Protein AF-0000000076528153 (afdb_homodimer)

InterPro domains:
  IPR003812 Fido domain [PF02661] (182-298)
  IPR003812 Fido domain [PS51459] (183-344)
  IPR036597 Fido-like domain superfamily [G3DSA:1.10.3290.10] (102-370)
  IPR036597 Fido-like domain superfamily [SSF140931] (161-361)
  IPR040198 Fido domain-containing protein [PTHR13504] (93-436)

Nearest PDB structures (foldseek):
  3zec-assembly1_A  TM=7.090E-01  e=9.316E-13  Shewanella oneidensis
  3eqx-assembly1_A  TM=7.174E-01  e=2.097E-12  Shewanella oneidensis
  3zcn-assembly2_B  TM=6.810E-01  e=4.315E-12  Shewanella oneidensis
  3eqx-assembly1_B  TM=7.052E-01  e=3.137E-11  Shewanella oneidensis
  8cil-assembly1_A  TM=6.448E-01  e=1.525E-11  Coxiella burnetii

Organism: NCBI:txid131109

Sequence (900 aa):
MKTPVPPPKPYAELLTTTTQDSHLLAILSDPRPSLDPDYHPWEWFLHHEPPAGFTRQEWWLAVRGRRMQAARTTPFTLSDGTPLTYNLPDPLLRLIDDASSRASGQIQMPEPIANPASRDRYLISSLVEEAITSSQLEGASTSRVEAKRMLRENRRPRDRSEQMILNNYEAMQNILALRDAPLTPELICQIHRQVTQGTLDDPDDAGRIQRPGEDRVRIYGGRITSRGEQVLHVPPPAEELPERMRILCAFANSSDSPGSGQPYMPPLLRAITLHFMMGHDHYFADGNGRTSRAVFYWSMLRQGFFLTKYLSISRLLRRAPAEYARSFLHTEYDEGDLTHFFLYQAEIISRSIDELSAYLTRKSGQVSQASRRLRDLELNHRQVSLIESFLRDPGASATVAGHQRTHGVSTQTARTDLQDLEARGLLTSAKQGRRIVWYPVADLPDRIGAMKTPVPPPKPYAELLTTTTQDSHLLAILSDPRPSLDPDYHPWEWFLHHEPPAGFTRQEWWLAVRGRRMQAARTTPFTLSDGTPLTYNLPDPLLRLIDDASSRASGQIQMPEPIANPASRDRYLISSLVEEAITSSQLEGASTSRVEAKRMLRENRRPRDRSEQMILNNYEAMQNILALRDAPLTPELICQIHRQVTQGTLDDPDDAGRIQRPGEDRVRIYGGRITSRGEQVLHVPPPAEELPERMRILCAFANSSDSPGSGQPYMPPLLRAITLHFMMGHDHYFADGNGRTSRAVFYWSMLRQGFFLTKYLSISRLLRRAPAEYARSFLHTEYDEGDLTHFFLYQAEIISRSIDELSAYLTRKSGQVSQASRRLRDLELNHRQVSLIESFLRDPGASATVAGHQRTHGVSTQTARTDLQDLEARGLLTSAKQGRRIVWYPVADLPDRIGA

Radius of gyration: 32.28 Å; Cα contacts (8 Å, |Δi|>4): 1288; chains: 2; bounding box: 96×87×57 Å

pLDDT: mean 86.26, std 12.17, range [44.56, 98.81]

Foldseek 3Di:
DDAADFDPDALVVLQVVVVVVVCNCVLQVDPVLQDDLPDDFLSVLVVDDGPPPDDSSSSVSSNLVVCVVQWAFDPDAFQVRQTATEHCGPLLVVLLVLLCVQQQDDPPQPPLCPDPQLVVVLLLVLLLLLLLLLLVLQPQPDDSVRLVVCVVVVHDDPDLSSQLSVLLSVLLVVLLVCLQPQDDLQVLLVSQLSNCPPNDPDNVQRSAFDAAPDDFDFDFDQDQDPVGTHTLADAHGLVCLVVLVHSLSCLLRDDQDPPSPDDHDRLLVNLLVQLLSLVRRVGTPDPSSSSSVSSSLSSCVSVRSNNSSSFNLSNLCSVPVVQQSNLSNSCVSNSNHNHSSSSVSSVSVSVRSVVVVVVSVVLVVLLVVLLVLVVVVPADPLLSVVLSVCSSPQPDKDFLVRSCVVVVDDSVVSVCNQVVCVVLVQWDWDDDDPTIIIGGDPCNSVSSPD/DDAADFDPDALVVLQVVVVVVVCNVVLQVDPVLQDDLPDDFLSVLVVDDGPPPDDSSSSVSSNLVVCVVQWAFDPDAFQVRQTATEHCGPLLVVLLVLLCVQQQDDPVLPPLQPDPQLVVVLLLVLLLLLLLLLLVLQPQPDDSVRLVVCVVVVHDDPDLSSQLSVLLSVLLVVLLVCLQPQDDLQVLLVSQLSNCPPNDPDNVQRSAFDAAPDDFDFDFDQDADPVGTHTLADAHGLVCLVVLVVSLSCLLRDDQDPPSPDDHDRLLVNLLVQLLSLVRRVGTPDPSSSSSVSSSLSSCVSVRSNNSSSFNLSNLCSVCVVQQSNLSNSCVSNSNHNHSSSSVSSVSVSVRSVVVVVVSVVLVVLLVLLLVLVVVVPQDPLLSVVLSVCSSPQPDKDFLVRSCVVVVDDSVVSVVSQVVCVVLVQWDWDDDDPTIIIGGDPCNSVSSPD

Structure (mmCIF, N/CA/C/O backbone):
data_AF-0000000076528153-model_v1
#
loop_
_entity.id
_entity.type
_entity.pdbx_description
1 polymer 'Fic family protein'
#
loop_
_atom_site.group_PDB
_atom_site.id
_atom_site.type_symbol
_atom_site.label_atom_id
_atom_site.label_alt_id
_atom_site.label_comp_id
_atom_site.label_asym_id
_atom_site.label_entity_id
_atom_site.label_seq_id
_atom_site.pdbx_PDB_ins_code
_atom_site.Cartn_x
_atom_site.Cartn_y
_atom_site.Cartn_z
_atom_site.occupancy
_atom_site.B_iso_or_equiv
_atom_site.auth_seq_id
_atom_site.auth_comp_id
_atom_site.auth_asym_id
_atom_site.auth_atom_id
_atom_site.pdbx_PDB_model_num
ATOM 1 N N . MET A 1 1 ? 10.984 -24.234 -24.797 1 79.06 1 MET A N 1
ATOM 2 C CA . MET A 1 1 ? 10.898 -22.781 -24.781 1 79.06 1 MET A CA 1
ATOM 3 C C . MET A 1 1 ? 12.281 -22.156 -24.891 1 79.06 1 MET A C 1
ATOM 5 O O . MET A 1 1 ? 13.281 -22.781 -24.562 1 79.06 1 MET A O 1
ATOM 9 N N . LYS A 1 2 ? 12.367 -21 -25.484 1 83 2 LYS A N 1
ATOM 10 C CA . LYS A 1 2 ? 13.617 -20.25 -25.484 1 83 2 LYS A CA 1
ATOM 11 C C . LYS A 1 2 ? 13.922 -19.688 -24.109 1 83 2 LYS A C 1
ATOM 13 O O . LYS A 1 2 ? 13.109 -18.953 -23.547 1 83 2 LYS A O 1
ATOM 18 N N . THR A 1 3 ? 15.047 -20.109 -23.531 1 84.25 3 THR A N 1
ATOM 19 C CA . THR A 1 3 ? 15.445 -19.625 -22.219 1 84.25 3 THR A CA 1
ATOM 20 C C . THR A 1 3 ? 16.078 -18.234 -22.312 1 84.25 3 THR A C 1
ATOM 22 O O . THR A 1 3 ? 16.641 -17.875 -23.359 1 84.25 3 THR A O 1
ATOM 25 N N . PRO A 1 4 ? 15.977 -17.406 -21.266 1 86.31 4 PRO A N 1
ATOM 26 C CA . PRO A 1 4 ? 16.703 -16.141 -21.266 1 86.31 4 PRO A CA 1
ATOM 27 C C . PRO A 1 4 ? 18.219 -16.312 -21.344 1 86.31 4 PRO A C 1
ATOM 29 O O . PRO A 1 4 ? 18.734 -17.375 -20.984 1 86.31 4 PRO A O 1
ATOM 32 N N . VAL A 1 5 ? 18.875 -15.32 -21.875 1 84.44 5 VAL A N 1
ATOM 33 C CA . VAL A 1 5 ? 20.328 -15.305 -21.875 1 84.44 5 VAL A CA 1
ATOM 34 C C . VAL A 1 5 ? 20.859 -14.859 -20.516 1 84.44 5 VAL A C 1
ATOM 36 O O . VAL A 1 5 ? 20.516 -13.773 -20.047 1 84.44 5 VAL A O 1
ATOM 39 N N . PRO A 1 6 ? 21.578 -15.719 -19.891 1 86.12 6 PRO A N 1
ATOM 40 C CA . PRO A 1 6 ? 22.141 -15.32 -18.594 1 86.12 6 PRO A CA 1
ATOM 41 C C . PRO A 1 6 ? 23.234 -14.266 -18.719 1 86.12 6 PRO A C 1
ATOM 43 O O . PRO A 1 6 ? 23.812 -14.086 -19.797 1 86.12 6 PRO A O 1
ATOM 46 N N . PRO A 1 7 ? 23.516 -13.555 -17.609 1 83.75 7 PRO A N 1
ATOM 47 C CA . PRO A 1 7 ? 24.672 -12.664 -17.609 1 83.75 7 PRO A CA 1
ATOM 48 C C . PRO A 1 7 ? 25.969 -13.398 -17.938 1 83.75 7 PRO A C 1
ATOM 50 O O . PRO A 1 7 ? 26.078 -14.609 -17.719 1 83.75 7 PRO A O 1
ATOM 53 N N . PRO A 1 8 ? 26.891 -12.695 -18.5 1 80.75 8 PRO A N 1
ATOM 54 C CA . PRO A 1 8 ? 28.094 -13.352 -19 1 80.75 8 PRO A CA 1
ATOM 55 C C . PRO A 1 8 ? 28.922 -13.992 -17.891 1 80.75 8 PRO A C 1
ATOM 57 O O . PRO A 1 8 ? 29.516 -15.055 -18.078 1 80.75 8 PRO A O 1
ATOM 60 N N . LYS A 1 9 ? 29.047 -13.328 -16.75 1 82 9 LYS A N 1
ATOM 61 C CA . LYS A 1 9 ? 29.781 -13.812 -15.578 1 82 9 LYS A CA 1
ATOM 62 C C . LYS A 1 9 ? 29.125 -13.344 -14.281 1 82 9 LYS A C 1
ATOM 64 O O . LYS A 1 9 ? 28.375 -12.367 -14.281 1 82 9 LYS A O 1
ATOM 69 N N . PRO A 1 10 ? 29.453 -14.211 -13.273 1 83.31 10 PRO A N 1
ATOM 70 C CA . PRO A 1 10 ? 29.016 -13.688 -11.977 1 83.31 10 PRO A CA 1
ATOM 71 C C . PRO A 1 10 ? 29.609 -12.312 -11.664 1 83.31 10 PRO A C 1
ATOM 73 O O . PRO A 1 10 ? 30.688 -11.977 -12.156 1 83.31 10 PRO A O 1
ATOM 76 N N . TYR A 1 11 ? 28.922 -11.617 -10.922 1 83.56 11 TYR A N 1
ATOM 77 C CA . TYR A 1 11 ? 29.281 -10.234 -10.648 1 83.56 11 TYR A CA 1
ATOM 78 C C . TYR A 1 11 ? 30.719 -10.141 -10.117 1 83.56 11 TYR A C 1
ATOM 80 O O . TYR A 1 11 ? 31.5 -9.297 -10.555 1 83.56 11 TYR A O 1
ATOM 88 N N . ALA A 1 12 ? 31.016 -11.016 -9.148 1 78.94 12 ALA A N 1
ATOM 89 C CA . ALA A 1 12 ? 32.344 -10.984 -8.531 1 78.94 12 ALA A CA 1
ATOM 90 C C . ALA A 1 12 ? 33.438 -11.172 -9.578 1 78.94 12 ALA A C 1
ATOM 92 O O . ALA A 1 12 ? 34.469 -10.516 -9.523 1 78.94 12 ALA A O 1
ATOM 93 N N . GLU A 1 13 ? 33.188 -12 -10.492 1 81 13 GLU A N 1
ATOM 94 C CA . GLU A 1 13 ? 34.156 -12.258 -11.562 1 81 13 GLU A CA 1
ATOM 95 C C . GLU A 1 13 ? 34.25 -11.07 -12.523 1 81 13 GLU A C 1
ATOM 97 O O . GLU A 1 13 ? 35.312 -10.719 -12.992 1 81 13 GLU A O 1
ATOM 102 N N . LEU A 1 14 ? 33.125 -10.5 -12.797 1 79.31 14 LEU A N 1
ATOM 103 C CA . LEU A 1 14 ? 33.094 -9.32 -13.648 1 79.31 14 LEU A CA 1
ATOM 104 C C . LEU A 1 14 ? 33.875 -8.18 -13.023 1 79.31 14 LEU A C 1
ATOM 106 O O . LEU A 1 14 ? 34.594 -7.469 -13.719 1 79.31 14 LEU A O 1
ATOM 110 N N . LEU A 1 15 ? 33.719 -8.023 -11.781 1 77.5 15 LEU A N 1
ATOM 111 C CA . LEU A 1 15 ? 34.406 -6.977 -11.039 1 77.5 15 LEU A CA 1
ATOM 112 C C . LEU A 1 15 ? 35.906 -7.176 -11.102 1 77.5 15 LEU A C 1
ATOM 114 O O . LEU A 1 15 ? 36.656 -6.227 -11.352 1 77.5 15 LEU A O 1
ATOM 118 N N . THR A 1 16 ? 36.375 -8.375 -10.914 1 75.25 16 THR A N 1
ATOM 119 C CA . THR A 1 16 ? 37.781 -8.703 -10.914 1 75.25 16 THR A CA 1
ATOM 120 C C . THR A 1 16 ? 38.406 -8.484 -12.297 1 75.25 16 THR A C 1
ATOM 122 O O . THR A 1 16 ? 39.5 -7.941 -12.414 1 75.25 16 THR A O 1
ATOM 125 N N . THR A 1 17 ? 37.656 -8.883 -13.25 1 75.69 17 THR A N 1
ATOM 126 C CA . THR A 1 17 ? 38.156 -8.781 -14.609 1 75.69 17 THR A CA 1
ATOM 127 C C . THR A 1 17 ? 38.219 -7.324 -15.055 1 75.69 17 THR A C 1
ATOM 129 O O . THR A 1 17 ? 39.125 -6.93 -15.781 1 75.69 17 THR A O 1
ATOM 132 N N . THR A 1 18 ? 37.312 -6.512 -14.617 1 73.88 18 THR A N 1
ATOM 133 C CA . THR A 1 18 ? 37.25 -5.105 -15 1 73.88 18 THR A CA 1
ATOM 134 C C . THR A 1 18 ? 38.281 -4.289 -14.227 1 73.88 18 THR A C 1
ATOM 136 O O . THR A 1 18 ? 38.844 -3.33 -14.758 1 73.88 18 THR A O 1
ATOM 139 N N . THR A 1 19 ? 38.406 -4.48 -12.906 1 66.06 19 THR A N 1
ATOM 140 C CA . THR A 1 19 ? 39.406 -3.793 -12.078 1 66.06 19 THR A CA 1
ATOM 141 C C . THR A 1 19 ? 40.781 -3.908 -12.695 1 66.06 19 THR A C 1
ATOM 143 O O . THR A 1 19 ? 41.594 -2.977 -12.602 1 66.06 19 THR A O 1
ATOM 146 N N . GLN A 1 20 ? 41.062 -4.965 -13.188 1 60.72 20 GLN A N 1
ATOM 147 C CA . GLN A 1 20 ? 42.375 -5.141 -13.812 1 60.72 20 GLN A CA 1
ATOM 148 C C . GLN A 1 20 ? 42.562 -4.164 -14.969 1 60.72 20 GLN A C 1
ATOM 150 O O . GLN A 1 20 ? 43.688 -3.783 -15.289 1 60.72 20 GLN A O 1
ATOM 155 N N . ASP A 1 21 ? 41.438 -3.621 -15.391 1 57.12 21 ASP A N 1
ATOM 156 C CA . ASP A 1 21 ? 41.531 -2.766 -16.562 1 57.12 21 ASP A CA 1
ATOM 157 C C . ASP A 1 21 ? 41.438 -1.291 -16.188 1 57.12 21 ASP A C 1
ATOM 159 O O . ASP A 1 21 ? 41.25 -0.433 -17.047 1 57.12 21 ASP A O 1
ATOM 163 N N . SER A 1 22 ? 41.969 -0.724 -15.016 1 57.5 22 SER A N 1
ATOM 164 C CA . SER A 1 22 ? 42.062 0.641 -14.508 1 57.5 22 SER A CA 1
ATOM 165 C C . SER A 1 22 ? 40.781 1.405 -14.688 1 57.5 22 SER A C 1
ATOM 167 O O . SER A 1 22 ? 40.625 2.533 -14.211 1 57.5 22 SER A O 1
ATOM 169 N N . HIS A 1 23 ? 39.75 0.807 -15.344 1 65.56 23 HIS A N 1
ATOM 170 C CA . HIS A 1 23 ? 38.562 1.566 -15.734 1 65.56 23 HIS A CA 1
ATOM 171 C C . HIS A 1 23 ? 37.469 1.399 -14.703 1 65.56 23 HIS A C 1
ATOM 173 O O . HIS A 1 23 ? 36.406 2.027 -14.82 1 65.56 23 HIS A O 1
ATOM 179 N N . LEU A 1 24 ? 37.75 0.806 -13.594 1 69.38 24 LEU A N 1
ATOM 180 C CA . LEU A 1 24 ? 36.719 0.488 -12.617 1 69.38 24 LEU A CA 1
ATOM 181 C C . LEU A 1 24 ? 36.25 1.746 -11.906 1 69.38 24 LEU A C 1
ATOM 183 O O . LEU A 1 24 ? 35.031 1.939 -11.711 1 69.38 24 LEU A O 1
ATOM 187 N N . LEU A 1 25 ? 37.188 2.531 -11.57 1 67.69 25 LEU A N 1
ATOM 188 C CA . LEU A 1 25 ? 36.812 3.75 -10.852 1 67.69 25 LEU A CA 1
ATOM 189 C C . LEU A 1 25 ? 35.938 4.648 -11.711 1 67.69 25 LEU A C 1
ATOM 191 O O . LEU A 1 25 ? 35 5.273 -11.195 1 67.69 25 LEU A O 1
ATOM 195 N N . ALA A 1 26 ? 36.281 4.668 -12.922 1 69.88 26 ALA A N 1
ATOM 196 C CA . ALA A 1 26 ? 35.469 5.48 -13.836 1 69.88 26 ALA A CA 1
ATOM 197 C C . ALA A 1 26 ? 34.031 4.957 -13.938 1 69.88 26 ALA A C 1
ATOM 199 O O . ALA A 1 26 ? 33.094 5.742 -13.992 1 69.88 26 ALA A O 1
ATOM 200 N N . ILE A 1 27 ? 33.906 3.691 -13.906 1 72.06 27 ILE A N 1
ATOM 201 C CA . ILE A 1 27 ? 32.594 3.043 -14.016 1 72.06 27 ILE A CA 1
ATOM 202 C C . ILE A 1 27 ? 31.781 3.316 -12.758 1 72.06 27 ILE A C 1
ATOM 204 O O . ILE A 1 27 ? 30.609 3.672 -12.844 1 72.06 27 ILE A O 1
ATOM 208 N N . LEU A 1 28 ? 32.438 3.238 -11.672 1 68.81 28 LEU A N 1
ATOM 209 C CA . LEU A 1 28 ? 31.734 3.34 -10.398 1 68.81 28 LEU A CA 1
ATOM 210 C C . LEU A 1 28 ? 31.391 4.793 -10.078 1 68.81 28 LEU A C 1
ATOM 212 O O . LEU A 1 28 ? 30.438 5.066 -9.344 1 68.81 28 LEU A O 1
ATOM 216 N N . SER A 1 29 ? 32.188 5.648 -10.695 1 66.31 29 SER A N 1
ATOM 217 C CA . SER A 1 29 ? 32.031 7.062 -10.375 1 66.31 29 SER A CA 1
ATOM 218 C C . SER A 1 29 ? 31 7.715 -11.297 1 66.31 29 SER A C 1
ATOM 220 O O . SER A 1 29 ? 30.438 8.766 -10.969 1 66.31 29 SER A O 1
ATOM 222 N N . ASP A 1 30 ? 30.797 7.094 -12.445 1 69.75 30 ASP A N 1
ATOM 223 C CA . ASP A 1 30 ? 29.828 7.625 -13.398 1 69.75 30 ASP A CA 1
ATOM 224 C C . ASP A 1 30 ? 28.422 7.109 -13.094 1 69.75 30 ASP A C 1
ATOM 226 O O . ASP A 1 30 ? 28.172 5.906 -13.141 1 69.75 30 ASP A O 1
ATOM 230 N N . PRO A 1 31 ? 27.531 8.109 -12.797 1 71.88 31 PRO A N 1
ATOM 231 C CA . PRO A 1 31 ? 26.188 7.66 -12.438 1 71.88 31 PRO A CA 1
ATOM 232 C C . PRO A 1 31 ? 25.375 7.199 -13.641 1 71.88 31 PRO A C 1
ATOM 234 O O . PRO A 1 31 ? 24.391 6.48 -13.492 1 71.88 31 PRO A O 1
ATOM 237 N N . ARG A 1 32 ? 25.812 7.441 -14.844 1 69.12 32 ARG A N 1
ATOM 238 C CA . ARG A 1 32 ? 25.031 7.211 -16.047 1 69.12 32 ARG A CA 1
ATOM 239 C C . ARG A 1 32 ? 24.781 5.719 -16.266 1 69.12 32 ARG A C 1
ATOM 241 O O . ARG A 1 32 ? 23.641 5.297 -16.453 1 69.12 32 ARG A O 1
ATOM 248 N N . PRO A 1 33 ? 25.75 5.008 -16.141 1 67.94 33 PRO A N 1
ATOM 249 C CA . PRO A 1 33 ? 25.516 3.605 -16.484 1 67.94 33 PRO A CA 1
ATOM 250 C C . PRO A 1 33 ? 24.734 2.863 -15.406 1 67.94 33 PRO A C 1
ATOM 252 O O . PRO A 1 33 ? 24.109 1.832 -15.68 1 67.94 33 PRO A O 1
ATOM 255 N N . SER A 1 34 ? 24.672 3.406 -14.297 1 73.38 34 SER A N 1
ATOM 256 C CA . SER A 1 34 ? 24.078 2.641 -13.203 1 73.38 34 SER A CA 1
ATOM 257 C C . SER A 1 34 ? 22.578 2.859 -13.133 1 73.38 34 SER A C 1
ATOM 259 O O . SER A 1 34 ? 21.875 2.172 -12.383 1 73.38 34 SER A O 1
ATOM 261 N N . LEU A 1 35 ? 22.125 3.613 -14.07 1 76.12 35 LEU A N 1
ATOM 262 C CA . LEU A 1 35 ? 20.719 3.969 -13.969 1 76.12 35 LEU A CA 1
ATOM 263 C C . LEU A 1 35 ? 19.859 3.047 -14.836 1 76.12 35 LEU A C 1
ATOM 265 O O . LEU A 1 35 ? 20 3.031 -16.062 1 76.12 35 LEU A O 1
ATOM 269 N N . ASP A 1 36 ? 19.078 2.188 -14.258 1 83.94 36 ASP A N 1
ATOM 270 C CA . ASP A 1 36 ? 18.078 1.354 -14.891 1 83.94 36 ASP A CA 1
ATOM 271 C C . ASP A 1 36 ? 16.781 1.351 -14.086 1 83.94 36 ASP A C 1
ATOM 273 O O . ASP A 1 36 ? 16.469 0.377 -13.398 1 83.94 36 ASP A O 1
ATOM 277 N N . PRO A 1 37 ? 16 2.383 -14.289 1 81 37 PRO A N 1
ATOM 278 C CA . PRO A 1 37 ? 14.797 2.541 -13.469 1 81 37 PRO A CA 1
ATOM 279 C C . PRO A 1 37 ? 13.758 1.454 -13.734 1 81 37 PRO A C 1
ATOM 281 O O . PRO A 1 37 ? 12.914 1.181 -12.875 1 81 37 PRO A O 1
ATOM 284 N N . ASP A 1 38 ? 13.844 0.794 -14.844 1 89.31 38 ASP A N 1
ATOM 285 C CA . ASP A 1 38 ? 12.836 -0.199 -15.188 1 89.31 38 ASP A CA 1
ATOM 286 C C . ASP A 1 38 ? 13.281 -1.603 -14.781 1 89.31 38 ASP A C 1
ATOM 288 O O . ASP A 1 38 ? 12.516 -2.559 -14.891 1 89.31 38 ASP A O 1
ATOM 292 N N . TYR A 1 39 ? 14.484 -1.767 -14.359 1 94.19 39 TYR A N 1
ATOM 293 C CA . TYR A 1 39 ? 15.055 -2.982 -13.797 1 94.19 39 TYR A CA 1
ATOM 294 C C . TYR A 1 39 ? 15.078 -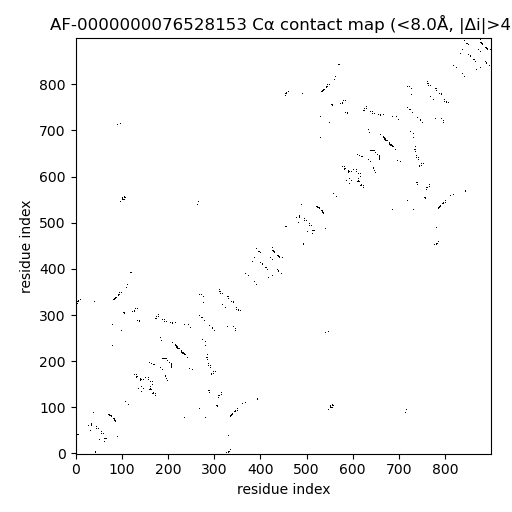4.105 -14.828 1 94.19 39 TYR A C 1
ATOM 296 O O . TYR A 1 39 ? 14.562 -5.199 -14.57 1 94.19 39 TYR A O 1
ATOM 304 N N . HIS A 1 40 ? 15.734 -3.904 -15.883 1 94.56 40 HIS A N 1
ATOM 305 C CA . HIS A 1 40 ? 15.805 -4.855 -16.984 1 94.56 40 HIS A CA 1
ATOM 306 C C . HIS A 1 40 ? 16.75 -6.008 -16.656 1 94.56 40 HIS A C 1
ATOM 308 O O . HIS A 1 40 ? 17.75 -5.82 -15.969 1 94.56 40 HIS A O 1
ATOM 314 N N . PRO A 1 41 ? 16.344 -7.219 -17.141 1 94.88 41 PRO A N 1
ATOM 315 C CA . PRO A 1 41 ? 17.312 -8.312 -17.047 1 94.88 41 PRO A CA 1
ATOM 316 C C . PRO A 1 41 ? 18.469 -8.164 -18.016 1 94.88 41 PRO A C 1
ATOM 318 O O . PRO A 1 41 ? 18.406 -7.352 -18.953 1 94.88 41 PRO A O 1
ATOM 321 N N . TRP A 1 42 ? 19.5 -8.906 -17.891 1 92.38 42 TRP A N 1
ATOM 322 C CA . TRP A 1 42 ? 20.703 -8.844 -18.703 1 92.38 42 TRP A CA 1
ATOM 323 C C . TRP A 1 42 ? 20.359 -8.914 -20.188 1 92.38 42 TRP A C 1
ATOM 325 O O . TRP A 1 42 ? 20.953 -8.195 -21 1 92.38 42 TRP A O 1
ATOM 335 N N . GLU A 1 43 ? 19.5 -9.797 -20.516 1 92.38 43 GLU A N 1
ATOM 336 C CA . GLU A 1 43 ? 19.125 -10.016 -21.922 1 92.38 43 GLU A CA 1
ATOM 337 C C . GLU A 1 43 ? 18.75 -8.703 -22.594 1 92.38 43 GLU A C 1
ATOM 339 O O . GLU A 1 43 ? 19.016 -8.508 -23.781 1 92.38 43 GLU A O 1
ATOM 344 N N . TRP A 1 44 ? 18.125 -7.832 -21.844 1 93.12 44 TRP A N 1
ATOM 345 C CA . TRP A 1 44 ? 17.766 -6.527 -22.391 1 93.12 44 TRP A CA 1
ATOM 346 C C . TRP A 1 44 ? 19.016 -5.719 -22.734 1 93.12 44 TRP A C 1
ATOM 348 O O . TRP A 1 44 ? 19.078 -5.094 -23.797 1 93.12 44 TRP A O 1
ATOM 358 N N . PHE A 1 45 ? 20.016 -5.738 -21.938 1 91.62 45 PHE A N 1
ATOM 359 C CA . PHE A 1 45 ? 21.25 -4.98 -22.141 1 91.62 45 PHE A CA 1
ATOM 360 C C . PHE A 1 45 ? 22.016 -5.496 -23.344 1 91.62 45 PHE A C 1
ATOM 362 O O . PHE A 1 45 ? 22.719 -4.73 -24.016 1 91.62 45 PHE A O 1
ATOM 369 N N . LEU A 1 46 ? 21.875 -6.781 -23.641 1 90.94 46 LEU A N 1
ATOM 370 C CA . LEU A 1 46 ? 22.5 -7.391 -24.797 1 90.94 46 LEU A CA 1
ATOM 371 C C . LEU A 1 46 ? 21.969 -6.773 -26.094 1 90.94 46 LEU A C 1
ATOM 373 O O . LEU A 1 46 ? 22.688 -6.691 -27.094 1 90.94 46 LEU A O 1
ATOM 377 N N . HIS A 1 47 ? 20.766 -6.301 -26.031 1 93.31 47 HIS A N 1
ATOM 378 C CA . HIS A 1 47 ? 20.109 -5.863 -27.266 1 93.31 47 HIS A CA 1
ATOM 379 C C . HIS A 1 47 ? 19.984 -4.344 -27.312 1 93.31 47 HIS A C 1
ATOM 381 O O . HIS A 1 47 ? 19.359 -3.797 -28.219 1 93.31 47 HIS A O 1
ATOM 387 N N . HIS A 1 48 ? 20.547 -3.654 -26.375 1 93 48 HIS A N 1
ATOM 388 C CA . HIS A 1 48 ? 20.484 -2.197 -26.344 1 93 48 HIS A CA 1
ATOM 389 C C . HIS A 1 48 ? 21.875 -1.59 -26.281 1 93 48 HIS A C 1
ATOM 391 O O . HIS A 1 48 ? 22.828 -2.234 -25.828 1 93 48 HIS A O 1
ATOM 397 N N . GLU A 1 49 ? 22.016 -0.342 -26.781 1 92.25 49 GLU A N 1
ATOM 398 C CA . GLU A 1 49 ? 23.312 0.326 -26.828 1 92.25 49 GLU A CA 1
ATOM 399 C C . GLU A 1 49 ? 23.703 0.872 -25.453 1 92.25 49 GLU A C 1
ATOM 401 O O . GLU A 1 49 ? 22.906 1.545 -24.797 1 92.25 49 GLU A O 1
ATOM 406 N N . PRO A 1 50 ? 24.906 0.51 -25.078 1 90.06 50 PRO A N 1
ATOM 407 C CA . PRO A 1 50 ? 25.375 1.069 -23.797 1 90.06 50 PRO A CA 1
ATOM 408 C C . PRO A 1 50 ? 25.641 2.572 -23.875 1 90.06 50 PRO A C 1
ATOM 410 O O . PRO A 1 50 ? 25.75 3.127 -24.969 1 90.06 50 PRO A O 1
ATOM 413 N N . PRO A 1 51 ? 25.641 3.199 -22.703 1 87.88 51 PRO A N 1
ATOM 414 C CA . PRO A 1 51 ? 26.094 4.594 -22.703 1 87.88 51 PRO A CA 1
ATOM 415 C C . PRO A 1 51 ? 27.484 4.77 -23.328 1 87.88 51 PRO A C 1
ATOM 417 O O . PRO A 1 51 ? 28.297 3.852 -23.266 1 87.88 51 PRO A O 1
ATOM 420 N N . ALA A 1 52 ? 27.719 5.961 -23.859 1 87.12 52 ALA A N 1
ATOM 421 C CA . ALA A 1 52 ? 28.969 6.242 -24.562 1 87.12 52 ALA A CA 1
ATOM 422 C C . ALA A 1 52 ? 30.172 5.977 -23.656 1 87.12 52 ALA A C 1
ATOM 424 O O . ALA A 1 52 ? 30.203 6.418 -22.5 1 87.12 52 ALA A O 1
ATOM 425 N N . GLY A 1 53 ? 31.125 5.172 -24.109 1 83.5 53 GLY A N 1
ATOM 426 C CA . GLY A 1 53 ? 32.375 4.949 -23.391 1 83.5 53 GLY A CA 1
ATOM 427 C C . GLY A 1 53 ? 32.375 3.662 -22.594 1 83.5 53 GLY A C 1
ATOM 428 O O . GLY A 1 53 ? 33.406 3.301 -22 1 83.5 53 GLY A O 1
ATOM 429 N N . PHE A 1 54 ? 31.266 2.998 -22.688 1 87.38 54 PHE A N 1
ATOM 430 C CA . PHE A 1 54 ? 31.188 1.78 -21.891 1 87.38 54 PHE A CA 1
ATOM 431 C C . PHE A 1 54 ? 30.844 0.58 -22.766 1 87.38 54 PHE A C 1
ATOM 433 O O . PHE A 1 54 ? 30.078 0.699 -23.719 1 87.38 54 PHE A O 1
ATOM 440 N N . THR A 1 55 ? 31.469 -0.513 -22.453 1 86.56 55 THR A N 1
ATOM 441 C CA . THR A 1 55 ? 31.047 -1.772 -23.062 1 86.56 55 THR A CA 1
ATOM 442 C C . THR A 1 55 ? 29.766 -2.293 -22.391 1 86.56 55 THR A C 1
ATOM 444 O O . THR A 1 55 ? 29.375 -1.807 -21.328 1 86.56 55 THR A O 1
ATOM 447 N N . ARG A 1 56 ? 29.172 -3.275 -22.953 1 87.81 56 ARG A N 1
ATOM 448 C CA . ARG A 1 56 ? 27.969 -3.871 -22.391 1 87.81 56 ARG A CA 1
ATOM 449 C C . ARG A 1 56 ? 28.25 -4.535 -21.047 1 87.81 56 ARG A C 1
ATOM 451 O O . ARG A 1 56 ? 27.438 -4.469 -20.125 1 87.81 56 ARG A O 1
ATOM 458 N N . GLN A 1 57 ? 29.375 -5.098 -21.016 1 86.38 57 GLN A N 1
ATOM 459 C CA . GLN A 1 57 ? 29.766 -5.75 -19.766 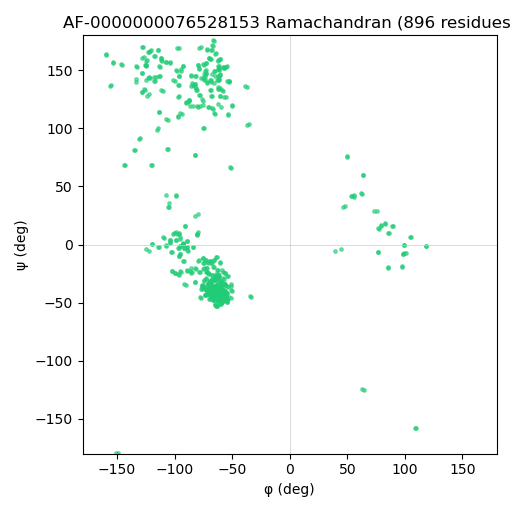1 86.38 57 GLN A CA 1
ATOM 460 C C . GLN A 1 57 ? 29.984 -4.727 -18.656 1 86.38 57 GLN A C 1
ATOM 462 O O . GLN A 1 57 ? 29.609 -4.949 -17.5 1 86.38 57 GLN A O 1
ATOM 467 N N . GLU A 1 58 ? 30.562 -3.648 -19.047 1 84.69 58 GLU A N 1
ATOM 468 C CA . GLU A 1 58 ? 30.797 -2.578 -18.078 1 84.69 58 GLU A CA 1
ATOM 469 C C . GLU A 1 58 ? 29.484 -1.936 -17.641 1 84.69 58 GLU A C 1
ATOM 471 O O . GLU A 1 58 ? 29.312 -1.577 -16.469 1 84.69 58 GLU A O 1
ATOM 476 N N . TRP A 1 59 ? 28.672 -1.849 -18.625 1 88.06 59 TRP A N 1
ATOM 477 C CA . TRP A 1 59 ? 27.328 -1.358 -18.344 1 88.06 59 TRP A CA 1
ATOM 478 C C . TRP A 1 59 ? 26.625 -2.244 -17.328 1 88.06 59 TRP A C 1
ATOM 480 O O . TRP A 1 59 ? 26.109 -1.754 -16.312 1 88.06 59 TRP A O 1
ATOM 490 N N . TRP A 1 60 ? 26.656 -3.504 -17.5 1 90.06 60 TRP A N 1
ATOM 491 C CA . TRP A 1 60 ? 26.016 -4.461 -16.594 1 90.06 60 TRP A CA 1
ATOM 492 C C . TRP A 1 60 ? 26.688 -4.449 -15.227 1 90.06 60 TRP A C 1
ATOM 494 O O . TRP A 1 60 ? 26 -4.531 -14.203 1 90.06 60 TRP A O 1
ATOM 504 N N . LEU A 1 61 ? 27.953 -4.324 -15.242 1 87.25 61 LEU A N 1
ATOM 505 C CA . LEU A 1 61 ? 28.688 -4.266 -13.984 1 87.25 61 LEU A CA 1
ATOM 506 C C . LEU A 1 61 ? 28.219 -3.094 -13.133 1 87.25 61 LEU A C 1
ATOM 508 O O . LEU A 1 61 ? 28.047 -3.234 -11.922 1 87.25 61 LEU A O 1
ATOM 512 N N . ALA A 1 62 ? 28.078 -2 -13.781 1 86.94 62 ALA A N 1
ATOM 513 C CA . ALA A 1 62 ? 27.625 -0.803 -13.078 1 86.94 62 ALA A CA 1
ATOM 514 C C . ALA A 1 62 ? 26.219 -0.985 -12.531 1 86.94 62 ALA A C 1
ATOM 516 O O . ALA A 1 62 ? 25.953 -0.701 -11.359 1 86.94 62 ALA A O 1
ATOM 517 N N . VAL A 1 63 ? 25.359 -1.533 -13.375 1 89.31 63 VAL A N 1
ATOM 518 C CA . VAL A 1 63 ? 23.953 -1.728 -13.008 1 89.31 63 VAL A CA 1
ATOM 519 C C . VAL A 1 63 ? 23.859 -2.756 -11.883 1 89.31 63 VAL A C 1
ATOM 521 O O . VAL A 1 63 ? 23.219 -2.512 -10.859 1 89.31 63 VAL A O 1
ATOM 524 N N . ARG A 1 64 ? 24.516 -3.807 -12.047 1 90 64 ARG A N 1
ATOM 525 C CA . ARG A 1 64 ? 24.438 -4.895 -11.078 1 90 64 ARG A CA 1
ATOM 526 C C . ARG A 1 64 ? 25.094 -4.5 -9.758 1 90 64 ARG A C 1
ATOM 528 O O . ARG A 1 64 ? 24.641 -4.926 -8.688 1 90 64 ARG A O 1
ATOM 535 N N . GLY A 1 65 ? 26.125 -3.736 -9.898 1 85.88 65 GLY A N 1
ATOM 536 C CA . GLY A 1 65 ? 26.766 -3.229 -8.695 1 85.88 65 GLY A CA 1
ATOM 537 C C . GLY A 1 65 ? 25.844 -2.393 -7.836 1 85.88 65 GLY A C 1
ATOM 538 O O . GLY A 1 65 ? 25.766 -2.58 -6.617 1 85.88 65 GLY A O 1
ATOM 539 N N . ARG A 1 66 ? 25.188 -1.523 -8.43 1 86.69 66 ARG A N 1
ATOM 540 C CA . ARG A 1 66 ? 24.219 -0.688 -7.711 1 86.69 66 ARG A CA 1
ATOM 541 C C . ARG A 1 66 ? 23.109 -1.531 -7.113 1 86.69 66 ARG A C 1
ATOM 543 O O . ARG A 1 66 ? 22.672 -1.291 -5.98 1 86.69 66 ARG A O 1
ATOM 550 N N . ARG A 1 67 ? 22.625 -2.529 -7.852 1 90.44 67 ARG A N 1
ATOM 551 C CA . ARG A 1 67 ? 21.562 -3.412 -7.383 1 90.44 67 ARG A CA 1
ATOM 552 C C . ARG A 1 67 ? 22.016 -4.219 -6.172 1 90.44 67 ARG A C 1
ATOM 554 O O . ARG A 1 67 ? 21.25 -4.395 -5.219 1 90.44 67 ARG A O 1
ATOM 561 N N . MET A 1 68 ? 23.203 -4.625 -6.215 1 88.12 68 MET A N 1
ATOM 562 C CA . MET A 1 68 ? 23.734 -5.426 -5.113 1 88.12 68 MET A CA 1
ATOM 563 C C . MET A 1 68 ? 23.875 -4.586 -3.85 1 88.12 68 MET A C 1
ATOM 565 O O . MET A 1 68 ? 23.578 -5.051 -2.75 1 88.12 68 MET A O 1
ATOM 569 N N . GLN A 1 69 ? 24.25 -3.387 -4.023 1 81.81 69 GLN A N 1
ATOM 570 C CA . GLN A 1 69 ? 24.438 -2.49 -2.887 1 81.81 69 GLN A CA 1
ATOM 571 C C . GLN A 1 69 ? 23.094 -2.131 -2.242 1 81.81 69 GLN A C 1
ATOM 573 O O . GLN A 1 69 ? 23.016 -1.986 -1.021 1 81.81 69 GLN A O 1
ATOM 578 N N . ALA A 1 70 ? 22.109 -2.076 -3.004 1 87 70 ALA A N 1
ATOM 579 C CA . ALA A 1 70 ? 20.797 -1.643 -2.521 1 87 70 ALA A CA 1
ATOM 580 C C . ALA A 1 70 ? 19.938 -2.838 -2.141 1 87 70 ALA A C 1
ATOM 582 O O . ALA A 1 70 ? 18.828 -2.67 -1.629 1 87 70 ALA A O 1
ATOM 583 N N . ALA A 1 71 ? 20.422 -3.998 -2.309 1 92.38 71 ALA A N 1
ATOM 584 C CA . ALA A 1 71 ? 19.609 -5.203 -2.209 1 92.38 71 ALA A CA 1
ATOM 585 C C . ALA A 1 71 ? 19.219 -5.48 -0.76 1 92.38 71 ALA A C 1
ATOM 587 O O . ALA A 1 71 ? 20.016 -5.293 0.154 1 92.38 71 ALA A O 1
ATOM 588 N N . ARG A 1 72 ? 18.047 -5.867 -0.591 1 92.81 72 ARG A N 1
ATOM 589 C CA . ARG A 1 72 ? 17.547 -6.391 0.674 1 92.81 72 ARG A CA 1
ATOM 590 C C . ARG A 1 72 ? 17.672 -7.91 0.728 1 92.81 72 ARG A C 1
ATOM 592 O O . ARG A 1 72 ? 17.594 -8.586 -0.303 1 92.81 72 ARG A O 1
ATOM 599 N N . THR A 1 73 ? 17.781 -8.438 1.921 1 92.88 73 THR A N 1
ATOM 600 C CA . THR A 1 73 ? 18.078 -9.867 2.057 1 92.88 73 THR A CA 1
ATOM 601 C C . THR A 1 73 ? 16.812 -10.633 2.441 1 92.88 73 THR A C 1
ATOM 603 O O . THR A 1 73 ? 15.844 -10.047 2.926 1 92.88 73 THR A O 1
ATOM 606 N N . THR A 1 74 ? 16.781 -11.875 2.156 1 95.75 74 THR A N 1
ATOM 607 C CA . THR A 1 74 ? 15.82 -12.867 2.611 1 95.75 74 THR A CA 1
ATOM 608 C C . THR A 1 74 ? 16.516 -14.016 3.33 1 95.75 74 THR A C 1
ATOM 610 O O . THR A 1 74 ? 17.75 -14.125 3.283 1 95.75 74 THR A O 1
ATOM 613 N N . PRO A 1 75 ? 15.789 -14.797 4.023 1 95.5 75 PRO A N 1
ATOM 614 C CA . PRO A 1 75 ? 16.438 -15.93 4.691 1 95.5 75 PRO A CA 1
ATOM 615 C C . PRO A 1 75 ? 16.672 -17.109 3.75 1 95.5 75 PRO A C 1
ATOM 617 O O . PRO A 1 75 ? 17.078 -18.188 4.195 1 95.5 75 PRO A O 1
ATOM 620 N N . PHE A 1 76 ? 16.469 -16.953 2.484 1 97.88 76 PHE A N 1
ATOM 621 C CA . PHE A 1 76 ? 16.453 -18.078 1.56 1 97.88 76 PHE A CA 1
ATOM 622 C C . PHE A 1 76 ? 17.703 -18.094 0.697 1 97.88 76 PHE A C 1
ATOM 624 O O . PHE A 1 76 ? 18.359 -17.062 0.52 1 97.88 76 PHE A O 1
ATOM 631 N N . THR A 1 77 ? 18.031 -19.281 0.175 1 97.75 77 THR A N 1
ATOM 632 C CA . THR A 1 77 ? 19.094 -19.5 -0.789 1 97.75 77 THR A CA 1
ATOM 633 C C . THR A 1 77 ? 18.625 -20.375 -1.946 1 97.75 77 THR A C 1
ATOM 635 O O . THR A 1 77 ? 17.688 -21.156 -1.793 1 97.75 77 THR A O 1
ATOM 638 N N . LEU A 1 78 ? 19.234 -20.203 -3.076 1 96.62 78 LEU A N 1
ATOM 639 C CA . LEU A 1 78 ? 19.078 -21.156 -4.168 1 96.62 78 LEU A CA 1
ATOM 640 C C . LEU A 1 78 ? 19.672 -22.5 -3.799 1 96.62 78 LEU A C 1
ATOM 642 O O . LEU A 1 78 ? 20.266 -22.656 -2.729 1 96.62 78 LEU A O 1
ATOM 646 N N . SER A 1 79 ? 19.469 -23.438 -4.715 1 94.38 79 SER A N 1
ATOM 647 C CA . SER A 1 79 ? 19.938 -24.781 -4.465 1 94.38 79 SER A CA 1
ATOM 648 C C . SER A 1 79 ? 21.453 -24.828 -4.312 1 94.38 79 SER A C 1
ATOM 650 O O . SER A 1 79 ? 22 -25.656 -3.59 1 94.38 79 SER A O 1
ATOM 652 N N . ASP A 1 80 ? 22.172 -23.906 -4.918 1 93.25 80 ASP A N 1
ATOM 653 C CA . ASP A 1 80 ? 23.641 -23.891 -4.891 1 93.25 80 ASP A CA 1
ATOM 654 C C . ASP A 1 80 ? 24.156 -23.031 -3.74 1 93.25 80 ASP A C 1
ATOM 656 O O . ASP A 1 80 ? 25.359 -22.766 -3.652 1 93.25 80 ASP A O 1
ATOM 660 N N . GLY A 1 81 ? 23.219 -22.5 -2.988 1 94.62 81 GLY A N 1
ATOM 661 C CA . GLY A 1 81 ? 23.625 -21.734 -1.819 1 94.62 81 GLY A CA 1
ATOM 662 C C . GLY A 1 81 ? 23.609 -20.234 -2.051 1 94.62 81 GLY A C 1
ATOM 663 O O . GLY A 1 81 ? 23.781 -19.453 -1.111 1 94.62 81 GLY A O 1
ATOM 664 N N . THR A 1 82 ? 23.391 -19.812 -3.229 1 95.38 82 THR A N 1
ATOM 665 C CA . THR A 1 82 ? 23.312 -18.375 -3.539 1 95.38 82 THR A CA 1
ATOM 666 C C . THR A 1 82 ? 22.172 -17.719 -2.768 1 95.38 82 THR A C 1
ATOM 668 O O . THR A 1 82 ? 21.031 -18.188 -2.822 1 95.38 82 THR A O 1
ATOM 671 N N . PRO A 1 83 ? 22.469 -16.641 -2.051 1 96.69 83 PRO A N 1
ATOM 672 C CA . PRO A 1 83 ? 21.391 -15.969 -1.306 1 96.69 83 PRO A CA 1
ATOM 673 C C . PRO A 1 83 ? 20.375 -15.289 -2.217 1 96.69 83 PRO A C 1
ATOM 675 O O . PRO A 1 83 ? 20.734 -14.742 -3.258 1 96.69 83 PRO A O 1
ATOM 678 N N . LEU A 1 84 ? 19.141 -15.383 -1.813 1 97.94 84 LEU A N 1
ATOM 679 C CA . LEU A 1 84 ? 18.078 -14.656 -2.504 1 97.94 84 LEU A CA 1
ATOM 680 C C . LEU A 1 84 ? 17.922 -13.258 -1.928 1 97.94 84 LEU A C 1
ATOM 682 O O . LEU A 1 84 ? 17.766 -13.086 -0.715 1 97.94 84 LEU A O 1
ATOM 686 N N . THR A 1 85 ? 18.016 -12.234 -2.781 1 97.31 85 THR A N 1
ATOM 687 C CA . THR A 1 85 ? 17.875 -10.828 -2.418 1 97.31 85 THR A CA 1
ATOM 688 C C . THR A 1 85 ? 16.844 -10.141 -3.318 1 97.31 85 THR A C 1
ATOM 690 O O . THR A 1 85 ? 16.344 -10.742 -4.27 1 97.31 85 THR A O 1
ATOM 693 N N . TYR A 1 86 ? 16.469 -8.891 -2.955 1 97.62 86 TYR A N 1
ATOM 694 C CA . TYR A 1 86 ? 15.578 -8.148 -3.83 1 97.62 86 TYR A CA 1
ATOM 695 C C . TYR A 1 86 ? 15.773 -6.645 -3.654 1 97.62 86 TYR A C 1
ATOM 697 O O . TYR A 1 86 ? 16.344 -6.199 -2.66 1 97.62 86 TYR A O 1
ATOM 705 N N . ASN A 1 87 ? 15.391 -5.938 -4.688 1 96.12 87 ASN A N 1
ATOM 706 C CA . ASN A 1 87 ? 15.359 -4.48 -4.691 1 96.12 87 ASN A CA 1
ATOM 707 C C . ASN A 1 87 ? 13.93 -3.953 -4.82 1 96.12 87 ASN A C 1
ATOM 709 O O . ASN A 1 87 ? 12.992 -4.73 -5.023 1 96.12 87 ASN A O 1
ATOM 713 N N . LEU A 1 88 ? 13.789 -2.693 -4.578 1 95.56 88 LEU A N 1
ATOM 714 C CA . LEU A 1 88 ? 12.484 -2.039 -4.695 1 95.56 88 LEU A CA 1
ATOM 715 C C . LEU A 1 88 ? 12.531 -0.921 -5.73 1 95.56 88 LEU A C 1
ATOM 717 O O . LEU A 1 88 ? 12.383 0.254 -5.391 1 95.56 88 LEU A O 1
ATOM 721 N N . PRO A 1 89 ? 12.68 -1.336 -6.992 1 94.31 89 PRO A N 1
ATOM 722 C CA . PRO A 1 89 ? 12.633 -0.302 -8.031 1 94.31 89 PRO A CA 1
ATOM 723 C C . PRO A 1 89 ? 11.258 0.341 -8.164 1 94.31 89 PRO A C 1
ATOM 725 O O . PRO A 1 89 ? 10.273 -0.187 -7.637 1 94.31 89 PRO A O 1
ATOM 728 N N . ASP A 1 90 ? 11.133 1.396 -8.93 1 92.81 90 ASP A N 1
ATOM 729 C CA . ASP A 1 90 ? 9.914 2.199 -9.031 1 92.81 90 ASP A CA 1
ATOM 730 C C . ASP A 1 90 ? 8.75 1.366 -9.562 1 92.81 90 ASP A C 1
ATOM 732 O O . ASP A 1 90 ? 7.648 1.411 -9.008 1 92.81 90 ASP A O 1
ATOM 736 N N . PRO A 1 91 ? 8.977 0.589 -10.602 1 94.38 91 PRO A N 1
ATOM 737 C CA . PRO A 1 91 ? 7.84 -0.185 -11.102 1 94.38 91 PRO A CA 1
ATOM 738 C C . PRO A 1 91 ? 7.293 -1.163 -10.062 1 94.38 91 PRO A C 1
ATOM 740 O O . PRO A 1 91 ? 6.082 -1.381 -9.992 1 94.38 91 PRO A O 1
ATOM 743 N N . LEU A 1 92 ? 8.148 -1.723 -9.289 1 96.62 92 LEU A N 1
ATOM 744 C CA . LEU A 1 92 ? 7.699 -2.67 -8.273 1 96.62 92 LEU A CA 1
ATOM 745 C C . LEU A 1 92 ? 6.977 -1.95 -7.137 1 96.62 92 LEU A C 1
ATOM 747 O O . LEU A 1 92 ? 5.949 -2.424 -6.648 1 96.62 92 LEU A O 1
ATOM 751 N N . LEU A 1 93 ? 7.527 -0.835 -6.715 1 95.31 93 LEU A N 1
ATOM 752 C CA . LEU A 1 93 ? 6.883 -0.043 -5.672 1 95.31 93 LEU A CA 1
ATOM 753 C C . LEU A 1 93 ? 5.469 0.348 -6.082 1 95.31 93 LEU A C 1
ATOM 755 O O . LEU A 1 93 ? 4.543 0.294 -5.266 1 95.31 93 LEU A O 1
ATOM 759 N N . ARG A 1 94 ? 5.324 0.718 -7.312 1 93.88 94 ARG A N 1
ATOM 760 C CA . ARG A 1 94 ? 4.012 1.074 -7.844 1 93.88 94 ARG A CA 1
ATOM 761 C C . ARG A 1 94 ? 3.049 -0.104 -7.758 1 93.88 94 ARG A C 1
ATOM 763 O O . ARG A 1 94 ? 1.888 0.062 -7.379 1 93.88 94 ARG A O 1
ATOM 770 N N . LEU A 1 95 ? 3.541 -1.227 -8.117 1 95.94 95 LEU A N 1
ATOM 771 C CA . LEU A 1 95 ? 2.705 -2.422 -8.133 1 95.94 95 LEU A CA 1
ATOM 772 C C . LEU A 1 95 ? 2.334 -2.838 -6.711 1 95.94 95 LEU A C 1
ATOM 774 O O . LEU A 1 95 ? 1.219 -3.305 -6.469 1 95.94 95 LEU A O 1
ATOM 778 N N . ILE A 1 96 ? 3.262 -2.682 -5.797 1 96.19 96 ILE A N 1
ATOM 779 C CA . ILE A 1 96 ? 2.99 -2.973 -4.395 1 96.19 96 ILE A CA 1
ATOM 780 C C . ILE A 1 96 ? 1.871 -2.066 -3.885 1 96.19 96 ILE A C 1
ATOM 782 O O . ILE A 1 96 ? 0.917 -2.539 -3.26 1 96.19 96 ILE A O 1
ATOM 786 N N . ASP A 1 97 ? 1.982 -0.839 -4.172 1 91.81 97 ASP A N 1
ATOM 787 C CA . ASP A 1 97 ? 0.976 0.127 -3.742 1 91.81 97 ASP A CA 1
ATOM 788 C C . ASP A 1 97 ? -0.382 -0.179 -4.371 1 91.81 97 ASP A C 1
ATOM 790 O O . ASP A 1 97 ? -1.414 -0.092 -3.703 1 91.81 97 ASP A O 1
ATOM 794 N N . ASP A 1 98 ? -0.351 -0.495 -5.609 1 90.62 98 ASP A N 1
ATOM 795 C CA . ASP A 1 98 ? -1.564 -0.839 -6.344 1 90.62 98 ASP A CA 1
ATOM 796 C C . ASP A 1 98 ? -2.281 -2.021 -5.695 1 90.62 98 ASP A C 1
ATOM 798 O O . ASP A 1 98 ? -3.482 -1.957 -5.43 1 90.62 98 ASP A O 1
ATOM 802 N N . ALA A 1 99 ? -1.561 -3.006 -5.41 1 92.19 99 ALA A N 1
ATOM 803 C CA . ALA A 1 99 ? -2.139 -4.199 -4.801 1 92.19 99 ALA A CA 1
ATOM 804 C C . ALA A 1 99 ? -2.666 -3.902 -3.4 1 92.19 99 ALA A C 1
ATOM 806 O O . ALA A 1 99 ? -3.768 -4.324 -3.041 1 92.19 99 ALA A O 1
ATOM 807 N N . SER A 1 100 ? -1.889 -3.205 -2.648 1 90.06 100 SER A N 1
ATOM 808 C CA . SER A 1 100 ? -2.27 -2.896 -1.273 1 90.06 100 SER A CA 1
ATOM 809 C C . SER A 1 100 ? -3.531 -2.041 -1.228 1 90.06 100 SER A C 1
ATOM 811 O O . SER A 1 100 ? -4.402 -2.256 -0.382 1 90.06 100 SER A O 1
ATOM 813 N N . SER A 1 101 ? -3.635 -1.144 -2.104 1 87.25 101 SER A N 1
ATOM 814 C CA . SER A 1 101 ? -4.77 -0.227 -2.105 1 87.25 101 SER A CA 1
ATOM 815 C C . SER A 1 101 ? -6.027 -0.903 -2.648 1 87.25 101 SER A C 1
ATOM 817 O O . SER A 1 101 ? -7.129 -0.676 -2.143 1 87.25 101 SER A O 1
ATOM 819 N N . ARG A 1 102 ? -5.824 -1.756 -3.609 1 85.44 102 ARG A N 1
ATOM 820 C CA . ARG A 1 102 ? -6.984 -2.248 -4.34 1 85.44 102 ARG A CA 1
ATOM 821 C C . ARG A 1 102 ? -7.406 -3.623 -3.832 1 85.44 102 ARG A C 1
ATOM 823 O O . ARG A 1 102 ? -8.578 -4 -3.941 1 85.44 102 ARG A O 1
ATOM 830 N N . ALA A 1 103 ? -6.488 -4.336 -3.264 1 83.69 103 ALA A N 1
ATOM 831 C CA . ALA A 1 103 ? -6.828 -5.715 -2.912 1 83.69 103 ALA A CA 1
ATOM 832 C C . ALA A 1 103 ? -7.109 -5.844 -1.418 1 83.69 103 ALA A C 1
ATOM 834 O O . ALA A 1 103 ? -7.594 -6.883 -0.959 1 83.69 103 ALA A O 1
ATOM 835 N N . SER A 1 104 ? -6.668 -5.008 -0.448 1 75 104 SER A N 1
ATOM 836 C CA . SER A 1 104 ? -6.77 -5.145 1.001 1 75 104 SER A CA 1
ATOM 837 C C . SER A 1 104 ? -8.086 -4.59 1.521 1 75 104 SER A C 1
ATOM 839 O O . SER A 1 104 ? -8.555 -4.984 2.59 1 75 104 SER A O 1
ATOM 841 N N . GLY A 1 105 ? -8.703 -3.77 0.888 1 59.41 105 GLY A N 1
ATOM 842 C CA . GLY A 1 105 ? -9.883 -3.082 1.393 1 59.41 105 GLY A CA 1
ATOM 843 C C . GLY A 1 105 ? -11.188 -3.689 0.898 1 59.41 105 GLY A C 1
ATOM 844 O O . GLY A 1 105 ? -11.172 -4.664 0.145 1 59.41 105 GLY A O 1
ATOM 845 N N . GLN A 1 106 ? -12.289 -3.6 1.706 1 50.44 106 GLN A N 1
ATOM 846 C CA . GLN A 1 106 ? -13.586 -4.129 1.297 1 50.44 106 GLN A CA 1
ATOM 847 C C . GLN A 1 106 ? -14.008 -3.57 -0.059 1 50.44 106 GLN A C 1
ATOM 849 O O . GLN A 1 106 ? -13.703 -2.42 -0.382 1 50.44 106 GLN A O 1
ATOM 854 N N . ILE A 1 107 ? -14.016 -4.5 -1.027 1 44.72 107 ILE A N 1
ATOM 855 C CA . ILE A 1 107 ? -14.422 -4.18 -2.391 1 44.72 107 ILE A CA 1
ATOM 856 C C . ILE A 1 107 ? -15.547 -3.146 -2.363 1 44.72 107 ILE A C 1
ATOM 858 O O . ILE A 1 107 ? -16.562 -3.342 -1.688 1 44.72 107 ILE A O 1
ATOM 862 N N . GLN A 1 108 ? -15.273 -1.879 -2.658 1 46.62 108 GLN A N 1
ATOM 863 C CA . GLN A 1 108 ? -16.422 -1.093 -3.119 1 46.62 108 GLN A CA 1
ATOM 864 C C . GLN A 1 108 ? -17.141 -1.8 -4.254 1 46.62 108 GLN A C 1
ATOM 866 O O . GLN A 1 108 ? -16.688 -1.777 -5.402 1 46.62 108 GLN A O 1
ATOM 871 N N . MET A 1 109 ? -17.766 -2.959 -3.932 1 51.84 109 MET A N 1
ATOM 872 C CA . MET A 1 109 ? -18.609 -3.363 -5.051 1 51.84 109 MET A CA 1
ATOM 873 C C . MET A 1 109 ? -19.688 -2.322 -5.32 1 51.84 109 MET A C 1
ATOM 875 O O . MET A 1 109 ? -20.297 -1.79 -4.387 1 51.84 109 MET A O 1
ATOM 879 N N . PRO A 1 110 ? -19.562 -1.865 -6.559 1 50 110 PRO A N 1
ATOM 880 C CA . PRO A 1 110 ? -20.688 -0.979 -6.848 1 50 110 PRO A CA 1
ATOM 881 C C . PRO A 1 110 ? -22 -1.481 -6.25 1 50 110 PRO A C 1
ATOM 883 O O . PRO A 1 110 ? -22.203 -2.691 -6.133 1 50 110 PRO A O 1
ATOM 886 N N . GLU A 1 111 ? -22.75 -0.646 -5.676 1 50.66 111 GLU A N 1
ATOM 887 C CA . GLU A 1 111 ? -23.969 -0.858 -4.914 1 50.66 111 GLU A CA 1
ATOM 888 C C . GLU A 1 111 ? -24.781 -2.016 -5.488 1 50.66 111 GLU A C 1
ATOM 890 O O . GLU A 1 111 ? -25.266 -2.869 -4.746 1 50.66 111 GLU A O 1
ATOM 895 N N . PRO A 1 112 ? -24.922 -2.08 -6.809 1 44.69 112 PRO A N 1
ATOM 896 C CA . PRO A 1 112 ? -25.828 -3.133 -7.285 1 44.69 112 PRO A CA 1
ATOM 897 C C . PRO A 1 112 ? -25.219 -4.531 -7.152 1 44.69 112 PRO A C 1
ATOM 899 O O . PRO A 1 112 ? -25.953 -5.523 -7.168 1 44.69 112 PRO A O 1
ATOM 902 N N . ILE A 1 113 ? -23.984 -4.578 -7.055 1 45.47 113 ILE A N 1
ATOM 903 C CA . ILE A 1 113 ? -23.359 -5.895 -7.027 1 45.47 113 ILE A CA 1
ATOM 904 C C . ILE A 1 113 ? -22.859 -6.199 -5.617 1 45.47 113 ILE A C 1
ATOM 906 O O . ILE A 1 113 ? -22.422 -7.316 -5.332 1 45.47 113 ILE A O 1
ATOM 910 N N . ALA A 1 114 ? -23.047 -5.301 -4.762 1 55.41 114 ALA A N 1
ATOM 911 C CA . ALA A 1 114 ? -22.516 -5.43 -3.408 1 55.41 114 ALA A CA 1
ATOM 912 C C . ALA A 1 114 ? -23.406 -6.324 -2.551 1 55.41 114 ALA A C 1
ATOM 914 O O . ALA A 1 114 ? -23.062 -6.648 -1.412 1 55.41 114 ALA A O 1
ATOM 915 N N . ASN A 1 115 ? -24.359 -6.957 -3.26 1 55.09 115 ASN A N 1
ATOM 916 C CA . ASN A 1 115 ? -25.203 -7.855 -2.471 1 55.09 115 ASN A CA 1
ATOM 917 C C . ASN A 1 115 ? -24.516 -9.203 -2.25 1 55.09 115 ASN A C 1
ATOM 919 O O . ASN A 1 115 ? -23.734 -9.648 -3.082 1 55.09 115 ASN A O 1
ATOM 923 N N . PRO A 1 116 ? -24.734 -9.75 -1.14 1 58.75 116 PRO A N 1
ATOM 924 C CA . PRO A 1 116 ? -24.078 -11 -0.747 1 58.75 116 PRO A CA 1
ATOM 925 C C . PRO A 1 116 ? -24.25 -12.117 -1.771 1 58.75 116 PRO A C 1
ATOM 927 O O . PRO A 1 116 ? -23.328 -12.883 -2.027 1 58.75 116 PRO A O 1
ATOM 930 N N . ALA A 1 117 ? -25.422 -12.188 -2.42 1 55.34 117 ALA A N 1
ATOM 931 C CA . ALA A 1 117 ? -25.688 -13.258 -3.379 1 55.34 117 ALA A CA 1
ATOM 932 C C . ALA A 1 117 ? -24.812 -13.117 -4.621 1 55.34 117 ALA A C 1
ATOM 934 O O . ALA A 1 117 ? -24.266 -14.102 -5.113 1 55.34 117 ALA A O 1
ATOM 935 N N . SER A 1 118 ? -24.719 -11.938 -5.145 1 62.59 118 SER A N 1
ATOM 936 C CA . SER A 1 118 ? -23.875 -11.672 -6.301 1 62.59 118 SER A CA 1
ATOM 937 C C . SER A 1 118 ? -22.391 -11.898 -5.977 1 62.59 118 SER A C 1
ATOM 939 O O . SER A 1 118 ? -21.656 -12.461 -6.785 1 62.59 118 SER A O 1
ATOM 941 N N . ARG A 1 119 ? -22.062 -11.547 -4.836 1 67.19 119 ARG A N 1
ATOM 942 C CA . ARG A 1 119 ? -20.688 -11.727 -4.379 1 67.19 119 ARG A CA 1
ATOM 943 C C . ARG A 1 119 ? -20.328 -13.211 -4.328 1 67.19 119 ARG A C 1
ATOM 945 O O . ARG A 1 119 ? -19.234 -13.602 -4.75 1 67.19 119 ARG A O 1
ATOM 952 N N . ASP A 1 120 ? -21.234 -13.992 -3.85 1 68.81 120 ASP A N 1
ATOM 953 C CA . ASP A 1 120 ? -20.984 -15.422 -3.729 1 68.81 120 ASP A CA 1
ATOM 954 C C . ASP A 1 120 ? -20.859 -16.078 -5.102 1 68.81 120 ASP A C 1
ATOM 956 O O . ASP A 1 120 ? -20.016 -16.953 -5.301 1 68.81 120 ASP A O 1
ATOM 960 N N . ARG A 1 121 ? -21.688 -15.641 -5.961 1 68.44 121 ARG A N 1
ATOM 961 C CA . ARG A 1 121 ? -21.625 -16.188 -7.316 1 68.44 121 ARG A CA 1
ATOM 962 C C . ARG A 1 121 ? -20.297 -15.852 -7.984 1 68.44 121 ARG A C 1
ATOM 964 O O . ARG A 1 121 ? -19.703 -16.703 -8.656 1 68.44 121 ARG A O 1
ATOM 971 N N . TYR A 1 122 ? -19.938 -14.711 -7.805 1 74.38 122 TYR A N 1
ATOM 972 C CA . TYR A 1 122 ? -18.672 -14.305 -8.398 1 74.38 122 TYR A CA 1
ATOM 973 C C . TYR A 1 122 ? -17.5 -15.039 -7.75 1 74.38 122 TYR A C 1
ATOM 975 O O . TYR A 1 122 ? -16.531 -15.398 -8.43 1 74.38 122 TYR A O 1
ATOM 983 N N . LEU A 1 123 ? -17.656 -15.188 -6.527 1 78.62 123 LEU A N 1
ATOM 984 C CA . LEU A 1 123 ? -16.641 -15.945 -5.816 1 78.62 123 LEU A CA 1
ATOM 985 C C . LEU A 1 123 ? -16.516 -17.359 -6.395 1 78.62 123 LEU A C 1
ATOM 987 O O . LEU A 1 123 ? -15.406 -17.797 -6.711 1 78.62 123 LEU A O 1
ATOM 991 N N . ILE A 1 124 ? -17.641 -17.984 -6.539 1 77.12 124 ILE A N 1
ATOM 992 C CA . ILE A 1 124 ? -17.641 -19.344 -7.047 1 77.12 124 ILE A CA 1
ATOM 993 C C . ILE A 1 124 ? -17.047 -19.375 -8.461 1 77.12 124 ILE A C 1
ATOM 995 O O . ILE A 1 124 ? -16.203 -20.219 -8.773 1 77.12 124 ILE A O 1
ATOM 999 N N . SER A 1 125 ? -17.469 -18.438 -9.227 1 82.38 125 SER A N 1
ATOM 1000 C CA . SER A 1 125 ? -16.969 -18.375 -10.594 1 82.38 125 SER A CA 1
ATOM 1001 C C . SER A 1 125 ? -15.461 -18.188 -10.633 1 82.38 125 SER A C 1
ATOM 1003 O O . SER A 1 125 ? -14.773 -18.812 -11.445 1 82.38 125 SER A O 1
ATOM 1005 N N . SER A 1 126 ? -14.992 -17.344 -9.812 1 86.56 126 SER A N 1
ATOM 1006 C CA . SER A 1 126 ? -13.562 -17.078 -9.758 1 86.56 126 SER A CA 1
ATOM 1007 C C . SER A 1 126 ? -12.781 -18.297 -9.289 1 86.56 126 SER A C 1
ATOM 1009 O O . SER A 1 126 ? -11.727 -18.625 -9.836 1 86.56 126 SER A O 1
ATOM 1011 N N . LEU A 1 127 ? -13.344 -18.969 -8.305 1 88.31 127 LEU A N 1
ATOM 1012 C CA . LEU A 1 127 ? -12.695 -20.172 -7.785 1 88.31 127 LEU A CA 1
ATOM 1013 C C . LEU A 1 127 ? -12.648 -21.266 -8.844 1 88.31 127 LEU A C 1
ATOM 1015 O O . LEU A 1 127 ? -11.641 -21.953 -8.977 1 88.31 127 LEU A O 1
ATOM 1019 N N . VAL A 1 128 ? -13.75 -21.344 -9.531 1 89.62 128 VAL A N 1
ATOM 1020 C CA . VAL A 1 128 ? -13.836 -22.312 -10.602 1 89.62 128 VAL A CA 1
ATOM 1021 C C . VAL A 1 128 ? -12.789 -22.016 -11.672 1 89.62 128 VAL A C 1
ATOM 1023 O O . VAL A 1 128 ? -12.023 -22.891 -12.07 1 89.62 128 VAL A O 1
ATOM 1026 N N . GLU A 1 129 ? -12.734 -20.797 -12.062 1 91.5 129 GLU A N 1
ATOM 1027 C CA . GLU A 1 129 ? -11.789 -20.391 -13.094 1 91.5 129 GLU A CA 1
ATOM 1028 C C . GLU A 1 129 ? -10.352 -20.641 -12.656 1 91.5 129 GLU A C 1
ATOM 1030 O O . GLU A 1 129 ? -9.523 -21.109 -13.438 1 91.5 129 GLU A O 1
ATOM 1035 N N . GLU A 1 130 ? -10.039 -20.266 -11.469 1 94 130 GLU A N 1
ATOM 1036 C CA . GLU A 1 130 ? -8.703 -20.469 -10.922 1 94 130 GLU A CA 1
ATOM 1037 C C . GLU A 1 130 ? -8.344 -21.953 -10.891 1 94 130 GLU A C 1
ATOM 1039 O O . GLU A 1 130 ? -7.238 -22.344 -11.266 1 94 130 GLU A O 1
ATOM 1044 N N . ALA A 1 131 ? -9.297 -22.766 -10.43 1 94.62 131 ALA A N 1
ATOM 1045 C CA . ALA A 1 131 ? -9.07 -24.203 -10.344 1 94.62 131 ALA A CA 1
ATOM 1046 C C . ALA A 1 131 ? -8.797 -24.797 -11.719 1 94.62 131 ALA A C 1
ATOM 1048 O O . ALA A 1 131 ? -7.891 -25.625 -11.875 1 94.62 131 ALA A O 1
ATOM 1049 N N . ILE A 1 132 ? -9.562 -24.406 -12.68 1 94.94 132 ILE A N 1
ATOM 1050 C CA . ILE A 1 132 ? -9.438 -24.906 -14.039 1 94.94 132 ILE A CA 1
ATOM 1051 C C . ILE A 1 132 ? -8.078 -24.516 -14.609 1 94.94 132 ILE A C 1
ATOM 1053 O O . ILE A 1 132 ? -7.301 -25.375 -15.031 1 94.94 132 ILE A O 1
ATOM 1057 N N . THR A 1 133 ? -7.766 -23.266 -14.547 1 95.44 133 THR A N 1
ATOM 1058 C CA . THR A 1 133 ? -6.59 -22.75 -15.242 1 95.44 133 THR A CA 1
ATOM 1059 C C . THR A 1 133 ? -5.312 -23.141 -14.508 1 95.44 133 THR A C 1
ATOM 1061 O O . THR A 1 133 ? -4.289 -23.422 -15.141 1 95.44 133 THR A O 1
ATOM 1064 N N . SER A 1 134 ? -5.344 -23.188 -13.203 1 96.44 134 SER A N 1
ATOM 1065 C CA . SER A 1 134 ? -4.207 -23.672 -12.43 1 96.44 134 SER A CA 1
ATOM 1066 C C . SER A 1 134 ? -3.893 -25.125 -12.766 1 96.44 134 SER A C 1
ATOM 1068 O O . SER A 1 134 ? -2.727 -25.5 -12.898 1 96.44 134 SER A O 1
ATOM 1070 N N . SER A 1 135 ? -4.914 -25.938 -12.922 1 96.25 135 SER A N 1
ATOM 1071 C CA . SER A 1 135 ? -4.738 -27.344 -13.242 1 96.25 135 SER A CA 1
ATOM 1072 C C . SER A 1 135 ? -4.273 -27.531 -14.688 1 96.25 135 SER A C 1
ATOM 1074 O O . SER A 1 135 ? -3.443 -28.391 -14.969 1 96.25 135 SER A O 1
ATOM 1076 N N . GLN A 1 136 ? -4.797 -26.734 -15.531 1 94.62 136 GLN A N 1
ATOM 1077 C CA . GLN A 1 136 ? -4.398 -26.812 -16.938 1 94.62 136 GLN A CA 1
ATOM 1078 C C . GLN A 1 136 ? -2.932 -26.422 -17.109 1 94.62 136 GLN A C 1
ATOM 1080 O O . GLN A 1 136 ? -2.236 -26.984 -17.969 1 94.62 136 GLN A O 1
ATOM 1085 N N . LEU A 1 137 ? -2.49 -25.469 -16.359 1 93.44 137 LEU A N 1
ATOM 1086 C CA . LEU A 1 137 ? -1.088 -25.078 -16.359 1 93.44 137 LEU A CA 1
ATOM 1087 C C . LEU A 1 137 ? -0.185 -26.25 -16.031 1 93.44 137 LEU A C 1
ATOM 1089 O O . LEU A 1 137 ? 0.976 -26.297 -16.453 1 93.44 137 LEU A O 1
ATOM 1093 N N . GLU A 1 138 ? -0.736 -27.25 -15.328 1 92.06 138 GLU A N 1
ATOM 1094 C CA . GLU A 1 138 ? 0.037 -28.422 -14.914 1 92.06 138 GLU A CA 1
ATOM 1095 C C . GLU A 1 138 ? -0.288 -29.641 -15.773 1 92.06 138 GLU A C 1
ATOM 1097 O O . GLU A 1 138 ? 0.05 -30.766 -15.414 1 92.06 138 GLU A O 1
ATOM 1102 N N . GLY A 1 139 ? -1.145 -29.484 -16.812 1 91.44 139 GLY A N 1
ATOM 1103 C CA . GLY A 1 139 ? -1.279 -30.562 -17.766 1 91.44 139 GLY A CA 1
ATOM 1104 C C . GLY A 1 139 ? -2.686 -31.141 -17.844 1 91.44 139 GLY A C 1
ATOM 1105 O O . GLY A 1 139 ? -2.949 -32.062 -18.609 1 91.44 139 GLY A O 1
ATOM 1106 N N . ALA A 1 140 ? -3.629 -30.609 -17 1 94.38 140 ALA A N 1
ATOM 1107 C CA . ALA A 1 140 ? -5.008 -31.062 -17.156 1 94.38 140 ALA A CA 1
ATOM 1108 C C . ALA A 1 140 ? -5.551 -30.703 -18.531 1 94.38 140 ALA A C 1
ATOM 1110 O O . ALA A 1 140 ? -5.445 -29.547 -18.969 1 94.38 140 ALA A O 1
ATOM 1111 N N . SER A 1 141 ? -6.203 -31.641 -19.203 1 93 141 SER A N 1
ATOM 1112 C CA . SER A 1 141 ? -6.609 -31.453 -20.594 1 93 141 SER A CA 1
ATOM 1113 C C . SER A 1 141 ? -8.102 -31.141 -20.703 1 93 141 SER A C 1
ATOM 1115 O O . SER A 1 141 ? -8.594 -30.797 -21.766 1 93 141 SER A O 1
ATOM 1117 N N . THR A 1 142 ? -8.789 -31.219 -19.594 1 92.88 142 THR A N 1
ATOM 1118 C CA . THR A 1 142 ? -10.227 -30.953 -19.594 1 92.88 142 THR A CA 1
ATOM 1119 C C . THR A 1 142 ? -10.516 -29.531 -20.062 1 92.88 142 THR A C 1
ATOM 1121 O O . THR A 1 142 ? -9.867 -28.594 -19.609 1 92.88 142 THR A O 1
ATOM 1124 N N . SER A 1 143 ? -11.484 -29.406 -20.922 1 92.5 143 SER A N 1
ATOM 1125 C CA . SER A 1 143 ? -11.859 -28.078 -21.406 1 92.5 143 SER A CA 1
ATOM 1126 C C . SER A 1 143 ? -12.586 -27.281 -20.328 1 92.5 143 SER A C 1
ATOM 1128 O O . SER A 1 143 ? -13.156 -27.859 -19.391 1 92.5 143 SER A O 1
ATOM 1130 N N . ARG A 1 144 ? -12.516 -25.984 -20.5 1 91.44 144 ARG A N 1
ATOM 1131 C CA . ARG A 1 144 ? -13.164 -25.062 -19.562 1 91.44 144 ARG A CA 1
ATOM 1132 C C . ARG A 1 144 ? -14.656 -25.359 -19.469 1 91.44 144 ARG A C 1
ATOM 1134 O O . ARG A 1 144 ? -15.211 -25.422 -18.359 1 91.44 144 ARG A O 1
ATOM 1141 N N . VAL A 1 145 ? -15.273 -25.578 -20.547 1 88.62 145 VAL A N 1
ATOM 1142 C CA . VAL A 1 145 ? -16.719 -25.812 -20.609 1 88.62 145 VAL A CA 1
ATOM 1143 C C . VAL A 1 145 ? -17.062 -27.078 -19.844 1 88.62 145 VAL A C 1
ATOM 1145 O O . VAL A 1 145 ? -17.969 -27.078 -19 1 88.62 145 VAL A O 1
ATOM 1148 N N . GLU A 1 146 ? -16.344 -28.094 -20.094 1 90.69 146 GLU A N 1
ATOM 1149 C CA . GLU A 1 146 ? -16.594 -29.375 -19.438 1 90.69 146 GLU A CA 1
ATOM 1150 C C . GLU A 1 146 ? -16.297 -29.312 -17.938 1 90.69 146 GLU A C 1
ATOM 1152 O O . GLU A 1 146 ? -17.031 -29.891 -17.125 1 90.69 146 GLU A O 1
ATOM 1157 N N . ALA A 1 147 ? -15.258 -28.672 -17.656 1 92.56 147 ALA A N 1
ATOM 1158 C CA . ALA A 1 147 ? -14.883 -28.516 -16.25 1 92.56 147 ALA A CA 1
ATOM 1159 C C . ALA A 1 147 ? -15.945 -27.75 -15.477 1 92.56 147 ALA A C 1
ATOM 1161 O O . ALA A 1 147 ? -16.328 -28.141 -14.375 1 92.56 147 ALA A O 1
ATOM 1162 N N . LYS A 1 148 ? -16.438 -26.656 -16.047 1 88.44 148 LYS A N 1
ATOM 1163 C CA . LYS A 1 148 ? -17.484 -25.859 -15.414 1 88.44 148 LYS A CA 1
ATOM 1164 C C . LYS A 1 148 ? -18.75 -26.672 -15.219 1 88.44 148 LYS A C 1
ATOM 1166 O O . LYS A 1 148 ? -19.406 -26.594 -14.172 1 88.44 148 LYS A O 1
ATOM 1171 N N . ARG A 1 149 ? -19.094 -27.422 -16.188 1 84.12 149 ARG A N 1
ATOM 1172 C CA . ARG A 1 149 ? -20.266 -28.281 -16.109 1 84.12 149 ARG A CA 1
ATOM 1173 C C . ARG A 1 149 ? -20.125 -29.312 -14.992 1 84.12 149 ARG A C 1
ATOM 1175 O O . ARG A 1 149 ? -21.047 -29.531 -14.203 1 84.12 149 ARG A O 1
ATOM 1182 N N . MET A 1 150 ? -18.969 -29.906 -14.938 1 89.81 150 MET A N 1
ATOM 1183 C CA . MET A 1 150 ? -18.703 -30.906 -13.914 1 89.81 150 MET A CA 1
ATOM 1184 C C . MET A 1 150 ? -18.891 -30.312 -12.516 1 89.81 150 MET A C 1
ATOM 1186 O O . MET A 1 150 ? -19.562 -30.906 -11.68 1 89.81 150 MET A O 1
ATOM 1190 N N . LEU A 1 151 ? -18.359 -29.172 -12.305 1 88.12 151 LEU A N 1
ATOM 1191 C CA . LEU A 1 151 ? -18.391 -28.547 -10.992 1 88.12 151 LEU A CA 1
ATOM 1192 C C . LEU A 1 151 ? -19.797 -28.047 -10.664 1 88.12 151 LEU A C 1
ATOM 1194 O O . LEU A 1 151 ? -20.266 -28.172 -9.531 1 88.12 151 LEU A O 1
ATOM 1198 N N . ARG A 1 152 ? -20.484 -27.516 -11.656 1 79.25 152 ARG A N 1
ATOM 1199 C CA . ARG A 1 152 ? -21.828 -27 -11.461 1 79.25 152 ARG A CA 1
ATOM 1200 C C . ARG A 1 152 ? -22.812 -28.125 -11.125 1 79.25 152 ARG A C 1
ATOM 1202 O O . ARG A 1 152 ? -23.672 -27.953 -10.266 1 79.25 152 ARG A O 1
ATOM 1209 N N . GLU A 1 153 ? -22.641 -29.203 -11.766 1 77.88 153 GLU A N 1
ATOM 1210 C CA . GLU A 1 153 ? -23.547 -30.328 -11.602 1 77.88 153 GLU A CA 1
ATOM 1211 C C . GLU A 1 153 ? -23.094 -31.25 -10.477 1 77.88 153 GLU A C 1
ATOM 1213 O O . GLU A 1 153 ? -23.766 -32.219 -10.156 1 77.88 153 GLU A O 1
ATOM 1218 N N . ASN A 1 154 ? -22 -30.922 -9.992 1 87.38 154 ASN A N 1
ATOM 1219 C CA . ASN A 1 154 ? -21.422 -31.781 -8.961 1 87.38 154 ASN A CA 1
ATOM 1220 C C . ASN A 1 154 ? -21.266 -33.219 -9.445 1 87.38 154 ASN A C 1
ATOM 1222 O O . ASN A 1 154 ? -21.609 -34.156 -8.734 1 87.38 154 ASN A O 1
ATOM 1226 N N . ARG A 1 155 ? -20.844 -33.344 -10.664 1 88.31 155 ARG A N 1
ATOM 1227 C CA . ARG A 1 155 ? -20.609 -34.656 -11.258 1 88.31 155 ARG A CA 1
ATOM 1228 C C . ARG A 1 155 ? -19.281 -35.219 -10.805 1 88.31 155 ARG A C 1
ATOM 1230 O O . ARG A 1 155 ? -18.312 -34.5 -10.602 1 88.31 155 ARG A O 1
ATOM 1237 N N . ARG A 1 156 ? -19.203 -36.562 -10.828 1 92.75 156 ARG A N 1
ATOM 1238 C CA . ARG A 1 156 ? -17.938 -37.219 -10.531 1 92.75 156 ARG A CA 1
ATOM 1239 C C . ARG A 1 156 ? -16.969 -37.062 -11.695 1 92.75 156 ARG A C 1
ATOM 1241 O O . ARG A 1 156 ? -17.359 -37.156 -12.859 1 92.75 156 ARG A O 1
ATOM 1248 N N . PRO A 1 157 ? -15.695 -36.875 -11.375 1 96.5 157 PRO A N 1
ATOM 1249 C CA . PRO A 1 157 ? -14.695 -36.781 -12.438 1 96.5 157 PRO A CA 1
ATOM 1250 C C . PRO A 1 157 ? -14.562 -38.031 -13.266 1 96.5 157 PRO A C 1
ATOM 1252 O O . PRO A 1 157 ? -14.609 -39.156 -12.719 1 96.5 157 PRO A O 1
ATOM 1255 N N . ARG A 1 158 ? -14.383 -37.938 -14.492 1 95.12 158 ARG A N 1
ATOM 1256 C CA . ARG A 1 158 ? -14.328 -39.094 -15.398 1 95.12 158 ARG A CA 1
ATOM 1257 C C . ARG A 1 158 ? -12.891 -39.531 -15.625 1 95.12 158 ARG A C 1
ATOM 1259 O O . ARG A 1 158 ? -12.648 -40.656 -16.062 1 95.12 158 ARG A O 1
ATOM 1266 N N . ASP A 1 159 ? -11.953 -38.688 -15.453 1 95.5 159 ASP A N 1
ATOM 1267 C CA . ASP A 1 159 ? -10.539 -38.969 -15.695 1 95.5 159 ASP A CA 1
ATOM 1268 C C . ASP A 1 159 ? -9.641 -38.156 -14.766 1 95.5 159 ASP A C 1
ATOM 1270 O O . ASP A 1 159 ? -10.133 -37.469 -13.883 1 95.5 159 ASP A O 1
ATOM 1274 N N . ARG A 1 160 ? -8.367 -38.344 -14.945 1 95.88 160 ARG A N 1
ATOM 1275 C CA . ARG A 1 160 ? -7.359 -37.719 -14.094 1 95.88 160 ARG A CA 1
ATOM 1276 C C . ARG A 1 160 ? -7.422 -36.188 -14.203 1 95.88 160 ARG A C 1
ATOM 1278 O O . ARG A 1 160 ? -7.289 -35.469 -13.203 1 95.88 160 ARG A O 1
ATOM 1285 N N . SER A 1 161 ? -7.633 -35.688 -15.352 1 97.12 161 SER A N 1
ATOM 1286 C CA . SER A 1 161 ? -7.676 -34.25 -15.594 1 97.12 161 SER A CA 1
ATOM 1287 C C . SER A 1 161 ? -8.844 -33.594 -14.859 1 97.12 161 SER A C 1
ATOM 1289 O O . SER A 1 161 ? -8.68 -32.562 -14.211 1 97.12 161 SER A O 1
ATOM 1291 N N . GLU A 1 162 ? -9.977 -34.188 -14.961 1 97 162 GLU A N 1
ATOM 1292 C CA . GLU A 1 162 ? -11.133 -33.656 -14.242 1 97 162 GLU A CA 1
ATOM 1293 C C . GLU A 1 162 ? -10.93 -33.75 -12.727 1 97 162 GLU A C 1
ATOM 1295 O O . GLU A 1 162 ? -11.328 -32.844 -12 1 97 162 GLU A O 1
ATOM 1300 N N . GLN A 1 163 ? -10.312 -34.844 -12.32 1 97.56 163 GLN A N 1
ATOM 1301 C CA . GLN A 1 163 ? -10.039 -35 -10.898 1 97.56 163 GLN A CA 1
ATOM 1302 C C . GLN A 1 163 ? -9.102 -33.906 -10.398 1 97.56 163 GLN A C 1
ATOM 1304 O O . GLN A 1 163 ? -9.297 -33.344 -9.305 1 97.56 163 GLN A O 1
ATOM 1309 N N . MET A 1 164 ? -8.086 -33.562 -11.164 1 97.62 164 MET A N 1
ATOM 1310 C CA . MET A 1 164 ? -7.156 -32.5 -10.82 1 97.62 164 MET A CA 1
ATOM 1311 C C . MET A 1 164 ? -7.902 -31.188 -10.586 1 97.62 164 MET A C 1
ATOM 1313 O O . MET A 1 164 ? -7.617 -30.453 -9.625 1 97.62 164 MET A O 1
ATOM 1317 N N . ILE A 1 165 ? -8.828 -30.891 -11.422 1 97.44 165 ILE A N 1
ATOM 1318 C CA . ILE A 1 165 ? -9.578 -29.641 -11.375 1 97.44 165 ILE A CA 1
ATOM 1319 C C . ILE A 1 165 ? -10.484 -29.625 -10.148 1 97.44 165 ILE A C 1
ATOM 1321 O O . ILE A 1 165 ? -10.531 -28.641 -9.414 1 97.44 165 ILE A O 1
ATOM 1325 N N . LEU A 1 166 ? -11.203 -30.719 -9.93 1 96.38 166 LEU A N 1
ATOM 1326 C CA . LEU A 1 166 ? -12.062 -30.812 -8.758 1 96.38 166 LEU A CA 1
ATOM 1327 C C . LEU A 1 166 ? -11.25 -30.656 -7.477 1 96.38 166 LEU A C 1
ATOM 1329 O O . LEU A 1 166 ? -11.648 -29.906 -6.574 1 96.38 166 LEU A O 1
ATOM 1333 N N . ASN A 1 167 ? -10.109 -31.391 -7.398 1 97.75 167 ASN A N 1
ATOM 1334 C CA . ASN A 1 167 ? -9.234 -31.281 -6.238 1 97.75 167 ASN A CA 1
ATOM 1335 C C . ASN A 1 167 ? -8.805 -29.844 -5.984 1 97.75 167 ASN A C 1
ATOM 1337 O O . ASN A 1 167 ? -8.844 -29.375 -4.848 1 97.75 167 ASN A O 1
ATOM 1341 N N . ASN A 1 168 ? -8.422 -29.188 -7.055 1 97.38 168 ASN A N 1
ATOM 1342 C CA . ASN A 1 168 ? -7.953 -27.812 -6.934 1 97.38 168 ASN A CA 1
ATOM 1343 C C . ASN A 1 168 ? -9.07 -26.875 -6.484 1 97.38 168 ASN A C 1
ATOM 1345 O O . ASN A 1 168 ? -8.836 -25.953 -5.703 1 97.38 168 ASN A O 1
ATOM 1349 N N . TYR A 1 169 ? -10.258 -27.062 -7.051 1 95.19 169 TYR A N 1
ATOM 1350 C CA . TYR A 1 169 ? -11.414 -26.281 -6.645 1 95.19 169 TYR A CA 1
ATOM 1351 C C . TYR A 1 169 ? -11.68 -26.422 -5.152 1 95.19 169 TYR A C 1
ATOM 1353 O O . TYR A 1 169 ? -11.844 -25.422 -4.445 1 95.19 169 TYR A O 1
ATOM 1361 N N . GLU A 1 170 ? -11.648 -27.625 -4.68 1 94.88 170 GLU A N 1
ATOM 1362 C CA . GLU A 1 170 ? -11.883 -27.906 -3.266 1 94.88 170 GLU A CA 1
ATOM 1363 C C . GLU A 1 170 ? -10.758 -27.344 -2.396 1 94.88 170 GLU A C 1
ATOM 1365 O O . GLU A 1 170 ? -11.008 -26.844 -1.304 1 94.88 170 GLU A O 1
ATOM 1370 N N . ALA A 1 171 ? -9.586 -27.5 -2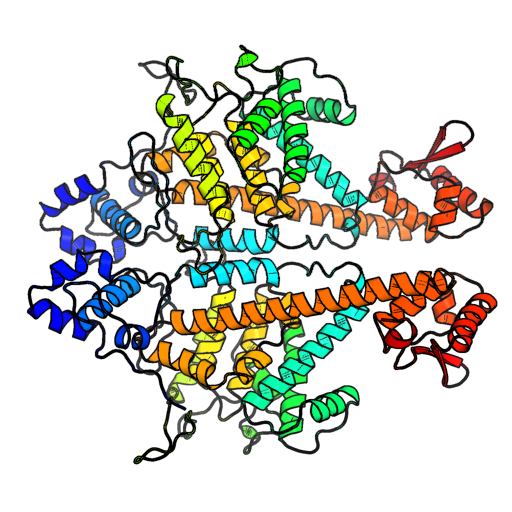.861 1 96.19 171 ALA A N 1
ATOM 1371 C CA . ALA A 1 171 ? -8.438 -26.969 -2.127 1 96.19 171 ALA A CA 1
ATOM 1372 C C . ALA A 1 171 ? -8.555 -25.453 -1.963 1 96.19 171 ALA A C 1
ATOM 1374 O O . ALA A 1 171 ? -8.297 -24.922 -0.882 1 96.19 171 ALA A O 1
ATOM 1375 N N . MET A 1 172 ? -8.93 -24.781 -3.012 1 94 172 MET A N 1
ATOM 1376 C CA . MET A 1 172 ? -9.07 -23.328 -2.967 1 94 172 MET A CA 1
ATOM 1377 C C . MET A 1 172 ? -10.148 -22.906 -1.97 1 94 172 MET A C 1
ATOM 1379 O O . MET A 1 172 ? -10 -21.922 -1.254 1 94 172 MET A O 1
ATOM 1383 N N . GLN A 1 173 ? -11.242 -23.688 -1.922 1 91.44 173 GLN A N 1
ATOM 1384 C CA . GLN A 1 173 ? -12.281 -23.438 -0.93 1 91.44 173 GLN A CA 1
ATOM 1385 C C . GLN A 1 173 ? -11.742 -23.609 0.487 1 91.44 173 GLN A C 1
ATOM 1387 O O . GLN A 1 173 ? -12.039 -22.797 1.372 1 91.44 173 GLN A O 1
ATOM 1392 N N . ASN A 1 174 ? -11 -24.594 0.621 1 93.62 174 ASN A N 1
ATOM 1393 C CA . ASN A 1 174 ? -10.422 -24.875 1.929 1 93.62 174 ASN A CA 1
ATOM 1394 C C . ASN A 1 174 ? -9.453 -23.766 2.359 1 93.62 174 ASN A C 1
ATOM 1396 O O . ASN A 1 174 ? -9.375 -23.438 3.543 1 93.62 174 ASN A O 1
ATOM 1400 N N . ILE A 1 175 ? -8.703 -23.25 1.473 1 94.31 175 ILE A N 1
ATOM 1401 C CA . ILE A 1 175 ? -7.734 -22.188 1.746 1 94.31 175 ILE A CA 1
ATOM 1402 C C . ILE A 1 175 ? -8.453 -20.969 2.32 1 94.31 175 ILE A C 1
ATOM 1404 O O . ILE A 1 175 ? -7.93 -20.297 3.215 1 94.31 175 ILE A O 1
ATOM 1408 N N . LEU A 1 176 ? -9.602 -20.703 1.808 1 88.31 176 LEU A N 1
ATOM 1409 C CA . LEU A 1 176 ? -10.398 -19.594 2.326 1 88.31 176 LEU A CA 1
ATOM 1410 C C . LEU A 1 176 ? -10.688 -19.781 3.811 1 88.31 176 LEU A C 1
ATOM 1412 O O . LEU A 1 176 ? -10.656 -18.812 4.582 1 88.31 176 LEU A O 1
ATOM 1416 N N . ALA A 1 177 ? -10.852 -21.031 4.191 1 88.62 177 ALA A N 1
ATOM 1417 C CA . ALA A 1 177 ? -11.188 -21.359 5.574 1 88.62 177 ALA A CA 1
ATOM 1418 C C . ALA A 1 177 ? -9.938 -21.359 6.453 1 88.62 177 ALA A C 1
ATOM 1420 O O . ALA A 1 177 ? -10.023 -21.141 7.664 1 88.62 177 ALA A O 1
ATOM 1421 N N . LEU A 1 178 ? -8.828 -21.5 5.875 1 91.44 178 LEU A N 1
ATOM 1422 C CA . LEU A 1 178 ? -7.59 -21.672 6.617 1 91.44 178 LEU A CA 1
ATOM 1423 C C . LEU A 1 178 ? -6.805 -20.375 6.695 1 91.44 178 LEU A C 1
ATOM 1425 O O . LEU A 1 178 ? -5.676 -20.344 7.191 1 91.44 178 LEU A O 1
ATOM 1429 N N . ARG A 1 179 ? -7.348 -19.297 6.305 1 87.69 179 ARG A N 1
ATOM 1430 C CA . ARG A 1 179 ? -6.621 -18.047 6.133 1 87.69 179 ARG A CA 1
ATOM 1431 C C . ARG A 1 179 ? -6.039 -17.562 7.457 1 87.69 179 ARG A C 1
ATOM 1433 O O . ARG A 1 179 ? -5.008 -16.891 7.48 1 87.69 179 ARG A O 1
ATOM 1440 N N . ASP A 1 180 ? -6.605 -17.938 8.578 1 90.31 180 ASP A N 1
ATOM 1441 C CA . ASP A 1 180 ? -6.152 -17.438 9.867 1 90.31 180 ASP A CA 1
ATOM 1442 C C . ASP A 1 180 ? -5.18 -18.406 10.531 1 90.31 180 ASP A C 1
ATOM 1444 O O . ASP A 1 180 ? -4.551 -18.078 11.539 1 90.31 180 ASP A O 1
ATOM 1448 N N . ALA A 1 181 ? -5.039 -19.594 9.992 1 93.62 181 ALA A N 1
ATOM 1449 C CA . ALA A 1 181 ? -4.125 -20.594 10.539 1 93.62 181 ALA A CA 1
ATOM 1450 C C . ALA A 1 181 ? -2.697 -20.359 10.055 1 93.62 181 ALA A C 1
ATOM 1452 O O . ALA A 1 181 ? -2.477 -20.016 8.891 1 93.62 181 ALA A O 1
ATOM 1453 N N . PRO A 1 182 ? -1.737 -20.516 10.977 1 96.19 182 PRO A N 1
ATOM 1454 C CA . PRO A 1 182 ? -0.348 -20.391 10.531 1 96.19 182 PRO A CA 1
ATOM 1455 C C . PRO A 1 182 ? 0.061 -21.484 9.547 1 96.19 182 PRO A C 1
ATOM 1457 O O . PRO A 1 182 ? -0.455 -22.594 9.617 1 96.19 182 PRO A O 1
ATOM 1460 N N . LEU A 1 183 ? 0.938 -21.156 8.68 1 97.62 183 LEU A N 1
ATOM 1461 C CA . LEU A 1 183 ? 1.463 -22.141 7.734 1 97.62 183 LEU A CA 1
ATOM 1462 C C . LEU A 1 183 ? 2.453 -23.062 8.422 1 97.62 183 LEU A C 1
ATOM 1464 O O . LEU A 1 183 ? 3.385 -22.609 9.086 1 97.62 183 LEU A O 1
ATOM 1468 N N . THR A 1 184 ? 2.26 -24.312 8.359 1 98.12 184 THR A N 1
ATOM 1469 C CA . THR A 1 184 ? 3.146 -25.344 8.883 1 98.12 184 THR A CA 1
ATOM 1470 C C . THR A 1 184 ? 3.467 -26.391 7.809 1 98.12 184 THR A C 1
ATOM 1472 O O . THR A 1 184 ? 2.766 -26.469 6.801 1 98.12 184 THR A O 1
ATOM 1475 N N . PRO A 1 185 ? 4.57 -27.141 8.039 1 98.38 185 PRO A N 1
ATOM 1476 C CA . PRO A 1 185 ? 4.844 -28.219 7.09 1 98.38 185 PRO A CA 1
ATOM 1477 C C . PRO A 1 185 ? 3.67 -29.188 6.949 1 98.38 185 PRO A C 1
ATOM 1479 O O . PRO A 1 185 ? 3.369 -29.641 5.84 1 98.38 185 PRO A O 1
ATOM 1482 N N . GLU A 1 186 ? 2.982 -29.391 8.047 1 97.94 186 GLU A N 1
ATOM 1483 C CA . GLU A 1 186 ? 1.821 -30.281 8.016 1 97.94 186 GLU A CA 1
ATOM 1484 C C . GLU A 1 186 ? 0.702 -29.703 7.16 1 97.94 186 GLU A C 1
ATOM 1486 O O . GLU A 1 186 ? 0.057 -30.422 6.398 1 97.94 186 GLU A O 1
ATOM 1491 N N . LEU A 1 187 ? 0.511 -28.438 7.312 1 97.69 187 LEU A N 1
ATOM 1492 C CA . LEU A 1 187 ? -0.535 -27.797 6.527 1 97.69 187 LEU A CA 1
ATOM 1493 C C . LEU A 1 187 ? -0.196 -27.828 5.039 1 97.69 187 LEU A C 1
ATOM 1495 O O . LEU A 1 187 ? -1.072 -28.062 4.203 1 97.69 187 LEU A O 1
ATOM 1499 N N . ILE A 1 188 ? 1.073 -27.594 4.703 1 98.56 188 ILE A N 1
ATOM 1500 C CA . ILE A 1 188 ? 1.505 -27.656 3.312 1 98.56 188 ILE A CA 1
ATOM 1501 C C . ILE A 1 188 ? 1.247 -29.047 2.756 1 98.56 188 ILE A C 1
ATOM 1503 O O . ILE A 1 188 ? 0.715 -29.203 1.653 1 98.56 188 ILE A O 1
ATOM 1507 N N . CYS A 1 189 ? 1.57 -30.062 3.516 1 98.56 189 CYS A N 1
ATOM 1508 C CA . CYS A 1 189 ? 1.359 -31.438 3.1 1 98.56 189 CYS A CA 1
ATOM 1509 C C . CYS A 1 189 ? -0.126 -31.75 2.955 1 98.56 189 CYS A C 1
ATOM 1511 O O . CYS A 1 189 ? -0.528 -32.5 2.059 1 98.56 189 CYS A O 1
ATOM 1513 N N . GLN A 1 190 ? -0.882 -31.156 3.842 1 97.88 190 GLN A N 1
ATOM 1514 C CA . GLN A 1 190 ? -2.328 -31.344 3.76 1 97.88 190 GLN A CA 1
ATOM 1515 C C . GLN A 1 190 ? -2.891 -30.719 2.49 1 97.88 190 GLN A C 1
ATOM 1517 O O . GLN A 1 190 ? -3.729 -31.312 1.812 1 97.88 190 GLN A O 1
ATOM 1522 N N . ILE A 1 191 ? -2.479 -29.547 2.225 1 98 191 ILE A N 1
ATOM 1523 C CA . ILE A 1 191 ? -2.908 -28.875 1.003 1 98 191 ILE A CA 1
ATOM 1524 C C . ILE A 1 191 ? -2.496 -29.703 -0.214 1 98 191 ILE A C 1
ATOM 1526 O O . ILE A 1 191 ? -3.295 -29.906 -1.13 1 98 191 ILE A O 1
ATOM 1530 N N . HIS A 1 192 ? -1.262 -30.203 -0.23 1 98.69 192 HIS A N 1
ATOM 1531 C CA . HIS A 1 192 ? -0.78 -31.031 -1.331 1 98.69 192 HIS A CA 1
ATOM 1532 C C . HIS A 1 192 ? -1.62 -32.281 -1.479 1 98.69 192 HIS A C 1
ATOM 1534 O O . HIS A 1 192 ? -1.982 -32.688 -2.596 1 98.69 192 HIS A O 1
ATOM 1540 N N . ARG A 1 193 ? -1.905 -32.906 -0.378 1 98.38 193 ARG A N 1
ATOM 1541 C CA . ARG A 1 193 ? -2.744 -34.125 -0.402 1 98.38 193 ARG A CA 1
ATOM 1542 C C . ARG A 1 193 ? -4.094 -33.812 -1.05 1 98.38 193 ARG A C 1
ATOM 1544 O O . ARG A 1 193 ? -4.586 -34.625 -1.859 1 98.38 193 ARG A O 1
ATOM 1551 N N . GLN A 1 194 ? -4.617 -32.719 -0.706 1 97.62 194 GLN A N 1
ATOM 1552 C CA . GLN A 1 194 ? -5.914 -32.344 -1.248 1 97.62 194 GLN A CA 1
ATOM 1553 C C . GLN A 1 194 ? -5.828 -32.062 -2.75 1 97.62 194 GLN A C 1
ATOM 1555 O O . GLN A 1 194 ? -6.691 -32.531 -3.512 1 97.62 194 GLN A O 1
ATOM 1560 N N . VAL A 1 195 ? -4.789 -31.453 -3.221 1 97.56 195 VAL A N 1
ATOM 1561 C CA . VAL A 1 195 ? -4.648 -31.031 -4.613 1 97.56 195 VAL A CA 1
ATOM 1562 C C . VAL A 1 195 ? -4.34 -32.25 -5.484 1 97.56 195 VAL A C 1
ATOM 1564 O O . VAL A 1 195 ? -4.637 -32.25 -6.68 1 97.56 195 VAL A O 1
ATOM 1567 N N . THR A 1 196 ? -3.82 -33.375 -4.867 1 97.69 196 THR A N 1
ATOM 1568 C CA . THR A 1 196 ? -3.307 -34.469 -5.688 1 97.69 196 THR A CA 1
ATOM 1569 C C . THR A 1 196 ? -4.078 -35.75 -5.414 1 97.69 196 THR A C 1
ATOM 1571 O O . THR A 1 196 ? -3.762 -36.812 -5.98 1 97.69 196 THR A O 1
ATOM 1574 N N . GLN A 1 197 ? -5.043 -35.688 -4.535 1 96.19 197 GLN A N 1
ATOM 1575 C CA . GLN A 1 197 ? -5.781 -36.875 -4.168 1 96.19 197 GLN A CA 1
ATOM 1576 C C . GLN A 1 197 ? -6.277 -37.625 -5.406 1 96.19 197 GLN A C 1
ATOM 1578 O O . GLN A 1 197 ? -6.988 -37.062 -6.238 1 96.19 197 GLN A O 1
ATOM 1583 N N . GLY A 1 198 ? -5.836 -38.875 -5.543 1 95.69 198 GLY A N 1
ATOM 1584 C CA . GLY A 1 198 ? -6.316 -39.719 -6.621 1 95.69 198 GLY A CA 1
ATOM 1585 C C . GLY A 1 198 ? -5.699 -39.375 -7.965 1 95.69 198 GLY A C 1
ATOM 1586 O O . GLY A 1 198 ? -6.188 -39.812 -9.008 1 95.69 198 GLY A O 1
ATOM 1587 N N . THR A 1 199 ? -4.625 -38.594 -8.039 1 96.56 199 THR A N 1
ATOM 1588 C CA . THR A 1 199 ? -4.117 -38.156 -9.328 1 96.56 199 THR A CA 1
ATOM 1589 C C . THR A 1 199 ? -2.652 -38.531 -9.5 1 96.56 199 THR A C 1
ATOM 1591 O O . THR A 1 199 ? -2.07 -38.344 -10.57 1 96.56 199 THR A O 1
ATOM 1594 N N . LEU A 1 200 ? -2.027 -39.094 -8.492 1 96.19 200 LEU A N 1
ATOM 1595 C CA . LEU A 1 200 ? -0.611 -39.438 -8.562 1 96.19 200 LEU A CA 1
ATOM 1596 C C . LEU A 1 200 ? -0.422 -40.875 -8.984 1 96.19 200 LEU A C 1
ATOM 1598 O O . LEU A 1 200 ? -1.275 -41.719 -8.711 1 96.19 200 LEU A O 1
ATOM 1602 N N . ASP A 1 201 ? 0.648 -41.188 -9.633 1 92.94 201 ASP A N 1
ATOM 1603 C CA . ASP A 1 201 ? 0.962 -42.531 -10.016 1 92.94 201 ASP A CA 1
ATOM 1604 C C . ASP A 1 201 ? 1.126 -43.438 -8.789 1 92.94 201 ASP A C 1
ATOM 1606 O O . ASP A 1 201 ? 0.647 -44.562 -8.766 1 92.94 201 ASP A O 1
ATOM 1610 N N . ASP A 1 202 ? 1.795 -42.906 -7.844 1 94.75 202 ASP A N 1
ATOM 1611 C CA . ASP A 1 202 ? 1.9 -43.562 -6.531 1 94.75 202 ASP A CA 1
ATOM 1612 C C . ASP A 1 202 ? 1.057 -42.812 -5.496 1 94.75 202 ASP A C 1
ATOM 1614 O O . ASP A 1 202 ? 1.411 -41.719 -5.074 1 94.75 202 ASP A O 1
ATOM 1618 N N . PRO A 1 203 ? -0.02 -43.375 -5.082 1 94.69 203 PRO A N 1
ATOM 1619 C CA . PRO A 1 203 ? -0.916 -42.719 -4.137 1 94.69 203 PRO A CA 1
ATOM 1620 C C . PRO A 1 203 ? -0.221 -42.344 -2.826 1 94.69 203 PRO A C 1
ATOM 1622 O O . PRO A 1 203 ? -0.635 -41.406 -2.146 1 94.69 203 PRO A O 1
ATOM 1625 N N . ASP A 1 204 ? 0.825 -43.031 -2.527 1 94.75 204 ASP A N 1
ATOM 1626 C CA . ASP A 1 204 ? 1.528 -42.781 -1.271 1 94.75 204 ASP A CA 1
ATOM 1627 C C . ASP A 1 204 ? 2.307 -41.469 -1.316 1 94.75 204 ASP A C 1
ATOM 1629 O O . ASP A 1 204 ? 2.754 -40.969 -0.281 1 94.75 204 ASP A O 1
ATOM 1633 N N . ASP A 1 205 ? 2.445 -40.938 -2.471 1 96.5 205 ASP A N 1
ATOM 1634 C CA . ASP A 1 205 ? 3.17 -39.688 -2.633 1 96.5 205 ASP A CA 1
ATOM 1635 C C . ASP A 1 205 ? 2.303 -38.469 -2.234 1 96.5 205 ASP A C 1
ATOM 1637 O O . ASP A 1 205 ? 2.809 -37.375 -2.047 1 96.5 205 ASP A O 1
ATOM 1641 N N . ALA A 1 206 ? 0.984 -38.688 -2.082 1 97.25 206 ALA A N 1
ATOM 1642 C CA . ALA A 1 206 ? 0.074 -37.594 -1.758 1 97.25 206 ALA A CA 1
ATOM 1643 C C . ALA A 1 206 ? 0.334 -37.062 -0.352 1 97.25 206 ALA A C 1
ATOM 1645 O O . ALA A 1 206 ? 0.252 -37.781 0.626 1 97.25 206 ALA A O 1
ATOM 1646 N N . GLY A 1 207 ? 0.738 -35.781 -0.278 1 97.81 207 GLY A N 1
ATOM 1647 C CA . GLY A 1 207 ? 0.982 -35.125 0.998 1 97.81 207 GLY A CA 1
ATOM 1648 C C . GLY A 1 207 ? 2.328 -35.5 1.601 1 97.81 207 GLY A C 1
ATOM 1649 O O . GLY A 1 207 ? 2.553 -35.281 2.795 1 97.81 207 GLY A O 1
ATOM 1650 N N . ARG A 1 208 ? 3.176 -36.031 0.789 1 97.44 208 ARG A N 1
ATOM 1651 C CA . ARG A 1 208 ? 4.484 -36.438 1.289 1 97.44 208 ARG A CA 1
ATOM 1652 C C . ARG A 1 208 ? 5.605 -35.781 0.5 1 97.44 208 ARG A C 1
ATOM 1654 O O . ARG A 1 208 ? 5.656 -35.875 -0.728 1 97.44 208 ARG A O 1
ATOM 1661 N N . ILE A 1 209 ? 6.52 -35.156 1.209 1 97.75 209 ILE A N 1
ATOM 1662 C CA . ILE A 1 209 ? 7.68 -34.594 0.525 1 97.75 209 ILE A CA 1
ATOM 1663 C C . ILE A 1 209 ? 8.617 -35.719 0.078 1 97.75 209 ILE A C 1
ATOM 1665 O O . ILE A 1 209 ? 8.672 -36.781 0.707 1 97.75 209 ILE A O 1
ATOM 1669 N N . GLN A 1 210 ? 9.305 -35.5 -0.974 1 97.31 210 GLN A N 1
ATOM 1670 C CA . GLN A 1 210 ? 10.234 -36.5 -1.479 1 97.31 210 GLN A CA 1
ATOM 1671 C C . GLN A 1 210 ? 11.32 -36.812 -0.452 1 97.31 210 GLN A C 1
ATOM 1673 O O . GLN A 1 210 ? 11.789 -35.938 0.252 1 97.31 210 GLN A O 1
ATOM 1678 N N . ARG A 1 211 ? 11.773 -38.062 -0.402 1 96.12 211 ARG A N 1
ATOM 1679 C CA . ARG A 1 211 ? 12.734 -38.531 0.589 1 96.12 211 ARG A CA 1
ATOM 1680 C C . ARG A 1 211 ? 14.086 -38.844 -0.054 1 96.12 211 ARG A C 1
ATOM 1682 O O . ARG A 1 211 ? 14.172 -39 -1.273 1 96.12 211 ARG A O 1
ATOM 1689 N N . PRO A 1 212 ? 15.094 -38.812 0.85 1 95.56 212 PRO A N 1
ATOM 1690 C CA . PRO A 1 212 ? 16.406 -39.219 0.327 1 95.56 212 PRO A CA 1
ATOM 1691 C C . PRO A 1 212 ? 16.375 -40.562 -0.368 1 95.56 212 PRO A C 1
ATOM 1693 O O . PRO A 1 212 ? 15.719 -41.5 0.107 1 95.56 212 PRO A O 1
ATOM 1696 N N . GLY A 1 213 ? 17.078 -40.688 -1.477 1 93.31 213 GLY A N 1
ATOM 1697 C CA . GLY A 1 213 ? 17.109 -41.906 -2.242 1 93.31 213 GLY A CA 1
ATOM 1698 C C . GLY A 1 213 ? 16.141 -41.906 -3.414 1 93.31 213 GLY A C 1
ATOM 1699 O O . GLY A 1 213 ? 16.297 -42.688 -4.352 1 93.31 213 GLY A O 1
ATOM 1700 N N . GLU A 1 214 ? 15.141 -41.031 -3.424 1 93.25 214 GLU A N 1
ATOM 1701 C CA . GLU A 1 214 ? 14.203 -40.906 -4.531 1 93.25 214 GLU A CA 1
ATOM 1702 C C . GLU A 1 214 ? 14.766 -39.969 -5.617 1 93.25 214 GLU A C 1
ATOM 1704 O O . GLU A 1 214 ? 15.5 -39.031 -5.324 1 93.25 214 GLU A O 1
ATOM 1709 N N . ASP A 1 215 ? 14.414 -40.344 -6.832 1 91.31 215 ASP A N 1
ATOM 1710 C CA . ASP A 1 215 ? 14.812 -39.469 -7.93 1 91.31 215 ASP A CA 1
ATOM 1711 C C . ASP A 1 215 ? 14.055 -38.156 -7.871 1 91.31 215 ASP A C 1
ATOM 1713 O O . ASP A 1 215 ? 12.828 -38.125 -7.785 1 91.31 215 ASP A O 1
ATOM 1717 N N . ARG A 1 216 ? 14.828 -37.094 -7.918 1 93.44 216 ARG A N 1
ATOM 1718 C CA . ARG A 1 216 ? 14.188 -35.781 -7.875 1 93.44 216 ARG A CA 1
ATOM 1719 C C . ARG A 1 216 ? 13.516 -35.469 -9.203 1 93.44 216 ARG A C 1
ATOM 1721 O O . ARG A 1 216 ? 14.047 -35.781 -10.266 1 93.44 216 ARG A O 1
ATOM 1728 N N . VAL A 1 217 ? 12.414 -34.781 -9.109 1 88.81 217 VAL A N 1
ATOM 1729 C CA . VAL A 1 217 ? 11.734 -34.281 -10.297 1 88.81 217 VAL A CA 1
ATOM 1730 C C . VAL A 1 217 ? 12.602 -33.25 -11 1 88.81 217 VAL A C 1
ATOM 1732 O O . VAL A 1 217 ? 13.344 -32.5 -10.352 1 88.81 217 VAL A O 1
ATOM 1735 N N . ARG A 1 218 ? 12.555 -33.219 -12.305 1 88.62 218 ARG A N 1
ATOM 1736 C CA . ARG A 1 218 ? 13.242 -32.219 -13.109 1 88.62 218 ARG A CA 1
ATOM 1737 C C . ARG A 1 218 ? 12.242 -31.375 -13.906 1 88.62 218 ARG A C 1
ATOM 1739 O O . ARG A 1 218 ? 11.203 -31.875 -14.328 1 88.62 218 ARG A O 1
ATOM 1746 N N . ILE A 1 219 ? 12.531 -30.062 -13.992 1 88.25 219 ILE A N 1
ATOM 1747 C CA . ILE A 1 219 ? 11.672 -29.172 -14.758 1 88.25 219 ILE A CA 1
ATOM 1748 C C . ILE A 1 219 ? 12.25 -28.984 -16.156 1 88.25 219 ILE A C 1
ATOM 1750 O O . ILE A 1 219 ? 13.406 -28.594 -16.312 1 88.25 219 ILE A O 1
ATOM 1754 N N . TYR A 1 220 ? 11.359 -29.234 -17.141 1 83.81 220 TYR A N 1
ATOM 1755 C CA . TYR A 1 220 ? 11.812 -29.234 -18.516 1 83.81 220 TYR A CA 1
ATOM 1756 C C . TYR A 1 220 ? 11.203 -28.078 -19.297 1 83.81 220 TYR A C 1
ATOM 1758 O O . TYR A 1 220 ? 10.141 -27.562 -18.938 1 83.81 220 TYR A O 1
ATOM 1766 N N . GLY A 1 221 ? 11.859 -27.594 -20.344 1 80.06 221 GLY A N 1
ATOM 1767 C CA . GLY A 1 221 ? 11.422 -26.453 -21.141 1 80.06 221 GLY A CA 1
ATOM 1768 C C . GLY A 1 221 ? 10.727 -26.859 -22.422 1 80.06 221 GLY A C 1
ATOM 1769 O O . GLY A 1 221 ? 10.305 -26.016 -23.203 1 80.06 221 GLY A O 1
ATOM 1770 N N . GLY A 1 222 ? 10.523 -28.047 -22.656 1 70 222 GLY A N 1
ATOM 1771 C CA . GLY A 1 222 ? 9.773 -28.531 -23.812 1 70 222 GLY A CA 1
ATOM 1772 C C . GLY A 1 222 ? 10.625 -28.672 -25.062 1 70 222 GLY A C 1
ATOM 1773 O O . GLY A 1 222 ? 10.18 -29.25 -26.047 1 70 222 GLY A O 1
ATOM 1774 N N . ARG A 1 223 ? 11.773 -28.031 -25.156 1 70.25 223 ARG A N 1
ATOM 1775 C CA . ARG A 1 223 ? 12.617 -28.125 -26.344 1 70.25 223 ARG A CA 1
ATOM 1776 C C . ARG A 1 223 ? 13.531 -29.344 -26.266 1 70.25 223 ARG A C 1
ATOM 1778 O O . ARG A 1 223 ? 13.938 -29.75 -25.188 1 70.25 223 ARG A O 1
ATOM 1785 N N . ILE A 1 224 ? 13.617 -30 -27.344 1 67.31 224 ILE A N 1
ATOM 1786 C CA . ILE A 1 224 ? 14.555 -31.109 -27.438 1 67.31 224 ILE A CA 1
ATOM 1787 C C . ILE A 1 224 ? 15.883 -30.625 -28.031 1 67.31 224 ILE A C 1
ATOM 1789 O O . ILE A 1 224 ? 15.898 -30 -29.094 1 67.31 224 ILE A O 1
ATOM 1793 N N . THR A 1 225 ? 16.766 -30.656 -27.266 1 68.75 225 THR A N 1
ATOM 1794 C CA . THR A 1 225 ? 18.109 -30.281 -27.703 1 68.75 225 THR A CA 1
ATOM 1795 C C . THR A 1 225 ? 18.938 -31.5 -28.078 1 68.75 225 THR A C 1
ATOM 1797 O O . THR A 1 225 ? 18.438 -32.625 -28 1 68.75 225 THR A O 1
ATOM 1800 N N . SER A 1 226 ? 20.109 -31.344 -28.703 1 66.94 226 SER A N 1
ATOM 1801 C CA . SER A 1 226 ? 21 -32.438 -29.047 1 66.94 226 SER A CA 1
ATOM 1802 C C . SER A 1 226 ? 21.328 -33.281 -27.844 1 66.94 226 SER A C 1
ATOM 1804 O O . SER A 1 226 ? 21.672 -34.469 -27.969 1 66.94 226 SER A O 1
ATOM 1806 N N . ARG A 1 227 ? 21.297 -32.812 -26.781 1 71.75 227 ARG A N 1
ATOM 1807 C CA . ARG A 1 227 ? 21.672 -33.469 -25.547 1 71.75 227 ARG A CA 1
ATOM 1808 C C . ARG A 1 227 ? 20.438 -34.062 -24.859 1 71.75 227 ARG A C 1
ATOM 1810 O O . ARG A 1 227 ? 20.516 -34.531 -23.719 1 71.75 227 ARG A O 1
ATOM 1817 N N . GLY A 1 228 ? 19.391 -33.938 -25.547 1 75.12 228 GLY A N 1
ATOM 1818 C CA . GLY A 1 228 ? 18.141 -34.406 -24.969 1 75.12 228 GLY A CA 1
ATOM 1819 C C . GLY A 1 228 ? 17.188 -33.312 -24.578 1 75.12 228 GLY A C 1
ATOM 1820 O O . GLY A 1 228 ? 17.234 -32.219 -25.156 1 75.12 228 GLY A O 1
ATOM 1821 N N . GLU A 1 229 ? 16.25 -33.688 -23.625 1 80.19 229 GLU A N 1
ATOM 1822 C CA . GLU A 1 229 ? 15.242 -32.719 -23.219 1 80.19 229 GLU A CA 1
ATOM 1823 C C . GLU A 1 229 ? 15.867 -31.562 -22.438 1 80.19 229 GLU A C 1
ATOM 1825 O O . GLU A 1 229 ? 16.766 -31.766 -21.625 1 80.19 229 GLU A O 1
ATOM 1830 N N . GLN A 1 230 ? 15.523 -30.438 -22.766 1 84.31 230 GLN A N 1
ATOM 1831 C CA . GLN A 1 230 ? 16.047 -29.234 -22.125 1 84.31 230 GLN A CA 1
ATOM 1832 C C . GLN A 1 230 ? 15.602 -29.156 -20.656 1 84.31 230 GLN A C 1
ATOM 1834 O O . GLN A 1 230 ? 14.398 -29.094 -20.375 1 84.31 230 GLN A O 1
ATOM 1839 N N . VAL A 1 231 ? 16.562 -29.266 -19.781 1 86.81 231 VAL A N 1
ATOM 1840 C CA . VAL A 1 231 ? 16.266 -29.109 -18.359 1 86.81 231 VAL A CA 1
ATOM 1841 C C . VAL A 1 231 ? 16.375 -27.641 -17.969 1 86.81 231 VAL A C 1
ATOM 1843 O O . VAL A 1 231 ? 17.422 -27.016 -18.188 1 86.81 231 VAL A O 1
ATOM 1846 N N . LEU A 1 232 ? 15.375 -27.094 -17.453 1 89.38 232 LEU A N 1
ATOM 1847 C CA . LEU A 1 232 ? 15.344 -25.688 -17.047 1 89.38 232 LEU A CA 1
ATOM 1848 C C . LEU A 1 232 ? 15.797 -25.531 -15.609 1 89.38 232 LEU A C 1
ATOM 1850 O O . LEU A 1 232 ? 16.391 -24.5 -15.25 1 89.38 232 LEU A O 1
ATOM 1854 N N . HIS A 1 233 ? 15.469 -26.484 -14.789 1 92.38 233 HIS A N 1
ATOM 1855 C CA . HIS A 1 233 ? 15.734 -26.359 -13.359 1 92.38 233 HIS A CA 1
ATOM 1856 C C . HIS A 1 233 ? 15.852 -27.734 -12.703 1 92.38 233 HIS A C 1
ATOM 1858 O O . HIS A 1 233 ? 15.094 -28.656 -13.031 1 92.38 233 HIS A O 1
ATOM 1864 N N . VAL A 1 234 ? 16.812 -27.875 -11.852 1 92.19 234 VAL A N 1
ATOM 1865 C CA . VAL A 1 234 ? 16.969 -29.031 -10.977 1 92.19 234 VAL A CA 1
ATOM 1866 C C . VAL A 1 234 ? 16.766 -28.609 -9.523 1 92.19 234 VAL A C 1
ATOM 1868 O O . VAL A 1 234 ? 17.594 -27.875 -8.961 1 92.19 234 VAL A O 1
ATOM 1871 N N . PRO A 1 235 ? 15.719 -29.094 -8.883 1 96.19 235 PRO A N 1
ATOM 1872 C CA . PRO A 1 235 ? 15.461 -28.734 -7.488 1 96.19 235 PRO A CA 1
ATOM 1873 C C . PRO A 1 235 ? 16.547 -29.219 -6.535 1 96.19 235 PRO A C 1
ATOM 1875 O O . PRO A 1 235 ? 17.375 -30.062 -6.91 1 96.19 235 PRO A O 1
ATOM 1878 N N . PRO A 1 236 ? 16.594 -28.719 -5.348 1 96.94 236 PRO A N 1
ATOM 1879 C CA . PRO A 1 236 ? 17.562 -29.188 -4.359 1 96.94 236 PRO A CA 1
ATOM 1880 C C . PRO A 1 236 ? 17.406 -30.672 -4.031 1 96.94 236 PRO A C 1
ATOM 1882 O O . PRO A 1 236 ? 16.328 -31.234 -4.242 1 96.94 236 PRO A O 1
ATOM 1885 N N . PRO A 1 237 ? 18.484 -31.266 -3.473 1 96.5 237 PRO A N 1
ATOM 1886 C CA . PRO A 1 237 ? 18.391 -32.688 -3.051 1 96.5 237 PRO A CA 1
ATOM 1887 C C . PRO A 1 237 ? 17.328 -32.875 -1.976 1 96.5 237 PRO A C 1
ATOM 1889 O O . PRO A 1 237 ? 17.062 -31.984 -1.178 1 96.5 237 PRO A O 1
ATOM 1892 N N . ALA A 1 238 ? 16.75 -34.094 -1.979 1 97.31 238 ALA A N 1
ATOM 1893 C CA . ALA A 1 238 ? 15.648 -34.438 -1.086 1 97.31 238 ALA A CA 1
ATOM 1894 C C . ALA A 1 238 ? 16.047 -34.25 0.375 1 97.31 238 ALA A C 1
ATOM 1896 O O . ALA A 1 238 ? 15.219 -33.875 1.214 1 97.31 238 ALA A O 1
ATOM 1897 N N . GLU A 1 239 ? 17.328 -34.406 0.7 1 96.94 239 GLU A N 1
ATOM 1898 C CA . GLU A 1 239 ? 17.844 -34.312 2.064 1 96.94 239 GLU A CA 1
ATOM 1899 C C . GLU A 1 239 ? 17.625 -32.906 2.631 1 96.94 239 GLU A C 1
ATOM 1901 O O . GLU A 1 239 ? 17.5 -32.719 3.844 1 96.94 239 GLU A O 1
ATOM 1906 N N . GLU A 1 240 ? 17.562 -31.953 1.774 1 97.69 240 GLU A N 1
ATOM 1907 C CA . GLU A 1 240 ? 17.5 -30.547 2.203 1 97.69 240 GLU A CA 1
ATOM 1908 C C . GLU A 1 240 ? 16.062 -30.078 2.355 1 97.69 240 GLU A C 1
ATOM 1910 O O . GLU A 1 240 ? 15.805 -29.031 2.957 1 97.69 240 GLU A O 1
ATOM 1915 N N . LEU A 1 241 ? 15.102 -30.812 1.847 1 98.12 241 LEU A N 1
ATOM 1916 C CA . LEU A 1 241 ? 13.734 -30.344 1.662 1 98.12 241 LEU A CA 1
ATOM 1917 C C . LEU A 1 241 ? 13.07 -30.062 3.006 1 98.12 241 LEU A C 1
ATOM 1919 O O . LEU A 1 241 ? 12.406 -29.047 3.178 1 98.12 241 LEU A O 1
ATOM 1923 N N . PRO A 1 242 ? 13.281 -30.938 4.051 1 98.19 242 PRO A N 1
ATOM 1924 C CA . PRO A 1 242 ? 12.617 -30.656 5.328 1 98.19 242 PRO A CA 1
ATOM 1925 C C . PRO A 1 242 ? 13.062 -29.328 5.945 1 98.19 242 PRO A C 1
ATOM 1927 O O . PRO A 1 242 ? 12.227 -28.547 6.402 1 98.19 242 PRO A O 1
ATOM 1930 N N . GLU A 1 243 ? 14.312 -29.062 5.926 1 98.19 243 GLU A N 1
ATOM 1931 C CA . GLU A 1 243 ? 14.82 -27.828 6.504 1 98.19 243 GLU A CA 1
ATOM 1932 C C . GLU A 1 243 ? 14.383 -26.609 5.688 1 98.19 243 GLU A C 1
ATOM 1934 O O . GLU A 1 243 ? 14.008 -25.578 6.25 1 98.19 243 GLU A O 1
ATOM 1939 N N . ARG A 1 244 ? 14.43 -26.719 4.445 1 98.38 244 ARG A N 1
ATOM 1940 C CA . ARG A 1 244 ? 14.008 -25.625 3.568 1 98.38 244 ARG A CA 1
ATOM 1941 C C . ARG A 1 244 ? 12.531 -25.312 3.779 1 98.38 244 ARG A C 1
ATOM 1943 O O . ARG A 1 244 ? 12.141 -24.141 3.791 1 98.38 244 ARG A O 1
ATOM 1950 N N . MET A 1 245 ? 11.688 -26.344 3.992 1 98.56 245 MET A N 1
ATOM 1951 C CA . MET A 1 245 ? 10.273 -26.109 4.242 1 98.56 245 MET A CA 1
ATOM 1952 C C . MET A 1 245 ? 10.055 -25.453 5.602 1 98.56 245 MET A C 1
ATOM 1954 O O . MET A 1 245 ? 9.18 -24.609 5.75 1 98.56 245 MET A O 1
ATOM 1958 N N . ARG A 1 246 ? 10.875 -25.859 6.562 1 98.19 246 ARG A N 1
ATOM 1959 C CA . ARG A 1 246 ? 10.789 -25.25 7.883 1 98.19 246 ARG A CA 1
ATOM 1960 C C . ARG A 1 246 ? 11.094 -23.75 7.812 1 98.19 246 ARG A C 1
ATOM 1962 O O . ARG A 1 246 ? 10.375 -22.938 8.406 1 98.19 246 ARG A O 1
ATOM 1969 N N . ILE A 1 247 ? 12.109 -23.391 7.102 1 97.88 247 ILE A N 1
ATOM 1970 C CA . ILE A 1 247 ? 12.484 -21.984 6.934 1 97.88 247 ILE A CA 1
ATOM 1971 C C . ILE A 1 247 ? 11.367 -21.234 6.211 1 97.88 247 ILE A C 1
ATOM 1973 O O . ILE A 1 247 ? 11.031 -20.109 6.574 1 97.88 247 ILE A O 1
ATOM 1977 N N . LEU A 1 248 ? 10.773 -21.922 5.27 1 98.31 248 LEU A N 1
ATOM 1978 C CA . LEU A 1 248 ? 9.672 -21.344 4.512 1 98.31 248 LEU A CA 1
ATOM 1979 C C . LEU A 1 248 ? 8.492 -21.016 5.422 1 98.31 248 LEU A C 1
ATOM 1981 O O . LEU A 1 248 ? 7.938 -19.922 5.352 1 98.31 248 LEU A O 1
ATOM 1985 N N . CYS A 1 249 ? 8.125 -21.953 6.242 1 98.31 249 CYS A N 1
ATOM 1986 C CA . CYS A 1 249 ? 6.992 -21.766 7.145 1 98.31 249 CYS A CA 1
ATOM 1987 C C . CYS A 1 249 ? 7.285 -20.672 8.172 1 98.31 249 CYS A C 1
ATOM 1989 O O . CYS A 1 249 ? 6.418 -19.859 8.477 1 98.31 249 CYS A O 1
ATOM 1991 N N . ALA A 1 250 ? 8.5 -20.578 8.664 1 96.25 250 ALA A N 1
ATOM 1992 C CA . ALA A 1 250 ? 8.883 -19.531 9.602 1 96.25 250 ALA A CA 1
ATOM 1993 C C . ALA A 1 250 ? 8.773 -18.156 8.961 1 96.25 250 ALA A C 1
ATOM 1995 O O . ALA A 1 250 ? 8.273 -17.203 9.57 1 96.25 250 ALA A O 1
ATOM 1996 N N . PHE A 1 251 ? 9.25 -18.109 7.797 1 96.19 251 PHE A N 1
ATOM 1997 C CA . PHE A 1 251 ? 9.18 -16.859 7.027 1 96.19 251 PHE A CA 1
ATOM 1998 C C . PHE A 1 251 ? 7.73 -16.453 6.797 1 96.19 251 PHE A C 1
ATOM 2000 O O . PHE A 1 251 ? 7.375 -15.289 6.98 1 96.19 251 PHE A O 1
ATOM 2007 N N . ALA A 1 252 ? 6.906 -17.406 6.406 1 96.5 252 ALA A N 1
ATOM 2008 C CA . ALA A 1 252 ? 5.5 -17.141 6.105 1 96.5 252 ALA A CA 1
ATOM 2009 C C . ALA A 1 252 ? 4.77 -16.594 7.324 1 96.5 252 ALA A C 1
ATOM 2011 O O . ALA A 1 252 ? 3.867 -15.758 7.188 1 96.5 252 ALA A O 1
ATOM 2012 N N . ASN A 1 253 ? 5.172 -17.047 8.461 1 94.12 253 ASN A N 1
ATOM 2013 C CA . ASN A 1 253 ? 4.449 -16.719 9.695 1 94.12 253 ASN A CA 1
ATOM 2014 C C . ASN A 1 253 ? 5.082 -15.547 10.43 1 94.12 253 ASN A C 1
ATOM 2016 O O . ASN A 1 253 ? 4.578 -15.102 11.461 1 94.12 253 ASN A O 1
ATOM 2020 N N . SER A 1 254 ? 6.18 -15.055 9.922 1 88.12 254 SER A N 1
ATOM 2021 C CA . SER A 1 254 ? 6.902 -14 10.633 1 88.12 254 SER A CA 1
ATOM 2022 C C . SER A 1 254 ? 6.043 -12.75 10.789 1 88.12 254 SER A C 1
ATOM 2024 O O . SER A 1 254 ? 5.25 -12.422 9.906 1 88.12 254 SER A O 1
ATOM 2026 N N . SER A 1 255 ? 6.242 -12.188 11.984 1 74.5 255 SER A N 1
ATOM 2027 C CA . SER A 1 255 ? 5.469 -10.992 12.305 1 74.5 255 SER A CA 1
ATOM 2028 C C . SER A 1 255 ? 6.09 -9.75 11.68 1 74.5 255 SER A C 1
ATOM 2030 O O . SER A 1 255 ? 7.316 -9.609 11.656 1 74.5 255 SER A O 1
ATOM 2032 N N . ASP A 1 256 ? 5.289 -9 11.086 1 74.12 256 ASP A N 1
ATOM 2033 C CA . ASP A 1 256 ? 5.73 -7.734 10.508 1 74.12 256 ASP A CA 1
ATOM 2034 C C . ASP A 1 256 ? 5.59 -6.594 11.516 1 74.12 256 ASP A C 1
ATOM 2036 O O . ASP A 1 256 ? 5.723 -5.422 11.156 1 74.12 256 ASP A O 1
ATOM 2040 N N . SER A 1 257 ? 5.426 -7.043 12.758 1 71.94 257 SER A N 1
ATOM 2041 C CA . SER A 1 257 ? 5.246 -6.016 13.781 1 71.94 257 SER A CA 1
ATOM 2042 C C . SER A 1 257 ? 6.559 -5.289 14.07 1 71.94 257 SER A C 1
ATOM 2044 O O . SER A 1 257 ? 7.629 -5.898 14.039 1 71.94 257 SER A O 1
ATOM 2046 N N . PRO A 1 258 ? 6.301 -4.07 14.367 1 70.75 258 PRO A N 1
ATOM 2047 C CA . PRO A 1 258 ? 7.496 -3.312 14.75 1 70.75 258 PRO A CA 1
ATOM 2048 C C . PRO A 1 258 ? 8.227 -3.922 15.945 1 70.75 258 PRO A C 1
ATOM 2050 O O . PRO A 1 258 ? 7.586 -4.422 16.875 1 70.75 258 PRO A O 1
ATOM 2053 N N . GLY A 1 259 ? 9.562 -4.098 15.898 1 66.88 259 GLY A N 1
ATOM 2054 C CA . GLY A 1 259 ? 10.352 -4.578 17.016 1 66.88 259 GLY A CA 1
ATOM 2055 C C . GLY A 1 259 ? 10.664 -6.059 16.938 1 66.88 259 GLY A C 1
ATOM 2056 O O . GLY A 1 259 ? 11.383 -6.594 17.781 1 66.88 259 GLY A O 1
ATOM 2057 N N . SER A 1 260 ? 10.07 -6.742 16.016 1 67.69 260 SER A N 1
ATOM 2058 C CA . SER A 1 260 ? 10.273 -8.18 15.898 1 67.69 260 SER A CA 1
ATOM 2059 C C . SER A 1 260 ? 11.727 -8.508 15.57 1 67.69 260 SER A C 1
ATOM 2061 O O . SER A 1 260 ? 12.156 -9.656 15.719 1 67.69 260 SER A O 1
ATOM 2063 N N . GLY A 1 261 ? 12.492 -7.465 15.227 1 71.44 261 GLY A N 1
ATOM 2064 C CA . GLY A 1 261 ? 13.883 -7.695 14.875 1 71.44 261 GLY A CA 1
ATOM 2065 C C . GLY A 1 261 ? 14.055 -8.266 13.477 1 71.44 261 GLY A C 1
ATOM 2066 O O . GLY A 1 261 ? 15.18 -8.414 13 1 71.44 261 GLY A O 1
ATOM 2067 N N . GLN A 1 262 ? 12.969 -8.602 12.836 1 78.75 262 GLN A N 1
ATOM 2068 C CA . GLN A 1 262 ? 13.039 -9.133 11.484 1 78.75 262 GLN A CA 1
ATOM 2069 C C . GLN A 1 262 ? 12.812 -8.031 10.445 1 78.75 262 GLN A C 1
ATOM 2071 O O . GLN A 1 262 ? 12.055 -7.094 10.695 1 78.75 262 GLN A O 1
ATOM 2076 N N . PRO A 1 263 ? 13.539 -8.211 9.359 1 87 263 PRO A N 1
ATOM 2077 C CA . PRO A 1 263 ? 13.312 -7.23 8.297 1 87 263 PRO A CA 1
ATOM 2078 C C . PRO A 1 263 ? 11.883 -7.234 7.777 1 87 263 PRO A C 1
ATOM 2080 O O . PRO A 1 263 ? 11.25 -8.289 7.699 1 87 263 PRO A O 1
ATOM 2083 N N . TYR A 1 264 ? 11.453 -6.09 7.453 1 91.88 264 TYR A N 1
ATOM 2084 C CA . TYR A 1 264 ? 10.094 -5.973 6.922 1 91.88 264 TYR A CA 1
ATOM 2085 C C . TYR A 1 264 ? 10.07 -6.262 5.426 1 91.88 264 TYR A C 1
ATOM 2087 O O . TYR A 1 264 ? 10.953 -5.824 4.688 1 91.88 264 TYR A O 1
ATOM 2095 N N . MET A 1 265 ? 9.094 -6.996 5.047 1 94.5 265 MET A N 1
ATOM 2096 C CA . MET A 1 265 ? 8.789 -7.223 3.637 1 94.5 265 MET A CA 1
ATOM 2097 C C . MET A 1 265 ? 7.328 -6.93 3.338 1 94.5 265 MET A C 1
ATOM 2099 O O . MET A 1 265 ? 6.438 -7.383 4.062 1 94.5 265 MET A O 1
ATOM 2103 N N . PRO A 1 266 ? 7.078 -6.148 2.273 1 95.19 266 PRO A N 1
ATOM 2104 C CA . PRO A 1 266 ? 5.68 -5.93 1.905 1 95.19 266 PRO A CA 1
ATOM 2105 C C . PRO A 1 266 ? 4.902 -7.23 1.734 1 95.19 266 PRO A C 1
ATOM 2107 O O . PRO A 1 266 ? 5.43 -8.203 1.188 1 95.19 266 PRO A O 1
ATOM 2110 N N . PRO A 1 267 ? 3.678 -7.246 2.18 1 94.56 267 PRO A N 1
ATOM 2111 C CA . PRO A 1 267 ? 2.869 -8.469 2.166 1 94.56 267 PRO A CA 1
ATOM 2112 C C . PRO A 1 267 ? 2.785 -9.102 0.781 1 94.56 267 PRO A C 1
ATOM 2114 O O . PRO A 1 267 ? 2.861 -10.328 0.655 1 94.56 267 PRO A O 1
ATOM 2117 N N . LEU A 1 268 ? 2.615 -8.289 -0.248 1 96.62 268 LEU A N 1
ATOM 2118 C CA . LEU A 1 268 ? 2.557 -8.82 -1.606 1 96.62 268 LEU A CA 1
ATOM 2119 C C . LEU A 1 268 ? 3.814 -9.609 -1.935 1 96.62 268 LEU A C 1
ATOM 2121 O O . LEU A 1 268 ? 3.732 -10.727 -2.465 1 96.62 268 LEU A O 1
ATOM 2125 N N . LEU A 1 269 ? 4.957 -9.07 -1.568 1 97.94 269 LEU A N 1
ATOM 2126 C CA . LEU A 1 269 ? 6.227 -9.711 -1.891 1 97.94 269 LEU A CA 1
ATOM 2127 C C . LEU A 1 269 ? 6.426 -10.977 -1.062 1 97.94 269 LEU A C 1
ATOM 2129 O O . LEU A 1 269 ? 7.027 -11.945 -1.531 1 97.94 269 LEU A O 1
ATOM 2133 N N . ARG A 1 270 ? 5.934 -10.945 0.149 1 96.94 270 ARG A N 1
ATOM 2134 C CA . ARG A 1 270 ? 5.996 -12.156 0.962 1 96.94 270 ARG A CA 1
ATOM 2135 C C . ARG A 1 270 ? 5.262 -13.305 0.287 1 96.94 270 ARG A C 1
ATOM 2137 O O . ARG A 1 270 ? 5.789 -14.422 0.2 1 96.94 270 ARG A O 1
ATOM 2144 N N . ALA A 1 271 ? 4.074 -13.016 -0.173 1 97.81 271 ALA A N 1
ATOM 2145 C CA . ALA A 1 271 ? 3.287 -14.039 -0.855 1 97.81 271 ALA A CA 1
ATOM 2146 C C . ALA A 1 271 ? 4 -14.539 -2.109 1 97.81 271 ALA A C 1
ATOM 2148 O O . ALA A 1 271 ? 4.055 -15.742 -2.363 1 97.81 271 ALA A O 1
ATOM 2149 N N . ILE A 1 272 ? 4.57 -13.625 -2.877 1 98.69 272 ILE A N 1
ATOM 2150 C CA . ILE A 1 272 ? 5.238 -13.977 -4.121 1 98.69 272 ILE A CA 1
ATOM 2151 C C . ILE A 1 272 ? 6.516 -14.758 -3.818 1 98.69 272 ILE A C 1
ATOM 2153 O O . ILE A 1 272 ? 6.879 -15.68 -4.555 1 98.69 272 ILE A O 1
ATOM 2157 N N . THR A 1 273 ? 7.172 -14.422 -2.682 1 98.69 273 THR A N 1
ATOM 2158 C CA . THR A 1 273 ? 8.359 -15.164 -2.27 1 98.69 273 THR A CA 1
ATOM 2159 C C . THR A 1 273 ? 8.016 -16.625 -1.987 1 98.69 273 THR A C 1
ATOM 2161 O O . THR A 1 273 ? 8.75 -17.531 -2.4 1 98.69 273 THR A O 1
ATOM 2164 N N . LEU A 1 274 ? 6.918 -16.812 -1.325 1 98.62 274 LEU A N 1
ATOM 2165 C CA . LEU A 1 274 ? 6.477 -18.188 -1.059 1 98.62 274 LEU A CA 1
ATOM 2166 C C . LEU A 1 274 ? 6.223 -18.938 -2.359 1 98.62 274 LEU A C 1
ATOM 2168 O O . LEU A 1 274 ? 6.621 -20.094 -2.498 1 98.62 274 LEU A O 1
ATOM 2172 N N . HIS A 1 275 ? 5.574 -18.25 -3.281 1 98.62 275 HIS A N 1
ATOM 2173 C CA . HIS A 1 275 ? 5.324 -18.812 -4.598 1 98.62 275 HIS A CA 1
ATOM 2174 C C . HIS A 1 275 ? 6.625 -19.234 -5.273 1 98.62 275 HIS A C 1
ATOM 2176 O O . HIS A 1 275 ? 6.73 -20.359 -5.785 1 98.62 275 HIS A O 1
ATOM 2182 N N . PHE A 1 276 ? 7.609 -18.406 -5.219 1 98.75 276 PHE A N 1
ATOM 2183 C CA . PHE A 1 276 ? 8.898 -18.672 -5.844 1 98.75 276 PHE A CA 1
ATOM 2184 C C . PHE A 1 276 ? 9.57 -19.875 -5.184 1 98.75 276 PHE A C 1
ATOM 2186 O O . PHE A 1 276 ? 10 -20.812 -5.867 1 98.75 276 PHE A O 1
ATOM 2193 N N . MET A 1 277 ? 9.68 -19.812 -3.895 1 98.69 277 MET A N 1
ATOM 2194 C CA . MET A 1 277 ? 10.445 -20.812 -3.16 1 98.69 277 MET A CA 1
ATOM 2195 C C . MET A 1 277 ? 9.828 -22.203 -3.334 1 98.69 277 MET A C 1
ATOM 2197 O O . MET A 1 277 ? 10.555 -23.188 -3.498 1 98.69 277 MET A O 1
ATOM 2201 N N . MET A 1 278 ? 8.531 -22.297 -3.273 1 98.31 278 MET A N 1
ATOM 2202 C CA . MET A 1 278 ? 7.871 -23.578 -3.455 1 98.31 278 MET A CA 1
ATOM 2203 C C . MET A 1 278 ? 8.086 -24.109 -4.871 1 98.31 278 MET A C 1
ATOM 2205 O O . MET A 1 278 ? 8.273 -25.312 -5.07 1 98.31 278 MET A O 1
ATOM 2209 N N . GLY A 1 279 ? 8.039 -23.156 -5.824 1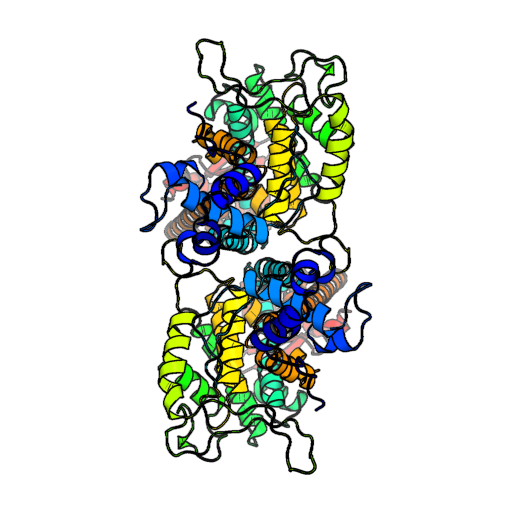 97.06 279 GLY A N 1
ATOM 2210 C CA . GLY A 1 279 ? 8.344 -23.547 -7.195 1 97.06 279 GLY A CA 1
ATOM 2211 C C . GLY A 1 279 ? 9.789 -23.969 -7.387 1 97.06 279 GLY A C 1
ATOM 2212 O O . GLY A 1 279 ? 10.07 -24.906 -8.141 1 97.06 279 GLY A O 1
ATOM 2213 N N . HIS A 1 280 ? 10.68 -23.328 -6.707 1 97.62 280 HIS A N 1
ATOM 2214 C CA . HIS A 1 280 ? 12.109 -23.609 -6.809 1 97.62 280 HIS A CA 1
ATOM 2215 C C . HIS A 1 280 ? 12.461 -24.922 -6.117 1 97.62 280 HIS A C 1
ATOM 2217 O O . HIS A 1 280 ? 13.203 -25.734 -6.672 1 97.62 280 HIS A O 1
ATOM 2223 N N . ASP A 1 281 ? 11.922 -25.172 -4.957 1 98.06 281 ASP A N 1
ATOM 2224 C CA . ASP A 1 281 ? 12.32 -26.312 -4.133 1 98.06 281 ASP A CA 1
ATOM 2225 C C . ASP A 1 281 ? 11.625 -27.594 -4.586 1 98.06 281 ASP A C 1
ATOM 2227 O O . ASP A 1 281 ? 12.156 -28.688 -4.422 1 98.06 281 ASP A O 1
ATOM 2231 N N . HIS A 1 282 ? 10.375 -27.422 -5.09 1 97.75 282 HIS A N 1
ATOM 2232 C CA . HIS A 1 282 ? 9.648 -28.594 -5.586 1 97.75 282 HIS A CA 1
ATOM 2233 C C . HIS A 1 282 ? 9.664 -29.734 -4.574 1 97.75 282 HIS A C 1
ATOM 2235 O O . HIS A 1 282 ? 10.211 -30.797 -4.848 1 97.75 282 HIS A O 1
ATOM 2241 N N . TYR A 1 283 ? 8.93 -29.625 -3.604 1 98.25 283 TYR A N 1
ATOM 2242 C CA . TYR A 1 283 ? 8.977 -30.516 -2.439 1 98.25 283 TYR A CA 1
ATOM 2243 C C . TYR A 1 283 ? 8.438 -31.891 -2.777 1 98.25 283 TYR A C 1
ATOM 2245 O O . TYR A 1 283 ? 8.797 -32.875 -2.137 1 98.25 283 TYR A O 1
ATOM 2253 N N . PHE A 1 284 ? 7.598 -32 -3.77 1 98.12 284 PHE A N 1
ATOM 2254 C CA . PHE A 1 284 ? 6.793 -33.219 -3.969 1 98.12 284 PHE A CA 1
ATOM 2255 C C . PHE A 1 284 ? 7.082 -33.844 -5.328 1 98.12 284 PHE A C 1
ATOM 2257 O O . PHE A 1 284 ? 7.727 -33.219 -6.18 1 98.12 284 PHE A O 1
ATOM 2264 N N . ALA A 1 285 ? 6.617 -35.094 -5.527 1 95.94 285 ALA A N 1
ATOM 2265 C CA . ALA A 1 285 ? 6.832 -35.844 -6.77 1 95.94 285 ALA A CA 1
ATOM 2266 C C . ALA A 1 285 ? 6.027 -35.219 -7.918 1 95.94 285 ALA A C 1
ATOM 2268 O O . ALA A 1 285 ? 6.449 -35.281 -9.07 1 95.94 285 ALA A O 1
ATOM 2269 N N . ASP A 1 286 ? 4.91 -34.688 -7.609 1 95.19 286 ASP A N 1
ATOM 2270 C CA . ASP A 1 286 ? 4 -34 -8.523 1 95.19 286 ASP A CA 1
ATOM 2271 C C . ASP A 1 286 ? 3.057 -33.094 -7.766 1 95.19 286 ASP A C 1
ATOM 2273 O O . ASP A 1 286 ? 3.021 -33.094 -6.531 1 95.19 286 ASP A O 1
ATOM 2277 N N . GLY A 1 287 ? 2.426 -32.156 -8.508 1 96.88 287 GLY A N 1
ATOM 2278 C CA . GLY A 1 287 ? 1.456 -31.281 -7.875 1 96.88 287 GLY A CA 1
ATOM 2279 C C . GLY A 1 287 ? 2.086 -30.047 -7.25 1 96.88 287 GLY A C 1
ATOM 2280 O O . GLY A 1 287 ? 1.417 -29.297 -6.547 1 96.88 287 GLY A O 1
ATOM 2281 N N . ASN A 1 288 ? 3.363 -29.812 -7.523 1 97.44 288 ASN A N 1
ATOM 2282 C CA . ASN A 1 288 ? 4.098 -28.703 -6.91 1 97.44 288 ASN A CA 1
ATOM 2283 C C . ASN A 1 288 ? 3.521 -27.359 -7.324 1 97.44 288 ASN A C 1
ATOM 2285 O O . ASN A 1 288 ? 3.324 -26.484 -6.48 1 97.44 288 ASN A O 1
ATOM 2289 N N . GLY A 1 289 ? 3.213 -27.156 -8.594 1 96.88 289 GLY A N 1
ATOM 2290 C CA . GLY A 1 289 ? 2.676 -25.891 -9.07 1 96.88 289 GLY A CA 1
ATOM 2291 C C . GLY A 1 289 ? 1.361 -25.516 -8.414 1 96.88 289 GLY A C 1
ATOM 2292 O O . GLY A 1 289 ? 1.224 -24.422 -7.879 1 96.88 289 GLY A O 1
ATOM 2293 N N . ARG A 1 290 ? 0.408 -26.469 -8.422 1 97.25 290 ARG A N 1
ATOM 2294 C CA . ARG A 1 290 ? -0.906 -26.234 -7.828 1 97.25 290 ARG A CA 1
ATOM 2295 C C . ARG A 1 290 ? -0.794 -25.953 -6.332 1 97.25 290 ARG A C 1
ATOM 2297 O O . ARG A 1 290 ? -1.462 -25.062 -5.805 1 97.25 290 ARG A O 1
ATOM 2304 N N . THR A 1 291 ? 0.067 -26.672 -5.668 1 98.25 291 THR A N 1
ATOM 2305 C CA . THR A 1 291 ? 0.274 -26.469 -4.238 1 98.25 291 THR A CA 1
ATOM 2306 C C . THR A 1 291 ? 0.888 -25.094 -3.973 1 98.25 291 THR A C 1
ATOM 2308 O O . THR A 1 291 ? 0.468 -24.391 -3.053 1 98.25 291 THR A O 1
ATOM 2311 N N . SER A 1 292 ? 1.88 -24.75 -4.766 1 98.25 292 SER A N 1
ATOM 2312 C CA . SER A 1 292 ? 2.543 -23.453 -4.637 1 98.25 292 SER A CA 1
ATOM 2313 C C . SER A 1 292 ? 1.549 -22.312 -4.793 1 98.25 292 SER A C 1
ATOM 2315 O O . SER A 1 292 ? 1.545 -21.375 -3.99 1 98.25 292 SER A O 1
ATOM 2317 N N . ARG A 1 293 ? 0.743 -22.375 -5.797 1 97.56 293 ARG A N 1
ATOM 2318 C CA . ARG A 1 293 ? -0.234 -21.328 -6.047 1 97.56 293 ARG A CA 1
ATOM 2319 C C . ARG A 1 293 ? -1.292 -21.281 -4.953 1 97.56 293 ARG A C 1
ATOM 2321 O O . ARG A 1 293 ? -1.759 -20.203 -4.57 1 97.56 293 ARG A O 1
ATOM 2328 N N . ALA A 1 294 ? -1.682 -22.438 -4.414 1 97.31 294 ALA A N 1
ATOM 2329 C CA . ALA A 1 294 ? -2.602 -22.469 -3.279 1 97.31 294 ALA A CA 1
ATOM 2330 C C . ALA A 1 294 ? -2.01 -21.766 -2.066 1 97.31 294 ALA A C 1
ATOM 2332 O O . ALA A 1 294 ? -2.691 -20.984 -1.402 1 97.31 294 ALA A O 1
ATOM 2333 N N . VAL A 1 295 ? -0.784 -21.984 -1.805 1 98.06 295 VAL A N 1
ATOM 2334 C CA . VAL A 1 295 ? -0.108 -21.375 -0.667 1 98.06 295 VAL A CA 1
ATOM 2335 C C . VAL A 1 295 ? 0.027 -19.875 -0.896 1 98.06 295 VAL A C 1
ATOM 2337 O O . VAL A 1 295 ? -0.097 -19.078 0.042 1 98.06 295 VAL A O 1
ATOM 2340 N N . PHE A 1 296 ? 0.294 -19.531 -2.111 1 97.94 296 PHE A N 1
ATOM 2341 C CA . PHE A 1 296 ? 0.307 -18.109 -2.469 1 97.94 296 PHE A CA 1
ATOM 2342 C C . PHE A 1 296 ? -1.012 -17.453 -2.092 1 97.94 296 PHE A C 1
ATOM 2344 O O . PHE A 1 296 ? -1.021 -16.391 -1.463 1 97.94 296 PHE A O 1
ATOM 2351 N N . TYR A 1 297 ? -2.129 -18.062 -2.438 1 96.94 297 TYR A N 1
ATOM 2352 C CA . TYR A 1 297 ? -3.445 -17.531 -2.121 1 96.94 297 TYR A CA 1
ATOM 2353 C C . TYR A 1 297 ? -3.664 -17.469 -0.615 1 96.94 297 TYR A C 1
ATOM 2355 O O . TYR A 1 297 ? -4.211 -16.484 -0.098 1 96.94 297 TYR A O 1
ATOM 2363 N N . TRP A 1 298 ? -3.24 -18.5 0.042 1 96.94 298 TRP A N 1
ATOM 2364 C CA . TRP A 1 298 ? -3.297 -18.484 1.5 1 96.94 298 TRP A CA 1
ATOM 2365 C C . TRP A 1 298 ? -2.594 -17.266 2.066 1 96.94 298 TRP A C 1
ATOM 2367 O O . TRP A 1 298 ? -3.152 -16.547 2.904 1 96.94 298 TRP A O 1
ATOM 2377 N N . SER A 1 299 ? -1.432 -17.016 1.63 1 97 299 SER A N 1
ATOM 2378 C CA . SER A 1 299 ? -0.629 -15.898 2.135 1 97 299 SER A CA 1
ATOM 2379 C C . SER A 1 299 ? -1.301 -14.562 1.859 1 97 299 SER A C 1
ATOM 2381 O O . SER A 1 299 ? -1.351 -13.695 2.734 1 97 299 SER A O 1
ATOM 2383 N N . MET A 1 300 ? -1.749 -14.43 0.643 1 95.94 300 MET A N 1
ATOM 2384 C CA . MET A 1 300 ? -2.432 -13.188 0.283 1 95.94 300 MET A CA 1
ATOM 2385 C C . MET A 1 300 ? -3.619 -12.938 1.204 1 95.94 300 MET A C 1
ATOM 2387 O O . MET A 1 300 ? -3.777 -11.828 1.731 1 95.94 300 MET A O 1
ATOM 2391 N N . LEU A 1 301 ? -4.406 -13.914 1.416 1 92.62 301 LEU A N 1
ATOM 2392 C CA . LEU A 1 301 ? -5.59 -13.781 2.26 1 92.62 301 LEU A CA 1
ATOM 2393 C C . LEU A 1 301 ? -5.195 -13.539 3.713 1 92.62 301 LEU A C 1
ATOM 2395 O O . LEU A 1 301 ? -5.789 -12.695 4.387 1 92.62 301 LEU A O 1
ATOM 2399 N N . ARG A 1 302 ? -4.234 -14.25 4.094 1 92.5 302 ARG A N 1
ATOM 2400 C CA . ARG A 1 302 ? -3.754 -14.109 5.465 1 92.5 302 ARG A CA 1
ATOM 2401 C C . ARG A 1 302 ? -3.266 -12.688 5.73 1 92.5 302 ARG A C 1
ATOM 2403 O O . ARG A 1 302 ? -3.418 -12.172 6.84 1 92.5 302 ARG A O 1
ATOM 2410 N N . GLN A 1 303 ? -2.771 -12.102 4.75 1 89.56 303 GLN A N 1
ATOM 2411 C CA . GLN A 1 303 ? -2.18 -10.781 4.895 1 89.56 303 GLN A CA 1
ATOM 2412 C C . GLN A 1 303 ? -3.221 -9.688 4.68 1 89.56 303 GLN A C 1
ATOM 2414 O O . GLN A 1 303 ? -2.883 -8.5 4.617 1 89.56 303 GLN A O 1
ATOM 2419 N N . GLY A 1 304 ? -4.434 -10.023 4.375 1 86.38 304 GLY A N 1
ATOM 2420 C CA . GLY A 1 304 ? -5.512 -9.047 4.371 1 86.38 304 GLY A CA 1
ATOM 2421 C C . GLY A 1 304 ? -5.934 -8.633 2.971 1 86.38 304 GLY A C 1
ATOM 2422 O O . GLY A 1 304 ? -6.719 -7.695 2.805 1 86.38 304 GLY A O 1
ATOM 2423 N N . PHE A 1 305 ? -5.363 -9.305 1.999 1 89.62 305 PHE A N 1
ATOM 2424 C CA . PHE A 1 305 ? -5.793 -9.047 0.631 1 89.62 305 PHE A CA 1
ATOM 2425 C C . PHE A 1 305 ? -7.066 -9.82 0.306 1 89.62 305 PHE A C 1
ATOM 2427 O O . PHE A 1 305 ? -7.039 -10.766 -0.479 1 89.62 305 PHE A O 1
ATOM 2434 N N . PHE A 1 306 ? -8.18 -9.414 0.741 1 83.88 306 PHE A N 1
ATOM 2435 C CA . PHE A 1 306 ? -9.43 -10.156 0.726 1 83.88 306 PHE A CA 1
ATOM 2436 C C . PHE A 1 306 ? -9.961 -10.305 -0.697 1 83.88 306 PHE A C 1
ATOM 2438 O O . PHE A 1 306 ? -10.633 -11.281 -1.021 1 83.88 306 PHE A O 1
ATOM 2445 N N . LEU A 1 307 ? -9.586 -9.391 -1.552 1 86 307 LEU A N 1
ATOM 2446 C CA . LEU A 1 307 ? -10.094 -9.43 -2.918 1 86 307 LEU A CA 1
ATOM 2447 C C . LEU A 1 307 ? -9.484 -10.586 -3.697 1 86 307 LEU A C 1
ATOM 2449 O O . LEU A 1 307 ? -9.992 -10.969 -4.754 1 86 307 LEU A O 1
ATOM 2453 N N . THR A 1 308 ? -8.445 -11.109 -3.162 1 90.62 308 THR A N 1
ATOM 2454 C CA . THR A 1 308 ? -7.703 -12.141 -3.875 1 90.62 308 THR A CA 1
ATOM 2455 C C . THR A 1 308 ? -8.578 -13.359 -4.125 1 90.62 308 THR A C 1
ATOM 2457 O O . THR A 1 308 ? -8.406 -14.062 -5.121 1 90.62 308 THR A O 1
ATOM 2460 N N . LYS A 1 309 ? -9.562 -13.562 -3.246 1 88.5 309 LYS A N 1
ATOM 2461 C CA . LYS A 1 309 ? -10.422 -14.727 -3.4 1 88.5 309 LYS A CA 1
ATOM 2462 C C . LYS A 1 309 ? -11.258 -14.633 -4.672 1 88.5 309 LYS A C 1
ATOM 2464 O O . LYS A 1 309 ? -11.797 -15.633 -5.145 1 88.5 309 LYS A O 1
ATOM 2469 N N . TYR A 1 310 ? -11.281 -13.438 -5.254 1 86.25 310 TYR A N 1
ATOM 2470 C CA . TYR A 1 310 ? -12.062 -13.227 -6.465 1 86.25 310 TYR A CA 1
ATOM 2471 C C . TYR A 1 310 ? -11.164 -13.172 -7.695 1 86.25 310 TYR A C 1
ATOM 2473 O O . TYR A 1 310 ? -11.641 -12.977 -8.812 1 86.25 310 TYR A O 1
ATOM 2481 N N . LEU A 1 311 ? -9.914 -13.344 -7.504 1 91.69 311 LEU A N 1
ATOM 2482 C CA . LEU A 1 311 ? -8.977 -13.219 -8.609 1 91.69 311 LEU A CA 1
ATOM 2483 C C . LEU A 1 311 ? -8.656 -14.586 -9.211 1 91.69 311 LEU A C 1
ATOM 2485 O O . LEU A 1 311 ? -8.531 -15.57 -8.484 1 91.69 311 LEU A O 1
ATOM 2489 N N . SER A 1 312 ? -8.617 -14.641 -10.508 1 92.06 312 SER A N 1
ATOM 2490 C CA . SER A 1 312 ? -8.102 -15.805 -11.211 1 92.06 312 SER A CA 1
ATOM 2491 C C . SER A 1 312 ? -6.727 -15.523 -11.812 1 92.06 312 SER A C 1
ATOM 2493 O O . SER A 1 312 ? -6.609 -15.266 -13.016 1 92.06 312 SER A O 1
ATOM 2495 N N . ILE A 1 313 ? -5.754 -15.625 -11.07 1 95.12 313 ILE A N 1
ATOM 2496 C CA . ILE A 1 313 ? -4.395 -15.25 -11.438 1 95.12 313 ILE A CA 1
ATOM 2497 C C . ILE A 1 313 ? -3.816 -16.281 -12.406 1 95.12 313 ILE A C 1
ATOM 2499 O O . ILE A 1 313 ? -3.15 -15.914 -13.383 1 95.12 313 ILE A O 1
ATOM 2503 N N . SER A 1 314 ? -4.148 -17.531 -12.195 1 95.69 314 SER A N 1
ATOM 2504 C CA . SER A 1 314 ? -3.609 -18.609 -13.016 1 95.69 314 SER A CA 1
ATOM 2505 C C . SER A 1 314 ? -4.074 -18.484 -14.469 1 95.69 314 SER A C 1
ATOM 2507 O O . SER A 1 314 ? -3.398 -18.953 -15.383 1 95.69 314 SER A O 1
ATOM 2509 N N . ARG A 1 315 ? -5.242 -17.859 -14.656 1 94.5 315 ARG A N 1
ATOM 2510 C CA . ARG A 1 315 ? -5.723 -17.625 -16.016 1 94.5 315 ARG A CA 1
ATOM 2511 C C . ARG A 1 315 ? -4.703 -16.828 -16.828 1 94.5 315 ARG A C 1
ATOM 2513 O O . ARG A 1 315 ? -4.438 -17.141 -17.984 1 94.5 315 ARG A O 1
ATOM 2520 N N . LEU A 1 316 ? -4.141 -15.852 -16.203 1 95.81 316 LEU A N 1
ATOM 2521 C CA . LEU A 1 316 ? -3.166 -14.992 -16.875 1 95.81 316 LEU A CA 1
ATOM 2522 C C . LEU A 1 316 ? -1.821 -15.703 -17 1 95.81 316 LEU A C 1
ATOM 2524 O O . LEU A 1 316 ? -1.118 -15.531 -18 1 95.81 316 LEU A O 1
ATOM 2528 N N . LEU A 1 317 ? -1.411 -16.516 -16.047 1 95.75 317 LEU A N 1
ATOM 2529 C CA . LEU A 1 317 ? -0.187 -17.297 -16.125 1 95.75 317 LEU A CA 1
ATOM 2530 C C . LEU A 1 317 ? -0.274 -18.312 -17.266 1 95.75 317 LEU A C 1
ATOM 2532 O O . LEU A 1 317 ? 0.7 -18.531 -17.984 1 95.75 317 LEU A O 1
ATOM 2536 N N . ARG A 1 318 ? -1.437 -18.906 -17.422 1 93.94 318 ARG A N 1
ATOM 2537 C CA . ARG A 1 318 ? -1.661 -19.922 -18.438 1 93.94 318 ARG A CA 1
ATOM 2538 C C . ARG A 1 318 ? -1.592 -19.328 -19.828 1 93.94 318 ARG A C 1
ATOM 2540 O O . ARG A 1 318 ? -1.198 -20.016 -20.781 1 93.94 318 ARG A O 1
ATOM 2547 N N . ARG A 1 319 ? -1.875 -18.078 -19.969 1 93.06 319 ARG A N 1
ATOM 2548 C CA . ARG A 1 319 ? -1.854 -17.422 -21.266 1 93.06 319 ARG A CA 1
ATOM 2549 C C . ARG A 1 319 ? -0.425 -17.234 -21.766 1 93.06 319 ARG A C 1
ATOM 2551 O O . ARG A 1 319 ? -0.192 -17.141 -22.969 1 93.06 319 ARG A O 1
ATOM 2558 N N . ALA A 1 320 ? 0.535 -17.219 -20.781 1 92.5 320 ALA A N 1
ATOM 2559 C CA . ALA A 1 320 ? 1.936 -17.047 -21.156 1 92.5 320 ALA A CA 1
ATOM 2560 C C . ALA A 1 320 ? 2.85 -17.875 -20.266 1 92.5 320 ALA A C 1
ATOM 2562 O O . ALA A 1 320 ? 3.717 -17.344 -19.578 1 92.5 320 ALA A O 1
ATOM 2563 N N . PRO A 1 321 ? 2.76 -19.188 -20.422 1 91.5 321 PRO A N 1
ATOM 2564 C CA . PRO A 1 321 ? 3.523 -20.078 -19.531 1 91.5 321 PRO A CA 1
ATOM 2565 C C . PRO A 1 321 ? 5.031 -19.922 -19.703 1 91.5 321 PRO A C 1
ATOM 2567 O O . PRO A 1 321 ? 5.785 -20.094 -18.734 1 91.5 321 PRO A O 1
ATOM 2570 N N . ALA A 1 322 ? 5.453 -19.562 -20.891 1 91.94 322 ALA A N 1
ATOM 2571 C CA . ALA A 1 322 ? 6.879 -19.375 -21.125 1 91.94 322 ALA A CA 1
ATOM 2572 C C . ALA A 1 322 ? 7.41 -18.188 -20.312 1 91.94 322 ALA A C 1
ATOM 2574 O O . ALA A 1 322 ? 8.5 -18.266 -19.734 1 91.94 322 ALA A O 1
ATOM 2575 N N . GLU A 1 323 ? 6.648 -17.109 -20.312 1 94.5 323 GLU A N 1
ATOM 2576 C CA . GLU A 1 323 ? 7.055 -15.938 -19.531 1 94.5 323 GLU A CA 1
ATOM 2577 C C . GLU A 1 323 ? 7.082 -16.234 -18.047 1 94.5 323 GLU A C 1
ATOM 2579 O O . GLU A 1 323 ? 7.93 -15.727 -17.312 1 94.5 323 GLU A O 1
ATOM 2584 N N . TYR A 1 324 ? 6.148 -17.016 -17.672 1 94.94 324 TYR A N 1
ATOM 2585 C CA . TYR A 1 324 ? 6.113 -17.484 -16.297 1 94.94 324 TYR A CA 1
ATOM 2586 C C . TYR A 1 324 ? 7.379 -18.25 -15.938 1 94.94 324 TYR A C 1
ATOM 2588 O O . TYR A 1 324 ? 8.047 -17.938 -14.945 1 94.94 324 TYR A O 1
ATOM 2596 N N . ALA A 1 325 ? 7.77 -19.125 -16.75 1 94.06 325 ALA A N 1
ATOM 2597 C CA . ALA A 1 325 ? 8.984 -19.922 -16.547 1 94.06 325 ALA A CA 1
ATOM 2598 C C . ALA A 1 325 ? 10.227 -19.031 -16.594 1 94.06 325 ALA A C 1
ATOM 2600 O O . ALA A 1 325 ? 11.141 -19.188 -15.781 1 94.06 325 ALA A O 1
ATOM 2601 N N . ARG A 1 326 ? 10.203 -18.125 -17.484 1 94.94 326 ARG A N 1
ATOM 2602 C CA . ARG A 1 326 ? 11.344 -17.219 -17.656 1 94.94 326 ARG A CA 1
ATOM 2603 C C . ARG A 1 326 ? 11.562 -16.375 -16.406 1 94.94 326 ARG A C 1
ATOM 2605 O O . ARG A 1 326 ? 12.703 -16.047 -16.062 1 94.94 326 ARG A O 1
ATOM 2612 N N . SER A 1 327 ? 10.5 -16.016 -15.758 1 96.38 327 SER A N 1
ATOM 2613 C CA . SER A 1 327 ? 10.641 -15.188 -14.562 1 96.38 327 SER A CA 1
ATOM 2614 C C . SER A 1 327 ? 11.406 -15.922 -13.477 1 96.38 327 SER A C 1
ATOM 2616 O O . SER A 1 327 ? 12.172 -15.312 -12.727 1 96.38 327 SER A O 1
ATOM 2618 N N . PHE A 1 328 ? 11.242 -17.234 -13.352 1 96.69 328 PHE A N 1
ATOM 2619 C CA . PHE A 1 328 ? 12.055 -18.031 -12.445 1 96.69 328 PHE A CA 1
ATOM 2620 C C . PHE A 1 328 ? 13.523 -18.016 -12.867 1 96.69 328 PHE A C 1
ATOM 2622 O O . PHE A 1 328 ? 14.406 -17.797 -12.039 1 96.69 328 PHE A O 1
ATOM 2629 N N . LEU A 1 329 ? 13.711 -18.172 -14.141 1 95.06 329 LEU A N 1
ATOM 2630 C CA . LEU A 1 329 ? 15.062 -18.312 -14.672 1 95.06 329 LEU A CA 1
ATOM 2631 C C . LEU A 1 329 ? 15.836 -17 -14.539 1 95.06 329 LEU A C 1
ATOM 2633 O O . LEU A 1 329 ? 17.031 -17.016 -14.258 1 95.06 329 LEU A O 1
ATOM 2637 N N . HIS A 1 330 ? 15.172 -15.906 -14.758 1 96.06 330 HIS A N 1
ATOM 2638 C CA . HIS A 1 330 ? 15.828 -14.617 -14.578 1 96.06 330 HIS A CA 1
ATOM 2639 C C . HIS A 1 330 ? 16.391 -14.469 -13.172 1 96.06 330 HIS A C 1
ATOM 2641 O O . HIS A 1 330 ? 17.484 -13.938 -12.984 1 96.06 330 HIS A O 1
ATOM 2647 N N . THR A 1 331 ? 15.672 -14.898 -12.211 1 96.81 331 THR A N 1
ATOM 2648 C CA . THR A 1 331 ? 16.109 -14.844 -10.82 1 96.81 331 THR A CA 1
ATOM 2649 C C . THR A 1 331 ? 17.328 -15.734 -10.594 1 96.81 331 THR A C 1
ATOM 2651 O O . THR A 1 331 ? 18.328 -15.305 -10.016 1 96.81 331 THR A O 1
ATOM 2654 N N . GLU A 1 332 ? 17.234 -16.938 -11.133 1 94.44 332 GLU A N 1
ATOM 2655 C CA . GLU A 1 332 ? 18.312 -17.906 -10.953 1 94.44 332 GLU A CA 1
ATOM 2656 C C . GLU A 1 332 ? 19.578 -17.453 -11.688 1 94.44 332 GLU A C 1
ATOM 2658 O O . GLU A 1 332 ? 20.688 -17.578 -11.156 1 94.44 332 GLU A O 1
ATOM 2663 N N . TYR A 1 333 ? 19.375 -16.938 -12.859 1 93.06 333 TYR A N 1
ATOM 2664 C CA . TYR A 1 333 ? 20.5 -16.547 -13.695 1 93.06 333 TYR A CA 1
ATOM 2665 C C . TYR A 1 333 ? 21.172 -15.289 -13.164 1 93.06 333 TYR A C 1
ATOM 2667 O O . TYR A 1 333 ? 22.375 -15.07 -13.375 1 93.06 333 TYR A O 1
ATOM 2675 N N . ASP A 1 334 ? 20.422 -14.469 -12.516 1 95.19 334 ASP A N 1
ATOM 2676 C CA . ASP A 1 334 ? 20.953 -13.219 -11.977 1 95.19 334 ASP A CA 1
ATOM 2677 C C . ASP A 1 334 ? 21.266 -13.359 -10.492 1 95.19 334 ASP A C 1
ATOM 2679 O O . ASP A 1 334 ? 20.844 -12.523 -9.688 1 95.19 334 ASP A O 1
ATOM 2683 N N . GLU A 1 335 ? 21.828 -14.445 -10.195 1 94.88 335 GLU A N 1
ATOM 2684 C CA . GLU A 1 335 ? 22.438 -14.719 -8.891 1 94.88 335 GLU A CA 1
ATOM 2685 C C . GLU A 1 335 ? 21.438 -14.469 -7.762 1 94.88 335 GLU A C 1
ATOM 2687 O O . GLU A 1 335 ? 21.75 -13.789 -6.785 1 94.88 335 GLU A O 1
ATOM 2692 N N . GLY A 1 336 ? 20.203 -14.867 -7.934 1 97.12 336 GLY A N 1
ATOM 2693 C CA . GLY A 1 336 ? 19.219 -14.906 -6.852 1 97.12 336 GLY A CA 1
ATOM 2694 C C . GLY A 1 336 ? 18.453 -13.609 -6.703 1 97.12 336 GLY A C 1
ATOM 2695 O O . GLY A 1 336 ? 17.828 -13.367 -5.668 1 97.12 336 GLY A O 1
ATOM 2696 N N . ASP A 1 337 ? 18.469 -12.734 -7.672 1 97.62 337 ASP A N 1
ATOM 2697 C CA . ASP A 1 337 ? 17.734 -11.477 -7.617 1 97.62 337 ASP A CA 1
ATOM 2698 C C . ASP A 1 337 ? 16.234 -11.711 -7.832 1 97.62 337 ASP A C 1
ATOM 2700 O O . ASP A 1 337 ? 15.766 -11.742 -8.969 1 97.62 337 ASP A O 1
ATOM 2704 N N . LEU A 1 338 ? 15.508 -11.727 -6.758 1 98.56 338 LEU A N 1
ATOM 2705 C CA . LEU A 1 338 ? 14.086 -12.039 -6.754 1 98.56 338 LEU A CA 1
ATOM 2706 C C . LEU A 1 338 ? 13.281 -10.93 -7.426 1 98.56 338 LEU A C 1
ATOM 2708 O O . LEU A 1 338 ? 12.109 -11.117 -7.754 1 98.56 338 LEU A O 1
ATOM 2712 N N . THR A 1 339 ? 13.906 -9.812 -7.609 1 98.56 339 THR A N 1
ATOM 2713 C CA . THR A 1 339 ? 13.203 -8.664 -8.164 1 98.56 339 THR A CA 1
ATOM 2714 C C . THR A 1 339 ? 12.57 -9.008 -9.508 1 98.56 339 THR A C 1
ATOM 2716 O O . THR A 1 339 ? 11.477 -8.539 -9.82 1 98.56 339 THR A O 1
ATOM 2719 N N . HIS A 1 340 ? 13.258 -9.875 -10.266 1 98 340 HIS A N 1
ATOM 2720 C CA . HIS A 1 340 ? 12.75 -10.258 -11.57 1 98 340 HIS A CA 1
ATOM 2721 C C . HIS A 1 340 ? 11.43 -11.016 -11.445 1 98 340 HIS A C 1
ATOM 2723 O O . HIS A 1 340 ? 10.469 -10.719 -12.164 1 98 340 HIS A O 1
ATOM 2729 N N . PHE A 1 341 ? 11.391 -11.953 -10.547 1 98.62 341 PHE A N 1
ATOM 2730 C CA . PHE A 1 341 ? 10.172 -12.727 -10.32 1 98.62 341 PHE A CA 1
ATOM 2731 C C . PHE A 1 341 ? 9.078 -11.859 -9.719 1 98.62 341 PHE A C 1
ATOM 2733 O O . PHE A 1 341 ? 7.914 -11.961 -10.094 1 98.62 341 PHE A O 1
ATOM 2740 N N . PHE A 1 342 ? 9.469 -10.922 -8.82 1 98.81 342 PHE A N 1
ATOM 2741 C CA . PHE A 1 342 ? 8.531 -10 -8.195 1 98.81 342 PHE A CA 1
ATOM 2742 C C . PHE A 1 342 ? 7.832 -9.148 -9.25 1 98.81 342 PHE A C 1
ATOM 2744 O O . PHE A 1 342 ? 6.605 -9.031 -9.25 1 98.81 342 PHE A O 1
ATOM 2751 N N . LEU A 1 343 ? 8.617 -8.609 -10.086 1 98.25 343 LEU A N 1
ATOM 2752 C CA . LEU A 1 343 ? 8.078 -7.707 -11.094 1 98.25 343 LEU A CA 1
ATOM 2753 C C . LEU A 1 343 ? 7.07 -8.43 -11.984 1 98.25 343 LEU A C 1
ATOM 2755 O O . LEU A 1 343 ? 5.969 -7.926 -12.219 1 98.25 343 LEU A O 1
ATOM 2759 N N . TYR A 1 344 ? 7.383 -9.594 -12.43 1 98.12 344 TYR A N 1
ATOM 2760 C CA . TYR A 1 344 ? 6.492 -10.352 -13.305 1 98.12 344 TYR A CA 1
ATOM 2761 C C . TYR A 1 344 ? 5.199 -10.719 -12.586 1 98.12 344 TYR A C 1
ATOM 2763 O O . TYR A 1 344 ? 4.105 -10.469 -13.094 1 98.12 344 TYR A O 1
ATOM 2771 N N . GLN A 1 345 ? 5.309 -11.32 -11.398 1 98.38 345 GLN A N 1
ATOM 2772 C CA . GLN A 1 345 ? 4.137 -11.789 -10.672 1 98.38 345 GLN A CA 1
ATOM 2773 C C . GLN A 1 345 ? 3.252 -10.625 -10.242 1 98.38 345 GLN A C 1
ATOM 2775 O O . GLN A 1 345 ? 2.025 -10.711 -10.305 1 98.38 345 GLN A O 1
ATOM 2780 N N . ALA A 1 346 ? 3.893 -9.555 -9.758 1 98.25 346 ALA A N 1
ATOM 2781 C CA . ALA A 1 346 ? 3.123 -8.391 -9.328 1 98.25 346 ALA A CA 1
ATOM 2782 C C . ALA A 1 346 ? 2.328 -7.801 -10.492 1 98.25 346 ALA A C 1
ATOM 2784 O O . ALA A 1 346 ? 1.193 -7.352 -10.312 1 98.25 346 ALA A O 1
ATOM 2785 N N . GLU A 1 347 ? 2.939 -7.781 -11.648 1 97.56 347 GLU A N 1
ATOM 2786 C CA . GLU A 1 347 ? 2.238 -7.293 -12.828 1 97.56 347 GLU A CA 1
ATOM 2787 C C . GLU A 1 347 ? 1.042 -8.18 -13.164 1 97.56 347 GLU A C 1
ATOM 2789 O O . GLU A 1 347 ? -0.025 -7.68 -13.523 1 97.56 347 GLU A O 1
ATOM 2794 N N . ILE A 1 348 ? 1.217 -9.422 -13.078 1 97.81 348 ILE A N 1
ATOM 2795 C CA . ILE A 1 348 ? 0.143 -10.375 -13.344 1 97.81 348 ILE A CA 1
ATOM 2796 C C . ILE A 1 348 ? -1.004 -10.141 -12.359 1 97.81 348 ILE A C 1
ATOM 2798 O O . ILE A 1 348 ? -2.174 -10.133 -12.758 1 97.81 348 ILE A O 1
ATOM 2802 N N . ILE A 1 349 ? -0.689 -9.93 -11.133 1 97 349 ILE A N 1
ATOM 2803 C CA . ILE A 1 349 ? -1.691 -9.695 -10.102 1 97 349 ILE A CA 1
ATOM 2804 C C . ILE A 1 349 ? -2.43 -8.391 -10.383 1 97 349 ILE A C 1
ATOM 2806 O O . ILE A 1 349 ? -3.66 -8.336 -10.305 1 97 349 ILE A O 1
ATOM 2810 N N . SER A 1 350 ? -1.682 -7.375 -10.711 1 95.5 350 SER A N 1
ATOM 2811 C CA . SER A 1 350 ? -2.297 -6.094 -11.039 1 95.5 350 SER A CA 1
ATOM 2812 C C . SER A 1 350 ? -3.252 -6.23 -12.219 1 95.5 350 SER A C 1
ATOM 2814 O O . SER A 1 350 ? -4.359 -5.691 -12.195 1 95.5 350 SER A O 1
ATOM 2816 N N . ARG A 1 351 ? -2.832 -6.934 -13.203 1 96 351 ARG A N 1
ATOM 2817 C CA . ARG A 1 351 ? -3.684 -7.168 -14.367 1 96 351 ARG A CA 1
ATOM 2818 C C . ARG A 1 351 ? -4.934 -7.949 -13.977 1 96 351 ARG A C 1
ATOM 2820 O O . ARG A 1 351 ? -6.02 -7.699 -14.508 1 96 351 ARG A O 1
ATOM 2827 N N . SER A 1 352 ? -4.781 -8.914 -13.133 1 95.25 352 SER A N 1
ATOM 2828 C CA . SER A 1 352 ? -5.926 -9.68 -12.664 1 95.25 352 SER A CA 1
ATOM 2829 C C . SER A 1 352 ? -6.93 -8.789 -11.93 1 95.25 352 SER A C 1
ATOM 2831 O O . SER A 1 352 ? -8.141 -8.945 -12.102 1 95.25 352 SER A O 1
ATOM 2833 N N . ILE A 1 353 ? -6.449 -7.875 -11.172 1 92.19 353 ILE A N 1
ATOM 2834 C CA . ILE A 1 353 ? -7.301 -6.922 -10.469 1 92.19 353 ILE A CA 1
ATOM 2835 C C . ILE A 1 353 ? -8.016 -6.027 -11.477 1 92.19 353 ILE A C 1
ATOM 2837 O O . ILE A 1 353 ? -9.211 -5.762 -11.344 1 92.19 353 ILE A O 1
ATOM 2841 N N . ASP A 1 354 ? -7.285 -5.605 -12.492 1 92.12 354 ASP A N 1
ATOM 2842 C CA . ASP A 1 354 ? -7.879 -4.797 -13.547 1 92.12 354 ASP A CA 1
ATOM 2843 C C . ASP A 1 354 ? -9.023 -5.539 -14.234 1 92.12 354 ASP A C 1
ATOM 2845 O O . ASP A 1 354 ? -10.086 -4.965 -14.477 1 92.12 354 ASP A O 1
ATOM 2849 N N . GLU A 1 355 ? -8.797 -6.754 -14.492 1 89.88 355 GLU A N 1
ATOM 2850 C CA . GLU A 1 355 ? -9.812 -7.555 -15.164 1 89.88 355 GLU A CA 1
ATOM 2851 C C . GLU A 1 355 ? -11.047 -7.73 -14.289 1 89.88 355 GLU A C 1
ATOM 2853 O O . GLU A 1 355 ? -12.18 -7.668 -14.773 1 89.88 355 GLU A O 1
ATOM 2858 N N . LEU A 1 356 ? -10.82 -7.98 -13.047 1 85.31 356 LEU A N 1
ATOM 2859 C CA . LEU A 1 356 ? -11.938 -8.086 -12.109 1 85.31 356 LEU A CA 1
ATOM 2860 C C . LEU A 1 356 ? -12.719 -6.773 -12.047 1 85.31 356 LEU A C 1
ATOM 2862 O O . LEU A 1 356 ? -13.953 -6.773 -12.109 1 85.31 356 LEU A O 1
ATOM 2866 N N . SER A 1 357 ? -12 -5.691 -11.938 1 83.69 357 SER A N 1
ATOM 2867 C CA . SER A 1 357 ? -12.633 -4.375 -11.859 1 83.69 357 SER A CA 1
ATOM 2868 C C . SER A 1 357 ? -13.453 -4.086 -13.117 1 83.69 357 SER A C 1
ATOM 2870 O O . SER A 1 357 ? -14.57 -3.574 -13.031 1 83.69 357 SER A O 1
ATOM 2872 N N . ALA A 1 358 ? -12.898 -4.395 -14.227 1 83.94 358 ALA A N 1
ATOM 2873 C CA . ALA A 1 358 ? -13.602 -4.203 -15.492 1 83.94 358 ALA A CA 1
ATOM 2874 C C . ALA A 1 358 ? -14.859 -5.059 -15.555 1 83.94 358 ALA A C 1
ATOM 2876 O O . ALA A 1 358 ? -15.914 -4.598 -16 1 83.94 358 ALA A O 1
ATOM 2877 N N . TYR A 1 359 ? -14.75 -6.262 -15.156 1 79.06 359 TYR A N 1
ATOM 2878 C CA . TYR A 1 359 ? -15.891 -7.176 -15.125 1 79.06 359 TYR A CA 1
ATOM 2879 C C . TYR A 1 359 ? -16.984 -6.645 -14.211 1 79.06 359 TYR A C 1
ATOM 2881 O O . TYR A 1 359 ? -18.172 -6.641 -14.586 1 79.06 359 TYR A O 1
ATOM 2889 N N . LEU A 1 360 ? -16.625 -6.176 -13.031 1 74.88 360 LEU A N 1
ATOM 2890 C CA . LEU A 1 360 ? -17.594 -5.66 -12.07 1 74.88 360 LEU A CA 1
ATOM 2891 C C . LEU A 1 360 ? -18.266 -4.402 -12.594 1 74.88 360 LEU A C 1
ATOM 2893 O O . LEU A 1 360 ? -19.469 -4.215 -12.406 1 74.88 360 LEU A O 1
ATOM 2897 N N . THR A 1 361 ? -17.453 -3.604 -13.172 1 75.38 361 THR A N 1
ATOM 2898 C CA . THR A 1 361 ? -18.016 -2.391 -13.766 1 75.38 361 THR A CA 1
ATOM 2899 C C . THR A 1 361 ? -19.016 -2.73 -14.859 1 75.38 361 THR A C 1
ATOM 2901 O O . THR A 1 361 ? -20.109 -2.164 -14.914 1 75.38 361 THR A O 1
ATOM 2904 N N . ARG A 1 362 ? -18.641 -3.598 -15.664 1 76.06 362 ARG A N 1
ATOM 2905 C CA . ARG A 1 362 ? -19.516 -4.039 -16.75 1 76.06 362 ARG A CA 1
ATOM 2906 C C . ARG A 1 362 ? -20.797 -4.664 -16.188 1 76.06 362 ARG A C 1
ATOM 2908 O O . ARG A 1 362 ? -21.891 -4.348 -16.641 1 76.06 362 ARG A O 1
ATOM 2915 N N . LYS A 1 363 ? -20.641 -5.508 -15.281 1 69.88 363 LYS A N 1
ATOM 2916 C CA . LYS A 1 363 ? -21.781 -6.191 -14.688 1 69.88 363 LYS A CA 1
ATOM 2917 C C . LYS A 1 363 ? -22.703 -5.207 -13.969 1 69.88 363 LYS A C 1
ATOM 2919 O O . LYS A 1 363 ? -23.922 -5.32 -14.039 1 69.88 363 LYS A O 1
ATOM 2924 N N . SER A 1 364 ? -22.109 -4.289 -13.227 1 69.38 364 SER A N 1
ATOM 2925 C CA . SER A 1 364 ? -22.891 -3.25 -12.562 1 69.38 364 SER A CA 1
ATOM 2926 C C . SER A 1 364 ? -23.672 -2.414 -13.57 1 69.38 364 SER A C 1
ATOM 2928 O O . SER A 1 364 ? -24.828 -2.062 -13.328 1 69.38 364 SER A O 1
ATOM 2930 N N . GLY A 1 365 ? -22.984 -2.115 -14.578 1 67.31 365 GLY A N 1
ATOM 2931 C CA . GLY A 1 365 ? -23.656 -1.403 -15.648 1 67.31 365 GLY A CA 1
ATOM 2932 C C . GLY A 1 365 ? -24.828 -2.178 -16.234 1 67.31 365 GLY A C 1
ATOM 2933 O O . GLY A 1 365 ? -25.891 -1.609 -16.5 1 67.31 365 GLY A O 1
ATOM 2934 N N . GLN A 1 366 ? -24.641 -3.395 -16.375 1 67.69 366 GLN A N 1
ATOM 2935 C CA . GLN A 1 366 ? -25.688 -4.258 -16.922 1 67.69 366 GLN A CA 1
ATOM 2936 C C . GLN A 1 366 ? -26.875 -4.328 -15.969 1 67.69 366 GLN A C 1
ATOM 2938 O O . GLN A 1 366 ? -28.031 -4.258 -16.406 1 67.69 366 GLN A O 1
ATOM 2943 N N . VAL A 1 367 ? -26.609 -4.414 -14.758 1 63.53 367 VAL A N 1
ATOM 2944 C CA . VAL A 1 367 ? -27.656 -4.48 -13.75 1 63.53 367 VAL A CA 1
ATOM 2945 C C . VAL A 1 367 ? -28.406 -3.145 -13.68 1 63.53 367 VAL A C 1
ATOM 2947 O O . VAL A 1 367 ? -29.625 -3.111 -13.594 1 63.53 367 VAL A O 1
ATOM 2950 N N . SER A 1 368 ? -27.609 -2.102 -13.688 1 66 368 SER A N 1
ATOM 2951 C CA . SER A 1 368 ? -28.203 -0.772 -13.656 1 66 368 SER A CA 1
ATOM 2952 C C . SER A 1 368 ? -29.094 -0.534 -14.875 1 66 368 SER A C 1
ATOM 2954 O O . SER A 1 368 ? -30.188 0.033 -14.758 1 66 368 SER A O 1
ATOM 2956 N N . GLN A 1 369 ? -28.609 -0.938 -15.961 1 67.44 369 GLN A N 1
ATOM 2957 C CA . GLN A 1 369 ? -29.375 -0.804 -17.188 1 67.44 369 GLN A CA 1
ATOM 2958 C C . GLN A 1 369 ? -30.625 -1.678 -17.141 1 67.44 369 GLN A C 1
ATOM 2960 O O . GLN A 1 369 ? -31.703 -1.253 -17.578 1 67.44 369 GLN A O 1
ATOM 2965 N N . ALA A 1 370 ? -30.422 -2.824 -16.656 1 64.62 370 ALA A N 1
ATOM 2966 C CA . ALA A 1 370 ? -31.562 -3.727 -16.516 1 64.62 370 ALA A CA 1
ATOM 2967 C C . ALA A 1 370 ? -32.594 -3.146 -15.562 1 64.62 370 ALA A C 1
ATOM 2969 O O . ALA A 1 370 ? -33.812 -3.225 -15.82 1 64.62 370 ALA A O 1
ATOM 2970 N N . SER A 1 371 ? -32.125 -2.553 -14.531 1 63.75 371 SER A N 1
ATOM 2971 C CA . SER A 1 371 ? -33 -1.923 -13.555 1 63.75 371 SER A CA 1
ATOM 2972 C C . SER A 1 371 ? -33.75 -0.748 -14.172 1 63.75 371 SER A C 1
ATOM 2974 O O . SER A 1 371 ? -34.938 -0.559 -13.906 1 63.75 371 SER A O 1
ATOM 2976 N N . ARG A 1 372 ? -33.094 -0.031 -14.867 1 64.56 372 ARG A N 1
ATOM 2977 C CA . ARG A 1 372 ? -33.719 1.088 -15.555 1 64.56 372 ARG A CA 1
ATOM 2978 C C . ARG A 1 372 ? -34.781 0.597 -16.531 1 64.56 372 ARG A C 1
ATOM 2980 O O . ARG A 1 372 ? -35.875 1.156 -16.594 1 64.56 372 ARG A O 1
ATOM 2987 N N . ARG A 1 373 ? -34.5 -0.416 -17.156 1 67.56 373 ARG A N 1
ATOM 2988 C CA . ARG A 1 373 ? -35.406 -0.97 -18.141 1 67.56 373 ARG A CA 1
ATOM 2989 C C . ARG A 1 373 ? -36.625 -1.596 -17.453 1 67.56 373 ARG A C 1
ATOM 2991 O O . ARG A 1 373 ? -37.75 -1.518 -17.969 1 67.56 373 ARG A O 1
ATOM 2998 N N . LEU A 1 374 ? -36.281 -2.188 -16.375 1 67.19 374 LEU A N 1
ATOM 2999 C CA . LEU A 1 374 ? -37.375 -2.787 -15.594 1 67.19 374 LEU A CA 1
ATOM 3000 C C . LEU A 1 374 ? -38.344 -1.722 -15.109 1 67.19 374 LEU A C 1
ATOM 3002 O O . LEU A 1 374 ? -39.562 -1.961 -15.062 1 67.19 374 LEU A O 1
ATOM 3006 N N . ARG A 1 375 ? -37.781 -0.645 -14.789 1 61.12 375 ARG A N 1
ATOM 3007 C CA . ARG A 1 375 ? -38.625 0.451 -14.359 1 61.12 375 ARG A CA 1
ATOM 3008 C C . ARG A 1 375 ? -39.562 0.903 -15.484 1 61.12 375 ARG A C 1
ATOM 3010 O O . ARG A 1 375 ? -40.688 1.364 -15.234 1 61.12 375 ARG A O 1
ATOM 3017 N N . ASP A 1 376 ? -39.156 0.578 -16.641 1 63.53 376 ASP A N 1
ATOM 3018 C CA . ASP A 1 376 ? -39.969 0.941 -17.797 1 63.53 376 ASP A CA 1
ATOM 3019 C C . ASP A 1 376 ? -41.031 -0.108 -18.062 1 63.53 376 ASP A C 1
ATOM 3021 O O . ASP A 1 376 ? -42 0.163 -18.766 1 63.53 376 ASP A O 1
ATOM 3025 N N . LEU A 1 377 ? -40.906 -1.311 -17.594 1 66.75 377 LEU A N 1
ATOM 3026 C CA . LEU A 1 377 ? -41.844 -2.404 -17.859 1 66.75 377 LEU A CA 1
ATOM 3027 C C . LEU A 1 377 ? -43.031 -2.33 -16.938 1 66.75 377 LEU A C 1
ATOM 3029 O O . LEU A 1 377 ? -43.875 -3.244 -16.922 1 66.75 377 LEU A O 1
ATOM 3033 N N . GLU A 1 378 ? -43.406 -1.188 -16.391 1 68.25 378 GLU A N 1
ATOM 3034 C CA . GLU A 1 378 ? -44.562 -1.001 -15.508 1 68.25 378 GLU A CA 1
ATOM 3035 C C . GLU A 1 378 ? -44.594 -2.066 -14.422 1 68.25 378 GLU A C 1
ATOM 3037 O O . GLU A 1 378 ? -45.656 -2.641 -14.133 1 68.25 378 GLU A O 1
ATOM 3042 N N . LEU A 1 379 ? -43.562 -2.529 -13.945 1 76.12 379 LEU A N 1
ATOM 3043 C CA . LEU A 1 379 ? -43.438 -3.451 -12.82 1 76.12 379 LEU A CA 1
ATOM 3044 C C . LEU A 1 379 ? -43.531 -2.703 -11.492 1 76.12 379 LEU A C 1
ATOM 3046 O O . LEU A 1 379 ? -43.125 -1.536 -11.414 1 76.12 379 LEU A O 1
ATOM 3050 N N . ASN A 1 380 ? -44.344 -3.355 -10.664 1 71.75 380 ASN A N 1
ATOM 3051 C CA . ASN A 1 380 ? -44.344 -2.725 -9.352 1 71.75 380 ASN A CA 1
ATOM 3052 C C . ASN A 1 380 ? -43 -2.893 -8.641 1 71.75 380 ASN A C 1
ATOM 3054 O O . ASN A 1 380 ? -42.125 -3.605 -9.133 1 71.75 380 ASN A O 1
ATOM 3058 N N . HIS A 1 381 ? -42.812 -2.162 -7.582 1 70.06 381 HIS A N 1
ATOM 3059 C CA . HIS A 1 381 ? -41.531 -2.115 -6.914 1 70.06 381 HIS A CA 1
ATOM 3060 C C . HIS A 1 381 ? -41.094 -3.504 -6.453 1 70.06 381 HIS A C 1
ATOM 3062 O O . HIS A 1 381 ? -39.906 -3.828 -6.473 1 70.06 381 HIS A O 1
ATOM 3068 N N . ARG A 1 382 ? -42.094 -4.297 -6.055 1 73.31 382 ARG A N 1
ATOM 3069 C CA . ARG A 1 382 ? -41.812 -5.648 -5.586 1 73.31 382 ARG A CA 1
ATOM 3070 C C . ARG A 1 382 ? -41.312 -6.523 -6.73 1 73.31 382 ARG A C 1
ATOM 3072 O O . ARG A 1 382 ? -40.344 -7.273 -6.562 1 73.31 382 ARG A O 1
ATOM 3079 N N . GLN A 1 383 ? -41.938 -6.336 -7.836 1 79.81 383 GLN A N 1
ATOM 3080 C CA . GLN A 1 383 ? -41.562 -7.086 -9.031 1 79.81 383 GLN A CA 1
ATOM 3081 C C . GLN A 1 383 ? -40.188 -6.664 -9.523 1 79.81 383 GLN A C 1
ATOM 3083 O O . GLN A 1 383 ? -39.375 -7.512 -9.883 1 79.81 383 GLN A O 1
ATOM 3088 N N . VAL A 1 384 ? -39.969 -5.406 -9.5 1 73.81 384 VAL A N 1
ATOM 3089 C CA . VAL A 1 384 ? -38.656 -4.887 -9.914 1 73.81 384 VAL A CA 1
ATOM 3090 C C . VAL A 1 384 ? -37.562 -5.438 -9 1 73.81 384 VAL A C 1
ATOM 3092 O O . VAL A 1 384 ? -36.531 -5.918 -9.477 1 73.81 384 VAL A O 1
ATOM 3095 N N . SER A 1 385 ? -37.875 -5.406 -7.773 1 71.94 385 SER A N 1
ATOM 3096 C CA . SER A 1 385 ? -36.938 -5.91 -6.789 1 71.94 385 SER A CA 1
ATOM 3097 C C . SER A 1 385 ? -36.625 -7.387 -7.027 1 71.94 385 SER A C 1
ATOM 3099 O O . SER A 1 385 ? -35.469 -7.805 -6.93 1 71.94 385 SER A O 1
ATOM 3101 N N . LEU A 1 386 ? -37.656 -8.07 -7.289 1 78.06 386 LEU A N 1
ATOM 3102 C CA . LEU A 1 386 ? -37.5 -9.5 -7.523 1 78.06 386 LEU A CA 1
ATOM 3103 C C . LEU A 1 386 ? -36.688 -9.75 -8.781 1 78.06 386 LEU A C 1
ATOM 3105 O O . LEU A 1 386 ? -35.75 -10.562 -8.758 1 78.06 386 LEU A O 1
ATOM 3109 N N . ILE A 1 387 ? -37 -9.023 -9.836 1 80.25 387 ILE A N 1
ATOM 3110 C CA . ILE A 1 387 ? -36.281 -9.203 -11.094 1 80.25 387 ILE A CA 1
ATOM 3111 C C . ILE A 1 387 ? -34.812 -8.781 -10.922 1 80.25 387 ILE A C 1
ATOM 3113 O O . ILE A 1 387 ? -33.906 -9.453 -11.414 1 80.25 387 ILE A O 1
ATOM 3117 N N . GLU A 1 388 ? -34.656 -7.715 -10.227 1 71.56 388 GLU A N 1
ATOM 3118 C CA . GLU A 1 388 ? -33.312 -7.27 -9.945 1 71.56 388 GLU A CA 1
ATOM 3119 C C . GLU A 1 388 ? -32.531 -8.328 -9.18 1 71.56 388 GLU A C 1
ATOM 3121 O O . GLU A 1 388 ? -31.344 -8.555 -9.445 1 71.56 388 GLU A O 1
ATOM 3126 N N . SER A 1 389 ? -33.281 -8.898 -8.234 1 72.25 389 SER A N 1
ATOM 3127 C CA . SER A 1 389 ? -32.625 -9.977 -7.48 1 72.25 389 SER A CA 1
ATOM 3128 C C . SER A 1 389 ? -32.25 -11.133 -8.391 1 72.25 389 SER A C 1
ATOM 3130 O O . SER A 1 389 ? -31.188 -11.742 -8.211 1 72.25 389 SER A O 1
ATOM 3132 N N . PHE A 1 390 ? -33.094 -11.375 -9.375 1 75.5 390 PHE A N 1
ATOM 3133 C CA . PHE A 1 390 ? -32.844 -12.477 -10.297 1 75.5 390 PHE A CA 1
ATOM 3134 C C . PHE A 1 390 ? -31.719 -12.125 -11.273 1 75.5 390 PHE A C 1
ATOM 3136 O O . PHE A 1 390 ? -30.984 -13 -11.734 1 75.5 390 PHE A O 1
ATOM 3143 N N . LEU A 1 391 ? -31.672 -10.852 -11.539 1 71 391 LEU A N 1
ATOM 3144 C CA . LEU A 1 391 ? -30.594 -10.406 -12.398 1 71 391 LEU A CA 1
ATOM 3145 C C . LEU A 1 391 ? -29.25 -10.531 -11.68 1 71 391 LEU A C 1
ATOM 3147 O O . LEU A 1 391 ? -28.234 -10.844 -12.305 1 71 391 LEU A O 1
ATOM 3151 N N . ARG A 1 392 ? -29.422 -10.312 -10.406 1 63.47 392 ARG A N 1
ATOM 3152 C CA . ARG A 1 392 ? -28.234 -10.438 -9.562 1 63.47 392 ARG A CA 1
ATOM 3153 C C . ARG A 1 392 ? -27.906 -11.906 -9.312 1 63.47 392 ARG A C 1
ATOM 3155 O O . ARG A 1 392 ? -26.719 -12.281 -9.273 1 63.47 392 ARG A O 1
ATOM 3162 N N . ASP A 1 393 ? -28.953 -12.633 -9.141 1 63.97 393 ASP A N 1
ATOM 3163 C CA . ASP A 1 393 ? -28.828 -14.07 -8.914 1 63.97 393 ASP A CA 1
ATOM 3164 C C . ASP A 1 393 ? -29.75 -14.859 -9.844 1 63.97 393 ASP A C 1
ATOM 3166 O O . ASP A 1 393 ? -30.875 -15.203 -9.469 1 63.97 393 ASP A O 1
ATOM 3170 N N . PRO A 1 394 ? -29.094 -15.195 -11.016 1 64.12 394 PRO A N 1
ATOM 3171 C CA . PRO A 1 394 ? -29.953 -15.883 -11.984 1 64.12 394 PRO A CA 1
ATOM 3172 C C . PRO A 1 394 ? -30.359 -17.281 -11.531 1 64.12 394 PRO A C 1
ATOM 3174 O O . PRO A 1 394 ? -31.297 -17.859 -12.078 1 64.12 394 PRO A O 1
ATOM 3177 N N . GLY A 1 395 ? -29.656 -17.766 -10.562 1 63.31 395 GLY A N 1
ATOM 3178 C CA . GLY A 1 395 ? -29.984 -19.094 -10.078 1 63.31 395 GLY A CA 1
ATOM 3179 C C . GLY A 1 395 ? -30.984 -19.078 -8.93 1 63.31 395 GLY A C 1
ATOM 3180 O O . GLY A 1 395 ? -31.391 -20.125 -8.438 1 63.31 395 GLY A O 1
ATOM 3181 N N . ALA A 1 396 ? -31.359 -17.953 -8.5 1 70.56 396 ALA A N 1
ATOM 3182 C CA . ALA A 1 396 ? -32.281 -17.828 -7.379 1 70.56 396 ALA A CA 1
ATOM 3183 C C . ALA A 1 396 ? -33.719 -18.172 -7.809 1 70.56 396 ALA A C 1
ATOM 3185 O O . ALA A 1 396 ? -33.969 -18.406 -8.992 1 70.56 396 ALA A O 1
ATOM 3186 N N . SER A 1 397 ? -34.5 -18.578 -6.84 1 79.44 397 SER A N 1
ATOM 3187 C CA . SER A 1 397 ? -35.906 -18.875 -7.066 1 79.44 397 SER A CA 1
ATOM 3188 C C . SER A 1 397 ? -36.812 -18.078 -6.117 1 79.44 397 SER A C 1
ATOM 3190 O O . SER A 1 397 ? -36.312 -17.484 -5.156 1 79.44 397 SER A O 1
ATOM 3192 N N . ALA A 1 398 ? -38 -17.906 -6.473 1 84.12 398 ALA A N 1
ATOM 3193 C CA . ALA A 1 398 ? -38.969 -17.203 -5.637 1 84.12 398 ALA A CA 1
ATOM 3194 C C . ALA A 1 398 ? -40.219 -18.062 -5.398 1 84.12 398 ALA A C 1
ATOM 3196 O O . ALA A 1 398 ? -40.625 -18.828 -6.277 1 84.12 398 ALA A O 1
ATOM 3197 N N . THR A 1 399 ? -40.656 -18.125 -4.105 1 85.94 399 THR A N 1
ATOM 3198 C CA . THR A 1 399 ? -41.938 -18.719 -3.734 1 85.94 399 THR A CA 1
ATOM 3199 C C . THR A 1 399 ? -42.906 -17.656 -3.232 1 85.94 399 THR A C 1
ATOM 3201 O O . THR A 1 399 ? -42.469 -16.547 -2.906 1 85.94 399 THR A O 1
ATOM 3204 N N . VAL A 1 400 ? -44.188 -18.031 -3.275 1 86.75 400 VAL A N 1
ATOM 3205 C CA . VAL A 1 400 ? -45.219 -17.109 -2.785 1 86.75 400 VAL A CA 1
ATOM 3206 C C . VAL A 1 400 ? -44.906 -16.719 -1.343 1 86.75 400 VAL A C 1
ATOM 3208 O O . VAL A 1 400 ? -44.938 -15.539 -0.992 1 86.75 400 VAL A O 1
ATOM 3211 N N . ALA A 1 401 ? -44.469 -17.672 -0.582 1 80.06 401 ALA A N 1
ATOM 3212 C CA . ALA A 1 401 ? -44.156 -17.422 0.823 1 80.06 401 ALA A CA 1
ATOM 3213 C C . ALA A 1 401 ? -42.938 -16.531 0.961 1 80.06 401 ALA A C 1
ATOM 3215 O O . ALA A 1 401 ? -42.906 -15.617 1.8 1 80.06 401 ALA A O 1
ATOM 3216 N N . GLY A 1 402 ? -41.969 -16.828 0.181 1 79.69 402 GLY A N 1
ATOM 3217 C CA . GLY A 1 402 ? -40.75 -16.031 0.203 1 79.69 402 GLY A CA 1
ATOM 3218 C C . GLY A 1 402 ? -41 -14.586 -0.198 1 79.69 402 GLY A C 1
ATOM 3219 O O . GLY A 1 402 ? -40.5 -13.664 0.445 1 79.69 402 GLY A O 1
ATOM 3220 N N . HIS A 1 403 ? -41.719 -14.398 -1.271 1 82.25 403 HIS A N 1
ATOM 3221 C CA . HIS A 1 403 ? -42.062 -13.07 -1.765 1 82.25 403 HIS A CA 1
ATOM 3222 C C . HIS A 1 403 ? -42.875 -12.297 -0.747 1 82.25 403 HIS A C 1
ATOM 3224 O O . HIS A 1 403 ? -42.688 -11.094 -0.553 1 82.25 403 HIS A O 1
ATOM 3230 N N . GLN A 1 404 ? -43.75 -13.016 -0.12 1 78 404 GLN A N 1
ATOM 3231 C CA . GLN A 1 404 ? -44.562 -12.445 0.94 1 78 404 GLN A CA 1
ATOM 3232 C C . GLN A 1 404 ? -43.719 -11.914 2.086 1 78 404 GLN A C 1
ATOM 3234 O O . GLN A 1 404 ? -43.906 -10.797 2.553 1 78 404 GLN A O 1
ATOM 3239 N N . ARG A 1 405 ? -42.781 -12.633 2.449 1 70.69 405 ARG A N 1
ATOM 3240 C CA . ARG A 1 405 ? -41.906 -12.297 3.572 1 70.69 405 ARG A CA 1
ATOM 3241 C C . ARG A 1 405 ? -41 -11.117 3.232 1 70.69 405 ARG A C 1
ATOM 3243 O O . ARG A 1 405 ? -40.812 -10.227 4.062 1 70.69 405 ARG A O 1
ATOM 3250 N N . THR A 1 406 ? -40.562 -11.172 2.059 1 66.81 406 THR A N 1
ATOM 3251 C CA . THR A 1 406 ? -39.594 -10.164 1.641 1 66.81 406 THR A CA 1
ATOM 3252 C C . THR A 1 406 ? -40.25 -8.789 1.521 1 66.81 406 THR A C 1
ATOM 3254 O O . THR A 1 406 ? -39.656 -7.773 1.888 1 66.81 406 THR A O 1
ATOM 3257 N N . HIS A 1 407 ? -41.5 -8.781 1.034 1 68.62 407 HIS A N 1
ATOM 3258 C CA . HIS A 1 407 ? -42.125 -7.508 0.701 1 68.62 407 HIS A CA 1
ATOM 3259 C C . HIS A 1 407 ? -43.312 -7.207 1.632 1 68.62 407 HIS A C 1
ATOM 3261 O O . HIS A 1 407 ? -43.906 -6.137 1.547 1 68.62 407 HIS A O 1
ATOM 3267 N N . GLY A 1 408 ? -43.531 -8.141 2.475 1 67.88 408 GLY A N 1
ATOM 3268 C CA . GLY A 1 408 ? -44.594 -7.938 3.443 1 67.88 408 GLY A CA 1
ATOM 3269 C C . GLY A 1 408 ? -45.969 -7.773 2.801 1 67.88 408 GLY A C 1
ATOM 3270 O O . GLY A 1 408 ? -46.719 -6.883 3.178 1 67.88 408 GLY A O 1
ATOM 3271 N N . VAL A 1 409 ? -46.344 -8.508 1.896 1 76.25 409 VAL A N 1
ATOM 3272 C CA . VAL A 1 409 ? -47.594 -8.398 1.178 1 76.25 409 VAL A CA 1
ATOM 3273 C C . VAL A 1 409 ? -48.438 -9.664 1.398 1 76.25 409 VAL A C 1
ATOM 3275 O O . VAL A 1 409 ? -47.938 -10.641 1.967 1 76.25 409 VAL A O 1
ATOM 3278 N N . SER A 1 410 ? -49.719 -9.594 1.129 1 80.56 410 SER A N 1
ATOM 3279 C CA . SER A 1 410 ? -50.625 -10.734 1.268 1 80.56 410 SER A CA 1
ATOM 3280 C C . SER A 1 410 ? -50.219 -11.867 0.325 1 80.56 410 SER A C 1
ATOM 3282 O O . SER A 1 410 ? -49.5 -11.641 -0.658 1 80.56 410 SER A O 1
ATOM 3284 N N . THR A 1 411 ? -50.688 -13.008 0.731 1 85.56 411 THR A N 1
ATOM 3285 C CA . THR A 1 411 ? -50.438 -14.188 -0.094 1 85.56 411 THR A CA 1
ATOM 3286 C C . THR A 1 411 ? -50.938 -13.969 -1.515 1 85.56 411 THR A C 1
ATOM 3288 O O . THR A 1 411 ? -50.281 -14.352 -2.484 1 85.56 411 THR A O 1
ATOM 3291 N N . GLN A 1 412 ? -52.094 -13.422 -1.597 1 87.94 412 GLN A N 1
ATOM 3292 C CA . GLN A 1 412 ? -52.719 -13.172 -2.9 1 87.94 412 GLN A CA 1
ATOM 3293 C C . GLN A 1 412 ? -51.875 -12.188 -3.713 1 87.94 412 GLN A C 1
ATOM 3295 O O . GLN A 1 412 ? -51.688 -12.375 -4.914 1 87.94 412 GLN A O 1
ATOM 3300 N N . THR A 1 413 ? -51.406 -11.195 -3.121 1 84.44 413 THR A N 1
ATOM 3301 C CA . THR A 1 413 ? -50.562 -10.195 -3.787 1 84.44 413 THR A CA 1
ATOM 3302 C C . THR A 1 413 ? -49.25 -10.812 -4.27 1 84.44 413 THR A C 1
ATOM 3304 O O . THR A 1 413 ? -48.812 -10.555 -5.398 1 84.44 413 THR A O 1
ATOM 3307 N N . ALA A 1 414 ? -48.656 -11.555 -3.357 1 89.25 414 ALA A N 1
ATOM 3308 C CA . ALA A 1 414 ? -47.406 -12.227 -3.711 1 89.25 414 ALA A CA 1
ATOM 3309 C C . ALA A 1 414 ? -47.594 -13.133 -4.926 1 89.25 414 ALA A C 1
ATOM 3311 O O . ALA A 1 414 ? -46.781 -13.125 -5.844 1 89.25 414 ALA A O 1
ATOM 3312 N N . ARG A 1 415 ? -48.656 -13.828 -4.848 1 89.88 415 ARG A N 1
ATOM 3313 C CA . ARG A 1 415 ? -48.969 -14.742 -5.941 1 89.88 415 ARG A CA 1
ATOM 3314 C C . ARG A 1 415 ? -49.188 -13.977 -7.238 1 89.88 415 ARG A C 1
ATOM 3316 O O . ARG A 1 415 ? -48.688 -14.375 -8.297 1 89.88 415 ARG A O 1
ATOM 3323 N N . THR A 1 416 ? -49.906 -12.953 -7.164 1 90.94 416 THR A N 1
ATOM 3324 C CA . THR A 1 416 ? -50.219 -12.125 -8.328 1 90.94 416 THR A CA 1
ATOM 3325 C C . THR A 1 416 ? -48.938 -11.547 -8.93 1 90.94 416 THR A C 1
ATOM 3327 O O . THR A 1 416 ? -48.781 -11.523 -10.156 1 90.94 416 THR A O 1
ATOM 3330 N N . ASP A 1 417 ? -48.062 -11.117 -8.117 1 89.19 417 ASP A N 1
ATOM 3331 C CA . ASP A 1 417 ? -46.812 -10.555 -8.562 1 89.19 417 ASP A CA 1
ATOM 3332 C C . ASP A 1 417 ? -46 -11.586 -9.367 1 89.19 417 ASP A C 1
ATOM 3334 O O . ASP A 1 417 ? -45.5 -11.281 -10.453 1 89.19 417 ASP A O 1
ATOM 3338 N N . LEU A 1 418 ? -45.906 -12.758 -8.789 1 92.88 418 LEU A N 1
ATOM 3339 C CA . LEU A 1 418 ? -45.094 -13.805 -9.391 1 92.88 418 LEU A CA 1
ATOM 3340 C C . LEU A 1 418 ? -45.719 -14.312 -10.68 1 92.88 418 LEU A C 1
ATOM 3342 O O . LEU A 1 418 ? -45.031 -14.539 -11.672 1 92.88 418 LEU A O 1
ATOM 3346 N N . GLN A 1 419 ? -47 -14.422 -10.641 1 92 419 GLN A N 1
ATOM 3347 C CA . GLN A 1 419 ? -47.75 -14.875 -11.82 1 92 419 GLN A CA 1
ATOM 3348 C C . GLN A 1 419 ? -47.656 -13.844 -12.938 1 92 419 GLN A C 1
ATOM 3350 O O . GLN A 1 419 ? -47.562 -14.195 -14.117 1 92 419 GLN A O 1
ATOM 3355 N N . ASP A 1 420 ? -47.719 -12.688 -12.516 1 90.81 420 ASP A N 1
ATOM 3356 C CA . ASP A 1 420 ? -47.594 -11.625 -13.516 1 90.81 420 ASP A CA 1
ATOM 3357 C C . ASP A 1 420 ? -46.25 -11.664 -14.195 1 90.81 420 ASP A C 1
ATOM 3359 O O . ASP A 1 420 ? -46.156 -11.523 -15.422 1 90.81 420 ASP A O 1
ATOM 3363 N N . LEU A 1 421 ? -45.219 -11.805 -13.453 1 90.5 421 LEU A N 1
ATOM 3364 C CA . LEU A 1 421 ? -43.875 -11.891 -14 1 90.5 421 LEU A CA 1
ATOM 3365 C C . LEU A 1 421 ? -43.75 -13.102 -14.914 1 90.5 421 LEU A C 1
ATOM 3367 O O . LEU A 1 421 ? -43.031 -13.039 -15.93 1 90.5 421 LEU A O 1
ATOM 3371 N N . GLU A 1 422 ? -44.438 -14.117 -14.508 1 92.56 422 GLU A N 1
ATOM 3372 C CA . GLU A 1 422 ? -44.469 -15.312 -15.344 1 92.56 422 GLU A CA 1
ATOM 3373 C C . GLU A 1 422 ? -45.219 -15.062 -16.641 1 92.56 422 GLU A C 1
ATOM 3375 O O . GLU A 1 422 ? -44.781 -15.461 -17.719 1 92.56 422 GLU A O 1
ATOM 3380 N N . ALA A 1 423 ? -46.281 -14.398 -16.531 1 90.25 423 ALA A N 1
ATOM 3381 C CA . ALA A 1 423 ? -47.094 -14.078 -17.703 1 90.25 423 ALA A CA 1
ATOM 3382 C C . ALA A 1 423 ? -46.344 -13.172 -18.672 1 90.25 423 ALA A C 1
ATOM 3384 O O . ALA A 1 423 ? -46.531 -13.258 -19.891 1 90.25 423 ALA A O 1
ATOM 3385 N N . ARG A 1 424 ? -45.5 -12.398 -18.109 1 87.44 424 ARG A N 1
ATOM 3386 C CA . ARG A 1 424 ? -44.719 -11.469 -18.922 1 87.44 424 ARG A CA 1
ATOM 3387 C C . ARG A 1 424 ? -43.5 -12.141 -19.5 1 87.44 424 ARG A C 1
ATOM 3389 O O . ARG A 1 424 ? -42.719 -11.516 -20.234 1 87.44 424 ARG A O 1
ATOM 3396 N N . GLY A 1 425 ? -43.375 -13.32 -19.141 1 86.81 425 GLY A N 1
ATOM 3397 C CA . GLY A 1 425 ? -42.312 -14.109 -19.703 1 86.81 425 GLY A CA 1
ATOM 3398 C C . GLY A 1 425 ? -40.969 -13.891 -18.984 1 86.81 425 GLY A C 1
ATOM 3399 O O . GLY A 1 425 ? -39.906 -14.227 -19.516 1 86.81 425 GLY A O 1
ATOM 3400 N N . LEU A 1 426 ? -40.969 -13.352 -17.812 1 88.25 426 LEU A N 1
ATOM 3401 C CA . LEU A 1 426 ? -39.75 -13.031 -17.094 1 88.25 426 LEU A CA 1
ATOM 3402 C C . LEU A 1 426 ? -39.375 -14.141 -16.109 1 88.25 426 LEU A C 1
ATOM 3404 O O . LEU A 1 426 ? -38.219 -14.281 -15.727 1 88.25 426 LEU A O 1
ATOM 3408 N N . LEU A 1 427 ? -40.406 -14.859 -15.672 1 90.38 427 LEU A N 1
ATOM 3409 C CA . LEU A 1 427 ? -40.219 -16 -14.789 1 90.38 427 LEU A CA 1
ATOM 3410 C C . LEU A 1 427 ? -40.875 -17.266 -15.375 1 90.38 427 LEU A C 1
ATOM 3412 O O . LEU A 1 427 ? -41.719 -17.172 -16.25 1 90.38 427 LEU A O 1
ATOM 3416 N N . THR A 1 428 ? -40.375 -18.375 -15 1 90.19 428 THR A N 1
ATOM 3417 C CA . THR A 1 428 ? -41 -19.672 -15.227 1 90.19 428 THR A CA 1
ATOM 3418 C C . THR A 1 428 ? -41.25 -20.391 -13.906 1 90.19 428 THR A C 1
ATOM 3420 O O . THR A 1 428 ? -40.562 -20.156 -12.922 1 90.19 428 THR A O 1
ATOM 3423 N N . SER A 1 429 ? -42.375 -21.109 -13.828 1 87.69 429 SER A N 1
ATOM 3424 C CA . SER A 1 429 ? -42.688 -21.797 -12.578 1 87.69 429 SER A CA 1
ATOM 3425 C C . SER A 1 429 ? -42.625 -23.312 -12.75 1 87.69 429 SER A C 1
ATOM 3427 O O . SER A 1 429 ? -42.781 -23.828 -13.859 1 87.69 429 SER A O 1
ATOM 3429 N N . ALA A 1 430 ? -42.188 -23.953 -11.695 1 83.31 430 ALA A N 1
ATOM 3430 C CA . ALA A 1 430 ? -42.188 -25.422 -11.602 1 83.31 430 ALA A CA 1
ATOM 3431 C C . ALA A 1 430 ? -42.75 -25.875 -10.258 1 83.31 430 ALA A C 1
ATOM 3433 O O . ALA A 1 430 ? -42.594 -25.203 -9.242 1 83.31 430 ALA A O 1
ATOM 3434 N N . LYS A 1 431 ? -43.531 -26.938 -10.422 1 79 431 LYS A N 1
ATOM 3435 C CA . LYS A 1 431 ? -44.031 -27.531 -9.195 1 79 431 LYS A CA 1
ATOM 3436 C C . LYS A 1 431 ? -42.969 -28.328 -8.469 1 79 431 LYS A C 1
ATOM 3438 O O . LYS A 1 431 ? -42.281 -29.172 -9.07 1 79 431 LYS A O 1
ATOM 3443 N N . GLN A 1 432 ? -42.688 -27.953 -7.316 1 76.06 432 GLN A N 1
ATOM 3444 C CA . GLN A 1 432 ? -41.781 -28.703 -6.434 1 76.06 432 GLN A CA 1
ATOM 3445 C C . GLN A 1 432 ? -42.531 -29.219 -5.211 1 76.06 432 GLN A C 1
ATOM 3447 O O . GLN A 1 432 ? -42.781 -28.484 -4.254 1 76.06 432 GLN A O 1
ATOM 3452 N N . GLY A 1 433 ? -42.906 -30.422 -5.246 1 74.69 433 GLY A N 1
ATOM 3453 C CA . GLY A 1 433 ? -43.781 -30.953 -4.219 1 74.69 433 GLY A CA 1
ATOM 3454 C C . GLY A 1 433 ? -45.156 -30.297 -4.211 1 74.69 433 GLY A C 1
ATOM 3455 O O . GLY A 1 433 ? -45.844 -30.312 -5.223 1 74.69 433 GLY A O 1
ATOM 3456 N N . ARG A 1 434 ? -45.594 -29.766 -3.123 1 76.19 434 ARG A N 1
ATOM 3457 C CA . ARG A 1 434 ? -46.906 -29.125 -2.977 1 76.19 434 ARG A CA 1
ATOM 3458 C C . ARG A 1 434 ? -46.812 -27.625 -3.234 1 76.19 434 ARG A C 1
ATOM 3460 O O . ARG A 1 434 ? -47.812 -26.906 -3.127 1 76.19 434 ARG A O 1
ATOM 3467 N N . ARG A 1 435 ? -45.594 -27.125 -3.545 1 80.88 435 ARG A N 1
ATOM 3468 C CA . ARG A 1 435 ? -45.406 -25.688 -3.719 1 80.88 435 ARG A CA 1
ATOM 3469 C C . ARG A 1 435 ? -45 -25.359 -5.148 1 80.88 435 ARG A C 1
ATOM 3471 O O . ARG A 1 435 ? -44.344 -26.172 -5.809 1 80.88 435 ARG A O 1
ATOM 3478 N N . ILE A 1 436 ? -45.5 -24.203 -5.621 1 85 436 ILE A N 1
ATOM 3479 C CA . ILE A 1 436 ? -45.062 -23.656 -6.906 1 85 436 ILE A CA 1
ATOM 3480 C C . ILE A 1 436 ? -43.875 -22.734 -6.703 1 85 436 ILE A C 1
ATOM 3482 O O . ILE A 1 436 ? -43.906 -21.859 -5.84 1 85 436 ILE A O 1
ATOM 3486 N N . VAL A 1 437 ? -42.75 -23.094 -7.402 1 87.88 437 VAL A N 1
ATOM 3487 C CA . VAL A 1 437 ? -41.531 -22.281 -7.32 1 87.88 437 VAL A CA 1
ATOM 3488 C C . VAL A 1 437 ? -41.281 -21.578 -8.648 1 87.88 437 VAL A C 1
ATOM 3490 O O . VAL A 1 437 ? -41.469 -22.172 -9.719 1 87.88 437 VAL A O 1
ATOM 3493 N N . TRP A 1 438 ? -41 -20.266 -8.602 1 91.12 438 TRP A N 1
ATOM 3494 C CA . TRP A 1 438 ? -40.719 -19.453 -9.789 1 91.12 438 TRP A CA 1
ATOM 3495 C C . TRP A 1 438 ? -39.219 -19.25 -9.969 1 91.12 438 TRP A C 1
ATOM 3497 O O . TRP A 1 438 ? -38.5 -19.062 -8.984 1 91.12 438 TRP A O 1
ATOM 3507 N N . TYR A 1 439 ? -38.719 -19.297 -11.211 1 86.31 439 TYR A N 1
ATOM 3508 C CA . TYR A 1 439 ? -37.344 -19.109 -11.602 1 86.31 439 TYR A CA 1
ATOM 3509 C C . TYR A 1 439 ? -37.219 -18.062 -12.703 1 86.31 439 TYR A C 1
ATOM 3511 O O . TYR A 1 439 ? -38.125 -17.891 -13.508 1 86.31 439 TYR A O 1
ATOM 3519 N N . PRO A 1 440 ? -36.062 -17.328 -12.648 1 85.62 440 PRO A N 1
ATOM 3520 C CA . PRO A 1 440 ? -35.844 -16.453 -13.812 1 85.62 440 PRO A CA 1
ATOM 3521 C C . PRO A 1 440 ? -35.625 -17.234 -15.102 1 85.62 440 PRO A C 1
ATOM 3523 O O . PRO A 1 440 ? -35 -18.297 -15.086 1 85.62 440 PRO A O 1
ATOM 3526 N N . VAL A 1 441 ? -36.25 -16.688 -16.141 1 83 441 VAL A N 1
ATOM 3527 C CA . VAL A 1 441 ? -36 -17.312 -17.453 1 83 441 VAL A CA 1
ATOM 3528 C C . VAL A 1 441 ? -34.531 -17.188 -17.812 1 83 441 VAL A C 1
ATOM 3530 O O . VAL A 1 441 ? -33.844 -16.266 -17.344 1 83 441 VAL A O 1
ATOM 3533 N N . ALA A 1 442 ? -34.031 -18.094 -18.562 1 73.44 442 ALA A N 1
ATOM 3534 C CA . ALA A 1 442 ? -32.594 -18.188 -18.891 1 73.44 442 ALA A CA 1
ATOM 3535 C C . ALA A 1 442 ? -32.125 -16.922 -19.578 1 73.44 442 ALA A C 1
ATOM 3537 O O . ALA A 1 442 ? -30.984 -16.484 -19.375 1 73.44 442 ALA A O 1
ATOM 3538 N N . ASP A 1 443 ? -33 -16.328 -20.328 1 74.69 443 ASP A N 1
ATOM 3539 C CA . ASP A 1 443 ? -32.594 -15.148 -21.094 1 74.69 443 ASP A CA 1
ATOM 3540 C C . ASP A 1 443 ? -33.156 -13.875 -20.469 1 74.69 443 ASP A C 1
ATOM 3542 O O . ASP A 1 443 ? -33.469 -12.922 -21.172 1 74.69 443 ASP A O 1
ATOM 3546 N N . LEU A 1 444 ? -33.281 -13.898 -19.172 1 78.25 444 LEU A N 1
ATOM 3547 C CA . LEU A 1 444 ? -33.906 -12.781 -18.453 1 78.25 444 LEU A CA 1
ATOM 3548 C C . LEU A 1 444 ? -33.156 -11.477 -18.766 1 78.25 444 LEU A C 1
ATOM 3550 O O . LEU A 1 444 ? -33.781 -10.469 -19.078 1 78.25 444 LEU A O 1
ATOM 3554 N N . PRO A 1 445 ? -31.875 -11.477 -18.766 1 70.38 445 PRO A N 1
ATOM 3555 C CA . PRO A 1 445 ? -31.203 -10.211 -19.078 1 70.38 445 PRO A CA 1
ATOM 3556 C C . PRO A 1 445 ? -31.547 -9.68 -20.453 1 70.38 445 PRO A C 1
ATOM 3558 O O . PRO A 1 445 ? -31.75 -8.469 -20.625 1 70.38 445 PRO A O 1
ATOM 3561 N N . ASP A 1 446 ? -31.688 -10.617 -21.375 1 70.25 446 ASP A N 1
ATOM 3562 C CA . ASP A 1 446 ? -32.031 -10.242 -22.75 1 70.25 446 ASP A CA 1
ATOM 3563 C C . ASP A 1 446 ? -33.438 -9.719 -22.844 1 70.25 446 ASP A C 1
ATOM 3565 O O . ASP A 1 446 ? -33.719 -8.773 -23.594 1 70.25 446 ASP A O 1
ATOM 3569 N N . ARG A 1 447 ? -34.281 -10.359 -22.141 1 74.88 447 ARG A N 1
ATOM 3570 C CA . ARG A 1 447 ? -35.719 -10.023 -22.203 1 74.88 447 ARG A CA 1
ATOM 3571 C C . ARG A 1 447 ? -35.969 -8.633 -21.625 1 74.88 447 ARG A C 1
ATOM 3573 O O . ARG A 1 447 ? -36.906 -7.945 -22.031 1 74.88 447 ARG A O 1
ATOM 3580 N N . ILE A 1 448 ? -35.094 -8.422 -20.703 1 73.56 448 ILE A N 1
ATOM 3581 C CA . ILE A 1 448 ? -35.312 -7.105 -20.125 1 73.56 448 ILE A CA 1
ATOM 3582 C C . ILE A 1 448 ? -34.375 -6.094 -20.75 1 73.56 448 ILE A C 1
ATOM 3584 O O . ILE A 1 448 ? -34.281 -4.949 -20.297 1 73.56 448 ILE A O 1
ATOM 3588 N N . GLY A 1 449 ? -33.781 -6.566 -21.719 1 61.53 449 GLY A N 1
ATOM 3589 C CA . GLY A 1 449 ? -32.875 -5.723 -22.469 1 61.53 449 GLY A CA 1
ATOM 3590 C C . GLY A 1 449 ? -31.562 -5.48 -21.766 1 61.53 449 GLY A C 1
ATOM 3591 O O . GLY A 1 449 ? -30.984 -4.398 -21.875 1 61.53 449 GLY A O 1
ATOM 3592 N N . ALA A 1 450 ? -31.25 -6.508 -20.969 1 52.31 450 ALA A N 1
ATOM 3593 C CA . ALA A 1 450 ? -29.984 -6.402 -20.266 1 52.31 450 ALA A CA 1
ATOM 3594 C C . ALA A 1 450 ? -28.859 -7.086 -21.031 1 52.31 450 ALA A C 1
ATOM 3596 O O . ALA A 1 450 ? -29.109 -8.031 -21.781 1 52.31 450 ALA A O 1
ATOM 3597 N N . MET B 1 1 ? 11.289 25.594 22.703 1 79.31 1 MET B N 1
ATOM 3598 C CA . MET B 1 1 ? 11.438 24.141 22.672 1 79.31 1 MET B CA 1
ATOM 3599 C C . MET B 1 1 ? 12.898 23.75 22.516 1 79.31 1 MET B C 1
ATOM 3601 O O . MET B 1 1 ? 13.711 24.531 22.031 1 79.31 1 MET B O 1
ATOM 3605 N N . LYS B 1 2 ? 13.281 22.641 23.078 1 83.12 2 LYS B N 1
ATOM 3606 C CA . LYS B 1 2 ? 14.617 22.094 22.844 1 83.12 2 LYS B CA 1
ATOM 3607 C C . LYS B 1 2 ? 14.758 21.562 21.422 1 83.12 2 LYS B C 1
ATOM 3609 O O . LYS B 1 2 ? 13.977 20.719 21 1 83.12 2 LYS B O 1
ATOM 3614 N N . THR B 1 3 ? 15.688 22.156 20.672 1 84.69 3 THR B N 1
ATOM 3615 C CA . THR B 1 3 ? 15.922 21.719 19.297 1 84.69 3 THR B CA 1
ATOM 3616 C C . THR B 1 3 ? 16.766 20.453 19.281 1 84.69 3 THR B C 1
ATOM 3618 O O . THR B 1 3 ? 17.547 20.188 20.203 1 84.69 3 THR B O 1
ATOM 3621 N N . PRO B 1 4 ? 16.609 19.609 18.234 1 86.5 4 PRO B N 1
ATOM 3622 C CA . PRO B 1 4 ? 17.5 18.453 18.078 1 86.5 4 PRO B CA 1
ATOM 3623 C C . PRO B 1 4 ? 18.969 18.875 17.891 1 86.5 4 PRO B C 1
ATOM 3625 O O . PRO B 1 4 ? 19.25 19.984 17.453 1 86.5 4 PRO B O 1
ATOM 3628 N N . VAL B 1 5 ? 19.844 17.984 18.281 1 84.81 5 VAL B N 1
ATOM 3629 C CA . VAL B 1 5 ? 21.266 18.203 18.031 1 84.81 5 VAL B CA 1
ATOM 3630 C C . VAL B 1 5 ? 21.609 17.828 16.594 1 84.81 5 VAL B C 1
ATOM 3632 O O . VAL B 1 5 ? 21.375 16.688 16.172 1 84.81 5 VAL B O 1
ATOM 3635 N N . PRO B 1 6 ? 22.078 18.781 15.859 1 86.44 6 PRO B N 1
ATOM 3636 C CA . PRO B 1 6 ? 22.453 18.453 14.477 1 86.44 6 PRO B CA 1
ATOM 3637 C C . PRO B 1 6 ? 23.703 17.578 14.398 1 86.44 6 PRO B C 1
ATOM 3639 O O . PRO B 1 6 ? 24.469 17.516 15.367 1 86.44 6 PRO B O 1
ATOM 3642 N N . PRO B 1 7 ? 23.891 16.906 13.242 1 84.06 7 PRO B N 1
ATOM 3643 C CA . PRO B 1 7 ? 25.172 16.203 13.039 1 84.06 7 PRO B CA 1
ATOM 3644 C C . PRO B 1 7 ? 26.375 17.141 13.148 1 84.06 7 PRO B C 1
ATOM 3646 O O . PRO B 1 7 ? 26.234 18.344 12.922 1 84.06 7 PRO B O 1
ATOM 3649 N N . PRO B 1 8 ? 27.469 16.594 13.531 1 81.19 8 PRO B N 1
ATOM 3650 C CA . PRO B 1 8 ? 28.625 17.438 13.82 1 81.19 8 PRO B CA 1
ATOM 3651 C C . PRO B 1 8 ? 29.141 18.188 12.586 1 81.19 8 PRO B C 1
ATOM 3653 O O . PRO B 1 8 ? 29.578 19.328 12.695 1 81.19 8 PRO B O 1
ATOM 3656 N N . LYS B 1 9 ? 29.156 17.531 11.43 1 82.38 9 LYS B N 1
ATOM 3657 C CA . LYS B 1 9 ? 29.594 18.094 10.156 1 82.38 9 LYS B CA 1
ATOM 3658 C C . LYS B 1 9 ? 28.797 17.531 8.992 1 82.38 9 LYS B C 1
ATOM 3660 O O . LYS B 1 9 ? 28.219 16.438 9.109 1 82.38 9 LYS B O 1
ATOM 3665 N N . PRO B 1 10 ? 28.797 18.422 7.961 1 83.69 10 PRO B N 1
ATOM 3666 C CA . PRO B 1 10 ? 28.234 17.812 6.75 1 83.69 10 PRO B CA 1
ATOM 3667 C C . PRO B 1 10 ? 28.953 16.547 6.32 1 83.69 10 PRO B C 1
ATOM 3669 O O . PRO B 1 10 ? 30.156 16.391 6.602 1 83.69 10 PRO B O 1
ATOM 3672 N N . TYR B 1 11 ? 28.266 15.727 5.707 1 83.88 11 TYR B N 1
ATOM 3673 C CA . TYR B 1 11 ? 28.781 14.414 5.352 1 83.88 11 TYR B CA 1
ATOM 3674 C C . TYR B 1 11 ? 30.094 14.539 4.578 1 83.88 11 TYR B C 1
ATOM 3676 O O . TYR B 1 11 ? 31.062 13.828 4.859 1 83.88 11 TYR B O 1
ATOM 3684 N N . ALA B 1 12 ? 30.078 15.438 3.576 1 79.31 12 ALA B N 1
ATOM 3685 C CA . ALA B 1 12 ? 31.266 15.602 2.736 1 79.31 12 ALA B CA 1
ATOM 3686 C C . ALA B 1 12 ? 32.5 15.969 3.574 1 79.31 12 ALA B C 1
ATOM 3688 O O . ALA B 1 12 ? 33.594 15.484 3.326 1 79.31 12 ALA B O 1
ATOM 3689 N N . GLU B 1 13 ? 32.281 16.781 4.531 1 81.25 13 GLU B N 1
ATOM 3690 C CA . GLU B 1 13 ? 33.375 17.188 5.418 1 81.25 13 GLU B CA 1
ATOM 3691 C C . GLU B 1 13 ? 33.812 16.047 6.336 1 81.25 13 GLU B C 1
ATOM 3693 O O . GLU B 1 13 ? 35 15.875 6.605 1 81.25 13 GLU B O 1
ATOM 3698 N N . LEU B 1 14 ? 32.844 15.305 6.797 1 79.94 14 LEU B N 1
ATOM 3699 C CA . LEU B 1 14 ? 33.156 14.148 7.625 1 79.94 14 LEU B CA 1
ATOM 3700 C C . LEU B 1 14 ? 34 13.133 6.855 1 79.94 14 LEU B C 1
ATOM 3702 O O . LEU B 1 14 ? 34.938 12.555 7.402 1 79.94 14 LEU B O 1
ATOM 3706 N N . LEU B 1 15 ? 33.625 12.938 5.656 1 78.12 15 LEU B N 1
ATOM 3707 C CA . LEU B 1 15 ? 34.344 12 4.793 1 78.12 15 LEU B CA 1
ATOM 3708 C C . LEU B 1 15 ? 35.781 12.43 4.594 1 78.12 15 LEU B C 1
ATOM 3710 O O . LEU B 1 15 ? 36.688 11.617 4.695 1 78.12 15 LEU B O 1
ATOM 3714 N N . THR B 1 16 ? 36 13.695 4.355 1 76 16 THR B N 1
ATOM 3715 C CA . THR B 1 16 ? 37.344 14.234 4.105 1 76 16 THR B CA 1
ATOM 3716 C C . THR B 1 16 ? 38.219 14.141 5.359 1 76 16 THR B C 1
ATOM 3718 O O . THR B 1 16 ? 39.375 13.789 5.285 1 76 16 THR B O 1
ATOM 3721 N N . THR B 1 17 ? 37.562 14.422 6.438 1 76.06 17 THR B N 1
ATOM 3722 C CA . THR B 1 17 ? 38.312 14.422 7.691 1 76.06 17 THR B CA 1
ATOM 3723 C C . THR B 1 17 ? 38.688 13 8.102 1 76.06 17 THR B C 1
ATOM 3725 O O . THR B 1 17 ? 39.75 12.773 8.656 1 76.06 17 THR B O 1
ATOM 3728 N N . THR B 1 18 ? 37.844 12.062 7.824 1 74 18 THR B N 1
ATOM 3729 C CA . THR B 1 18 ? 38.062 10.664 8.195 1 74 18 THR B CA 1
ATOM 3730 C C . THR B 1 18 ? 39.062 10.008 7.246 1 74 18 THR B C 1
ATOM 3732 O O . THR B 1 18 ? 39.844 9.164 7.66 1 74 18 THR B O 1
ATOM 3735 N N . THR B 1 19 ? 38.938 10.195 5.918 1 65.69 19 THR B N 1
ATOM 3736 C CA . THR B 1 19 ? 39.844 9.656 4.926 1 65.69 19 THR B CA 1
ATOM 3737 C C . THR B 1 19 ? 41.281 10 5.281 1 65.69 19 THR B C 1
ATOM 3739 O O . THR B 1 19 ? 42.219 9.219 5.023 1 65.69 19 THR B O 1
ATOM 3742 N N . GLN B 1 20 ? 41.469 11.102 5.734 1 61.09 20 GLN B N 1
ATOM 3743 C CA . GLN B 1 20 ? 42.812 11.484 6.113 1 61.09 20 GLN B CA 1
ATOM 3744 C C . GLN B 1 20 ? 43.375 10.562 7.199 1 61.09 20 GLN B C 1
ATOM 3746 O O . GLN B 1 20 ? 44.594 10.375 7.312 1 61.09 20 GLN B O 1
ATOM 3751 N N . ASP B 1 21 ? 42.406 9.797 7.805 1 56.59 21 ASP B N 1
ATOM 3752 C CA . ASP B 1 21 ? 42.844 8.977 8.93 1 56.59 21 ASP B CA 1
ATOM 3753 C C . ASP B 1 21 ? 42.875 7.5 8.547 1 56.59 21 ASP B C 1
ATOM 3755 O O . ASP B 1 21 ? 43.031 6.633 9.414 1 56.59 21 ASP B O 1
ATOM 3759 N N . SER B 1 22 ? 43.375 7.055 7.344 1 57.88 22 SER B N 1
ATOM 3760 C CA . SER B 1 22 ? 43.594 5.723 6.797 1 57.88 22 SER B CA 1
ATOM 3761 C C . SER B 1 22 ? 42.469 4.777 7.156 1 57.88 22 SER B C 1
ATOM 3763 O O . SER B 1 22 ? 42.406 3.654 6.648 1 57.88 22 SER B O 1
ATOM 3765 N N . HIS B 1 23 ? 41.5 5.176 7.984 1 65.75 23 HIS B N 1
ATOM 3766 C CA . HIS B 1 23 ? 40.531 4.238 8.555 1 65.75 23 HIS B CA 1
ATOM 3767 C C . HIS B 1 23 ? 39.25 4.227 7.746 1 65.75 23 HIS B C 1
ATOM 3769 O O . HIS B 1 23 ? 38.344 3.449 8.039 1 65.75 23 HIS B O 1
ATOM 3775 N N . LEU B 1 24 ? 39.219 4.848 6.602 1 69.25 24 LEU B N 1
ATOM 3776 C CA . LEU B 1 24 ? 38 4.992 5.836 1 69.25 24 LEU B CA 1
ATOM 3777 C C . LEU B 1 24 ? 37.594 3.666 5.195 1 69.25 24 LEU B C 1
ATOM 3779 O O . LEU B 1 24 ? 36.438 3.289 5.223 1 69.25 24 LEU B O 1
ATOM 3783 N N . LEU B 1 25 ? 38.562 3.033 4.695 1 67.88 25 LEU B N 1
ATOM 3784 C CA . LEU B 1 25 ? 38.281 1.766 4.035 1 67.88 25 LEU B CA 1
ATOM 3785 C C . LEU B 1 25 ? 37.688 0.757 5.02 1 67.88 25 LEU B C 1
ATOM 3787 O O . LEU B 1 25 ? 36.812 -0.014 4.672 1 67.88 25 LEU B O 1
ATOM 3791 N N . ALA B 1 26 ? 38.25 0.798 6.156 1 69.94 26 ALA B N 1
ATOM 3792 C CA . ALA B 1 26 ? 37.75 -0.112 7.188 1 69.94 26 ALA B CA 1
ATOM 3793 C C . ALA B 1 26 ? 36.281 0.194 7.543 1 69.94 26 ALA B C 1
ATOM 3795 O O . ALA B 1 26 ? 35.5 -0.721 7.758 1 69.94 26 ALA B O 1
ATOM 3796 N N . ILE B 1 27 ? 35.969 1.417 7.551 1 72 27 ILE B N 1
ATOM 3797 C CA . ILE B 1 27 ? 34.625 1.863 7.898 1 72 27 ILE B CA 1
ATOM 3798 C C . ILE B 1 27 ? 33.656 1.451 6.801 1 72 27 ILE B C 1
ATOM 3800 O O . ILE B 1 27 ? 32.562 0.925 7.086 1 72 27 ILE B O 1
ATOM 3804 N N . LEU B 1 28 ? 34.094 1.605 5.609 1 68.88 28 LEU B N 1
ATOM 3805 C CA . LEU B 1 28 ? 33.188 1.379 4.48 1 68.88 28 LEU B CA 1
ATOM 3806 C C . LEU B 1 28 ? 33.031 -0.112 4.203 1 68.88 28 LEU B C 1
ATOM 3808 O O . LEU B 1 28 ? 32 -0.542 3.648 1 68.88 28 LEU B O 1
ATOM 3812 N N . SER B 1 29 ? 34.062 -0.818 4.66 1 66.5 29 SER B N 1
ATOM 3813 C CA . SER B 1 29 ? 34.031 -2.244 4.352 1 66.5 29 SER B CA 1
ATOM 3814 C C . SER B 1 29 ? 33.312 -3.037 5.426 1 66.5 29 SER B C 1
ATOM 3816 O O . SER B 1 29 ? 32.875 -4.164 5.184 1 66.5 29 SER B O 1
ATOM 3818 N N . ASP B 1 30 ? 33.25 -2.453 6.609 1 69.81 30 ASP B N 1
ATOM 3819 C CA . ASP B 1 30 ? 32.531 -3.113 7.715 1 69.81 30 ASP B CA 1
ATOM 3820 C C . ASP B 1 30 ? 31.047 -2.828 7.672 1 69.81 30 ASP B C 1
ATOM 3822 O O . ASP B 1 30 ? 30.625 -1.674 7.777 1 69.81 30 ASP B O 1
ATOM 3826 N N . PRO B 1 31 ? 30.281 -3.953 7.523 1 71.81 31 PRO B N 1
ATOM 3827 C CA . PRO B 1 31 ? 28.844 -3.723 7.41 1 71.81 31 PRO B CA 1
ATOM 3828 C C . PRO B 1 31 ? 28.188 -3.371 8.75 1 71.81 31 PRO B C 1
ATOM 3830 O O . PRO B 1 31 ? 27.094 -2.814 8.781 1 71.81 31 PRO B O 1
ATOM 3833 N N . ARG B 1 32 ? 28.875 -3.527 9.844 1 69.75 32 ARG B N 1
ATOM 3834 C CA . ARG B 1 32 ? 28.281 -3.402 11.172 1 69.75 32 ARG B CA 1
ATOM 3835 C C . ARG B 1 32 ? 27.844 -1.965 11.445 1 69.75 32 ARG B C 1
ATOM 3837 O O . ARG B 1 32 ? 26.703 -1.719 11.836 1 69.75 32 ARG B O 1
ATOM 3844 N N . PRO B 1 33 ? 28.672 -1.11 11.172 1 68.69 33 PRO B N 1
ATOM 3845 C CA . PRO B 1 33 ? 28.281 0.244 11.57 1 68.69 33 PRO B CA 1
ATOM 3846 C C . PRO B 1 33 ? 27.219 0.843 10.656 1 68.69 33 PRO B C 1
ATOM 3848 O O . PRO B 1 33 ? 26.516 1.773 11.047 1 68.69 33 PRO B O 1
ATOM 3851 N N . SER B 1 34 ? 27.047 0.284 9.562 1 73.44 34 SER B N 1
ATOM 3852 C CA . SER B 1 34 ? 26.156 0.937 8.602 1 73.44 34 SER B CA 1
ATOM 3853 C C . SER B 1 34 ? 24.719 0.491 8.781 1 73.44 34 SER B C 1
ATOM 3855 O O . SER B 1 34 ? 23.797 1.057 8.18 1 73.44 34 SER B O 1
ATOM 3857 N N . LEU B 1 35 ? 24.562 -0.324 9.781 1 76.44 35 LEU B N 1
ATOM 3858 C CA . LEU B 1 35 ? 23.219 -0.891 9.914 1 76.44 35 LEU B CA 1
ATOM 3859 C C . LEU B 1 35 ? 22.406 -0.106 10.938 1 76.44 35 LEU B C 1
ATOM 3861 O O . LEU B 1 35 ? 22.75 -0.061 12.117 1 76.44 35 LEU B O 1
ATOM 3865 N N . ASP B 1 36 ? 21.406 0.632 10.516 1 84.25 36 ASP B N 1
ATOM 3866 C CA . ASP B 1 36 ? 20.406 1.301 11.344 1 84.25 36 ASP B CA 1
ATOM 3867 C C . ASP B 1 36 ? 19 1.092 10.781 1 84.25 36 ASP B C 1
ATOM 3869 O O . ASP B 1 36 ? 18.438 1.996 10.164 1 84.25 36 ASP B O 1
ATOM 3873 N N . PRO B 1 37 ? 18.453 -0.05 11.086 1 81.38 37 PRO B N 1
ATOM 3874 C CA . PRO B 1 37 ? 17.172 -0.405 10.492 1 81.38 37 PRO B CA 1
ATOM 3875 C C . PRO B 1 37 ? 16.031 0.514 10.945 1 81.38 37 PRO B C 1
ATOM 3877 O O . PRO B 1 37 ? 15.023 0.643 10.25 1 81.38 37 PRO B O 1
ATOM 3880 N N . ASP B 1 38 ? 16.203 1.204 12.039 1 89.5 38 ASP B N 1
ATOM 3881 C CA . ASP B 1 38 ? 15.133 2.037 12.57 1 89.5 38 ASP B CA 1
ATOM 3882 C C . ASP B 1 38 ? 15.281 3.484 12.109 1 89.5 38 ASP B C 1
ATOM 3884 O O . ASP B 1 38 ? 14.406 4.316 12.359 1 89.5 38 ASP B O 1
ATOM 3888 N N . TYR B 1 39 ? 16.344 3.828 11.492 1 94.31 39 TYR B N 1
ATOM 3889 C CA . TYR B 1 39 ? 16.625 5.109 10.852 1 94.31 39 TYR B CA 1
ATOM 3890 C C . TYR B 1 39 ? 16.656 6.238 11.875 1 94.31 39 TYR B C 1
ATOM 3892 O O . TYR B 1 39 ? 15.938 7.234 11.734 1 94.31 39 TYR B O 1
ATOM 3900 N N . HIS B 1 40 ? 17.5 6.152 12.805 1 94.62 40 HIS B N 1
ATOM 3901 C CA . HIS B 1 40 ? 17.625 7.117 13.891 1 94.62 40 HIS B CA 1
ATOM 3902 C C . HIS B 1 40 ? 18.297 8.398 13.422 1 94.62 40 HIS B C 1
ATOM 3904 O O . HIS B 1 40 ? 19.188 8.352 12.562 1 94.62 40 HIS B O 1
ATOM 3910 N N . PRO B 1 41 ? 17.812 9.531 13.977 1 94.94 41 PRO B N 1
ATOM 3911 C CA . PRO B 1 41 ? 18.562 10.766 13.727 1 94.94 41 PRO B CA 1
ATOM 3912 C C . PRO B 1 41 ? 19.891 10.812 14.477 1 94.94 41 PRO B C 1
ATOM 3914 O O . PRO B 1 41 ? 20.125 10.008 15.391 1 94.94 41 PRO B O 1
ATOM 3917 N N . TRP B 1 42 ? 20.75 11.703 14.164 1 92.44 42 TRP B N 1
ATOM 3918 C CA . TRP B 1 42 ? 22.078 11.844 14.758 1 92.44 42 TRP B CA 1
ATOM 3919 C C . TRP B 1 42 ? 21.984 11.875 16.281 1 92.44 42 TRP B C 1
ATOM 3921 O O . TRP B 1 42 ? 22.812 11.273 16.969 1 92.44 42 TRP B O 1
ATOM 3931 N N . GLU B 1 43 ? 21.078 12.625 16.781 1 92.38 43 GLU B N 1
ATOM 3932 C CA . GLU B 1 43 ? 20.938 12.797 18.219 1 92.38 43 GLU B CA 1
ATOM 3933 C C . GLU B 1 43 ? 20.875 11.453 18.938 1 92.38 43 GLU B C 1
ATOM 3935 O O . GLU B 1 43 ? 21.375 11.312 20.047 1 92.38 43 GLU B O 1
ATOM 3940 N N . TRP B 1 44 ? 20.281 10.492 18.297 1 93.19 44 TRP B N 1
ATOM 3941 C CA . TRP B 1 44 ? 20.219 9.156 18.875 1 93.19 44 TRP B CA 1
ATOM 3942 C C . TRP B 1 44 ? 21.609 8.547 18.984 1 93.19 44 TRP B C 1
ATOM 3944 O O . TRP B 1 44 ? 21.953 7.953 20.016 1 93.19 44 TRP B O 1
ATOM 3954 N N . PHE B 1 45 ? 22.438 8.711 18.031 1 91.69 45 PHE B N 1
ATOM 3955 C CA . PHE B 1 45 ? 23.781 8.148 18 1 91.69 45 PHE B CA 1
ATOM 3956 C C . PHE B 1 45 ? 24.672 8.789 19.062 1 91.69 45 PHE B C 1
ATOM 3958 O O . PHE B 1 45 ? 25.578 8.148 19.594 1 91.69 45 PHE B O 1
ATOM 3965 N N . LEU B 1 46 ? 24.391 10.039 19.391 1 90.88 46 LEU B N 1
ATOM 3966 C CA . LEU B 1 46 ? 25.109 10.758 20.438 1 90.88 46 LEU B CA 1
ATOM 3967 C C . LEU B 1 46 ? 24.906 10.078 21.797 1 90.88 46 LEU B C 1
ATOM 3969 O O . LEU B 1 46 ? 25.797 10.125 22.656 1 90.88 46 LEU B O 1
ATOM 3973 N N . HIS B 1 47 ? 23.812 9.422 21.938 1 93.31 47 HIS B N 1
ATOM 3974 C CA . HIS B 1 47 ? 23.453 8.906 23.25 1 93.31 47 HIS B CA 1
ATOM 3975 C C . HIS B 1 47 ? 23.562 7.391 23.297 1 93.31 47 HIS B C 1
ATOM 3977 O O . HIS B 1 47 ? 23.203 6.762 24.297 1 93.31 47 HIS B O 1
ATOM 3983 N N . HIS B 1 48 ? 24.047 6.777 22.281 1 93 48 HIS B N 1
ATOM 3984 C CA . HIS B 1 48 ? 24.203 5.328 22.234 1 93 48 HIS B CA 1
ATOM 3985 C C . HIS B 1 48 ? 25.656 4.941 21.922 1 93 48 HIS B C 1
ATOM 3987 O O . HIS B 1 48 ? 26.391 5.719 21.312 1 93 48 HIS B O 1
ATOM 3993 N N . GLU B 1 49 ? 26.062 3.73 22.359 1 92.31 49 GLU B N 1
ATOM 3994 C CA . GLU B 1 49 ? 27.438 3.27 22.172 1 92.31 49 GLU B CA 1
ATOM 3995 C C . GLU B 1 49 ? 27.656 2.771 20.734 1 92.31 49 GLU B C 1
ATOM 3997 O O . GLU B 1 49 ? 26.875 1.975 20.219 1 92.31 49 GLU B O 1
ATOM 4002 N N . PRO B 1 50 ? 28.703 3.314 20.156 1 90.06 50 PRO B N 1
ATOM 4003 C CA . PRO B 1 50 ? 29.031 2.82 18.812 1 90.06 50 PRO B CA 1
ATOM 4004 C C . PRO B 1 50 ? 29.516 1.376 18.828 1 90.06 50 PRO B C 1
ATOM 4006 O O . PRO B 1 50 ? 29.922 0.861 19.875 1 90.06 50 PRO B O 1
ATOM 4009 N N . PRO B 1 51 ? 29.422 0.739 17.656 1 87.94 51 PRO B N 1
ATOM 4010 C CA . PRO B 1 51 ? 30.078 -0.568 17.562 1 87.94 51 PRO B CA 1
ATOM 4011 C C . PRO B 1 51 ? 31.562 -0.514 17.922 1 87.94 51 PRO B C 1
ATOM 4013 O O . PRO B 1 51 ? 32.219 0.521 17.734 1 87.94 51 PRO B O 1
ATOM 4016 N N . ALA B 1 52 ? 32.062 -1.648 18.406 1 87.12 52 ALA B N 1
ATOM 4017 C CA . ALA B 1 52 ? 33.469 -1.717 18.859 1 87.12 52 ALA B CA 1
ATOM 4018 C C . ALA B 1 52 ? 34.438 -1.281 17.766 1 87.12 52 ALA B C 1
ATOM 4020 O O . ALA B 1 52 ? 34.312 -1.733 16.625 1 87.12 52 ALA B O 1
ATOM 4021 N N . GLY B 1 53 ? 35.312 -0.33 18.062 1 83.5 53 GLY B N 1
ATOM 4022 C CA . GLY B 1 53 ? 36.375 0.074 17.141 1 83.5 53 GLY B CA 1
ATOM 4023 C C . GLY B 1 53 ? 36.031 1.336 16.359 1 83.5 53 GLY B C 1
ATOM 4024 O O . GLY B 1 53 ? 36.844 1.844 15.602 1 83.5 53 GLY B O 1
ATOM 4025 N N . PHE B 1 54 ? 34.844 1.82 16.656 1 87.44 54 PHE B N 1
ATOM 4026 C CA . PHE B 1 54 ? 34.438 3.002 15.914 1 87.44 54 PHE B CA 1
ATOM 4027 C C . PHE B 1 54 ? 34.094 4.145 16.859 1 87.44 54 PHE B C 1
ATOM 4029 O O . PHE B 1 54 ? 33.531 3.918 17.922 1 87.44 54 PHE B O 1
ATOM 4036 N N . THR B 1 55 ? 34.438 5.324 16.453 1 86.5 55 THR B N 1
ATOM 4037 C CA . THR B 1 55 ? 33.938 6.508 17.141 1 86.5 55 THR B CA 1
ATOM 4038 C C . THR B 1 55 ? 32.531 6.816 16.719 1 86.5 55 THR B C 1
ATOM 4040 O O . THR B 1 55 ? 32.031 6.262 15.734 1 86.5 55 THR B O 1
ATOM 4043 N N . ARG B 1 56 ? 31.875 7.699 17.391 1 87.88 56 ARG B N 1
ATOM 4044 C CA . ARG B 1 56 ? 30.516 8.094 17.047 1 87.88 56 ARG B CA 1
ATOM 4045 C C . ARG B 1 56 ? 30.469 8.773 15.695 1 87.88 56 ARG B C 1
ATOM 4047 O O . ARG B 1 56 ? 29.516 8.578 14.93 1 87.88 56 ARG B O 1
ATOM 4054 N N . GLN B 1 57 ? 31.469 9.508 15.469 1 86.44 57 GLN B N 1
ATOM 4055 C CA . GLN B 1 57 ? 31.531 10.195 14.18 1 86.44 57 GLN B CA 1
ATOM 4056 C C . GLN B 1 57 ? 31.719 9.203 13.039 1 86.44 57 GLN B C 1
ATOM 4058 O O . GLN B 1 57 ? 31.109 9.352 11.977 1 86.44 57 GLN B O 1
ATOM 4063 N N . GLU B 1 58 ? 32.5 8.242 13.297 1 84.62 58 GLU B N 1
ATOM 4064 C CA . GLU B 1 58 ? 32.719 7.203 12.289 1 84.62 58 GLU B CA 1
ATOM 4065 C C . GLU B 1 58 ? 31.469 6.359 12.086 1 84.62 58 GLU B C 1
ATOM 4067 O O . GLU B 1 58 ? 31.156 5.965 10.961 1 84.62 58 GLU B O 1
ATOM 4072 N N . TRP B 1 59 ? 30.859 6.152 13.195 1 88.12 59 TRP B N 1
ATOM 4073 C CA . TRP B 1 59 ? 29.578 5.453 13.148 1 88.12 59 TRP B CA 1
ATOM 4074 C C . TRP B 1 59 ? 28.578 6.207 12.273 1 88.12 59 TRP B C 1
ATOM 4076 O O . TRP B 1 59 ? 28 5.629 11.359 1 88.12 59 TRP B O 1
ATOM 4086 N N . TRP B 1 60 ? 28.469 7.461 12.453 1 90.06 60 TRP B N 1
ATOM 4087 C CA . TRP B 1 60 ? 27.531 8.297 11.695 1 90.06 60 TRP B CA 1
ATOM 4088 C C . TRP B 1 60 ? 27.938 8.367 10.227 1 90.06 60 TRP B C 1
ATOM 4090 O O . TRP B 1 60 ? 27.094 8.328 9.336 1 90.06 60 TRP B O 1
ATOM 4100 N N . LEU B 1 61 ? 29.188 8.438 10.023 1 87.31 61 LEU B N 1
ATOM 4101 C CA . LEU B 1 61 ? 29.703 8.484 8.656 1 87.31 61 LEU B CA 1
ATOM 4102 C C . LEU B 1 61 ? 29.281 7.242 7.875 1 87.31 61 LEU B C 1
ATOM 4104 O O . LEU B 1 61 ? 28.875 7.336 6.715 1 87.31 61 LEU B O 1
ATOM 4108 N N . ALA B 1 62 ? 29.422 6.152 8.531 1 86.88 62 ALA B N 1
ATOM 4109 C CA . ALA B 1 62 ? 29.047 4.891 7.898 1 86.88 62 ALA B CA 1
ATOM 4110 C C . ALA B 1 62 ? 27.562 4.844 7.613 1 86.88 62 ALA B C 1
ATOM 4112 O O . ALA B 1 62 ? 27.141 4.508 6.5 1 86.88 62 ALA B O 1
ATOM 4113 N N . VAL B 1 63 ? 26.781 5.258 8.602 1 89.31 63 VAL B N 1
ATOM 4114 C CA . VAL B 1 63 ? 25.328 5.227 8.484 1 89.31 63 VAL B CA 1
ATOM 4115 C C . VAL B 1 63 ? 24.875 6.211 7.41 1 89.31 63 VAL B C 1
ATOM 4117 O O . VAL B 1 63 ? 24.109 5.855 6.52 1 89.31 63 VAL B O 1
ATOM 4120 N N . ARG B 1 64 ? 25.375 7.344 7.469 1 90.06 64 ARG B N 1
ATOM 4121 C CA . ARG B 1 64 ? 24.953 8.391 6.547 1 90.06 64 ARG B CA 1
ATOM 4122 C C . ARG B 1 64 ? 25.422 8.086 5.125 1 90.06 64 ARG B C 1
ATOM 4124 O O . ARG B 1 64 ? 24.734 8.422 4.156 1 90.06 64 ARG B O 1
ATOM 4131 N N . GLY B 1 65 ? 26.578 7.504 5.07 1 85.88 65 GLY B N 1
ATOM 4132 C CA . GLY B 1 65 ? 27.062 7.086 3.764 1 85.88 65 GLY B CA 1
ATOM 4133 C C . GLY B 1 65 ? 26.141 6.102 3.07 1 85.88 65 GLY B C 1
ATOM 4134 O O . GLY B 1 65 ? 25.844 6.258 1.888 1 85.88 65 GLY B O 1
ATOM 4135 N N . ARG B 1 66 ? 25.75 5.148 3.762 1 86.81 66 ARG B N 1
ATOM 4136 C CA . ARG B 1 66 ? 24.812 4.164 3.217 1 86.81 66 ARG B CA 1
ATOM 4137 C C . ARG B 1 66 ? 23.484 4.816 2.834 1 86.81 66 ARG B C 1
ATOM 4139 O O . ARG B 1 66 ? 22.906 4.492 1.794 1 86.81 66 ARG B O 1
ATOM 4146 N N . ARG B 1 67 ? 23 5.734 3.662 1 90.44 67 ARG B N 1
ATOM 4147 C CA . ARG B 1 67 ? 21.75 6.438 3.402 1 90.44 67 ARG B CA 1
ATOM 4148 C C . ARG B 1 67 ? 21.844 7.285 2.139 1 90.44 67 ARG B C 1
ATOM 4150 O O . ARG B 1 67 ? 20.906 7.324 1.337 1 90.44 67 ARG B O 1
ATOM 4157 N N . MET B 1 68 ? 22.953 7.875 1.974 1 88.06 68 MET B N 1
ATOM 4158 C CA . MET B 1 68 ? 23.141 8.727 0.806 1 88.06 68 MET B CA 1
ATOM 4159 C C . MET B 1 68 ? 23.188 7.902 -0.474 1 88.06 68 MET B C 1
ATOM 4161 O O . MET B 1 68 ? 22.625 8.305 -1.495 1 88.06 68 MET B O 1
ATOM 4165 N N . GLN B 1 69 ? 23.766 6.781 -0.389 1 81.75 69 GLN B N 1
ATOM 4166 C CA . GLN B 1 69 ? 23.891 5.91 -1.552 1 81.75 69 GLN B CA 1
ATOM 4167 C C . GLN B 1 69 ? 22.531 5.344 -1.957 1 81.75 69 GLN B C 1
ATOM 4169 O O . GLN B 1 69 ? 22.25 5.172 -3.146 1 81.75 69 GLN B O 1
ATOM 4174 N N . ALA B 1 70 ? 21.719 5.145 -1.039 1 87.12 70 ALA B N 1
ATOM 4175 C CA . ALA B 1 70 ? 20.422 4.512 -1.29 1 87.12 70 ALA B CA 1
ATOM 4176 C C . ALA B 1 70 ? 19.328 5.555 -1.494 1 87.12 70 ALA B C 1
ATOM 4178 O O . ALA B 1 70 ? 18.188 5.215 -1.806 1 87.12 70 ALA B O 1
ATOM 4179 N N . ALA B 1 71 ? 19.656 6.781 -1.395 1 92.38 71 ALA B N 1
ATOM 4180 C CA . ALA B 1 71 ? 18.656 7.844 -1.334 1 92.38 71 ALA B CA 1
ATOM 4181 C C . ALA B 1 71 ? 17.984 8.039 -2.688 1 92.38 71 ALA B C 1
ATOM 4183 O O . ALA B 1 71 ? 18.641 7.965 -3.73 1 92.38 71 ALA B O 1
ATOM 4184 N N . ARG B 1 72 ? 16.766 8.242 -2.646 1 92.81 72 ARG B N 1
ATOM 4185 C CA . ARG B 1 72 ? 15.969 8.664 -3.797 1 92.81 72 ARG B CA 1
ATOM 4186 C C . ARG B 1 72 ? 15.852 10.188 -3.852 1 92.81 72 ARG B C 1
ATOM 4188 O O . ARG B 1 72 ? 15.852 10.852 -2.814 1 92.81 72 ARG B O 1
ATOM 4195 N N . THR B 1 73 ? 15.656 10.703 -5.027 1 92.81 73 THR B N 1
ATOM 4196 C CA . THR B 1 73 ? 15.688 12.148 -5.191 1 92.81 73 THR B CA 1
ATOM 4197 C C . THR B 1 73 ? 14.273 12.711 -5.34 1 92.81 73 THR B C 1
ATOM 4199 O O . THR B 1 73 ? 13.336 11.977 -5.652 1 92.81 73 THR B O 1
ATOM 4202 N N . THR B 1 74 ? 14.125 13.938 -5.039 1 95.75 74 THR B N 1
ATOM 4203 C CA . THR B 1 74 ? 12.953 14.758 -5.305 1 95.75 74 THR B CA 1
ATOM 4204 C C . THR B 1 74 ? 13.328 15.992 -6.121 1 95.75 74 THR B C 1
ATOM 4206 O O . THR B 1 74 ? 14.508 16.297 -6.289 1 95.75 74 THR B O 1
ATOM 4209 N N . PRO B 1 75 ? 12.375 16.641 -6.664 1 95.38 75 PRO B N 1
ATOM 4210 C CA . PRO B 1 75 ? 12.703 17.859 -7.418 1 95.38 75 PRO B CA 1
ATOM 4211 C C . PRO B 1 75 ? 12.922 19.078 -6.516 1 95.38 75 PRO B C 1
ATOM 4213 O O . PRO B 1 75 ? 13.078 20.188 -7.012 1 95.38 75 PRO B O 1
ATOM 4216 N N . PHE B 1 76 ? 12.969 18.906 -5.234 1 97.81 76 PHE B N 1
ATOM 4217 C CA . PHE B 1 76 ? 12.938 20.031 -4.305 1 97.81 76 PHE B CA 1
ATOM 4218 C C . PHE B 1 76 ? 14.305 20.25 -3.678 1 97.81 76 PHE B C 1
ATOM 4220 O O . PHE B 1 76 ? 15.133 19.328 -3.637 1 97.81 76 PHE B O 1
ATOM 4227 N N . THR B 1 77 ? 14.523 21.484 -3.209 1 97.69 77 THR B N 1
ATOM 4228 C CA . THR B 1 77 ? 15.711 21.859 -2.445 1 97.69 77 THR B CA 1
ATOM 4229 C C . THR B 1 77 ? 15.312 22.672 -1.211 1 97.69 77 THR B C 1
ATOM 4231 O O . THR B 1 77 ? 14.25 23.297 -1.185 1 97.69 77 THR B O 1
ATOM 4234 N N . LEU B 1 78 ? 16.141 22.609 -0.207 1 96.5 78 LEU B N 1
ATOM 4235 C CA . LEU B 1 78 ? 16.016 23.547 0.908 1 96.5 78 LEU B CA 1
ATOM 4236 C C . LEU B 1 78 ? 16.328 24.969 0.457 1 96.5 78 LEU B C 1
ATOM 4238 O O . LEU B 1 78 ? 16.703 25.203 -0.698 1 96.5 78 LEU B O 1
ATOM 4242 N N . SER B 1 79 ? 16.156 25.875 1.405 1 94.19 79 SER B N 1
ATOM 4243 C CA . SER B 1 79 ? 16.359 27.281 1.093 1 94.19 79 SER B CA 1
ATOM 4244 C C . SER B 1 79 ? 17.812 27.547 0.678 1 94.19 79 SER B C 1
ATOM 4246 O O . SER B 1 79 ? 18.078 28.453 -0.118 1 94.19 79 SER B O 1
ATOM 4248 N N . ASP B 1 80 ? 18.75 26.75 1.134 1 92.94 80 ASP B N 1
ATOM 4249 C CA . ASP B 1 80 ? 20.156 26.969 0.849 1 92.94 80 ASP B CA 1
ATOM 4250 C C . ASP B 1 80 ? 20.594 26.188 -0.385 1 92.94 80 ASP B C 1
ATOM 4252 O O . ASP B 1 80 ? 21.797 26.094 -0.682 1 92.94 80 ASP B O 1
ATOM 4256 N N . GLY B 1 81 ? 19.656 25.484 -0.978 1 94.44 81 GLY B N 1
ATOM 4257 C CA . GLY B 1 81 ? 19.953 24.781 -2.207 1 94.44 81 GLY B CA 1
ATOM 4258 C C . GLY B 1 81 ? 20.203 23.297 -1.995 1 94.44 81 GLY B C 1
ATOM 4259 O O . GLY B 1 81 ? 20.328 22.531 -2.959 1 94.44 81 GLY B O 1
ATOM 4260 N N . THR B 1 82 ? 20.266 22.859 -0.802 1 95.31 82 THR B N 1
ATOM 4261 C CA . THR B 1 82 ? 20.469 21.453 -0.501 1 95.31 82 THR B CA 1
ATOM 4262 C C . THR B 1 82 ? 19.328 20.609 -1.068 1 95.31 82 THR B C 1
ATOM 4264 O O . THR B 1 82 ? 18.156 20.891 -0.806 1 95.31 82 THR B O 1
ATOM 4267 N N . PRO B 1 83 ? 19.641 19.562 -1.833 1 96.56 83 PRO B N 1
ATOM 4268 C CA . PRO B 1 83 ? 18.578 18.734 -2.389 1 96.56 83 PRO B CA 1
ATOM 4269 C C . PRO B 1 83 ? 17.844 17.922 -1.32 1 96.56 83 PRO B C 1
ATOM 4271 O O . PRO B 1 83 ? 18.469 17.453 -0.366 1 96.56 83 PRO B O 1
ATOM 4274 N N . LEU B 1 84 ? 16.562 17.828 -1.502 1 97.94 84 LEU B N 1
ATOM 4275 C CA . LEU B 1 84 ? 15.766 16.953 -0.647 1 97.94 84 LEU B CA 1
ATOM 4276 C C . LEU B 1 84 ? 15.727 15.531 -1.204 1 97.94 84 LEU B C 1
ATOM 4278 O O . LEU B 1 84 ? 15.391 15.328 -2.373 1 97.94 84 LEU B O 1
ATOM 4282 N N . THR B 1 85 ? 16.125 14.555 -0.394 1 97.25 85 THR B N 1
ATOM 4283 C CA . THR B 1 85 ? 16.141 13.141 -0.744 1 97.25 85 THR B CA 1
ATOM 4284 C C . THR B 1 85 ? 15.414 12.32 0.314 1 97.25 85 THR B C 1
ATOM 4286 O O . THR B 1 85 ? 15 12.844 1.348 1 97.25 85 THR B O 1
ATOM 4289 N N . TYR B 1 86 ? 15.18 11.016 0.001 1 97.62 86 TYR B N 1
ATOM 4290 C CA . TYR B 1 86 ? 14.578 10.156 1.01 1 97.62 86 TYR B CA 1
ATOM 4291 C C . TYR B 1 86 ? 14.969 8.695 0.783 1 97.62 86 TYR B C 1
ATOM 4293 O O . TYR B 1 86 ? 15.422 8.328 -0.305 1 97.62 86 TYR B O 1
ATOM 4301 N N . ASN B 1 87 ? 14.898 7.957 1.855 1 96.12 87 ASN B N 1
ATOM 4302 C CA . ASN B 1 87 ? 15.094 6.512 1.846 1 96.12 87 ASN B CA 1
ATOM 4303 C C . ASN B 1 87 ? 13.812 5.773 2.217 1 96.12 87 ASN B C 1
ATOM 4305 O O . ASN B 1 87 ? 12.812 6.398 2.59 1 96.12 87 ASN B O 1
ATOM 4309 N N . LEU B 1 88 ? 13.82 4.504 1.984 1 95.56 88 LEU B N 1
ATOM 4310 C CA . LEU B 1 88 ? 12.68 3.658 2.318 1 95.56 88 LEU B CA 1
ATOM 4311 C C . LEU B 1 88 ? 13.078 2.576 3.314 1 95.56 88 LEU B C 1
ATOM 4313 O O . LEU B 1 88 ? 13.055 1.387 2.99 1 95.56 88 LEU B O 1
ATOM 4317 N N . PRO B 1 89 ? 13.375 3.029 4.547 1 94.38 89 PRO B N 1
ATOM 4318 C CA . PRO B 1 89 ? 13.672 2.016 5.562 1 94.38 89 PRO B CA 1
ATOM 4319 C C . PRO B 1 89 ? 12.453 1.169 5.922 1 94.38 89 PRO B C 1
ATOM 4321 O O . PRO B 1 89 ? 11.32 1.531 5.586 1 94.38 89 PRO B O 1
ATOM 4324 N N . ASP B 1 90 ? 12.625 0.118 6.688 1 92.88 90 ASP B N 1
ATOM 4325 C CA . ASP B 1 90 ? 11.586 -0.86 6.992 1 92.88 90 ASP B CA 1
ATOM 4326 C C . ASP B 1 90 ? 10.414 -0.208 7.727 1 92.88 90 ASP B C 1
ATOM 4328 O O . ASP B 1 90 ? 9.258 -0.429 7.375 1 92.88 90 ASP B O 1
ATOM 4332 N N . PRO B 1 91 ? 10.703 0.603 8.719 1 94.5 91 PRO B N 1
ATOM 4333 C CA . PRO B 1 91 ? 9.562 1.2 9.422 1 94.5 91 PRO B CA 1
ATOM 4334 C C . PRO B 1 91 ? 8.703 2.066 8.508 1 94.5 91 PRO B C 1
ATOM 4336 O O . PRO B 1 91 ? 7.477 2.096 8.656 1 94.5 91 PRO B O 1
ATOM 4339 N N . LEU B 1 92 ? 9.305 2.736 7.605 1 96.69 92 LEU B N 1
ATOM 4340 C CA . LEU B 1 92 ? 8.547 3.588 6.699 1 96.69 92 LEU B CA 1
ATOM 4341 C C . LEU B 1 92 ? 7.758 2.75 5.695 1 96.69 92 LEU B C 1
ATOM 4343 O O . LEU B 1 92 ? 6.602 3.053 5.398 1 96.69 92 LEU B O 1
ATOM 4347 N N . LEU B 1 93 ? 8.383 1.725 5.172 1 95.38 93 LEU B N 1
ATOM 4348 C CA . LEU B 1 93 ? 7.699 0.827 4.25 1 95.38 93 LEU B CA 1
ATOM 4349 C C . LEU B 1 93 ? 6.457 0.227 4.895 1 95.38 93 LEU B C 1
ATOM 4351 O O . L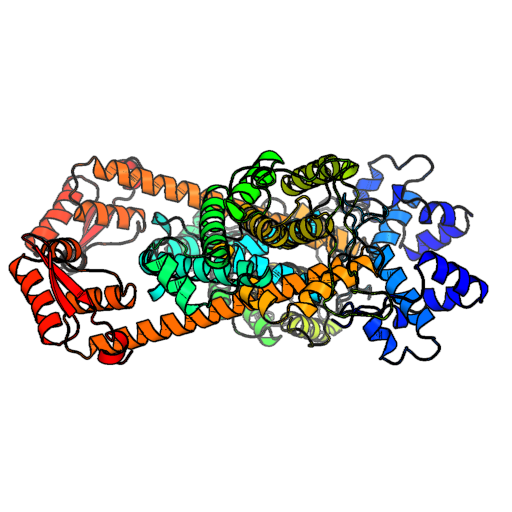EU B 1 93 ? 5.406 0.125 4.254 1 95.38 93 LEU B O 1
ATOM 4355 N N . ARG B 1 94 ? 6.59 -0.136 6.125 1 94 94 ARG B N 1
ATOM 4356 C CA . ARG B 1 94 ? 5.461 -0.682 6.875 1 94 94 ARG B CA 1
ATOM 4357 C C . ARG B 1 94 ? 4.328 0.333 6.973 1 94 94 ARG B C 1
ATOM 4359 O O . ARG B 1 94 ? 3.158 -0.016 6.797 1 94 94 ARG B O 1
ATOM 4366 N N . LEU B 1 95 ? 4.699 1.518 7.258 1 95.94 95 LEU B N 1
ATOM 4367 C CA . LEU B 1 95 ? 3.703 2.57 7.426 1 95.94 95 LEU B CA 1
ATOM 4368 C C . LEU B 1 95 ? 3.031 2.9 6.098 1 95.94 95 LEU B C 1
ATOM 4370 O O . LEU B 1 95 ? 1.832 3.188 6.059 1 95.94 95 LEU B O 1
ATOM 4374 N N . ILE B 1 96 ? 3.795 2.879 5.027 1 96.12 96 ILE B N 1
ATOM 4375 C CA . ILE B 1 96 ? 3.242 3.105 3.697 1 96.12 96 ILE B CA 1
ATOM 4376 C C . ILE B 1 96 ? 2.207 2.029 3.379 1 96.12 96 ILE B C 1
ATOM 4378 O O . ILE B 1 96 ? 1.098 2.336 2.936 1 96.12 96 ILE B O 1
ATOM 4382 N N . ASP B 1 97 ? 2.549 0.841 3.631 1 91.81 97 ASP B N 1
ATOM 4383 C CA . ASP B 1 97 ? 1.646 -0.276 3.373 1 91.81 97 ASP B CA 1
ATOM 4384 C C . ASP B 1 97 ? 0.388 -0.175 4.23 1 91.81 97 ASP B C 1
ATOM 4386 O O . ASP B 1 97 ? -0.719 -0.428 3.752 1 91.81 97 ASP B O 1
ATOM 4390 N N . ASP B 1 98 ? 0.586 0.16 5.445 1 90.56 98 ASP B N 1
ATOM 4391 C CA . ASP B 1 98 ? -0.52 0.323 6.387 1 90.56 98 ASP B CA 1
ATOM 4392 C C . ASP B 1 98 ? -1.513 1.371 5.891 1 90.56 98 ASP B C 1
ATOM 4394 O O . ASP B 1 98 ? -2.717 1.116 5.836 1 90.56 98 ASP B O 1
ATOM 4398 N N . ALA B 1 99 ? -1.018 2.451 5.5 1 92.19 99 ALA B N 1
ATOM 4399 C CA . ALA B 1 99 ? -1.871 3.533 5.016 1 92.19 99 ALA B CA 1
ATOM 4400 C C . ALA B 1 99 ? -2.58 3.137 3.725 1 92.19 99 ALA B C 1
ATOM 4402 O O . ALA B 1 99 ? -3.781 3.375 3.57 1 92.19 99 ALA B O 1
ATOM 4403 N N . SER B 1 100 ? -1.852 2.557 2.836 1 90.06 100 SER B N 1
ATOM 4404 C CA . SER B 1 100 ? -2.414 2.172 1.546 1 90.06 100 SER B CA 1
ATOM 4405 C C . SER B 1 100 ? -3.518 1.132 1.711 1 90.06 100 SER B C 1
ATOM 4407 O O . SER B 1 100 ? -4.547 1.197 1.035 1 90.06 100 SER B O 1
ATOM 4409 N N . SER B 1 101 ? -3.326 0.242 2.578 1 87.25 101 SER B N 1
ATOM 4410 C CA . SER B 1 101 ? -4.289 -0.839 2.768 1 87.25 101 SER B CA 1
ATOM 4411 C C . SER B 1 101 ? -5.52 -0.356 3.525 1 87.25 101 SER B C 1
ATOM 4413 O O . SER B 1 101 ? -6.645 -0.756 3.215 1 87.25 101 SER B O 1
ATOM 4415 N N . ARG B 1 102 ? -5.289 0.53 4.453 1 85.44 102 ARG B N 1
ATOM 4416 C CA . ARG B 1 102 ? -6.371 0.848 5.379 1 85.44 102 ARG B CA 1
ATOM 4417 C C . ARG B 1 102 ? -7.078 2.135 4.973 1 85.44 102 ARG B C 1
ATOM 4419 O O . ARG B 1 102 ? -8.258 2.328 5.285 1 85.44 102 ARG B O 1
ATOM 4426 N N . ALA B 1 103 ? -6.387 2.975 4.266 1 83.5 103 ALA B N 1
ATOM 4427 C CA . ALA B 1 103 ? -6.992 4.277 3.998 1 83.5 103 ALA B CA 1
ATOM 4428 C C . ALA B 1 103 ? -7.555 4.34 2.582 1 83.5 103 ALA B C 1
ATOM 4430 O O . ALA B 1 103 ? -8.266 5.285 2.23 1 83.5 103 ALA B O 1
ATOM 4431 N N . SER B 1 104 ? -7.172 3.58 1.537 1 74.94 104 SER B N 1
ATOM 4432 C CA . SER B 1 104 ? -7.547 3.676 0.131 1 74.94 104 SER B CA 1
ATOM 4433 C C . SER B 1 104 ? -8.852 2.926 -0.145 1 74.94 104 SER B C 1
ATOM 4435 O O . SER B 1 104 ? -9.555 3.234 -1.104 1 74.94 104 SER B O 1
ATOM 4437 N N . GLY B 1 105 ? -9.203 2.01 0.591 1 59.31 105 GLY B N 1
ATOM 4438 C CA . GLY B 1 105 ? -10.336 1.146 0.298 1 59.31 105 GLY B CA 1
ATOM 4439 C C . GLY B 1 105 ? -11.602 1.557 1.023 1 59.31 105 GLY B C 1
ATOM 4440 O O . GLY B 1 105 ? -11.609 2.533 1.776 1 59.31 105 GLY B O 1
ATOM 4441 N N . GLN B 1 106 ? -12.805 1.294 0.407 1 50.22 106 GLN B N 1
ATOM 4442 C CA . GLN B 1 106 ? -14.078 1.629 1.047 1 50.22 106 GLN B CA 1
ATOM 4443 C C . GLN B 1 106 ? -14.164 1.021 2.443 1 50.22 106 GLN B C 1
ATOM 4445 O O . GLN B 1 106 ? -13.648 -0.072 2.686 1 50.22 106 GLN B O 1
ATOM 4450 N N . ILE B 1 107 ? -14.156 1.932 3.416 1 45.06 107 ILE B N 1
ATOM 4451 C CA . ILE B 1 107 ? -14.266 1.562 4.82 1 45.06 107 ILE B CA 1
ATOM 4452 C C . ILE B 1 107 ? -15.227 0.383 4.969 1 45.06 107 ILE B C 1
ATOM 4454 O O . ILE B 1 107 ? -16.359 0.433 4.484 1 45.06 107 ILE B O 1
ATOM 4458 N N . GLN B 1 108 ? -14.734 -0.838 5.172 1 46.53 108 GLN B N 1
ATOM 4459 C CA . GLN B 1 108 ? -15.656 -1.773 5.805 1 46.53 108 GLN B CA 1
ATOM 4460 C C . GLN B 1 108 ? -16.266 -1.175 7.07 1 46.53 108 GLN B C 1
ATOM 4462 O O . GLN B 1 108 ? -15.617 -1.137 8.117 1 46.53 108 GLN B O 1
ATOM 4467 N N . MET B 1 109 ? -17.078 -0.112 6.895 1 51.53 109 MET B N 1
ATOM 4468 C CA . MET B 1 109 ? -17.766 0.163 8.156 1 51.53 109 MET B CA 1
ATOM 4469 C C . MET B 1 109 ? -18.594 -1.034 8.602 1 51.53 109 MET B C 1
ATOM 4471 O O . MET B 1 109 ? -19.266 -1.657 7.777 1 51.53 109 MET B O 1
ATOM 4475 N N . PRO B 1 110 ? -18.156 -1.48 9.766 1 49.72 110 PRO B N 1
ATOM 4476 C CA . PRO B 1 110 ? -19.062 -2.533 10.234 1 49.72 110 PRO B CA 1
ATOM 4477 C C . PRO B 1 110 ? -20.531 -2.244 9.898 1 49.72 110 PRO B C 1
ATOM 4479 O O . PRO B 1 110 ? -20.938 -1.082 9.844 1 49.72 110 PRO B O 1
ATOM 4482 N N . GLU B 1 111 ? -21.234 -3.191 9.438 1 50.44 111 GLU B N 1
ATOM 4483 C CA . GLU B 1 111 ? -22.594 -3.18 8.914 1 50.44 111 GLU B CA 1
ATOM 4484 C C . GLU B 1 111 ? -23.453 -2.146 9.641 1 50.44 111 GLU B C 1
ATOM 4486 O O . GLU B 1 111 ? -24.203 -1.396 9.008 1 50.44 111 GLU B O 1
ATOM 4491 N N . PRO B 1 112 ? -23.375 -2.092 10.977 1 44.56 112 PRO B N 1
ATOM 4492 C CA . PRO B 1 112 ? -24.328 -1.178 11.609 1 44.56 112 PRO B CA 1
ATOM 4493 C C . PRO B 1 112 ? -23.969 0.291 11.383 1 44.56 112 PRO B C 1
ATOM 4495 O O . PRO B 1 112 ? -24.828 1.166 11.539 1 44.56 112 PRO B O 1
ATOM 4498 N N . ILE B 1 113 ? -22.797 0.526 11.078 1 45.41 113 ILE B N 1
ATOM 4499 C CA . ILE B 1 113 ? -22.406 1.924 10.961 1 45.41 113 ILE B CA 1
ATOM 4500 C C . ILE B 1 113 ? -22.219 2.281 9.484 1 45.41 113 ILE B C 1
ATOM 4502 O O . ILE B 1 113 ? -22.016 3.451 9.148 1 45.41 113 ILE B O 1
ATOM 4506 N N . ALA B 1 114 ? -22.406 1.353 8.672 1 55.06 114 ALA B N 1
ATOM 4507 C CA . ALA B 1 114 ? -22.156 1.539 7.246 1 55.06 114 ALA B CA 1
ATOM 4508 C C . ALA B 1 114 ? -23.312 2.281 6.574 1 55.06 114 ALA B C 1
ATOM 4510 O O . ALA B 1 114 ? -23.234 2.623 5.391 1 55.06 114 ALA B O 1
ATOM 4511 N N . ASN B 1 115 ? -24.203 2.803 7.449 1 55.12 115 ASN B N 1
ATOM 4512 C CA . ASN B 1 115 ? -25.297 3.557 6.836 1 55.12 115 ASN B CA 1
ATOM 4513 C C . ASN B 1 115 ? -24.875 4.988 6.516 1 55.12 115 ASN B C 1
ATOM 4515 O O . ASN B 1 115 ? -24.016 5.555 7.195 1 55.12 115 ASN B O 1
ATOM 4519 N N . PRO B 1 116 ? -25.359 5.484 5.48 1 58.38 116 PRO B N 1
ATOM 4520 C CA . PRO B 1 116 ? -24.969 6.812 4.996 1 58.38 116 PRO B CA 1
ATOM 4521 C C . PRO B 1 116 ? -25.141 7.898 6.059 1 58.38 116 PRO B C 1
ATOM 4523 O O . PRO B 1 116 ? -24.312 8.797 6.16 1 58.38 116 PRO B O 1
ATOM 4526 N N . ALA B 1 117 ? -26.172 7.809 6.91 1 55.16 117 ALA B N 1
ATOM 4527 C CA . ALA B 1 117 ? -26.438 8.836 7.918 1 55.16 117 ALA B CA 1
ATOM 4528 C C . ALA B 1 117 ? -25.344 8.836 8.984 1 55.16 117 ALA B C 1
ATOM 4530 O O . ALA B 1 117 ? -24.859 9.898 9.383 1 55.16 117 ALA B O 1
ATOM 4531 N N . SER B 1 118 ? -24.969 7.691 9.453 1 62.38 118 SER B N 1
ATOM 4532 C CA . SER B 1 118 ? -23.891 7.574 10.438 1 62.38 118 SER B CA 1
ATOM 4533 C C . SER B 1 118 ? -22.547 8.023 9.859 1 62.38 118 SER B C 1
ATOM 4535 O O . SER B 1 118 ? -21.781 8.703 10.531 1 62.38 118 SER B O 1
ATOM 4537 N N . ARG B 1 119 ? -22.391 7.711 8.672 1 67.06 119 ARG B N 1
ATOM 4538 C CA . ARG B 1 119 ? -21.156 8.102 7.98 1 67.06 119 ARG B CA 1
ATOM 4539 C C . ARG B 1 119 ? -21.031 9.617 7.891 1 67.06 119 ARG B C 1
ATOM 4541 O O . ARG B 1 119 ? -19.969 10.172 8.117 1 67.06 119 ARG B O 1
ATOM 4548 N N . ASP B 1 120 ? -22.125 10.242 7.598 1 68.38 120 ASP B N 1
ATOM 4549 C CA . ASP B 1 120 ? -22.125 11.695 7.461 1 68.38 120 ASP B CA 1
ATOM 4550 C C . ASP B 1 120 ? -21.844 12.375 8.797 1 68.38 120 ASP B C 1
ATOM 4552 O O . ASP B 1 120 ? -21.125 13.375 8.859 1 68.38 120 ASP B O 1
ATOM 4556 N N . ARG B 1 121 ? -22.438 11.828 9.789 1 68.19 121 ARG B N 1
ATOM 4557 C CA . ARG B 1 121 ? -22.219 12.391 11.117 1 68.19 121 ARG B CA 1
ATOM 4558 C C . ARG B 1 121 ? -20.766 12.281 11.539 1 68.19 121 ARG B C 1
ATOM 4560 O O . ARG B 1 121 ? -20.203 13.211 12.109 1 68.19 121 ARG B O 1
ATOM 4567 N N . TYR B 1 122 ? -20.25 11.195 11.273 1 74.25 122 TYR B N 1
ATOM 4568 C CA . TYR B 1 122 ? -18.859 11 11.633 1 74.25 122 TYR B CA 1
ATOM 4569 C C . TYR B 1 122 ? -17.953 11.891 10.797 1 74.25 122 TYR B C 1
ATOM 4571 O O . TYR B 1 122 ? -16.938 12.406 11.297 1 74.25 122 TYR B O 1
ATOM 4579 N N . LEU B 1 123 ? -18.344 12 9.617 1 78.62 123 LEU B N 1
ATOM 4580 C CA . LEU B 1 123 ? -17.609 12.898 8.75 1 78.62 123 LEU B CA 1
ATOM 4581 C C . LEU B 1 123 ? -17.594 14.312 9.312 1 78.62 123 LEU B C 1
ATOM 4583 O O . LEU B 1 123 ? -16.531 14.93 9.43 1 78.62 123 LEU B O 1
ATOM 4587 N N . ILE B 1 124 ? -18.75 14.758 9.68 1 77.06 124 ILE B N 1
ATOM 4588 C CA . ILE B 1 124 ? -18.875 16.125 10.195 1 77.06 124 ILE B CA 1
ATOM 4589 C C . ILE B 1 124 ? -18.062 16.266 11.477 1 77.06 124 ILE B C 1
ATOM 4591 O O . ILE B 1 124 ? -17.312 17.234 11.648 1 77.06 124 ILE B O 1
ATOM 4595 N N . SER B 1 125 ? -18.188 15.281 12.289 1 82.44 125 SER B N 1
ATOM 4596 C CA . SER B 1 125 ? -17.453 15.32 13.555 1 82.44 125 SER B CA 1
ATOM 4597 C C . SER B 1 125 ? -15.945 15.367 13.32 1 82.44 125 SER B C 1
ATOM 4599 O O . SER B 1 125 ? -15.227 16.094 14.016 1 82.44 125 SER B O 1
ATOM 4601 N N . SER B 1 126 ? -15.516 14.594 12.422 1 86.62 126 SER B N 1
ATOM 4602 C CA . SER B 1 126 ? -14.086 14.547 12.109 1 86.62 126 SER B CA 1
ATOM 4603 C C . SER B 1 126 ? -13.602 15.867 11.523 1 86.62 126 SER B C 1
ATOM 4605 O O . SER B 1 126 ? -12.531 16.359 11.883 1 86.62 126 SER B O 1
ATOM 4607 N N . LEU B 1 127 ? -14.422 16.422 10.664 1 88.38 127 LEU B N 1
ATOM 4608 C CA . LEU B 1 127 ? -14.078 17.703 10.047 1 88.38 127 LEU B CA 1
ATOM 4609 C C . LEU B 1 127 ? -14.016 18.812 11.094 1 88.38 127 LEU B C 1
ATOM 4611 O O . LEU B 1 127 ? -13.117 19.656 11.062 1 88.38 127 LEU B O 1
ATOM 4615 N N . VAL B 1 128 ? -14.969 18.719 11.977 1 89.75 128 VAL B N 1
ATOM 4616 C CA . VAL B 1 128 ? -15.023 19.703 13.062 1 89.75 128 VAL B CA 1
ATOM 4617 C C . VAL B 1 128 ? -13.766 19.578 13.922 1 89.75 128 VAL B C 1
ATOM 4619 O O . VAL B 1 128 ? -13.094 20.562 14.195 1 89.75 128 VAL B O 1
ATOM 4622 N N . GLU B 1 129 ? -13.453 18.391 14.273 1 91.75 129 GLU B N 1
ATOM 4623 C CA . GLU B 1 129 ? -12.289 18.156 15.125 1 91.75 129 GLU B CA 1
ATOM 4624 C C . GLU B 1 129 ? -11 18.594 14.438 1 91.75 129 GLU B C 1
ATOM 4626 O O . GLU B 1 129 ? -10.133 19.203 15.062 1 91.75 129 GLU B O 1
ATOM 4631 N N . GLU B 1 130 ? -10.859 18.266 13.203 1 94.06 130 GLU B N 1
ATOM 4632 C CA . GLU B 1 130 ? -9.688 18.672 12.438 1 94.06 130 GLU B CA 1
ATOM 4633 C C . GLU B 1 130 ? -9.57 20.188 12.359 1 94.06 130 GLU B C 1
ATOM 4635 O O . GLU B 1 130 ? -8.492 20.75 12.547 1 94.06 130 GLU B O 1
ATOM 4640 N N . ALA B 1 131 ? -10.695 20.828 12.094 1 94.69 131 ALA B N 1
ATOM 4641 C CA . ALA B 1 131 ? -10.719 22.297 11.984 1 94.69 131 ALA B CA 1
ATOM 4642 C C . ALA B 1 131 ? -10.305 22.938 13.297 1 94.69 131 ALA B C 1
ATOM 4644 O O . ALA B 1 131 ? -9.516 23.891 13.305 1 94.69 131 ALA B O 1
ATOM 4645 N N . ILE B 1 132 ? -10.812 22.438 14.375 1 95 132 ILE B N 1
ATOM 4646 C CA . ILE B 1 132 ? -10.531 22.969 15.695 1 95 132 ILE B CA 1
ATOM 4647 C C . ILE B 1 132 ? -9.047 22.812 16.016 1 95 132 ILE B C 1
ATOM 4649 O O . ILE B 1 132 ? -8.352 23.781 16.312 1 95 132 ILE B O 1
ATOM 4653 N N . THR B 1 133 ? -8.562 21.625 15.875 1 95.5 133 THR B N 1
ATOM 4654 C CA . THR B 1 133 ? -7.223 21.312 16.344 1 95.5 133 THR B CA 1
ATOM 4655 C C . THR B 1 133 ? -6.168 21.891 15.406 1 95.5 133 THR B C 1
ATOM 4657 O O . THR B 1 133 ? -5.105 22.328 15.852 1 95.5 133 THR B O 1
ATOM 4660 N N . SER B 1 134 ? -6.438 21.891 14.125 1 96.44 134 SER B N 1
ATOM 4661 C CA . SER B 1 134 ? -5.543 22.547 13.172 1 96.44 134 SER B CA 1
ATOM 4662 C C . SER B 1 134 ? -5.402 24.031 13.469 1 96.44 134 SER B C 1
ATOM 4664 O O . SER B 1 134 ? -4.301 24.578 13.398 1 96.44 134 SER B O 1
ATOM 4666 N N . SER B 1 135 ? -6.496 24.688 13.812 1 96.31 135 SER B N 1
ATOM 4667 C CA . SER B 1 135 ? -6.484 26.109 14.117 1 96.31 135 SER B CA 1
ATOM 4668 C C . SER B 1 135 ? -5.809 26.375 15.453 1 96.31 135 SER B C 1
ATOM 4670 O O . SER B 1 135 ? -5.082 27.359 15.602 1 96.31 135 SER B O 1
ATOM 4672 N N . GLN B 1 136 ? -6.039 25.516 16.375 1 94.69 136 GLN B N 1
ATOM 4673 C CA . GLN B 1 136 ? -5.414 25.672 17.688 1 94.69 136 GLN B CA 1
ATOM 4674 C C . GLN B 1 136 ? -3.898 25.516 17.594 1 94.69 136 GLN B C 1
ATOM 4676 O O . GLN B 1 136 ? -3.158 26.188 18.312 1 94.69 136 GLN B O 1
ATOM 4681 N N . LEU B 1 137 ? -3.457 24.625 16.75 1 93.44 137 LEU B N 1
ATOM 4682 C CA . LEU B 1 137 ? -2.031 24.453 16.5 1 93.44 137 LEU B CA 1
ATOM 4683 C C . LEU B 1 137 ? -1.392 25.75 16.047 1 93.44 137 LEU B C 1
ATOM 4685 O O . LEU B 1 137 ? -0.195 25.969 16.25 1 93.44 137 LEU B O 1
ATOM 4689 N N . GLU B 1 138 ? -2.207 26.641 15.461 1 92.12 138 GLU B N 1
ATOM 4690 C CA . GLU B 1 138 ? -1.705 27.906 14.93 1 92.12 138 GLU B CA 1
ATOM 4691 C C . GLU B 1 138 ? -2.057 29.078 15.859 1 92.12 138 GLU B C 1
ATOM 4693 O O . GLU B 1 138 ? -1.961 30.234 15.469 1 92.12 138 GLU B O 1
ATOM 4698 N N . GLY B 1 139 ? -2.682 28.797 17.031 1 91.38 139 GLY B N 1
ATOM 4699 C CA . GLY B 1 139 ? -2.811 29.859 18.016 1 91.38 139 GLY B CA 1
ATOM 4700 C C . GLY B 1 139 ? -4.25 30.203 18.328 1 91.38 139 GLY B C 1
ATOM 4701 O O . GLY B 1 139 ? -4.516 31.078 19.156 1 91.38 139 GLY B O 1
ATOM 4702 N N . ALA B 1 140 ? -5.234 29.531 17.672 1 94.38 140 ALA B N 1
ATOM 4703 C CA . ALA B 1 140 ? -6.617 29.766 18.078 1 94.38 140 ALA B CA 1
ATOM 4704 C C . ALA B 1 140 ? -6.848 29.359 19.516 1 94.38 140 ALA B C 1
ATOM 4706 O O . ALA B 1 140 ? -6.488 28.25 19.922 1 94.38 140 ALA B O 1
ATOM 4707 N N . SER B 1 141 ? -7.512 30.203 20.297 1 93.12 141 SER B N 1
ATOM 4708 C CA . SER B 1 141 ? -7.637 29.984 21.734 1 93.12 141 SER B CA 1
ATOM 4709 C C . SER B 1 141 ? -9.016 29.438 22.094 1 93.12 141 SER B C 1
ATOM 4711 O O . SER B 1 141 ? -9.258 29.047 23.234 1 93.12 141 SER B O 1
ATOM 4713 N N . THR B 1 142 ? -9.898 29.375 21.141 1 93.06 142 THR B N 1
ATOM 4714 C CA . THR B 1 142 ? -11.25 28.906 21.391 1 93.06 142 THR B CA 1
ATOM 4715 C C . THR B 1 142 ? -11.234 27.453 21.875 1 93.06 142 THR B C 1
ATOM 4717 O O . THR B 1 142 ? -10.531 26.609 21.312 1 93.06 142 THR B O 1
ATOM 4720 N N . SER B 1 143 ? -12.008 27.188 22.891 1 92.81 143 SER B N 1
ATOM 4721 C CA . SER B 1 143 ? -12.086 25.828 23.422 1 92.81 143 SER B CA 1
ATOM 4722 C C . SER B 1 143 ? -12.859 24.922 22.469 1 92.81 143 SER B C 1
ATOM 4724 O O . SER B 1 143 ? -13.656 25.391 21.672 1 92.81 143 SER B O 1
ATOM 4726 N N . ARG B 1 144 ? -12.555 23.641 22.609 1 91.75 144 ARG B N 1
ATOM 4727 C CA . ARG B 1 144 ? -13.211 22.641 21.797 1 91.75 144 ARG B CA 1
ATOM 4728 C C . ARG B 1 144 ? -14.727 22.688 21.953 1 91.75 144 ARG B C 1
ATOM 4730 O O . ARG B 1 144 ? -15.469 22.641 20.969 1 91.75 144 ARG B O 1
ATOM 4737 N N . VAL B 1 145 ? -15.164 22.828 23.141 1 89 145 VAL B N 1
ATOM 4738 C CA . VAL B 1 145 ? -16.594 22.828 23.453 1 89 145 VAL B CA 1
ATOM 4739 C C . VAL B 1 145 ? -17.266 24.016 22.781 1 89 145 VAL B C 1
ATOM 4741 O O . VAL B 1 145 ? -18.297 23.859 22.125 1 89 145 VAL B O 1
ATOM 4744 N N . GLU B 1 146 ? -16.672 25.156 22.922 1 90.88 146 GLU B N 1
ATOM 4745 C CA . GLU B 1 146 ? -17.234 26.375 22.328 1 90.88 146 GLU B CA 1
ATOM 4746 C C . GLU B 1 146 ? -17.203 26.312 20.812 1 90.88 146 GLU B C 1
ATOM 4748 O O . GLU B 1 146 ? -18.141 26.766 20.141 1 90.88 146 GLU B O 1
ATOM 4753 N N . ALA B 1 147 ? -16.141 25.859 20.328 1 92.75 147 ALA B N 1
ATOM 4754 C CA . ALA B 1 147 ? -15.992 25.75 18.891 1 92.75 147 ALA B CA 1
ATOM 4755 C C . ALA B 1 147 ? -17.047 24.812 18.297 1 92.75 147 ALA B C 1
ATOM 4757 O O . ALA B 1 147 ? -17.672 25.125 17.281 1 92.75 147 ALA B O 1
ATOM 4758 N N . LYS B 1 148 ? -17.266 23.656 18.922 1 88.69 148 LYS B N 1
ATOM 4759 C CA . LYS B 1 148 ? -18.266 22.703 18.469 1 88.69 148 LYS B CA 1
ATOM 4760 C C . LYS B 1 148 ? -19.656 23.312 18.516 1 88.69 148 LYS B C 1
ATOM 4762 O O . LYS B 1 148 ? -20.469 23.109 17.609 1 88.69 148 LYS B O 1
ATOM 4767 N N . ARG B 1 149 ? -19.938 24 19.547 1 84.31 149 ARG B N 1
ATOM 4768 C CA . ARG B 1 149 ? -21.234 24.672 19.688 1 84.31 149 ARG B CA 1
ATOM 4769 C C . ARG B 1 149 ? -21.453 25.688 18.578 1 84.31 149 ARG B C 1
ATOM 4771 O O . ARG B 1 149 ? -22.516 25.75 17.969 1 84.31 149 ARG B O 1
ATOM 4778 N N . MET B 1 150 ? -20.422 26.453 18.328 1 90.06 150 MET B N 1
ATOM 4779 C CA . MET B 1 150 ? -20.5 27.469 17.281 1 90.06 150 MET B CA 1
ATOM 4780 C C . MET B 1 150 ? -20.828 26.828 15.938 1 90.06 150 MET B C 1
ATOM 4782 O O . MET B 1 150 ? -21.734 27.297 15.234 1 90.06 150 MET B O 1
ATOM 4786 N N . LEU B 1 151 ? -20.188 25.781 15.617 1 88.56 151 LEU B N 1
ATOM 4787 C CA . LEU B 1 151 ? -20.344 25.141 14.32 1 88.56 151 LEU B CA 1
ATOM 4788 C C . LEU B 1 151 ? -21.688 24.438 14.242 1 88.56 151 LEU B C 1
ATOM 4790 O O . LEU B 1 151 ? -22.359 24.469 13.203 1 88.56 151 LEU B O 1
ATOM 4794 N N . ARG B 1 152 ? -22.094 23.828 15.328 1 79.56 152 ARG B N 1
ATOM 4795 C CA . ARG B 1 152 ? -23.359 23.094 15.359 1 79.56 152 ARG B CA 1
ATOM 4796 C C . ARG B 1 152 ? -24.547 24.047 15.219 1 79.56 152 ARG B C 1
ATOM 4798 O O . ARG B 1 152 ? -25.516 23.734 14.531 1 79.56 152 ARG B O 1
ATOM 4805 N N . GLU B 1 153 ? -24.453 25.156 15.852 1 78.44 153 GLU B N 1
ATOM 4806 C CA . GLU B 1 153 ? -25.531 26.125 15.867 1 78.44 153 GLU B CA 1
ATOM 4807 C C . GLU B 1 153 ? -25.438 27.094 14.688 1 78.44 153 GLU B C 1
ATOM 4809 O O . GLU B 1 153 ? -26.297 27.953 14.5 1 78.44 153 GLU B O 1
ATOM 4814 N N . ASN B 1 154 ? -24.406 26.938 14.008 1 87.62 154 ASN B N 1
ATOM 4815 C CA . ASN B 1 154 ? -24.141 27.844 12.906 1 87.62 154 ASN B CA 1
ATOM 4816 C C . ASN B 1 154 ? -24.125 29.297 13.375 1 87.62 154 ASN B C 1
ATOM 4818 O O . ASN B 1 154 ? -24.75 30.172 12.75 1 87.62 154 ASN B O 1
ATOM 4822 N N . ARG B 1 155 ? -23.516 29.516 14.492 1 88.62 155 ARG B N 1
ATOM 4823 C CA . ARG B 1 155 ? -23.391 30.844 15.055 1 88.62 155 ARG B CA 1
ATOM 4824 C C . ARG B 1 155 ? -22.266 31.625 14.383 1 88.62 155 ARG B C 1
ATOM 4826 O O . ARG B 1 155 ? -21.25 31.031 14.008 1 88.62 155 ARG B O 1
ATOM 4833 N N . ARG B 1 156 ? -22.391 32.938 14.414 1 92.94 156 ARG B N 1
ATOM 4834 C CA . ARG B 1 156 ? -21.312 33.781 13.914 1 92.94 156 ARG B CA 1
ATOM 4835 C C . ARG B 1 156 ? -20.141 33.812 14.883 1 92.94 156 ARG B C 1
ATOM 4837 O O . ARG B 1 156 ? -20.344 33.844 16.109 1 92.94 156 ARG B O 1
ATOM 4844 N N . PRO B 1 157 ? -18.938 33.812 14.344 1 96.56 157 PRO B N 1
ATOM 4845 C CA . PRO B 1 157 ? -17.766 33.875 15.219 1 96.56 157 PRO B CA 1
ATOM 4846 C C . PRO B 1 157 ? -17.688 35.156 16.031 1 96.56 157 PRO B C 1
ATOM 4848 O O . PRO B 1 157 ? -18.016 36.219 15.516 1 96.56 157 PRO B O 1
ATOM 4851 N N . ARG B 1 158 ? -17.281 35.094 17.203 1 95.12 158 ARG B N 1
ATOM 4852 C CA . ARG B 1 158 ? -17.25 36.25 18.109 1 95.12 158 A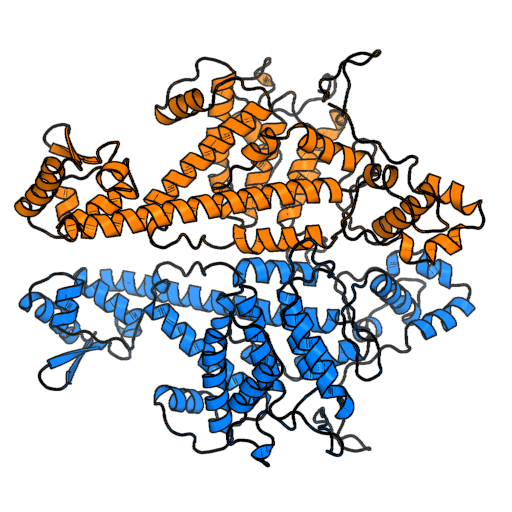RG B CA 1
ATOM 4853 C C . ARG B 1 158 ? -15.875 36.906 18.094 1 95.12 158 ARG B C 1
ATOM 4855 O O . ARG B 1 158 ? -15.734 38.062 18.516 1 95.12 158 ARG B O 1
ATOM 4862 N N . ASP B 1 159 ? -14.859 36.219 17.734 1 95.44 159 ASP B N 1
ATOM 4863 C CA . ASP B 1 159 ? -13.492 36.719 17.719 1 95.44 159 ASP B CA 1
ATOM 4864 C C . ASP B 1 159 ? -12.656 36.031 16.641 1 95.44 159 ASP B C 1
ATOM 4866 O O . ASP B 1 159 ? -13.18 35.25 15.852 1 95.44 159 ASP B O 1
ATOM 4870 N N . ARG B 1 160 ? -11.406 36.438 16.594 1 95.88 160 ARG B N 1
ATOM 4871 C CA . ARG B 1 160 ? -10.477 35.938 15.57 1 95.88 160 ARG B CA 1
ATOM 4872 C C . ARG B 1 160 ? -10.289 34.438 15.664 1 95.88 160 ARG B C 1
ATOM 4874 O O . ARG B 1 160 ? -10.227 33.75 14.641 1 95.88 160 ARG B O 1
ATOM 4881 N N . SER B 1 161 ? -10.219 33.938 16.812 1 97.12 161 SER B N 1
ATOM 4882 C CA . SER B 1 161 ? -9.992 32.5 17.047 1 97.12 161 SER B CA 1
ATOM 4883 C C . SER B 1 161 ? -11.156 31.672 16.531 1 97.12 161 SER B C 1
ATOM 4885 O O . SER B 1 161 ? -10.953 30.672 15.844 1 97.12 161 SER B O 1
ATOM 4887 N N . GLU B 1 162 ? -12.328 32.062 16.828 1 97 162 GLU B N 1
ATOM 4888 C CA . GLU B 1 162 ? -13.508 31.375 16.312 1 97 162 GLU B CA 1
ATOM 4889 C C . GLU B 1 162 ? -13.586 31.469 14.797 1 97 162 GLU B C 1
ATOM 4891 O O . GLU B 1 162 ? -13.969 30.5 14.133 1 97 162 GLU B O 1
ATOM 4896 N N . GLN B 1 163 ? -13.227 32.625 14.305 1 97.56 163 GLN B N 1
ATOM 4897 C CA . GLN B 1 163 ? -13.234 32.812 12.859 1 97.56 163 GLN B CA 1
ATOM 4898 C C . GLN B 1 163 ? -12.242 31.859 12.18 1 97.56 163 GLN B C 1
ATOM 4900 O O . GLN B 1 163 ? -12.539 31.281 11.133 1 97.56 163 GLN B O 1
ATOM 4905 N N . MET B 1 164 ? -11.078 31.703 12.75 1 97.62 164 MET B N 1
ATOM 4906 C CA . MET B 1 164 ? -10.07 30.781 12.234 1 97.62 164 MET B CA 1
ATOM 4907 C C . MET B 1 164 ? -10.625 29.375 12.117 1 97.62 164 MET B C 1
ATOM 4909 O O . MET B 1 164 ? -10.406 28.688 11.109 1 97.62 164 MET B O 1
ATOM 4913 N N . ILE B 1 165 ? -11.336 28.953 13.102 1 97.5 165 ILE B N 1
ATOM 4914 C CA . ILE B 1 165 ? -11.867 27.594 13.172 1 97.5 165 ILE B CA 1
ATOM 4915 C C . ILE B 1 165 ? -12.969 27.422 12.117 1 97.5 165 ILE B C 1
ATOM 4917 O O . ILE B 1 165 ? -12.992 26.438 11.391 1 97.5 165 ILE B O 1
ATOM 4921 N N . LEU B 1 166 ? -13.875 28.391 12.055 1 96.5 166 LEU B N 1
ATOM 4922 C CA . LEU B 1 166 ? -14.93 28.344 11.047 1 96.5 166 LEU B CA 1
ATOM 4923 C C . LEU B 1 166 ? -14.336 28.281 9.641 1 96.5 166 LEU B C 1
ATOM 4925 O O . LEU B 1 166 ? -14.766 27.484 8.812 1 96.5 166 LEU B O 1
ATOM 4929 N N . ASN B 1 167 ? -13.359 29.188 9.383 1 97.75 167 ASN B N 1
ATOM 4930 C CA . ASN B 1 167 ? -12.695 29.203 8.078 1 97.75 167 ASN B CA 1
ATOM 4931 C C . ASN B 1 167 ? -12.102 27.844 7.734 1 97.75 167 ASN B C 1
ATOM 4933 O O . ASN B 1 167 ? -12.258 27.359 6.613 1 97.75 167 ASN B O 1
ATOM 4937 N N . ASN B 1 168 ? -11.453 27.281 8.711 1 97.38 168 ASN B N 1
ATOM 4938 C CA . ASN B 1 168 ? -10.797 25.984 8.484 1 97.38 168 ASN B CA 1
ATOM 4939 C C . ASN B 1 168 ? -11.82 24.875 8.227 1 97.38 168 ASN B C 1
ATOM 4941 O O . ASN B 1 168 ? -11.586 24 7.402 1 97.38 168 ASN B O 1
ATOM 4945 N N . TYR B 1 169 ? -12.898 24.891 8.992 1 95.31 169 TYR B N 1
ATOM 4946 C CA . TYR B 1 169 ? -13.977 23.922 8.789 1 95.31 169 TYR B CA 1
ATOM 4947 C C . TYR B 1 169 ? -14.516 24.016 7.363 1 95.31 169 TYR B C 1
ATOM 4949 O O . TYR B 1 169 ? -14.648 22.984 6.684 1 95.31 169 TYR B O 1
ATOM 4957 N N . GLU B 1 170 ? -14.758 25.203 6.914 1 95 170 GLU B N 1
ATOM 4958 C CA . GLU B 1 170 ? -15.273 25.422 5.566 1 95 170 GLU B CA 1
ATOM 4959 C C . GLU B 1 170 ? -14.25 25.031 4.508 1 95 170 GLU B C 1
ATOM 4961 O O . GLU B 1 170 ? -14.602 24.469 3.469 1 95 170 GLU B O 1
ATOM 4966 N N . ALA B 1 171 ? -13.055 25.359 4.762 1 96.12 171 ALA B N 1
ATOM 4967 C CA . ALA B 1 171 ? -11.992 25 3.832 1 96.12 171 ALA B CA 1
ATOM 4968 C C . ALA B 1 171 ? -11.898 23.484 3.672 1 96.12 171 ALA B C 1
ATOM 4970 O O . ALA B 1 171 ? -11.75 22.984 2.555 1 96.12 171 ALA B O 1
ATOM 4971 N N . MET B 1 172 ? -11.961 22.781 4.758 1 94 172 MET B N 1
ATOM 4972 C CA . MET B 1 172 ? -11.891 21.312 4.719 1 94 172 MET B CA 1
ATOM 4973 C C . MET B 1 172 ? -13.047 20.734 3.92 1 94 172 MET B C 1
ATOM 4975 O O . MET B 1 172 ? -12.875 19.766 3.174 1 94 172 MET B O 1
ATOM 4979 N N . GLN B 1 173 ? -14.234 21.328 4.074 1 91.5 173 GLN B N 1
ATOM 4980 C CA . GLN B 1 173 ? -15.383 20.906 3.275 1 91.5 173 GLN B CA 1
ATOM 4981 C C . GLN B 1 173 ? -15.133 21.141 1.788 1 91.5 173 GLN B C 1
ATOM 4983 O O . GLN B 1 173 ? -15.461 20.281 0.959 1 91.5 173 GLN B O 1
ATOM 4988 N N . ASN B 1 174 ? -14.594 22.234 1.544 1 93.69 174 ASN B N 1
ATOM 4989 C CA . ASN B 1 174 ? -14.297 22.578 0.158 1 93.69 174 ASN B CA 1
ATOM 4990 C C . ASN B 1 174 ? -13.266 21.625 -0.452 1 93.69 174 ASN B C 1
ATOM 4992 O O . ASN B 1 174 ? -13.344 21.297 -1.637 1 93.69 174 ASN B O 1
ATOM 4996 N N . ILE B 1 175 ? -12.305 21.234 0.282 1 94.25 175 ILE B N 1
ATOM 4997 C CA . ILE B 1 175 ? -11.25 20.344 -0.173 1 94.25 175 ILE B CA 1
ATOM 4998 C C . ILE B 1 175 ? -11.859 19.016 -0.629 1 94.25 175 ILE B C 1
ATOM 5000 O O . ILE B 1 175 ? -11.414 18.422 -1.611 1 94.25 175 ILE B O 1
ATOM 5004 N N . LEU B 1 176 ? -12.844 18.578 0.074 1 88.19 176 LEU B N 1
ATOM 5005 C CA . LEU B 1 176 ? -13.539 17.359 -0.312 1 88.19 176 LEU B CA 1
ATOM 5006 C C . LEU B 1 176 ? -14.117 17.484 -1.718 1 88.19 176 LEU B C 1
ATOM 5008 O O . LEU B 1 176 ? -14.078 16.531 -2.498 1 88.19 176 LEU B O 1
ATOM 5012 N N . ALA B 1 177 ? -14.531 18.688 -2.039 1 88.56 177 ALA B N 1
ATOM 5013 C CA . ALA B 1 177 ? -15.156 18.938 -3.336 1 88.56 177 ALA B CA 1
ATOM 5014 C C . ALA B 1 177 ? -14.094 19.125 -4.422 1 88.56 177 ALA B C 1
ATOM 5016 O O . ALA B 1 177 ? -14.359 18.875 -5.602 1 88.56 177 ALA B O 1
ATOM 5017 N N . LEU B 1 178 ? -12.938 19.422 -4.059 1 91.44 178 LEU B N 1
ATOM 5018 C CA . LEU B 1 178 ? -11.891 19.781 -5.004 1 91.44 178 LEU B CA 1
ATOM 5019 C C . LEU B 1 178 ? -10.945 18.609 -5.234 1 91.44 178 LEU B C 1
ATOM 5021 O O . LEU B 1 178 ? -9.93 18.75 -5.914 1 91.44 178 LEU B O 1
ATOM 5025 N N . ARG B 1 179 ? -11.234 17.484 -4.77 1 87.56 179 ARG B N 1
ATOM 5026 C CA . ARG B 1 179 ? -10.312 16.344 -4.746 1 87.56 179 ARG B CA 1
ATOM 5027 C C . ARG B 1 179 ? -9.906 15.945 -6.16 1 87.56 179 ARG B C 1
ATOM 5029 O O . ARG B 1 179 ? -8.805 15.43 -6.375 1 87.56 179 ARG B O 1
ATOM 5036 N N . ASP B 1 180 ? -10.711 16.219 -7.156 1 90.31 180 ASP B N 1
ATOM 5037 C CA . ASP B 1 180 ? -10.43 15.773 -8.516 1 90.31 180 ASP B CA 1
ATOM 5038 C C . ASP B 1 180 ? -9.75 16.875 -9.328 1 90.31 180 ASP B C 1
ATOM 5040 O O . ASP B 1 180 ? -9.266 16.641 -10.43 1 90.31 180 ASP B O 1
ATOM 5044 N N . ALA B 1 181 ? -9.688 18.078 -8.805 1 93.62 181 ALA B N 1
ATOM 5045 C CA . ALA B 1 181 ? -9.047 19.203 -9.484 1 93.62 181 ALA B CA 1
ATOM 5046 C C . ALA B 1 181 ? -7.535 19.188 -9.266 1 93.62 181 ALA B C 1
ATOM 5048 O O . ALA B 1 181 ? -7.066 18.906 -8.164 1 93.62 181 ALA B O 1
ATOM 5049 N N . PRO B 1 182 ? -6.785 19.484 -10.352 1 96.12 182 PRO B N 1
ATOM 5050 C CA . PRO B 1 182 ? -5.34 19.562 -10.156 1 96.12 182 PRO B CA 1
ATOM 5051 C C . PRO B 1 182 ? -4.938 20.734 -9.242 1 96.12 182 PRO B C 1
ATOM 5053 O O . PRO B 1 182 ? -5.625 21.75 -9.203 1 96.12 182 PRO B O 1
ATOM 5056 N N . LEU B 1 183 ? -3.873 20.547 -8.539 1 97.56 183 LEU B N 1
ATOM 5057 C CA . LEU B 1 183 ? -3.35 21.609 -7.691 1 97.56 183 LEU B CA 1
ATOM 5058 C C . LEU B 1 183 ? -2.65 22.688 -8.523 1 97.56 183 LEU B C 1
ATOM 5060 O O . LEU B 1 183 ? -1.785 22.375 -9.344 1 97.56 183 LEU B O 1
ATOM 5064 N N . THR B 1 184 ? -3.037 23.891 -8.422 1 98.12 184 THR B N 1
ATOM 5065 C CA . THR B 1 184 ? -2.426 25.047 -9.078 1 98.12 184 THR B CA 1
ATOM 5066 C C . THR B 1 184 ? -2.084 26.125 -8.055 1 98.12 184 THR B C 1
ATOM 5068 O O . THR B 1 184 ? -2.602 26.125 -6.941 1 98.12 184 THR B O 1
ATOM 5071 N N . PRO B 1 185 ? -1.163 27.047 -8.477 1 98.38 185 PRO B N 1
ATOM 5072 C CA . PRO B 1 185 ? -0.9 28.172 -7.574 1 98.38 185 PRO B CA 1
ATOM 5073 C C . PRO B 1 185 ? -2.166 28.938 -7.215 1 98.38 185 PRO B C 1
ATOM 5075 O O . PRO B 1 185 ? -2.332 29.359 -6.062 1 98.38 185 PRO B O 1
ATOM 5078 N N . GLU B 1 186 ? -3.055 29.016 -8.164 1 97.94 186 GLU B N 1
ATOM 5079 C CA . GLU B 1 186 ? -4.316 29.719 -7.918 1 97.94 186 GLU B CA 1
ATOM 5080 C C . GLU B 1 186 ? -5.16 28.969 -6.883 1 97.94 186 GLU B C 1
ATOM 5082 O O . GLU B 1 186 ? -5.766 29.594 -6.008 1 97.94 186 GLU B O 1
ATOM 5087 N N . LEU B 1 187 ? -5.18 27.703 -7.012 1 97.69 187 LEU B N 1
ATOM 5088 C CA . LEU B 1 187 ? -5.957 26.922 -6.062 1 97.69 187 LEU B CA 1
ATOM 5089 C C . LEU B 1 187 ? -5.371 27.031 -4.66 1 97.69 187 LEU B C 1
ATOM 5091 O O . LEU B 1 187 ? -6.109 27.125 -3.678 1 97.69 187 LEU B O 1
ATOM 5095 N N . ILE B 1 188 ? -4.043 27 -4.555 1 98.56 188 ILE B N 1
ATOM 5096 C CA . ILE B 1 188 ? -3.387 27.141 -3.262 1 98.56 188 ILE B CA 1
ATOM 5097 C C . ILE B 1 188 ? -3.754 28.5 -2.652 1 98.56 188 ILE B C 1
ATOM 5099 O O . ILE B 1 188 ? -4.098 28.578 -1.471 1 98.56 188 ILE B O 1
ATOM 5103 N N . CYS B 1 189 ? -3.727 29.531 -3.445 1 98.56 189 CYS B N 1
ATOM 5104 C CA . CYS B 1 189 ? -4.07 30.875 -2.98 1 98.56 189 CYS B CA 1
ATOM 5105 C C . CYS B 1 189 ? -5.539 30.953 -2.574 1 98.56 189 CYS B C 1
ATOM 5107 O O . CYS B 1 189 ? -5.883 31.641 -1.613 1 98.56 189 CYS B O 1
ATOM 5109 N N . GLN B 1 190 ? -6.34 30.234 -3.312 1 97.88 190 GLN B N 1
ATOM 5110 C CA . GLN B 1 190 ? -7.758 30.188 -2.977 1 97.88 190 GLN B CA 1
ATOM 5111 C C . GLN B 1 190 ? -7.984 29.5 -1.634 1 97.88 190 GLN B C 1
ATOM 5113 O O . GLN B 1 190 ? -8.766 29.969 -0.811 1 97.88 190 GLN B O 1
ATOM 5118 N N . ILE B 1 191 ? -7.355 28.406 -1.459 1 98 191 ILE B N 1
ATOM 5119 C CA . ILE B 1 191 ? -7.453 27.703 -0.19 1 98 191 ILE B CA 1
ATOM 5120 C C . ILE B 1 191 ? -6.965 28.594 0.945 1 98 191 ILE B C 1
ATOM 5122 O O . ILE B 1 191 ? -7.613 28.688 1.99 1 98 191 ILE B O 1
ATOM 5126 N N . HIS B 1 192 ? -5.844 29.297 0.743 1 98.69 192 HIS B N 1
ATOM 5127 C CA . HIS B 1 192 ? -5.309 30.203 1.751 1 98.69 192 HIS B CA 1
ATOM 5128 C C . HIS B 1 192 ? -6.293 31.328 2.062 1 98.69 192 HIS B C 1
ATOM 5130 O O . HIS B 1 192 ? -6.504 31.656 3.229 1 98.69 192 HIS B O 1
ATOM 5136 N N . ARG B 1 193 ? -6.863 31.875 1.038 1 98.38 193 ARG B N 1
ATOM 5137 C CA . ARG B 1 193 ? -7.859 32.938 1.226 1 98.38 193 ARG B CA 1
ATOM 5138 C C . ARG B 1 193 ? -9.008 32.438 2.1 1 98.38 193 ARG B C 1
ATOM 5140 O O . ARG B 1 193 ? -9.469 33.156 2.992 1 98.38 193 ARG B O 1
ATOM 5147 N N . GLN B 1 194 ? -9.406 31.25 1.842 1 97.62 194 GLN B N 1
ATOM 5148 C CA . GLN B 1 194 ? -10.516 30.688 2.6 1 97.62 194 GLN B CA 1
ATOM 5149 C C . GLN B 1 194 ? -10.125 30.469 4.059 1 97.62 194 GLN B C 1
ATOM 5151 O O . GLN B 1 194 ? -10.898 30.781 4.965 1 97.62 194 GLN B O 1
ATOM 5156 N N . VAL B 1 195 ? -8.938 30.016 4.328 1 97.56 195 VAL B N 1
ATOM 5157 C CA . VAL B 1 195 ? -8.492 29.656 5.672 1 97.56 195 VAL B CA 1
ATOM 5158 C C . VAL B 1 195 ? -8.219 30.922 6.488 1 97.56 195 VAL B C 1
ATOM 5160 O O . VAL B 1 195 ? -8.305 30.906 7.719 1 97.56 195 VAL B O 1
ATOM 5163 N N . THR B 1 196 ? -8.008 32.094 5.809 1 97.69 196 THR B N 1
ATOM 5164 C CA . THR B 1 196 ? -7.531 33.281 6.535 1 97.69 196 THR B CA 1
ATOM 5165 C C . THR B 1 196 ? -8.531 34.438 6.422 1 97.69 196 THR B C 1
ATOM 5167 O O . THR B 1 196 ? -8.281 35.531 6.926 1 97.69 196 THR B O 1
ATOM 5170 N N . GLN B 1 197 ? -9.617 34.188 5.723 1 96.19 197 GLN B N 1
ATOM 5171 C CA . GLN B 1 197 ? -10.586 35.25 5.512 1 96.19 197 GLN B CA 1
ATOM 5172 C C . GLN B 1 197 ? -10.961 35.938 6.828 1 96.19 197 GLN B C 1
ATOM 5174 O O . GLN B 1 197 ? -11.414 35.25 7.762 1 96.19 197 GLN B O 1
ATOM 5179 N N . GLY B 1 198 ? -10.688 37.219 6.906 1 95.69 198 GLY B N 1
ATOM 5180 C CA . GLY B 1 198 ? -11.094 38 8.062 1 95.69 198 GLY B CA 1
ATOM 5181 C C . GLY B 1 198 ? -10.203 37.781 9.273 1 95.69 198 GLY B C 1
ATOM 5182 O O . GLY B 1 198 ? -10.562 38.156 10.391 1 95.69 198 GLY B O 1
ATOM 5183 N N . THR B 1 199 ? -9.031 37.156 9.148 1 96.56 199 THR B N 1
ATOM 5184 C CA . THR B 1 199 ? -8.234 36.812 10.32 1 96.56 199 THR B CA 1
ATOM 5185 C C . THR B 1 199 ? -6.844 37.438 10.234 1 96.56 199 THR B C 1
ATOM 5187 O O . THR B 1 199 ? -6.059 37.344 11.18 1 96.56 199 THR B O 1
ATOM 5190 N N . LEU B 1 200 ? -6.512 38.062 9.141 1 96.12 200 LEU B N 1
ATOM 5191 C CA . LEU B 1 200 ? -5.176 38.625 8.953 1 96.12 200 LEU B CA 1
ATOM 5192 C C . LEU B 1 200 ? -5.141 40.094 9.359 1 96.12 200 LEU B C 1
ATOM 5194 O O . LEU B 1 200 ? -6.148 40.812 9.25 1 96.12 200 LEU B O 1
ATOM 5198 N N . ASP B 1 201 ? -4.023 40.562 9.828 1 92.88 201 ASP B N 1
ATOM 5199 C CA . ASP B 1 201 ? -3.859 41.969 10.164 1 92.88 201 ASP B CA 1
ATOM 5200 C C . ASP B 1 201 ? -4.055 42.844 8.938 1 92.88 201 ASP B C 1
ATOM 5202 O O . ASP B 1 201 ? -4.699 43.906 9.016 1 92.88 201 ASP B O 1
ATOM 5206 N N . ASP B 1 202 ? -3.494 42.438 7.883 1 94.75 202 ASP B N 1
ATOM 5207 C CA . ASP B 1 202 ? -3.719 43.062 6.582 1 94.75 202 ASP B CA 1
ATOM 5208 C C . ASP B 1 202 ? -4.605 42.188 5.699 1 94.75 202 ASP B C 1
ATOM 5210 O O . ASP B 1 202 ? -4.156 41.125 5.199 1 94.75 202 ASP B O 1
ATOM 5214 N N . PRO B 1 203 ? -5.816 42.562 5.492 1 94.69 203 PRO B N 1
ATOM 5215 C CA . PRO B 1 203 ? -6.75 41.75 4.707 1 94.69 203 PRO B CA 1
ATOM 5216 C C . PRO B 1 203 ? -6.246 41.5 3.289 1 94.69 203 PRO B C 1
ATOM 5218 O O . PRO B 1 203 ? -6.621 40.5 2.678 1 94.69 203 PRO B O 1
ATOM 5221 N N . ASP B 1 204 ? -5.387 42.312 2.811 1 94.75 204 ASP B N 1
ATOM 5222 C CA . ASP B 1 204 ? -4.887 42.188 1.447 1 94.75 204 ASP B CA 1
ATOM 5223 C C . ASP B 1 204 ? -3.918 41 1.336 1 94.75 204 ASP B C 1
ATOM 5225 O O . ASP B 1 204 ? -3.59 40.562 0.231 1 94.75 204 ASP B O 1
ATOM 5229 N N . ASP B 1 205 ? -3.51 40.5 2.439 1 96.5 205 ASP B N 1
ATOM 5230 C CA . ASP B 1 205 ? -2.582 39.375 2.453 1 96.5 205 ASP B CA 1
ATOM 5231 C C . ASP B 1 205 ? -3.312 38.062 2.197 1 96.5 205 ASP B C 1
ATOM 5233 O O . ASP B 1 205 ? -2.684 37.031 1.91 1 96.5 205 ASP B O 1
ATOM 5237 N N . ALA B 1 206 ? -4.641 38.031 2.285 1 97.25 206 ALA B N 1
ATOM 5238 C CA . ALA B 1 206 ? -5.414 36.812 2.109 1 97.25 206 ALA B CA 1
ATOM 5239 C C . ALA B 1 206 ? -5.328 36.312 0.67 1 97.25 206 ALA B C 1
ATOM 5241 O O . ALA B 1 206 ? -5.688 37.031 -0.266 1 97.25 206 ALA B O 1
ATOM 5242 N N . GLY B 1 207 ? -4.758 35.125 0.507 1 97.81 207 GLY B N 1
ATOM 5243 C CA . GLY B 1 207 ? -4.645 34.5 -0.802 1 97.81 207 GLY B CA 1
ATOM 5244 C C . GLY B 1 207 ? -3.496 35.062 -1.627 1 97.81 207 GLY B C 1
ATOM 5245 O O . GLY B 1 207 ? -3.457 34.875 -2.846 1 97.81 207 GLY B O 1
ATOM 5246 N N . ARG B 1 208 ? -2.611 35.75 -0.97 1 97.44 208 ARG B N 1
ATOM 5247 C CA . ARG B 1 208 ? -1.491 36.344 -1.688 1 97.44 208 ARG B CA 1
ATOM 5248 C C . ARG B 1 208 ? -0.159 35.844 -1.12 1 97.44 208 ARG B C 1
ATOM 5250 O O . ARG B 1 208 ? 0.091 35.969 0.08 1 97.44 208 ARG B O 1
ATOM 5257 N N . ILE B 1 209 ? 0.7 35.375 -1.997 1 97.75 209 ILE B N 1
ATOM 5258 C CA . ILE B 1 209 ? 2.035 35 -1.543 1 97.75 209 ILE B CA 1
ATOM 5259 C C . ILE B 1 209 ? 2.85 36.25 -1.247 1 97.75 209 ILE B C 1
ATOM 5261 O O . ILE B 1 209 ? 2.625 37.312 -1.855 1 97.75 209 ILE B O 1
ATOM 5265 N N . GLN B 1 210 ? 3.738 36.156 -0.335 1 97.25 210 GLN B N 1
ATOM 5266 C CA . GLN B 1 210 ? 4.578 37.312 0.013 1 97.25 210 GLN B CA 1
ATOM 5267 C C . GLN B 1 210 ? 5.406 37.781 -1.183 1 97.25 210 GLN B C 1
ATOM 5269 O O . GLN B 1 210 ? 5.875 36.938 -1.973 1 97.25 210 GLN B O 1
ATOM 5274 N N . ARG B 1 211 ? 5.648 39.062 -1.283 1 96.12 211 ARG B N 1
ATOM 5275 C CA . ARG B 1 211 ? 6.328 39.656 -2.42 1 96.12 211 ARG B CA 1
ATOM 5276 C C . ARG B 1 211 ? 7.707 40.188 -2.018 1 96.12 211 ARG B C 1
ATOM 5278 O O . ARG B 1 211 ? 7.98 40.375 -0.831 1 96.12 211 ARG B O 1
ATOM 5285 N N . PRO B 1 212 ? 8.523 40.312 -3.092 1 95.56 212 PRO B N 1
ATOM 5286 C CA . PRO B 1 212 ? 9.828 40.906 -2.801 1 95.56 212 PRO B CA 1
ATOM 5287 C C . PRO B 1 212 ? 9.711 42.25 -2.094 1 95.56 212 PRO B C 1
ATOM 5289 O O . PRO B 1 212 ? 8.836 43.062 -2.43 1 95.56 212 PRO B O 1
ATOM 5292 N N . GLY B 1 213 ? 10.586 42.5 -1.12 1 93.38 213 GLY B N 1
ATOM 5293 C CA . GLY B 1 213 ? 10.547 43.75 -0.354 1 93.38 213 GLY B CA 1
ATOM 5294 C C . GLY B 1 213 ? 9.812 43.594 0.968 1 93.38 213 GLY B C 1
ATOM 5295 O O . GLY B 1 213 ? 10 44.406 1.875 1 93.38 213 GLY B O 1
ATOM 5296 N N . GLU B 1 214 ? 8.977 42.562 1.136 1 93.25 214 GLU B N 1
ATOM 5297 C CA . GLU B 1 214 ? 8.281 42.312 2.389 1 93.25 214 GLU B CA 1
ATOM 5298 C C . GLU B 1 214 ? 9.156 41.5 3.35 1 93.25 214 GLU B C 1
ATOM 5300 O O . GLU B 1 214 ? 9.969 40.688 2.92 1 93.25 214 GLU B O 1
ATOM 5305 N N . ASP B 1 215 ? 8.977 41.844 4.609 1 91.25 215 ASP B N 1
ATOM 5306 C CA . ASP B 1 215 ? 9.688 41.062 5.609 1 91.25 215 ASP B CA 1
ATOM 5307 C C . ASP B 1 215 ? 9.148 39.625 5.672 1 91.25 215 ASP B C 1
ATOM 5309 O O . ASP B 1 215 ? 7.941 39.406 5.797 1 91.25 215 ASP B O 1
ATOM 5313 N N . ARG B 1 216 ? 10.07 38.719 5.574 1 93.38 216 ARG B N 1
ATOM 5314 C CA . ARG B 1 216 ? 9.648 37.312 5.625 1 93.38 216 ARG 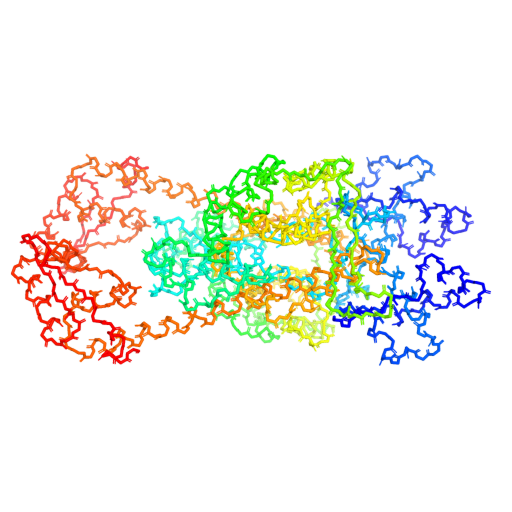B CA 1
ATOM 5315 C C . ARG B 1 216 ? 9.273 36.906 7.047 1 93.38 216 ARG B C 1
ATOM 5317 O O . ARG B 1 216 ? 9.93 37.312 8.008 1 93.38 216 ARG B O 1
ATOM 5324 N N . VAL B 1 217 ? 8.305 36.031 7.133 1 88.69 217 VAL B N 1
ATOM 5325 C CA . VAL B 1 217 ? 7.926 35.469 8.422 1 88.69 217 VAL B CA 1
ATOM 5326 C C . VAL B 1 217 ? 9.062 34.594 8.945 1 88.69 217 VAL B C 1
ATOM 5328 O O . VAL B 1 217 ? 9.805 34 8.164 1 88.69 217 VAL B O 1
ATOM 5331 N N . ARG B 1 218 ? 9.242 34.562 10.234 1 88.31 218 ARG B N 1
ATOM 5332 C CA . ARG B 1 218 ? 10.203 33.688 10.898 1 88.31 218 ARG B CA 1
ATOM 5333 C C . ARG B 1 218 ? 9.508 32.719 11.844 1 88.31 218 ARG B C 1
ATOM 5335 O O . ARG B 1 218 ? 8.492 33.062 12.453 1 88.31 218 ARG B O 1
ATOM 5342 N N . ILE B 1 219 ? 10.008 31.484 11.859 1 88.25 219 ILE B N 1
ATOM 5343 C CA . ILE B 1 219 ? 9.445 30.469 12.75 1 88.25 219 ILE B CA 1
ATOM 5344 C C . ILE B 1 219 ? 10.281 30.391 14.023 1 88.25 219 ILE B C 1
ATOM 5346 O O . ILE B 1 219 ? 11.492 30.188 13.969 1 88.25 219 ILE B O 1
ATOM 5350 N N . TYR B 1 220 ? 9.562 30.516 15.148 1 83.81 220 TYR B N 1
ATOM 5351 C CA . TYR B 1 220 ? 10.242 30.609 16.438 1 83.81 220 TYR B CA 1
ATOM 5352 C C . TYR B 1 220 ? 9.969 29.375 17.297 1 83.81 220 TYR B C 1
ATOM 5354 O O . TYR B 1 220 ? 8.945 28.703 17.109 1 83.81 220 TYR B O 1
ATOM 5362 N N . GLY B 1 221 ? 10.852 29.016 18.188 1 80 221 GLY B N 1
ATOM 5363 C CA . GLY B 1 221 ? 10.742 27.828 19.047 1 80 221 GLY B CA 1
ATOM 5364 C C . GLY B 1 221 ? 10.227 28.141 20.438 1 80 221 GLY B C 1
ATOM 5365 O O . GLY B 1 221 ? 10.078 27.25 21.266 1 80 221 GLY B O 1
ATOM 5366 N N . GLY B 1 222 ? 9.883 29.281 20.719 1 69.88 222 GLY B N 1
ATOM 5367 C CA . GLY B 1 222 ? 9.281 29.656 21.984 1 69.88 222 GLY B CA 1
ATOM 5368 C C . GLY B 1 222 ? 10.305 29.953 23.062 1 69.88 222 GLY B C 1
ATOM 5369 O O . GLY B 1 222 ? 9.953 30.453 24.141 1 69.88 222 GLY B O 1
ATOM 5370 N N . ARG B 1 223 ? 11.539 29.5 22.953 1 70.31 223 ARG B N 1
ATOM 5371 C CA . ARG B 1 223 ? 12.555 29.75 23.984 1 70.31 223 ARG B CA 1
ATOM 5372 C C . ARG B 1 223 ? 13.234 31.094 23.766 1 70.31 223 ARG B C 1
ATOM 5374 O O . ARG B 1 223 ? 13.383 31.547 22.625 1 70.31 223 ARG B O 1
ATOM 5381 N N . ILE B 1 224 ? 13.422 31.734 24.828 1 67.19 224 ILE B N 1
ATOM 5382 C CA . ILE B 1 224 ? 14.172 32.969 24.781 1 67.19 224 ILE B CA 1
ATOM 5383 C C . ILE B 1 224 ? 15.641 32.719 25.109 1 67.19 224 ILE B C 1
ATOM 5385 O O . ILE B 1 224 ? 15.953 32.094 26.141 1 67.19 224 ILE B O 1
ATOM 5389 N N . THR B 1 225 ? 16.359 32.906 24.188 1 68.69 225 THR B N 1
ATOM 5390 C CA . THR B 1 225 ? 17.797 32.719 24.359 1 68.69 225 THR B CA 1
ATOM 5391 C C . THR B 1 225 ? 18.484 34.062 24.609 1 68.69 225 THR B C 1
ATOM 5393 O O . THR B 1 225 ? 17.812 35.094 24.641 1 68.69 225 THR B O 1
ATOM 5396 N N . SER B 1 226 ? 19.766 34.094 25 1 66.88 226 SER B N 1
ATOM 5397 C CA . SER B 1 226 ? 20.516 35.312 25.219 1 66.88 226 SER B CA 1
ATOM 5398 C C . SER B 1 226 ? 20.484 36.219 23.969 1 66.88 226 SER B C 1
ATOM 5400 O O . SER B 1 226 ? 20.672 37.438 24.078 1 66.88 226 SER B O 1
ATOM 5402 N N . ARG B 1 227 ? 20.344 35.719 22.938 1 71.75 227 ARG B N 1
ATOM 5403 C CA . ARG B 1 227 ? 20.375 36.438 21.672 1 71.75 227 ARG B CA 1
ATOM 5404 C C . ARG B 1 227 ? 18.969 36.812 21.219 1 71.75 227 ARG B C 1
ATOM 5406 O O . ARG B 1 227 ? 18.766 37.281 20.094 1 71.75 227 ARG B O 1
ATOM 5413 N N . GLY B 1 228 ? 18.094 36.531 22.094 1 75.12 228 GLY B N 1
ATOM 5414 C CA . GLY B 1 228 ? 16.703 36.812 21.75 1 75.12 228 GLY B CA 1
ATOM 5415 C C . GLY B 1 228 ? 15.883 35.531 21.531 1 75.12 228 GLY B C 1
ATOM 5416 O O . GLY B 1 228 ? 16.203 34.469 22.062 1 75.12 228 GLY B O 1
ATOM 5417 N N . GLU B 1 229 ? 14.75 35.75 20.75 1 80.12 229 GLU B N 1
ATOM 5418 C CA . GLU B 1 229 ? 13.852 34.625 20.516 1 80.12 229 GLU B CA 1
ATOM 5419 C C . GLU B 1 229 ? 14.508 33.594 19.609 1 80.12 229 GLU B C 1
ATOM 5421 O O . GLU B 1 229 ? 15.211 33.906 18.672 1 80.12 229 GLU B O 1
ATOM 5426 N N . GLN B 1 230 ? 14.414 32.438 19.984 1 84.19 230 GLN B N 1
ATOM 5427 C CA . GLN B 1 230 ? 14.992 31.312 19.234 1 84.19 230 GLN B CA 1
ATOM 5428 C C . GLN B 1 230 ? 14.312 31.141 17.875 1 84.19 230 GLN B C 1
ATOM 5430 O O . GLN B 1 230 ? 13.109 30.891 17.812 1 84.19 230 GLN B O 1
ATOM 5435 N N . VAL B 1 231 ? 15.078 31.406 16.859 1 86.62 231 VAL B N 1
ATOM 5436 C CA . VAL B 1 231 ? 14.57 31.188 15.508 1 86.62 231 VAL B CA 1
ATOM 5437 C C . VAL B 1 231 ? 14.836 29.734 15.078 1 86.62 231 VAL B C 1
ATOM 5439 O O . VAL B 1 231 ? 15.977 29.281 15.094 1 86.62 231 VAL B O 1
ATOM 5442 N N . LEU B 1 232 ? 13.844 29.047 14.727 1 89.25 232 LEU B N 1
ATOM 5443 C CA . LEU B 1 232 ? 13.961 27.641 14.32 1 89.25 232 LEU B CA 1
ATOM 5444 C C . LEU B 1 232 ? 14.164 27.531 12.812 1 89.25 232 LEU B C 1
ATOM 5446 O O . LEU B 1 232 ? 14.836 26.609 12.344 1 89.25 232 LEU B O 1
ATOM 5450 N N . HIS B 1 233 ? 13.562 28.422 12.078 1 92.31 233 HIS B N 1
ATOM 5451 C CA . HIS B 1 233 ? 13.578 28.312 10.625 1 92.31 233 HIS B CA 1
ATOM 5452 C C . HIS B 1 233 ? 13.367 29.672 9.969 1 92.31 233 HIS B C 1
ATOM 5454 O O . HIS B 1 233 ? 12.555 30.469 10.438 1 92.31 233 HIS B O 1
ATOM 5460 N N . VAL B 1 234 ? 14.133 29.938 8.969 1 92.12 234 VAL B N 1
ATOM 5461 C CA . VAL B 1 234 ? 13.953 31.094 8.102 1 92.12 234 VAL B CA 1
ATOM 5462 C C . VAL B 1 234 ? 13.57 30.641 6.695 1 92.12 234 VAL B C 1
ATOM 5464 O O . VAL B 1 234 ? 14.383 30.031 5.992 1 92.12 234 VAL B O 1
ATOM 5467 N N . PRO B 1 235 ? 12.359 30.953 6.25 1 96.19 235 PRO B N 1
ATOM 5468 C CA . PRO B 1 235 ? 11.914 30.531 4.918 1 96.19 235 PRO B CA 1
ATOM 5469 C C . PRO B 1 235 ? 12.727 31.172 3.797 1 96.19 235 PRO B C 1
ATOM 5471 O O . PRO B 1 235 ? 13.461 32.125 4.031 1 96.19 235 PRO B O 1
ATOM 5474 N N . PRO B 1 236 ? 12.648 30.656 2.619 1 96.94 236 PRO B N 1
ATOM 5475 C CA . PRO B 1 236 ? 13.344 31.25 1.479 1 96.94 236 PRO B CA 1
ATOM 5476 C C . PRO B 1 236 ? 12.891 32.688 1.204 1 96.94 236 PRO B C 1
ATOM 5478 O O . PRO B 1 236 ? 11.797 33.094 1.612 1 96.94 236 PRO B O 1
ATOM 5481 N N . PRO B 1 237 ? 13.758 33.438 0.465 1 96.44 237 PRO B N 1
ATOM 5482 C CA . PRO B 1 237 ? 13.367 34.812 0.086 1 96.44 237 PRO B CA 1
ATOM 5483 C C . PRO B 1 237 ? 12.109 34.844 -0.781 1 96.44 237 PRO B C 1
ATOM 5485 O O . PRO B 1 237 ? 11.852 33.906 -1.527 1 96.44 237 PRO B O 1
ATOM 5488 N N . ALA B 1 238 ? 11.367 35.938 -0.659 1 97.31 238 ALA B N 1
ATOM 5489 C CA . ALA B 1 238 ? 10.086 36.094 -1.339 1 97.31 238 ALA B CA 1
ATOM 5490 C C . ALA B 1 238 ? 10.242 35.938 -2.85 1 97.31 238 ALA B C 1
ATOM 5492 O O . ALA B 1 238 ? 9.352 35.438 -3.533 1 97.31 238 ALA B O 1
ATOM 5493 N N . GLU B 1 239 ? 11.406 36.281 -3.4 1 96.88 239 GLU B N 1
ATOM 5494 C CA . GLU B 1 239 ? 11.68 36.25 -4.832 1 96.88 239 GLU B CA 1
ATOM 5495 C C . GLU B 1 239 ? 11.602 34.812 -5.371 1 96.88 239 GLU B C 1
ATOM 5497 O O . GLU B 1 239 ? 11.289 34.625 -6.543 1 96.88 239 GLU B O 1
ATOM 5502 N N . GLU B 1 240 ? 11.82 33.875 -4.523 1 97.69 240 GLU B N 1
ATOM 5503 C CA . GLU B 1 240 ? 11.906 32.5 -4.949 1 97.69 240 GLU B CA 1
ATOM 5504 C C . GLU B 1 240 ? 10.547 31.797 -4.852 1 97.69 240 GLU B C 1
ATOM 5506 O O . GLU B 1 240 ? 10.359 30.719 -5.41 1 97.69 240 GLU B O 1
ATOM 5511 N N . LEU B 1 241 ? 9.609 32.375 -4.176 1 98.12 241 LEU B N 1
ATOM 5512 C CA . LEU B 1 241 ? 8.383 31.703 -3.76 1 98.12 241 LEU B CA 1
ATOM 5513 C C . LEU B 1 241 ? 7.547 31.312 -4.973 1 98.12 241 LEU B C 1
ATOM 5515 O O . LEU B 1 241 ? 7.031 30.203 -5.039 1 98.12 241 LEU B O 1
ATOM 5519 N N . PRO B 1 242 ? 7.422 32.188 -6.023 1 98.19 242 PRO B N 1
ATOM 5520 C CA . PRO B 1 242 ? 6.598 31.797 -7.168 1 98.19 242 PRO B CA 1
ATOM 5521 C C . PRO B 1 242 ? 7.121 30.547 -7.871 1 98.19 242 PRO B C 1
ATOM 5523 O O . PRO B 1 242 ? 6.348 29.641 -8.188 1 98.19 242 PRO B O 1
ATOM 5526 N N . GLU B 1 243 ? 8.391 30.469 -8.078 1 98.19 243 GLU B N 1
ATOM 5527 C CA . GLU B 1 243 ? 8.977 29.312 -8.75 1 98.19 243 GLU B CA 1
ATOM 5528 C C . GLU B 1 243 ? 8.883 28.062 -7.887 1 98.19 243 GLU B C 1
ATOM 5530 O O . GLU B 1 243 ? 8.578 26.984 -8.391 1 98.19 243 GLU B O 1
ATOM 5535 N N . ARG B 1 244 ? 9.125 28.203 -6.668 1 98.38 244 ARG B N 1
ATOM 5536 C CA . ARG B 1 244 ? 9.031 27.062 -5.746 1 98.38 244 ARG B CA 1
ATOM 5537 C C . ARG B 1 244 ? 7.613 26.516 -5.699 1 98.38 244 ARG B C 1
ATOM 5539 O O . ARG B 1 244 ? 7.414 25.297 -5.656 1 98.38 244 ARG B O 1
ATOM 5546 N N . MET B 1 245 ? 6.609 27.406 -5.754 1 98.56 245 MET B N 1
ATOM 5547 C CA . MET B 1 245 ? 5.219 26.953 -5.754 1 98.56 245 MET B CA 1
ATOM 5548 C C . MET B 1 245 ? 4.867 26.25 -7.059 1 98.56 245 MET B C 1
ATOM 5550 O O . MET B 1 245 ? 4.113 25.281 -7.066 1 98.56 245 MET B O 1
ATOM 5554 N N . ARG B 1 246 ? 5.434 26.766 -8.148 1 98.19 246 ARG B N 1
ATOM 5555 C CA . ARG B 1 246 ? 5.211 26.125 -9.438 1 98.19 246 ARG B CA 1
ATOM 5556 C C . ARG B 1 246 ? 5.746 24.703 -9.438 1 98.19 246 ARG B C 1
ATOM 5558 O O . ARG B 1 246 ? 5.07 23.781 -9.906 1 98.19 246 ARG B O 1
ATOM 5565 N N . ILE B 1 247 ? 6.918 24.5 -8.93 1 97.88 247 ILE B N 1
ATOM 5566 C CA . ILE B 1 247 ? 7.523 23.188 -8.844 1 97.88 247 ILE B CA 1
ATOM 5567 C C . ILE B 1 247 ? 6.676 22.281 -7.945 1 97.88 247 ILE B C 1
ATOM 5569 O O . ILE B 1 247 ? 6.461 21.109 -8.258 1 97.88 247 ILE B O 1
ATOM 5573 N N . LEU B 1 248 ? 6.156 22.891 -6.906 1 98.31 248 LEU B N 1
ATOM 5574 C CA . LEU B 1 248 ? 5.309 22.156 -5.973 1 98.31 248 LEU B CA 1
ATOM 5575 C C . LEU B 1 248 ? 4.059 21.625 -6.672 1 98.31 248 LEU B C 1
ATOM 5577 O O . LEU B 1 248 ? 3.693 20.469 -6.512 1 98.31 248 LEU B O 1
ATOM 5581 N N . CYS B 1 249 ? 3.416 22.484 -7.398 1 98.25 249 CYS B N 1
ATOM 5582 C CA . CYS B 1 249 ? 2.186 22.109 -8.094 1 98.25 249 CYS B CA 1
ATOM 5583 C C . CYS B 1 249 ? 2.459 21.078 -9.164 1 98.25 249 CYS B C 1
ATOM 5585 O O . CYS B 1 249 ? 1.686 20.125 -9.328 1 98.25 249 CYS B O 1
ATOM 5587 N N . ALA B 1 250 ? 3.566 21.156 -9.859 1 96.19 250 ALA B N 1
ATOM 5588 C CA . ALA B 1 250 ? 3.936 20.172 -10.867 1 96.19 250 ALA B CA 1
ATOM 5589 C C . ALA B 1 250 ? 4.156 18.797 -10.227 1 96.19 250 ALA B C 1
ATOM 5591 O O . ALA B 1 250 ? 3.709 17.781 -10.758 1 96.19 250 ALA B O 1
ATOM 5592 N N . PHE B 1 251 ? 4.832 18.844 -9.172 1 96.12 251 PHE B N 1
ATOM 5593 C CA . PHE B 1 251 ? 5.09 17.625 -8.422 1 96.12 251 PHE B CA 1
ATOM 5594 C C . PHE B 1 251 ? 3.787 17 -7.941 1 96.12 251 PHE B C 1
ATOM 5596 O O . PHE B 1 251 ? 3.592 15.781 -8.078 1 96.12 251 PHE B O 1
ATOM 5603 N N . ALA B 1 252 ? 2.904 17.812 -7.406 1 96.5 252 ALA B N 1
ATOM 5604 C CA . ALA B 1 252 ? 1.63 17.344 -6.863 1 96.5 252 ALA B CA 1
ATOM 5605 C C . ALA B 1 252 ? 0.796 16.656 -7.945 1 96.5 252 ALA B C 1
ATOM 5607 O O . ALA B 1 252 ? 0.07 15.695 -7.66 1 96.5 252 ALA B O 1
ATOM 5608 N N . ASN B 1 253 ? 0.911 17.156 -9.133 1 94 253 ASN B N 1
ATOM 5609 C CA . ASN B 1 253 ? 0.043 16.703 -10.219 1 94 253 ASN B CA 1
ATOM 5610 C C . ASN B 1 253 ? 0.716 15.633 -11.062 1 94 253 ASN B C 1
ATOM 5612 O O . ASN B 1 253 ? 0.112 15.102 -12 1 94 253 ASN B O 1
ATOM 5616 N N . SER B 1 254 ? 1.945 15.32 -10.766 1 88 254 SER B N 1
ATOM 5617 C CA . SER B 1 254 ? 2.688 14.391 -11.609 1 88 254 SER B CA 1
ATOM 5618 C C . SER B 1 254 ? 2.02 13.016 -11.633 1 88 254 SER B C 1
ATOM 5620 O O . SER B 1 254 ? 1.444 12.586 -10.633 1 88 254 SER B O 1
ATOM 5622 N N . SER B 1 255 ? 2.1 12.469 -12.852 1 74.19 255 SER B N 1
ATOM 5623 C CA . SER B 1 255 ? 1.476 11.164 -13.055 1 74.19 255 SER B CA 1
ATOM 5624 C C . SER B 1 255 ? 2.381 10.039 -12.57 1 74.19 255 SER B C 1
ATOM 5626 O O . SER B 1 255 ? 3.598 10.086 -12.766 1 74.19 255 SER B O 1
ATOM 5628 N N . ASP B 1 256 ? 1.818 9.18 -11.859 1 73.94 256 ASP B N 1
ATOM 5629 C CA . ASP B 1 256 ? 2.543 8.008 -11.391 1 73.94 256 ASP B CA 1
ATOM 5630 C C . ASP B 1 256 ? 2.402 6.844 -12.375 1 73.94 256 ASP B C 1
ATOM 5632 O O . ASP B 1 256 ? 2.783 5.715 -12.062 1 73.94 256 ASP B O 1
ATOM 5636 N N . SER B 1 257 ? 1.957 7.258 -13.555 1 71.81 257 SER B N 1
ATOM 5637 C CA . SER B 1 257 ? 1.761 6.203 -14.547 1 71.81 257 SER B CA 1
ATOM 5638 C C . SER B 1 257 ? 3.094 5.684 -15.07 1 71.81 257 SER B C 1
ATOM 5640 O O . SER B 1 257 ? 4.051 6.449 -15.219 1 71.81 257 SER B O 1
ATOM 5642 N N . PRO B 1 258 ? 2.984 4.438 -15.344 1 70.81 258 PRO B N 1
ATOM 5643 C CA . PRO B 1 258 ? 4.199 3.869 -15.93 1 70.81 258 PRO B CA 1
ATOM 5644 C C . PRO B 1 258 ? 4.609 4.566 -17.219 1 70.81 258 PRO B C 1
ATOM 5646 O O . PRO B 1 258 ? 3.75 4.945 -18.031 1 70.81 258 PRO B O 1
ATOM 5649 N N . GLY B 1 259 ? 5.898 4.941 -17.406 1 66.88 259 GLY B N 1
ATOM 5650 C CA . GLY B 1 259 ? 6.398 5.523 -18.641 1 66.88 259 GLY B CA 1
ATOM 5651 C C . GLY B 1 259 ? 6.484 7.035 -18.594 1 66.88 259 GLY B C 1
ATOM 5652 O O . GLY B 1 259 ? 6.957 7.664 -19.547 1 66.88 259 GLY B O 1
ATOM 5653 N N . SER B 1 260 ? 5.969 7.633 -17.578 1 67.5 260 SER B N 1
ATOM 5654 C CA . SER B 1 260 ? 5.957 9.086 -17.484 1 67.5 260 SER B CA 1
ATOM 5655 C C . SER B 1 260 ? 7.375 9.648 -17.406 1 67.5 260 SER B C 1
ATOM 5657 O O . SER B 1 260 ? 7.586 10.844 -17.609 1 67.5 260 SER B O 1
ATOM 5659 N N . GLY B 1 261 ? 8.336 8.75 -17.219 1 71.62 261 GLY B N 1
ATOM 5660 C CA . GLY B 1 261 ? 9.711 9.195 -17.109 1 71.62 261 GLY B CA 1
ATOM 5661 C C . GLY B 1 261 ? 10.039 9.805 -15.758 1 71.62 261 GLY B C 1
ATOM 5662 O O . GLY B 1 261 ? 11.195 10.133 -15.477 1 71.62 261 GLY B O 1
ATOM 5663 N N . GLN B 1 262 ? 9.055 9.984 -14.93 1 78.62 262 GLN B N 1
ATOM 5664 C CA . GLN B 1 262 ? 9.281 10.531 -13.602 1 78.62 262 GLN B CA 1
ATOM 5665 C C . GLN B 1 262 ? 9.398 9.422 -12.562 1 78.62 262 GLN B C 1
ATOM 5667 O O . GLN B 1 262 ? 8.766 8.375 -12.688 1 78.62 262 GLN B O 1
ATOM 5672 N N . PRO B 1 263 ? 10.266 9.734 -11.609 1 86.88 263 PRO B N 1
ATOM 5673 C CA . PRO B 1 263 ? 10.391 8.734 -10.539 1 86.88 263 PRO B CA 1
ATOM 5674 C C . PRO B 1 263 ? 9.086 8.531 -9.773 1 86.88 263 PRO B C 1
ATOM 5676 O O . PRO B 1 263 ? 8.32 9.477 -9.57 1 86.88 263 PRO B O 1
ATOM 5679 N N . TYR B 1 264 ? 8.898 7.336 -9.398 1 91.75 264 TYR B N 1
ATOM 5680 C CA . TYR B 1 264 ? 7.695 7.016 -8.641 1 91.75 264 TYR B CA 1
ATOM 5681 C C . TYR B 1 264 ? 7.883 7.316 -7.16 1 91.75 264 TYR B C 1
ATOM 5683 O O . TYR B 1 264 ? 8.945 7.027 -6.594 1 91.75 264 TYR B O 1
ATOM 5691 N N . MET B 1 265 ? 6.887 7.895 -6.605 1 94.44 265 MET B N 1
ATOM 5692 C CA . MET B 1 265 ? 6.812 8.086 -5.16 1 94.44 265 MET B CA 1
ATOM 5693 C C . MET B 1 265 ? 5.484 7.578 -4.613 1 94.44 265 MET B C 1
ATOM 5695 O O . MET B 1 265 ? 4.422 7.879 -5.164 1 94.44 265 MET B O 1
ATOM 5699 N N . PRO B 1 266 ? 5.551 6.781 -3.539 1 95.12 266 PRO B N 1
ATOM 5700 C CA . PRO B 1 266 ? 4.289 6.352 -2.932 1 95.12 266 PRO B CA 1
ATOM 5701 C C . PRO B 1 266 ? 3.359 7.52 -2.609 1 95.12 266 PRO B C 1
ATOM 5703 O O . PRO B 1 266 ? 3.818 8.57 -2.15 1 95.12 266 PRO B O 1
ATOM 5706 N N . PRO B 1 267 ? 2.092 7.344 -2.824 1 94.5 267 PRO B N 1
ATOM 5707 C CA . PRO B 1 267 ? 1.118 8.422 -2.65 1 94.5 267 PRO B CA 1
ATOM 5708 C C . PRO B 1 267 ? 1.182 9.062 -1.262 1 94.5 267 PRO B C 1
ATOM 5710 O O . PRO B 1 267 ? 1.089 10.281 -1.134 1 94.5 267 PRO B O 1
ATOM 5713 N N . LEU B 1 268 ? 1.332 8.234 -0.233 1 96.56 268 LEU B N 1
ATOM 5714 C CA . LEU B 1 268 ? 1.435 8.766 1.122 1 96.56 268 LEU B CA 1
ATOM 5715 C C . LEU B 1 268 ? 2.594 9.75 1.234 1 96.56 268 LEU B C 1
ATOM 5717 O O . LEU B 1 268 ? 2.436 10.844 1.791 1 96.56 268 LEU B O 1
ATOM 5721 N N . LEU B 1 269 ? 3.715 9.391 0.662 1 97.94 269 LEU B N 1
ATOM 5722 C CA . LEU B 1 269 ? 4.91 10.227 0.763 1 97.94 269 LEU B CA 1
ATOM 5723 C C . LEU B 1 269 ? 4.758 11.492 -0.068 1 97.94 269 LEU B C 1
ATOM 5725 O O . LEU B 1 269 ? 5.277 12.547 0.302 1 97.94 269 LEU B O 1
ATOM 5729 N N . ARG B 1 270 ? 4.066 11.367 -1.167 1 96.94 270 ARG B N 1
ATOM 5730 C CA . ARG B 1 270 ? 3.795 12.562 -1.962 1 96.94 270 ARG B CA 1
ATOM 5731 C C . ARG B 1 270 ? 3.021 13.594 -1.152 1 96.94 270 ARG B C 1
ATOM 5733 O O . ARG B 1 270 ? 3.373 14.773 -1.146 1 96.94 270 ARG B O 1
ATOM 5740 N N . ALA B 1 271 ? 1.994 13.125 -0.496 1 97.81 271 ALA B N 1
ATOM 5741 C CA . ALA B 1 271 ? 1.189 14.023 0.33 1 97.81 271 ALA B CA 1
ATOM 5742 C C . ALA B 1 271 ? 2.027 14.641 1.444 1 97.81 271 ALA B C 1
ATOM 5744 O O . ALA B 1 271 ? 1.935 15.844 1.703 1 97.81 271 ALA B O 1
ATOM 5745 N N . ILE B 1 272 ? 2.854 13.844 2.084 1 98.69 272 ILE B N 1
ATOM 5746 C CA . ILE B 1 272 ? 3.67 14.312 3.197 1 98.69 272 ILE B CA 1
ATOM 5747 C C . ILE B 1 272 ? 4.734 15.281 2.684 1 98.69 272 ILE B C 1
ATOM 5749 O O . ILE B 1 272 ? 5.074 16.25 3.357 1 98.69 272 ILE B O 1
ATOM 5753 N N . THR B 1 273 ? 5.219 15.039 1.452 1 98.69 273 THR B N 1
ATOM 5754 C CA . THR B 1 273 ? 6.191 15.945 0.848 1 98.69 273 THR B CA 1
ATOM 5755 C C . THR B 1 273 ? 5.582 17.328 0.648 1 98.69 273 THR B C 1
ATOM 5757 O O . THR B 1 273 ? 6.223 18.344 0.935 1 98.69 273 THR B O 1
ATOM 5760 N N . LEU B 1 274 ? 4.363 17.344 0.197 1 98.62 274 LEU B N 1
ATOM 5761 C CA . LEU B 1 274 ? 3.674 18.625 0.031 1 98.62 274 LEU B CA 1
ATOM 5762 C C . LEU B 1 274 ? 3.541 19.344 1.366 1 98.62 274 LEU B C 1
ATOM 5764 O O . LEU B 1 274 ? 3.77 20.562 1.446 1 98.62 274 LEU B O 1
ATOM 5768 N N . HIS B 1 275 ? 3.182 18.578 2.365 1 98.62 275 HIS B N 1
ATOM 5769 C CA . HIS B 1 275 ? 3.084 19.109 3.717 1 98.62 275 HIS B CA 1
ATOM 5770 C C . HIS B 1 275 ? 4.402 19.734 4.156 1 98.62 275 HIS B C 1
ATOM 5772 O O . HIS B 1 275 ? 4.422 20.859 4.66 1 98.62 275 HIS B O 1
ATOM 5778 N N . PHE B 1 276 ? 5.48 19.078 3.922 1 98.75 276 PHE B N 1
ATOM 5779 C CA . PHE B 1 276 ? 6.801 19.547 4.312 1 98.75 276 PHE B CA 1
ATOM 5780 C C . PHE B 1 276 ? 7.156 20.828 3.562 1 98.75 276 PHE B C 1
ATOM 5782 O O . PHE B 1 276 ? 7.559 21.828 4.172 1 98.75 276 PHE B O 1
ATOM 5789 N N . MET B 1 277 ? 7.031 20.766 2.279 1 98.69 277 MET B N 1
ATOM 5790 C CA . MET B 1 277 ? 7.492 21.875 1.436 1 98.69 277 MET B CA 1
ATOM 5791 C C . MET B 1 277 ? 6.715 23.141 1.734 1 98.69 277 MET B C 1
ATOM 5793 O O . MET B 1 277 ? 7.293 24.234 1.782 1 98.69 277 MET B O 1
ATOM 5797 N N . MET B 1 278 ? 5.434 23.031 1.904 1 98.31 278 MET B N 1
ATOM 5798 C CA . MET B 1 278 ? 4.625 24.203 2.217 1 98.31 278 MET B CA 1
ATOM 5799 C C . MET B 1 278 ? 4.996 24.766 3.582 1 98.31 278 MET B C 1
ATOM 5801 O O . MET B 1 278 ? 5.035 25.984 3.764 1 98.31 278 MET B O 1
ATOM 5805 N N . GLY B 1 279 ? 5.27 23.844 4.516 1 97.06 279 GLY B N 1
ATOM 5806 C CA . GLY B 1 279 ? 5.75 24.297 5.812 1 97.06 279 GLY B CA 1
ATOM 5807 C C . GLY B 1 279 ? 7.117 24.938 5.754 1 97.06 279 GLY B C 1
ATOM 5808 O O . GLY B 1 279 ? 7.379 25.922 6.461 1 97.06 279 GLY B O 1
ATOM 5809 N N . HIS B 1 280 ? 7.961 24.438 4.922 1 97.62 280 HIS B N 1
ATOM 5810 C CA . HIS B 1 280 ? 9.32 24.938 4.77 1 97.62 280 HIS B CA 1
ATOM 5811 C C . HIS B 1 280 ? 9.344 26.281 4.047 1 97.62 280 HIS B C 1
ATOM 5813 O O . HIS B 1 280 ? 10.031 27.219 4.477 1 97.62 280 HIS B O 1
ATOM 5819 N N . ASP B 1 281 ? 8.57 26.422 2.998 1 98.06 281 ASP B N 1
ATOM 5820 C CA . ASP B 1 281 ? 8.641 27.594 2.133 1 98.06 281 ASP B CA 1
ATOM 5821 C C . ASP B 1 281 ? 7.836 28.766 2.713 1 98.06 281 ASP B C 1
ATOM 5823 O O . ASP B 1 281 ? 8.156 29.922 2.469 1 98.06 281 ASP B O 1
ATOM 5827 N N . HIS B 1 282 ? 6.742 28.406 3.428 1 97.75 282 HIS B N 1
ATOM 5828 C CA . HIS B 1 282 ? 5.938 29.453 4.059 1 97.75 282 HIS B CA 1
ATOM 5829 C C . HIS B 1 282 ? 5.602 30.562 3.074 1 97.75 282 HIS B C 1
ATOM 5831 O O . HIS B 1 282 ? 6.016 31.703 3.264 1 97.75 282 HIS B O 1
ATOM 5837 N N . TYR B 1 283 ? 4.734 30.344 2.25 1 98.25 283 TYR B N 1
ATOM 5838 C CA . TYR B 1 283 ? 4.441 31.203 1.107 1 98.25 283 TYR B CA 1
ATOM 5839 C C . TYR B 1 283 ? 3.758 32.469 1.553 1 98.25 283 TYR B C 1
ATOM 5841 O O . TYR B 1 283 ? 3.842 33.5 0.868 1 98.25 283 TYR B O 1
ATOM 5849 N N . PHE B 1 284 ? 3.102 32.5 2.682 1 98.12 284 PHE B N 1
ATOM 5850 C CA . PHE B 1 284 ? 2.17 33.562 3.035 1 98.12 284 PHE B CA 1
ATOM 5851 C C . PHE B 1 284 ? 2.596 34.25 4.332 1 98.12 284 PHE B C 1
ATOM 5853 O O . PHE B 1 284 ? 3.469 33.75 5.043 1 98.12 284 PHE B O 1
ATOM 5860 N N . ALA B 1 285 ? 1.988 35.406 4.621 1 95.94 285 ALA B N 1
ATOM 5861 C CA . ALA B 1 285 ? 2.307 36.188 5.816 1 95.94 285 ALA B CA 1
ATOM 5862 C C . ALA B 1 285 ? 1.82 35.5 7.078 1 95.94 285 ALA B C 1
ATOM 5864 O O . ALA B 1 285 ? 2.432 35.625 8.141 1 95.94 285 ALA B O 1
ATOM 5865 N N . ASP B 1 286 ? 0.759 34.781 6.969 1 95.19 286 ASP B N 1
ATOM 5866 C CA . ASP B 1 286 ? 0.141 33.969 8.023 1 95.19 286 ASP B CA 1
ATOM 5867 C C . ASP B 1 286 ? -0.77 32.906 7.426 1 95.19 286 ASP B C 1
ATOM 5869 O O . ASP B 1 286 ? -1.02 32.906 6.219 1 95.19 286 ASP B O 1
ATOM 5873 N N . GLY B 1 287 ? -1.107 31.922 8.258 1 96.94 287 GLY B N 1
ATOM 5874 C CA . GLY B 1 287 ? -2.025 30.891 7.793 1 96.94 287 GLY B CA 1
ATOM 5875 C C . GLY B 1 287 ? -1.331 29.766 7.051 1 96.94 287 GLY B C 1
ATOM 5876 O O . GLY B 1 287 ? -1.99 28.891 6.473 1 96.94 287 GLY B O 1
ATOM 5877 N N . ASN B 1 288 ? -0.006 29.734 7.094 1 97.44 288 ASN B N 1
ATOM 5878 C CA . ASN B 1 288 ? 0.77 28.75 6.348 1 97.44 288 ASN B CA 1
ATOM 5879 C C . ASN B 1 288 ? 0.492 27.328 6.836 1 97.44 288 ASN B C 1
ATOM 5881 O O . ASN B 1 288 ? 0.281 26.422 6.027 1 97.44 288 ASN B O 1
ATOM 5885 N N . GLY B 1 289 ? 0.448 27.094 8.141 1 96.94 289 GLY B N 1
ATOM 5886 C CA . GLY B 1 289 ? 0.207 25.781 8.688 1 96.94 289 GLY B CA 1
ATOM 5887 C C . GLY B 1 289 ? -1.128 25.188 8.266 1 96.94 289 GLY B C 1
ATOM 5888 O O . GLY B 1 289 ? -1.187 24.078 7.75 1 96.94 289 GLY B O 1
ATOM 5889 N N . ARG B 1 290 ? -2.197 25.969 8.453 1 97.25 290 ARG B N 1
ATOM 5890 C CA . ARG B 1 290 ? -3.543 25.531 8.102 1 97.25 290 ARG B CA 1
ATOM 5891 C C . ARG B 1 290 ? -3.656 25.25 6.605 1 97.25 290 ARG B C 1
ATOM 5893 O O . ARG B 1 290 ? -4.262 24.266 6.195 1 97.25 290 ARG B O 1
ATOM 5900 N N . THR B 1 291 ? -3.049 26.078 5.809 1 98.25 291 THR B N 1
ATOM 5901 C CA . THR B 1 291 ? -3.07 25.891 4.363 1 98.25 291 THR B CA 1
ATOM 5902 C C . THR B 1 291 ? -2.309 24.625 3.975 1 98.25 291 THR B C 1
ATOM 5904 O O . THR B 1 291 ? -2.77 23.844 3.133 1 98.25 291 THR B O 1
ATOM 5907 N N . SER B 1 292 ? -1.151 24.453 4.57 1 98.25 292 SER B N 1
ATOM 5908 C CA . SER B 1 292 ? -0.329 23.281 4.312 1 98.25 292 SER B CA 1
ATOM 5909 C C . SER B 1 292 ? -1.088 22 4.625 1 98.25 292 SER B C 1
ATOM 5911 O O . SER B 1 292 ? -1.086 21.062 3.824 1 98.25 292 SER B O 1
ATOM 5913 N N . ARG B 1 293 ? -1.701 21.953 5.754 1 97.56 293 ARG B N 1
ATOM 5914 C CA . ARG B 1 293 ? -2.441 20.766 6.156 1 97.56 293 ARG B CA 1
ATOM 5915 C C . ARG B 1 293 ? -3.656 20.547 5.266 1 97.56 293 ARG B C 1
ATOM 5917 O O . ARG B 1 293 ? -4.012 19.406 4.957 1 97.56 293 ARG B O 1
ATOM 5924 N N . ALA B 1 294 ? -4.316 21.609 4.828 1 97.31 294 ALA B N 1
ATOM 5925 C CA . ALA B 1 294 ? -5.418 21.484 3.877 1 97.31 294 ALA B CA 1
ATOM 5926 C C . ALA B 1 294 ? -4.949 20.859 2.566 1 97.31 294 ALA B C 1
ATOM 5928 O O . ALA B 1 294 ? -5.605 19.969 2.025 1 97.31 294 ALA B O 1
ATOM 5929 N N . VAL B 1 295 ? -3.842 21.266 2.094 1 98.06 295 VAL B N 1
ATOM 5930 C CA . VAL B 1 295 ? -3.291 20.75 0.846 1 98.06 295 VAL B CA 1
ATOM 5931 C C . VAL B 1 295 ? -2.887 19.297 1.027 1 98.06 295 VAL B C 1
ATOM 5933 O O . VAL B 1 295 ? -3.049 18.484 0.115 1 98.06 295 VAL B O 1
ATOM 5936 N N . PHE B 1 296 ? -2.355 19 2.17 1 97.94 296 PHE B N 1
ATOM 5937 C CA . PHE B 1 296 ? -2.062 17.609 2.5 1 97.94 296 PHE B CA 1
ATOM 5938 C C . PHE B 1 296 ? -3.307 16.75 2.354 1 97.94 296 PHE B C 1
ATOM 5940 O O . PHE B 1 296 ? -3.264 15.695 1.722 1 97.94 296 PHE B O 1
ATOM 5947 N N . TYR B 1 297 ? -4.422 17.203 2.904 1 96.88 297 TYR B N 1
ATOM 5948 C CA . TYR B 1 297 ? -5.672 16.453 2.818 1 96.88 297 TYR B CA 1
ATOM 5949 C C . TYR B 1 297 ? -6.141 16.344 1.373 1 96.88 297 TYR B C 1
ATOM 5951 O O . TYR B 1 297 ? -6.613 15.281 0.947 1 96.88 297 TYR B O 1
ATOM 5959 N N . TRP B 1 298 ? -6.008 17.406 0.663 1 96.94 298 TRP B N 1
ATOM 5960 C CA . TRP B 1 298 ? -6.32 17.375 -0.762 1 96.94 298 TRP B CA 1
ATOM 5961 C C . TRP B 1 298 ? -5.547 16.266 -1.46 1 96.94 298 TRP B C 1
ATOM 5963 O O . TRP B 1 298 ? -6.129 15.461 -2.195 1 96.94 298 TRP B O 1
ATOM 5973 N N . SER B 1 299 ? -4.301 16.203 -1.244 1 96.94 299 SER B N 1
ATOM 5974 C CA . SER B 1 299 ? -3.439 15.227 -1.9 1 96.94 299 SER B CA 1
ATOM 5975 C C . SER B 1 299 ? -3.836 13.797 -1.529 1 96.94 299 SER B C 1
ATOM 5977 O O . SER B 1 299 ? -3.904 12.922 -2.395 1 96.94 299 SER B O 1
ATOM 5979 N N . MET B 1 300 ? -4.039 13.617 -0.255 1 95.88 300 MET B N 1
ATOM 5980 C CA . MET B 1 300 ? -4.445 12.289 0.2 1 95.88 300 MET B CA 1
ATOM 5981 C C . MET B 1 300 ? -5.727 11.844 -0.502 1 95.88 300 MET B C 1
ATOM 5983 O O . MET B 1 300 ? -5.801 10.719 -1.009 1 95.88 300 MET B O 1
ATOM 5987 N N . LEU B 1 301 ? -6.672 12.688 -0.552 1 92.56 301 LEU B N 1
ATOM 5988 C CA . LEU B 1 301 ? -7.949 12.367 -1.177 1 92.56 301 LEU B CA 1
ATOM 5989 C C . LEU B 1 301 ? -7.785 12.164 -2.68 1 92.56 301 LEU B C 1
ATOM 5991 O O . LEU B 1 301 ? -8.344 11.227 -3.25 1 92.56 301 LEU B O 1
ATOM 5995 N N . ARG B 1 302 ? -7.031 13.016 -3.211 1 92.44 302 ARG B N 1
ATOM 5996 C CA . ARG B 1 302 ? -6.781 12.93 -4.648 1 92.44 302 ARG B CA 1
ATOM 5997 C C . ARG B 1 302 ? -6.137 11.602 -5.016 1 92.44 302 ARG B C 1
ATOM 5999 O O . ARG B 1 302 ? -6.398 11.055 -6.09 1 92.44 302 ARG B O 1
ATOM 6006 N N . GLN B 1 303 ? -5.395 11.109 -4.148 1 89.5 303 GLN B N 1
ATOM 6007 C CA . GLN B 1 303 ? -4.641 9.891 -4.414 1 89.5 303 GLN B CA 1
ATOM 6008 C C . GLN B 1 303 ? -5.445 8.648 -4.039 1 89.5 303 GLN B C 1
ATOM 6010 O O . GLN B 1 303 ? -4.926 7.535 -4.062 1 89.5 303 GLN B O 1
ATOM 6015 N N . GLY B 1 304 ? -6.625 8.797 -3.523 1 86.12 304 GLY B N 1
ATOM 6016 C CA . GLY B 1 304 ? -7.52 7.664 -3.344 1 86.12 304 GLY B CA 1
ATOM 6017 C C . GLY B 1 304 ? -7.621 7.207 -1.899 1 86.12 304 GLY B C 1
ATOM 6018 O O . GLY B 1 304 ? -8.211 6.164 -1.613 1 86.12 304 GLY B O 1
ATOM 6019 N N . PHE B 1 305 ? -7 7.973 -1.027 1 89.56 305 PHE B N 1
ATOM 6020 C CA . PHE B 1 305 ? -7.133 7.664 0.391 1 89.56 305 PHE B CA 1
ATOM 6021 C C . PHE B 1 305 ? -8.43 8.234 0.95 1 89.56 305 PHE B C 1
ATOM 6023 O O . PHE B 1 305 ? -8.406 9.188 1.734 1 89.56 305 PHE B O 1
ATOM 6030 N N . PHE B 1 306 ? -9.523 7.672 0.719 1 83.75 306 PHE B N 1
ATOM 6031 C CA . PHE B 1 306 ? -10.852 8.219 0.967 1 83.75 306 PHE B CA 1
ATOM 6032 C C . PHE B 1 306 ? -11.141 8.289 2.463 1 83.75 306 PHE B C 1
ATOM 6034 O O . PHE B 1 306 ? -11.883 9.156 2.914 1 83.75 306 PHE B O 1
ATOM 6041 N N . LEU B 1 307 ? -10.484 7.457 3.215 1 85.88 307 LEU B N 1
ATOM 6042 C CA . LEU B 1 307 ? -10.742 7.434 4.652 1 85.88 307 LEU B CA 1
ATOM 6043 C C . LEU B 1 307 ? -10.195 8.688 5.324 1 85.88 307 LEU B C 1
ATOM 6045 O O . LEU B 1 307 ? -10.562 9 6.457 1 85.88 307 LEU B O 1
ATOM 6049 N N . THR B 1 308 ? -9.367 9.344 4.625 1 90.56 308 THR B N 1
ATOM 6050 C CA . THR B 1 308 ? -8.68 10.492 5.207 1 90.56 308 THR B CA 1
ATOM 6051 C C . THR B 1 308 ? -9.672 11.57 5.625 1 90.56 308 THR B C 1
ATOM 6053 O O . THR B 1 308 ? -9.43 12.305 6.582 1 90.56 308 THR B O 1
ATOM 6056 N N . LYS B 1 309 ? -10.812 11.609 4.945 1 88.44 309 LYS B N 1
ATOM 6057 C CA . LYS B 1 309 ? -11.805 12.633 5.266 1 88.44 309 LYS B CA 1
ATOM 6058 C C . LYS B 1 309 ? -12.375 12.422 6.664 1 88.44 309 LYS B C 1
ATOM 6060 O O . LYS B 1 309 ? -12.977 13.336 7.238 1 88.44 309 LYS B O 1
ATOM 6065 N N . TYR B 1 310 ? -12.109 11.242 7.227 1 86.31 310 TYR B N 1
ATOM 6066 C CA . TYR B 1 310 ? -12.625 10.93 8.555 1 86.31 310 TYR B CA 1
ATOM 6067 C C . TYR B 1 310 ? -11.516 11.031 9.602 1 86.31 310 TYR B C 1
ATOM 6069 O O . TYR B 1 310 ? -11.75 10.773 10.789 1 86.31 310 TYR B O 1
ATOM 6077 N N . LEU B 1 311 ? -10.367 11.398 9.188 1 91.69 311 LEU B N 1
ATOM 6078 C CA . LEU B 1 311 ? -9.234 11.43 10.109 1 91.69 311 LEU B CA 1
ATOM 6079 C C . LEU B 1 311 ? -9.031 12.836 10.656 1 91.69 311 LEU B C 1
ATOM 6081 O O . LEU B 1 311 ? -9.188 13.828 9.938 1 91.69 311 LEU B O 1
ATOM 6085 N N . SER B 1 312 ? -8.781 12.922 11.93 1 92.12 312 SER B N 1
ATOM 6086 C CA . SER B 1 312 ? -8.328 14.156 12.555 1 92.12 312 SER B CA 1
ATOM 6087 C C . SER B 1 312 ? -6.844 14.094 12.898 1 92.12 312 SER B C 1
ATOM 6089 O O . SER B 1 312 ? -6.48 13.883 14.055 1 92.12 312 SER B O 1
ATOM 6091 N N . ILE B 1 313 ? -6.047 14.344 12 1 95.25 313 ILE B N 1
ATOM 6092 C CA . ILE B 1 313 ? -4.598 14.188 12.109 1 95.25 313 ILE B CA 1
ATOM 6093 C C . ILE B 1 313 ? -4.027 15.297 12.984 1 95.25 313 ILE B C 1
ATOM 6095 O O . ILE B 1 313 ? -3.152 15.055 13.82 1 95.25 313 ILE B O 1
ATOM 6099 N N . SER B 1 314 ? -4.574 16.484 12.852 1 95.75 314 SER B N 1
ATOM 6100 C CA . SER B 1 314 ? -4.074 17.656 13.578 1 95.75 314 SER B CA 1
ATOM 6101 C C . SER B 1 314 ? -4.254 17.484 15.078 1 95.75 314 SER B C 1
ATOM 6103 O O . SER B 1 314 ? -3.504 18.062 15.867 1 95.75 314 SER B O 1
ATOM 6105 N N . ARG B 1 315 ? -5.262 16.672 15.461 1 94.62 315 ARG B N 1
ATOM 6106 C CA . ARG B 1 315 ? -5.453 16.391 16.875 1 94.62 315 ARG B CA 1
ATOM 6107 C C . ARG B 1 315 ? -4.199 15.766 17.484 1 94.62 315 ARG B C 1
ATOM 6109 O O . ARG B 1 315 ? -3.785 16.141 18.594 1 94.62 315 ARG B O 1
ATOM 6116 N N . LEU B 1 316 ? -3.611 14.883 16.766 1 95.94 316 LEU B N 1
ATOM 6117 C CA . LEU B 1 316 ? -2.412 14.195 17.234 1 95.94 316 LEU B CA 1
ATOM 6118 C C . LEU B 1 316 ? -1.192 15.109 17.141 1 95.94 316 LEU B C 1
ATOM 6120 O O . LEU B 1 316 ? -0.307 15.062 18 1 95.94 316 LEU B O 1
ATOM 6124 N N . LEU B 1 317 ? -1.086 15.961 16.125 1 95.81 317 LEU B N 1
ATOM 6125 C CA . LEU B 1 317 ? -0.002 16.922 16 1 95.81 317 LEU B CA 1
ATOM 6126 C C . LEU B 1 317 ? -0.042 17.938 17.156 1 95.81 317 LEU B C 1
ATOM 6128 O O . LEU B 1 317 ? 1.001 18.297 17.688 1 95.81 317 LEU B O 1
ATOM 6132 N N . ARG B 1 318 ? -1.234 18.344 17.516 1 94.06 318 ARG B N 1
ATOM 6133 C CA . ARG B 1 318 ? -1.431 19.328 18.562 1 94.06 318 ARG B CA 1
ATOM 6134 C C . ARG B 1 318 ? -1.026 18.781 19.922 1 94.06 318 ARG B C 1
ATOM 6136 O O . ARG B 1 318 ? -0.575 19.516 20.797 1 94.06 318 ARG B O 1
ATOM 6143 N N . ARG B 1 319 ? -1.087 17.484 20.094 1 93.19 319 ARG B N 1
ATOM 6144 C CA . ARG B 1 319 ? -0.739 16.859 21.359 1 93.19 319 ARG B CA 1
ATOM 6145 C C . ARG B 1 319 ? 0.767 16.906 21.594 1 93.19 319 ARG B C 1
ATOM 6147 O O . ARG B 1 319 ? 1.22 16.859 22.734 1 93.19 319 ARG B O 1
ATOM 6154 N N . ALA B 1 320 ? 1.531 17.016 20.469 1 92.56 320 ALA B N 1
ATOM 6155 C CA . ALA B 1 320 ? 2.984 17.078 20.594 1 92.56 320 ALA B CA 1
ATOM 6156 C C . ALA B 1 320 ? 3.592 18.031 19.562 1 92.56 320 ALA B C 1
ATOM 6158 O O . ALA B 1 320 ? 4.398 17.609 18.734 1 92.56 320 ALA B O 1
ATOM 6159 N N . PRO B 1 321 ? 3.324 19.297 19.75 1 91.5 321 PRO B N 1
ATOM 6160 C CA . PRO B 1 321 ? 3.777 20.281 18.766 1 91.5 321 PRO B CA 1
ATOM 6161 C C . PRO B 1 321 ? 5.301 20.359 18.656 1 91.5 321 PRO B C 1
ATOM 6163 O O . PRO B 1 321 ? 5.836 20.641 17.578 1 91.5 321 PRO B O 1
ATOM 6166 N N . ALA B 1 322 ? 5.969 20.109 19.75 1 91.94 322 ALA B N 1
ATOM 6167 C CA . ALA B 1 322 ? 7.426 20.125 19.734 1 91.94 322 ALA B CA 1
ATOM 6168 C C . ALA B 1 322 ? 7.984 19.031 18.828 1 91.94 322 ALA B C 1
ATOM 6170 O O . ALA B 1 322 ? 8.93 19.266 18.062 1 91.94 322 ALA B O 1
ATOM 6171 N N . GLU B 1 323 ? 7.402 17.844 18.938 1 94.5 323 GLU B N 1
ATOM 6172 C CA . GLU B 1 323 ? 7.844 16.734 18.094 1 94.5 323 GLU B CA 1
ATOM 6173 C C . GLU B 1 323 ? 7.562 17.031 16.609 1 94.5 323 GLU B C 1
ATOM 6175 O O . GLU B 1 323 ? 8.336 16.641 15.742 1 94.5 323 GLU B O 1
ATOM 6180 N N . TYR B 1 324 ? 6.477 17.656 16.422 1 94.94 324 TYR B N 1
ATOM 6181 C CA . TYR B 1 324 ? 6.125 18.078 15.078 1 94.94 324 TYR B CA 1
ATOM 6182 C C . TYR B 1 324 ? 7.176 19.031 14.516 1 94.94 324 TYR B C 1
ATOM 6184 O O . TYR B 1 324 ? 7.695 18.812 13.422 1 94.94 324 TYR B O 1
ATOM 6192 N N . ALA B 1 325 ? 7.559 19.969 15.266 1 94.06 325 ALA B N 1
ATOM 6193 C CA . ALA B 1 325 ? 8.578 20.938 14.859 1 94.06 325 ALA B CA 1
ATOM 6194 C C . ALA B 1 325 ? 9.93 20.25 14.672 1 94.06 325 ALA B C 1
ATOM 6196 O O . ALA B 1 325 ? 10.656 20.547 13.719 1 94.06 325 ALA B O 1
ATOM 6197 N N . ARG B 1 326 ? 10.211 19.359 15.531 1 94.94 326 ARG B N 1
ATOM 6198 C CA . ARG B 1 326 ? 11.484 18.656 15.484 1 94.94 326 ARG B CA 1
ATOM 6199 C C . ARG B 1 326 ? 11.609 17.828 14.211 1 94.94 326 ARG B C 1
ATOM 6201 O O . ARG B 1 326 ? 12.711 17.688 13.664 1 94.94 326 ARG B O 1
ATOM 6208 N N . SER B 1 327 ? 10.516 17.297 13.766 1 96.44 327 SER B N 1
ATOM 6209 C CA . SER B 1 327 ? 10.57 16.484 12.555 1 96.44 327 SER B CA 1
ATOM 6210 C C . SER B 1 327 ? 11.016 17.312 11.352 1 96.44 327 SER B C 1
ATOM 6212 O O . SER B 1 327 ? 11.719 16.812 10.469 1 96.44 327 SER B O 1
ATOM 6214 N N . PHE B 1 328 ? 10.633 18.578 11.273 1 96.69 328 PHE B N 1
ATOM 6215 C CA . PHE B 1 328 ? 11.148 19.484 10.25 1 96.69 328 PHE B CA 1
ATOM 6216 C C . PHE B 1 328 ? 12.648 19.703 10.414 1 96.69 328 PHE B C 1
ATOM 6218 O O . PHE B 1 328 ? 13.398 19.609 9.445 1 96.69 328 PHE B O 1
ATOM 6225 N N . LEU B 1 329 ? 13.023 19.906 11.625 1 95.06 329 LEU B N 1
ATOM 6226 C CA . LEU B 1 329 ? 14.414 20.266 11.922 1 95.06 329 LEU B CA 1
ATOM 6227 C C . LEU B 1 329 ? 15.344 19.094 11.641 1 95.06 329 LEU B C 1
ATOM 6229 O O . LEU B 1 329 ? 16.453 19.281 11.141 1 95.06 329 LEU B O 1
ATOM 6233 N N . HIS B 1 330 ? 14.914 17.891 11.953 1 96.06 330 HIS B N 1
ATOM 6234 C CA . HIS B 1 330 ? 15.719 16.719 11.641 1 96.06 330 HIS B CA 1
ATOM 6235 C C . HIS B 1 330 ? 16.031 16.656 10.148 1 96.06 330 HIS B C 1
ATOM 6237 O O . HIS B 1 330 ? 17.156 16.281 9.766 1 96.06 330 HIS B O 1
ATOM 6243 N N . THR B 1 331 ? 15.094 16.953 9.336 1 96.81 331 THR B N 1
ATOM 6244 C CA . THR B 1 331 ? 15.281 16.938 7.891 1 96.81 331 THR B CA 1
ATOM 6245 C C . THR B 1 331 ? 16.281 18.016 7.465 1 96.81 331 THR B C 1
ATOM 6247 O O . THR B 1 331 ? 17.219 17.734 6.715 1 96.81 331 THR B O 1
ATOM 6250 N N . GLU B 1 332 ? 16.109 19.188 8.039 1 94.31 332 GLU B N 1
ATOM 6251 C CA . GLU B 1 332 ? 16.969 20.312 7.68 1 94.31 332 GLU B CA 1
ATOM 6252 C C . GLU B 1 332 ? 18.406 20.078 8.172 1 94.31 332 GLU B C 1
ATOM 6254 O O . GLU B 1 332 ? 19.359 20.359 7.461 1 94.31 332 GLU B O 1
ATOM 6259 N N . TYR B 1 333 ? 18.5 19.547 9.344 1 92.94 333 TYR B N 1
ATOM 6260 C CA . TYR B 1 333 ? 19.812 19.344 9.969 1 92.94 333 TYR B CA 1
ATOM 6261 C C . TYR B 1 333 ? 20.562 18.203 9.305 1 92.94 333 TYR B C 1
ATOM 6263 O O . TYR B 1 333 ? 21.781 18.172 9.305 1 92.94 333 TYR B O 1
ATOM 6271 N N . ASP B 1 334 ? 19.844 17.266 8.797 1 95.19 334 ASP B N 1
ATOM 6272 C CA . ASP B 1 334 ? 20.453 16.109 8.156 1 95.19 334 ASP B CA 1
ATOM 6273 C C . ASP B 1 334 ? 20.484 16.266 6.637 1 95.19 334 ASP B C 1
ATOM 6275 O O . ASP B 1 334 ? 20.062 15.367 5.906 1 95.19 334 ASP B O 1
ATOM 6279 N N . GLU B 1 335 ? 20.812 17.422 6.254 1 94.88 335 GLU B N 1
ATOM 6280 C CA . GLU B 1 335 ? 21.125 17.766 4.867 1 94.88 335 GLU B CA 1
ATOM 6281 C C . GLU B 1 335 ? 20 17.344 3.932 1 94.88 335 GLU B C 1
ATOM 6283 O O . GLU B 1 335 ? 20.234 16.703 2.906 1 94.88 335 GLU B O 1
ATOM 6288 N N . GLY B 1 336 ? 18.766 17.562 4.328 1 97.12 336 GLY B N 1
ATOM 6289 C CA . GLY B 1 336 ? 17.625 17.422 3.436 1 97.12 336 GLY B CA 1
ATOM 6290 C C . GLY B 1 336 ? 17.047 16.031 3.408 1 97.12 336 GLY B C 1
ATOM 6291 O O . GLY B 1 336 ? 16.281 15.68 2.504 1 97.12 336 GLY B O 1
ATOM 6292 N N . ASP B 1 337 ? 17.359 15.188 4.352 1 97.56 337 ASP B N 1
ATOM 6293 C CA . ASP B 1 337 ? 16.828 13.828 4.414 1 97.56 337 ASP B CA 1
ATOM 6294 C C . ASP B 1 337 ? 15.367 13.836 4.891 1 97.56 337 ASP B C 1
ATOM 6296 O O . ASP B 1 337 ? 15.109 13.812 6.094 1 97.56 337 ASP B O 1
ATOM 6300 N N . LEU B 1 338 ? 14.477 13.727 3.955 1 98.5 338 LEU B N 1
ATOM 6301 C CA . LEU B 1 338 ? 13.039 13.812 4.203 1 98.5 338 LEU B CA 1
ATOM 6302 C C . LEU B 1 338 ? 12.547 12.602 4.988 1 98.5 338 LEU B C 1
ATOM 6304 O O . LEU B 1 338 ? 11.438 12.609 5.52 1 98.5 338 LEU B O 1
ATOM 6308 N N . THR B 1 339 ? 13.367 11.594 5.047 1 98.56 339 THR B N 1
ATOM 6309 C CA . THR B 1 339 ? 12.953 10.359 5.699 1 98.56 339 THR B CA 1
ATOM 6310 C C . THR B 1 339 ? 12.531 10.625 7.141 1 98.56 339 THR B C 1
ATOM 6312 O O . THR B 1 339 ? 11.594 9.992 7.641 1 98.56 339 THR B O 1
ATOM 6315 N N . HIS B 1 340 ? 13.188 11.594 7.773 1 98 340 HIS B N 1
ATOM 6316 C CA . HIS B 1 340 ? 12.859 11.914 9.156 1 98 340 HIS B CA 1
ATOM 6317 C C . HIS B 1 340 ? 11.438 12.453 9.281 1 98 340 HIS B C 1
ATOM 6319 O O . HIS B 1 340 ? 10.68 12.023 10.148 1 98 340 HIS B O 1
ATOM 6325 N N . PHE B 1 341 ? 11.102 13.367 8.414 1 98.62 341 PHE B N 1
ATOM 6326 C CA . PHE B 1 341 ? 9.766 13.945 8.422 1 98.62 341 PHE B CA 1
ATOM 6327 C C . PHE B 1 341 ? 8.727 12.906 8.008 1 98.62 341 PHE B C 1
ATOM 6329 O O . PHE B 1 341 ? 7.645 12.836 8.586 1 98.62 341 PHE B O 1
ATOM 6336 N N . PHE B 1 342 ? 9.086 12.031 7.043 1 98.81 342 PHE B N 1
ATOM 6337 C CA . PHE B 1 342 ? 8.211 10.961 6.582 1 98.81 342 PHE B CA 1
ATOM 6338 C C . PHE B 1 342 ? 7.848 10.023 7.727 1 98.81 342 PHE B C 1
ATOM 6340 O O . PHE B 1 342 ? 6.672 9.719 7.941 1 98.81 342 PHE B O 1
ATOM 6347 N N . LEU B 1 343 ? 8.852 9.617 8.398 1 98.25 343 LEU B N 1
ATOM 6348 C CA . LEU B 1 343 ? 8.641 8.656 9.477 1 98.25 343 LEU B CA 1
ATOM 6349 C C . LEU B 1 343 ? 7.703 9.227 10.531 1 98.25 343 LEU B C 1
ATOM 6351 O O . LEU B 1 343 ? 6.75 8.562 10.953 1 98.25 343 LEU B O 1
ATOM 6355 N N . TYR B 1 344 ? 7.902 10.438 10.938 1 98.12 344 TYR B N 1
ATOM 6356 C CA . TYR B 1 344 ? 7.074 11.055 11.969 1 98.12 344 TYR B CA 1
ATOM 6357 C C . TYR B 1 344 ? 5.633 11.211 11.492 1 98.12 344 TYR B C 1
ATOM 6359 O O . TYR B 1 344 ? 4.699 10.797 12.188 1 98.12 344 TYR B O 1
ATOM 6367 N N . GLN B 1 345 ? 5.438 11.805 10.32 1 98.38 345 GLN B N 1
ATOM 6368 C CA . GLN B 1 345 ? 4.094 12.078 9.812 1 98.38 345 GLN B CA 1
ATOM 6369 C C . GLN B 1 345 ? 3.34 10.781 9.523 1 98.38 345 GLN B C 1
ATOM 6371 O O . GLN B 1 345 ? 2.145 10.68 9.812 1 98.38 345 GLN B O 1
ATOM 6376 N N . ALA B 1 346 ? 4.043 9.828 8.914 1 98.25 346 ALA B N 1
ATOM 6377 C CA . ALA B 1 346 ? 3.398 8.555 8.609 1 98.25 346 ALA B CA 1
ATOM 6378 C C . ALA B 1 346 ? 2.922 7.863 9.891 1 98.25 346 ALA B C 1
ATOM 6380 O O . ALA B 1 346 ? 1.855 7.246 9.906 1 98.25 346 ALA B O 1
ATOM 6381 N N . GLU B 1 347 ? 3.723 7.953 10.922 1 97.56 347 GLU B N 1
ATOM 6382 C CA . GLU B 1 347 ? 3.324 7.383 12.211 1 97.56 347 GLU B CA 1
ATOM 6383 C C . GLU B 1 347 ? 2.082 8.078 12.758 1 97.56 347 GLU B C 1
ATOM 6385 O O . GLU B 1 347 ? 1.185 7.422 13.297 1 97.56 347 GLU B O 1
ATOM 6390 N N . ILE B 1 348 ? 2.049 9.328 12.664 1 97.81 348 ILE B N 1
ATOM 6391 C CA . ILE B 1 348 ? 0.903 10.109 13.125 1 97.81 348 ILE B CA 1
ATOM 6392 C C . ILE B 1 348 ? -0.348 9.688 12.359 1 97.81 348 ILE B C 1
ATOM 6394 O O . ILE B 1 348 ? -1.414 9.5 12.953 1 97.81 348 ILE B O 1
ATOM 6398 N N . ILE B 1 349 ? -0.226 9.516 11.094 1 97.06 349 ILE B N 1
ATOM 6399 C CA . ILE B 1 349 ? -1.345 9.117 10.242 1 97.06 349 ILE B CA 1
ATOM 6400 C C . ILE B 1 349 ? -1.812 7.715 10.633 1 97.06 349 ILE B C 1
ATOM 6402 O O . ILE B 1 349 ? -3.012 7.469 10.766 1 97.06 349 ILE B O 1
ATOM 6406 N N . SER B 1 350 ? -0.872 6.82 10.797 1 95.44 350 SER B N 1
ATOM 6407 C CA . SER B 1 350 ? -1.214 5.465 11.211 1 95.44 350 SER B CA 1
ATOM 6408 C C . SER B 1 350 ? -1.959 5.465 12.539 1 95.44 350 SER B C 1
ATOM 6410 O O . SER B 1 350 ? -2.955 4.758 12.703 1 95.44 350 SER B O 1
ATOM 6412 N N . ARG B 1 351 ? -1.483 6.238 13.453 1 96.06 351 ARG B N 1
ATOM 6413 C CA . ARG B 1 351 ? -2.146 6.348 14.75 1 96.06 351 ARG B CA 1
ATOM 6414 C C . ARG B 1 351 ? -3.551 6.922 14.602 1 96.06 351 ARG B C 1
ATOM 6416 O O . ARG B 1 351 ? -4.473 6.512 15.305 1 96.06 351 ARG B O 1
ATOM 6423 N N . SER B 1 352 ? -3.699 7.898 13.758 1 95.25 352 SER B N 1
ATOM 6424 C CA . SER B 1 352 ? -5.016 8.477 13.508 1 95.25 352 SER B CA 1
ATOM 6425 C C . SER B 1 352 ? -5.98 7.43 12.953 1 95.25 352 SER B C 1
ATOM 6427 O O . SER B 1 352 ? -7.152 7.398 13.328 1 95.25 352 SER B O 1
ATOM 6429 N N . ILE B 1 353 ? -5.504 6.586 12.102 1 92.19 353 ILE B N 1
ATOM 6430 C CA . ILE B 1 353 ? -6.309 5.5 11.547 1 92.19 353 ILE B CA 1
ATOM 6431 C C . ILE B 1 353 ? -6.688 4.52 12.648 1 92.19 353 ILE B C 1
ATOM 6433 O O . ILE B 1 353 ? -7.832 4.07 12.727 1 92.19 353 ILE B O 1
ATOM 6437 N N . ASP B 1 354 ? -5.73 4.23 13.508 1 92.12 354 ASP B N 1
ATOM 6438 C CA . ASP B 1 354 ? -5.996 3.352 14.648 1 92.12 354 ASP B CA 1
ATOM 6439 C C . ASP B 1 354 ? -7.102 3.918 15.531 1 92.12 354 ASP B C 1
ATOM 6441 O O . ASP B 1 354 ? -8 3.188 15.953 1 92.12 354 ASP B O 1
ATOM 6445 N N . GLU B 1 355 ? -7.027 5.148 15.773 1 89.88 355 GLU B N 1
ATOM 6446 C CA . GLU B 1 355 ? -8.023 5.793 16.625 1 89.88 355 GLU B CA 1
ATOM 6447 C C . GLU B 1 355 ? -9.406 5.766 15.977 1 89.88 355 GLU B C 1
ATOM 6449 O O . GLU B 1 355 ? -10.406 5.535 16.656 1 89.88 355 GLU B O 1
ATOM 6454 N N . LEU B 1 356 ? -9.445 6.035 14.719 1 85.38 356 LEU B N 1
ATOM 6455 C CA . LEU B 1 356 ? -10.719 5.953 14 1 85.38 356 LEU B CA 1
ATOM 6456 C C . LEU B 1 356 ? -11.281 4.539 14.055 1 85.38 356 LEU B C 1
ATOM 6458 O O . LEU B 1 356 ? -12.469 4.348 14.328 1 85.38 356 LEU B O 1
ATOM 6462 N N . SER B 1 357 ? -10.438 3.566 13.797 1 83.69 357 SER B N 1
ATOM 6463 C CA . SER B 1 357 ? -10.859 2.17 13.812 1 83.69 357 SER B CA 1
ATOM 6464 C C . SER B 1 357 ? -11.391 1.771 15.188 1 83.69 357 SER B C 1
ATOM 6466 O O . SER B 1 357 ? -12.414 1.092 15.297 1 83.69 357 SER B O 1
ATOM 6468 N N . ALA B 1 358 ? -10.695 2.172 16.188 1 83.94 358 ALA B N 1
ATOM 6469 C CA . ALA B 1 358 ? -11.125 1.893 17.562 1 83.94 358 ALA B CA 1
ATOM 6470 C C . ALA B 1 358 ? -12.477 2.543 17.859 1 83.94 358 ALA B C 1
ATOM 6472 O O . ALA B 1 358 ? -13.344 1.93 18.484 1 83.94 358 ALA B O 1
ATOM 6473 N N . TYR B 1 359 ? -12.625 3.744 17.453 1 79.31 359 TYR B N 1
ATOM 6474 C CA . TYR B 1 359 ? -13.875 4.469 17.641 1 79.31 359 TYR B CA 1
ATOM 6475 C C . TYR B 1 359 ? -15.031 3.76 16.938 1 79.31 359 TYR B C 1
ATOM 6477 O O . TYR B 1 359 ? -16.109 3.58 17.516 1 79.31 359 TYR B O 1
ATOM 6485 N N . LEU B 1 360 ? -14.805 3.338 15.695 1 74.94 360 LEU B N 1
ATOM 6486 C CA . LEU B 1 360 ? -15.836 2.67 14.914 1 74.94 360 LEU B CA 1
ATOM 6487 C C . LEU B 1 360 ? -16.203 1.327 15.531 1 74.94 360 LEU B C 1
ATOM 6489 O O . LEU B 1 360 ? -17.391 0.951 15.547 1 74.94 360 LEU B O 1
ATOM 6493 N N . THR B 1 361 ? -15.188 0.666 15.945 1 75.19 361 THR B N 1
ATOM 6494 C CA . THR B 1 361 ? -15.438 -0.612 16.609 1 75.19 361 THR B CA 1
ATOM 6495 C C . THR B 1 361 ? -16.266 -0.418 17.859 1 75.19 361 THR B C 1
ATOM 6497 O O . THR B 1 361 ? -17.234 -1.147 18.094 1 75.19 361 THR B O 1
ATOM 6500 N N . ARG B 1 362 ? -15.891 0.512 18.609 1 76.06 362 ARG B N 1
ATOM 6501 C CA . ARG B 1 362 ? -16.625 0.823 19.828 1 76.06 362 ARG B CA 1
ATOM 6502 C C . ARG B 1 362 ? -18.062 1.232 19.516 1 76.06 362 ARG B C 1
ATOM 6504 O O . ARG B 1 362 ? -19 0.758 20.156 1 76.06 362 ARG B O 1
ATOM 6511 N N . LYS B 1 363 ? -18.203 2.078 18.594 1 69.88 363 LYS B N 1
ATOM 6512 C CA . LYS B 1 363 ? -19.531 2.566 18.219 1 69.88 363 LYS B CA 1
ATOM 6513 C C . LYS B 1 363 ? -20.391 1.439 17.656 1 69.88 363 LYS B C 1
ATOM 6515 O O . LYS B 1 363 ? -21.594 1.362 17.953 1 69.88 363 LYS B O 1
ATOM 6520 N N . SER B 1 364 ? -19.812 0.612 16.812 1 69.25 364 SER B N 1
ATOM 6521 C CA . SER B 1 364 ? -20.531 -0.547 16.281 1 69.25 364 SER B CA 1
ATOM 6522 C C . SER B 1 364 ? -20.969 -1.481 17.406 1 69.25 364 SER B C 1
ATOM 6524 O O . SER B 1 364 ? -22.078 -2.012 17.359 1 69.25 364 SER B O 1
ATOM 6526 N N . GLY B 1 365 ? -20.078 -1.652 18.266 1 67.06 365 GLY B N 1
ATOM 6527 C CA . GLY B 1 365 ? -20.438 -2.445 19.438 1 67.06 365 GLY B CA 1
ATOM 6528 C C . GLY B 1 365 ? -21.594 -1.853 20.219 1 67.06 365 GLY B C 1
ATOM 6529 O O . GLY B 1 365 ? -22.484 -2.574 20.656 1 67.06 365 GLY B O 1
ATOM 6530 N N . GLN B 1 366 ? -21.578 -0.625 20.344 1 67.69 366 GLN B N 1
ATOM 6531 C CA . GLN B 1 366 ? -22.641 0.074 21.078 1 67.69 366 GLN B CA 1
ATOM 6532 C C . GLN B 1 366 ? -23.984 -0.057 20.344 1 67.69 366 GLN B C 1
ATOM 6534 O O . GLN B 1 366 ? -25.016 -0.299 20.984 1 67.69 366 GLN B O 1
ATOM 6539 N N . VAL B 1 367 ? -23.938 0.057 19.109 1 63.75 367 VAL B N 1
ATOM 6540 C CA . VAL B 1 367 ? -25.141 -0.059 18.297 1 63.75 367 VAL B CA 1
ATOM 6541 C C . VAL B 1 367 ? -25.672 -1.494 18.344 1 63.75 367 VAL B C 1
ATOM 6543 O O . VAL B 1 367 ? -26.875 -1.72 18.469 1 63.75 367 VAL B O 1
ATOM 6546 N N . SER B 1 368 ? -24.734 -2.402 18.203 1 65.62 368 SER B N 1
ATOM 6547 C CA . SER B 1 368 ? -25.109 -3.809 18.266 1 65.62 368 SER B CA 1
ATOM 6548 C C . SER B 1 368 ? -25.719 -4.16 19.625 1 65.62 368 SER B C 1
ATOM 6550 O O . SER B 1 368 ? -26.719 -4.891 19.703 1 65.62 368 SER B O 1
ATOM 6552 N N . GLN B 1 369 ? -25.125 -3.658 20.609 1 66.69 369 GLN B N 1
ATOM 6553 C CA . GLN B 1 369 ? -25.641 -3.889 21.953 1 66.69 369 GLN B CA 1
ATOM 6554 C C . GLN B 1 369 ? -27 -3.221 22.141 1 66.69 369 GLN B C 1
ATOM 6556 O O . GLN B 1 369 ? -27.906 -3.799 22.75 1 66.69 369 GLN B O 1
ATOM 6561 N N . ALA B 1 370 ? -27.062 -2.078 21.625 1 64.25 370 ALA B N 1
ATOM 6562 C CA . ALA B 1 370 ? -28.344 -1.367 21.688 1 64.25 370 ALA B CA 1
ATOM 6563 C C . ALA B 1 370 ? -29.422 -2.125 20.922 1 64.25 370 ALA B C 1
ATOM 6565 O O . ALA B 1 370 ? -30.562 -2.229 21.391 1 64.25 370 ALA B O 1
ATOM 6566 N N . SER B 1 371 ? -29.031 -2.641 19.828 1 63.19 371 SER B N 1
ATOM 6567 C CA . SER B 1 371 ? -29.953 -3.424 19.016 1 63.19 371 SER B CA 1
ATOM 6568 C C . SER B 1 371 ? -30.391 -4.688 19.75 1 63.19 371 SER B C 1
ATOM 6570 O O . SER B 1 371 ? -31.562 -5.066 19.703 1 63.19 371 SER B O 1
ATOM 6572 N N . ARG B 1 372 ? -29.516 -5.277 20.328 1 63.78 372 ARG B N 1
ATOM 6573 C CA . ARG B 1 372 ? -29.844 -6.469 21.109 1 63.78 372 ARG B CA 1
ATOM 6574 C C . ARG B 1 372 ? -30.781 -6.129 22.25 1 63.78 372 ARG B C 1
ATOM 6576 O O . ARG B 1 372 ? -31.75 -6.848 22.516 1 63.78 372 ARG B O 1
ATOM 6583 N N . ARG B 1 373 ? -30.547 -5.078 22.828 1 66.38 373 ARG B N 1
ATOM 6584 C CA . ARG B 1 373 ? -31.359 -4.652 23.969 1 66.38 373 ARG B CA 1
ATOM 6585 C C . ARG B 1 373 ? -32.75 -4.246 23.5 1 66.38 373 ARG B C 1
ATOM 6587 O O . ARG B 1 373 ? -33.75 -4.496 24.203 1 66.38 373 ARG B O 1
ATOM 6594 N N . LEU B 1 374 ? -32.719 -3.633 22.391 1 66 374 LEU B N 1
ATOM 6595 C CA . LEU B 1 374 ? -34 -3.234 21.812 1 66 374 LEU B CA 1
ATOM 6596 C C . LEU B 1 374 ? -34.844 -4.453 21.5 1 66 374 LEU B C 1
ATOM 6598 O O . LEU B 1 374 ? -36.062 -4.418 21.672 1 66 374 LEU B O 1
ATOM 6602 N N . ARG B 1 375 ? -34.188 -5.422 21.078 1 60.72 375 ARG B N 1
ATOM 6603 C CA . ARG B 1 375 ? -34.906 -6.656 20.812 1 60.72 375 ARG B CA 1
ATOM 6604 C C . ARG B 1 375 ? -35.531 -7.223 22.078 1 60.72 375 ARG B C 1
ATOM 6606 O O . ARG B 1 375 ? -36.594 -7.848 22.047 1 60.72 375 ARG B O 1
ATOM 6613 N N . ASP B 1 376 ? -34.969 -6.805 23.141 1 63.03 376 ASP B N 1
ATOM 6614 C CA . ASP B 1 376 ? -35.469 -7.266 24.422 1 63.03 376 ASP B CA 1
ATOM 6615 C C . ASP B 1 376 ? -36.656 -6.398 24.891 1 63.03 376 ASP B C 1
ATOM 6617 O O . ASP B 1 376 ? -37.438 -6.824 25.75 1 63.03 376 ASP B O 1
ATOM 6621 N N . LEU B 1 377 ? -36.781 -5.207 24.453 1 66.31 377 LEU B N 1
ATOM 6622 C CA . LEU B 1 377 ? -37.812 -4.27 24.891 1 66.31 377 LEU B CA 1
ATOM 6623 C C . LEU B 1 377 ? -39.125 -4.559 24.203 1 66.31 377 LEU B C 1
ATOM 6625 O O . LEU B 1 377 ? -40.094 -3.789 24.344 1 66.31 377 LEU B O 1
ATOM 6629 N N . GLU B 1 378 ? -39.438 -5.766 23.75 1 68.12 378 GLU B N 1
ATOM 6630 C CA . GLU B 1 378 ? -40.688 -6.16 23.109 1 68.12 378 GLU B CA 1
ATOM 6631 C C . GLU B 1 378 ? -41.094 -5.145 22.047 1 68.12 378 GLU B C 1
ATOM 6633 O O . GLU B 1 378 ? -42.25 -4.762 21.969 1 68.12 378 GLU B O 1
ATOM 6638 N N . LEU B 1 379 ? -40.219 -4.52 21.391 1 75.69 379 LEU B N 1
ATOM 6639 C CA . LEU B 1 379 ? -40.5 -3.631 20.266 1 75.69 379 LEU B CA 1
ATOM 6640 C C . LEU B 1 379 ? -40.688 -4.426 18.984 1 75.69 379 LEU B C 1
ATOM 6642 O O . LEU B 1 379 ? -40.125 -5.512 18.828 1 75.69 379 LEU B O 1
ATOM 6646 N N . ASN B 1 380 ? -41.75 -3.945 18.328 1 70.88 380 ASN B N 1
ATOM 6647 C CA . ASN B 1 380 ? -41.906 -4.613 17.047 1 70.88 380 ASN B CA 1
ATOM 6648 C C . ASN B 1 380 ? -40.75 -4.262 16.094 1 70.88 380 ASN B C 1
ATOM 6650 O O . ASN B 1 380 ? -39.938 -3.4 16.406 1 70.88 380 ASN B O 1
ATOM 6654 N N . HIS B 1 381 ? -40.656 -4.996 15.031 1 69.56 381 HIS B N 1
ATOM 6655 C CA . HIS B 1 381 ? -39.5 -4.859 14.125 1 69.56 381 HIS B CA 1
ATOM 6656 C C . HIS B 1 381 ? -39.406 -3.438 13.578 1 69.56 381 HIS B C 1
ATOM 6658 O O . HIS B 1 381 ? -38.312 -2.932 13.359 1 69.56 381 HIS B O 1
ATOM 6664 N N . ARG B 1 382 ? -40.594 -2.828 13.398 1 72.94 382 ARG B N 1
ATOM 6665 C CA . ARG B 1 382 ? -40.625 -1.466 12.875 1 72.94 382 ARG B CA 1
ATOM 6666 C C . ARG B 1 382 ? -40.062 -0.48 13.891 1 72.94 382 ARG B C 1
ATOM 6668 O O . ARG B 1 382 ? -39.281 0.406 13.539 1 72.94 382 ARG B O 1
ATOM 6675 N N . GLN B 1 383 ? -40.438 -0.717 15.109 1 79.62 383 GLN B N 1
ATOM 6676 C CA . GLN B 1 383 ? -39.969 0.123 16.203 1 79.62 383 GLN B CA 1
ATOM 6677 C C . GLN B 1 383 ? -38.469 -0.057 16.422 1 79.62 383 GLN B C 1
ATOM 6679 O O . GLN B 1 383 ? -37.75 0.92 16.609 1 79.62 383 GLN B O 1
ATOM 6684 N N . VAL B 1 384 ? -38.062 -1.258 16.344 1 73.62 384 VAL B N 1
ATOM 6685 C CA . VAL B 1 384 ? -36.625 -1.555 16.5 1 73.62 384 VAL B CA 1
ATOM 6686 C C . VAL B 1 384 ? -35.844 -0.868 15.398 1 73.62 384 VAL B C 1
ATOM 6688 O O . VAL B 1 384 ? -34.812 -0.215 15.664 1 73.62 384 VAL B O 1
ATOM 6691 N N . SER B 1 385 ? -36.375 -0.999 14.258 1 71.81 385 SER B N 1
ATOM 6692 C CA . SER B 1 385 ? -35.719 -0.381 13.109 1 71.81 385 SER B CA 1
ATOM 6693 C C . SER B 1 385 ? -35.594 1.131 13.273 1 71.81 385 SER B C 1
ATOM 6695 O O . SER B 1 385 ? -34.562 1.726 12.961 1 71.81 385 SER B O 1
ATOM 6697 N N . LEU B 1 386 ? -36.688 1.646 13.742 1 77.88 386 LEU B N 1
ATOM 6698 C CA . LEU B 1 386 ? -36.719 3.092 13.938 1 77.88 386 LEU B CA 1
ATOM 6699 C C . LEU B 1 386 ? -35.719 3.518 15.008 1 77.88 386 LEU B C 1
ATOM 6701 O O . LEU B 1 386 ? -34.938 4.461 14.805 1 77.88 386 LEU B O 1
ATOM 6705 N N . ILE B 1 387 ? -35.688 2.777 16.094 1 80.12 387 ILE B N 1
ATOM 6706 C CA . ILE B 1 387 ? -34.781 3.111 17.188 1 80.12 387 ILE B CA 1
ATOM 6707 C C . ILE B 1 387 ? -33.344 2.924 16.75 1 80.12 387 ILE B C 1
ATOM 6709 O O . ILE B 1 387 ? -32.469 3.75 17.047 1 80.12 387 ILE B O 1
ATOM 6713 N N . GLU B 1 388 ? -33.156 1.883 16.031 1 71.62 388 GLU B N 1
ATOM 6714 C CA . GLU B 1 388 ? -31.812 1.65 15.484 1 71.62 388 GLU B CA 1
ATOM 6715 C C . GLU B 1 388 ? -31.375 2.799 14.586 1 71.62 388 GLU B C 1
ATOM 6717 O O . GLU B 1 388 ? -30.219 3.217 14.617 1 71.62 388 GLU B O 1
ATOM 6722 N N . SER B 1 389 ? -32.375 3.197 13.82 1 71.94 389 SER B N 1
ATOM 6723 C CA . SER B 1 389 ? -32.062 4.34 12.953 1 71.94 389 SER B CA 1
ATOM 6724 C C . SER B 1 389 ? -31.719 5.574 13.773 1 71.94 389 SER B C 1
ATOM 6726 O O . SER B 1 389 ? -30.828 6.344 13.391 1 71.94 389 SER B O 1
ATOM 6728 N N . PHE B 1 390 ? -32.406 5.707 14.898 1 75.44 390 PHE B N 1
ATOM 6729 C CA . PHE B 1 390 ? -32.156 6.867 15.75 1 75.44 390 PHE B CA 1
ATOM 6730 C C . PHE B 1 390 ? -30.844 6.73 16.484 1 75.44 390 PHE B C 1
ATOM 6732 O O . PHE B 1 390 ? -30.188 7.73 16.797 1 75.44 390 PHE B O 1
ATOM 6739 N N . LEU B 1 391 ? -30.531 5.488 16.734 1 70.88 391 LEU B N 1
ATOM 6740 C CA . LEU B 1 391 ? -29.234 5.258 17.375 1 70.88 391 LEU B CA 1
ATOM 6741 C C . LEU B 1 391 ? -28.094 5.574 16.406 1 70.88 391 LEU B C 1
ATOM 6743 O O . LEU B 1 391 ? -27.047 6.066 16.812 1 70.88 391 LEU B O 1
ATOM 6747 N N . ARG B 1 392 ? -28.469 5.27 15.188 1 63.28 392 ARG B N 1
ATOM 6748 C CA . ARG B 1 392 ? -27.516 5.559 14.125 1 63.28 392 ARG B CA 1
ATOM 6749 C C . ARG B 1 392 ? -27.484 7.051 13.812 1 63.28 392 ARG B C 1
ATOM 6751 O O . ARG B 1 392 ? -26.406 7.613 13.555 1 63.28 392 ARG B O 1
ATOM 6758 N N . ASP B 1 393 ? -28.656 7.609 13.859 1 63.97 393 ASP B N 1
ATOM 6759 C CA . ASP B 1 393 ? -28.828 9.039 13.609 1 63.97 393 ASP B CA 1
ATOM 6760 C C . ASP B 1 393 ? -29.672 9.695 14.703 1 63.97 393 ASP B C 1
ATOM 6762 O O . ASP B 1 393 ? -30.891 9.836 14.555 1 63.97 393 ASP B O 1
ATOM 6766 N N . PRO B 1 394 ? -28.859 10.164 15.734 1 64.12 394 PRO B N 1
ATOM 6767 C CA . PRO B 1 394 ? -29.625 10.734 16.844 1 64.12 394 PRO B CA 1
ATOM 6768 C C . PRO B 1 394 ? -30.344 12.031 16.484 1 64.12 394 PRO B C 1
ATOM 6770 O O . PRO B 1 394 ? -31.234 12.469 17.203 1 64.12 394 PRO B O 1
ATOM 6773 N N . GLY B 1 395 ? -29.922 12.594 15.391 1 63.72 395 GLY B N 1
ATOM 6774 C CA . GLY B 1 395 ? -30.562 13.828 14.977 1 63.72 395 GLY B CA 1
ATOM 6775 C C . GLY B 1 395 ? -31.734 13.609 14.039 1 63.72 395 GLY B C 1
ATOM 6776 O O . GLY B 1 395 ? -32.406 14.562 13.625 1 63.72 395 GLY B O 1
ATOM 6777 N N . ALA B 1 396 ? -32 12.43 13.68 1 71.06 396 ALA B N 1
ATOM 6778 C CA . ALA B 1 396 ? -33.094 12.117 12.758 1 71.06 396 ALA B CA 1
ATOM 6779 C C . ALA B 1 396 ? -34.438 12.242 13.453 1 71.06 396 ALA B C 1
ATOM 6781 O O . ALA B 1 396 ? -34.5 12.461 14.664 1 71.06 396 ALA B O 1
ATOM 6782 N N . SER B 1 397 ? -35.438 12.492 12.664 1 79.56 397 SER B N 1
ATOM 6783 C CA . SER B 1 397 ? -36.812 12.562 13.156 1 79.56 397 SER B CA 1
ATOM 6784 C C . SER B 1 397 ? -37.719 11.594 12.398 1 79.56 397 SER B C 1
ATOM 6786 O O . SER B 1 397 ? -37.344 11.047 11.367 1 79.56 397 SER B O 1
ATOM 6788 N N . ALA B 1 398 ? -38.781 11.258 12.969 1 83.75 398 ALA B N 1
ATOM 6789 C CA . ALA B 1 398 ? -39.781 10.375 12.336 1 83.75 398 ALA B CA 1
ATOM 6790 C C . ALA B 1 398 ? -41.156 11.016 12.344 1 83.75 398 ALA B C 1
ATOM 6792 O O . ALA B 1 398 ? -41.531 11.719 13.289 1 83.75 398 ALA B O 1
ATOM 6793 N N . THR B 1 399 ? -41.844 10.961 11.164 1 85.75 399 THR B N 1
ATOM 6794 C CA . THR B 1 399 ? -43.25 11.328 11.047 1 85.75 399 THR B CA 1
ATOM 6795 C C . THR B 1 399 ? -44.094 10.102 10.75 1 85.75 399 THR B C 1
ATOM 6797 O O . THR B 1 399 ? -43.562 9.055 10.344 1 85.75 399 THR B O 1
ATOM 6800 N N . VAL B 1 400 ? -45.406 10.281 11.039 1 86.44 400 VAL B N 1
ATOM 6801 C CA . VAL B 1 400 ? -46.344 9.188 10.75 1 86.44 400 VAL B CA 1
ATOM 6802 C C . VAL B 1 400 ? -46.25 8.805 9.273 1 86.44 400 VAL B C 1
ATOM 6804 O O . VAL B 1 400 ? -46.156 7.621 8.938 1 86.44 400 VAL B O 1
ATOM 6807 N N . ALA B 1 401 ? -46.125 9.781 8.453 1 79.62 401 ALA B N 1
ATOM 6808 C CA . ALA B 1 401 ? -46.062 9.547 7.012 1 79.62 401 ALA B CA 1
ATOM 6809 C C . ALA B 1 401 ? -44.75 8.852 6.641 1 79.62 401 ALA B C 1
ATOM 6811 O O . ALA B 1 401 ? -44.75 7.934 5.816 1 79.62 401 ALA B O 1
ATOM 6812 N N . GLY B 1 402 ? -43.719 9.328 7.211 1 79.56 402 GLY B N 1
ATOM 6813 C CA . GLY B 1 402 ? -42.406 8.727 6.957 1 79.56 402 GLY B CA 1
ATOM 6814 C C . GLY B 1 402 ? -42.344 7.277 7.398 1 79.56 402 GLY B C 1
ATOM 6815 O O . GLY B 1 402 ? -41.812 6.43 6.672 1 79.56 402 GLY B O 1
ATOM 6816 N N . HIS B 1 403 ? -42.781 7.02 8.586 1 81.88 403 HIS B N 1
ATOM 6817 C CA . HIS B 1 403 ? -42.812 5.668 9.141 1 81.88 403 HIS B CA 1
ATOM 6818 C C . HIS B 1 403 ? -43.688 4.742 8.312 1 81.88 403 HIS B C 1
ATOM 6820 O O . HIS B 1 403 ? -43.344 3.582 8.078 1 81.88 403 HIS B O 1
ATOM 6826 N N . GLN B 1 404 ? -44.75 5.289 7.867 1 77.5 404 GLN B N 1
ATOM 6827 C CA . GLN B 1 404 ? -45.656 4.562 6.988 1 77.5 404 GLN B CA 1
ATOM 6828 C C . GLN B 1 404 ? -44.969 4.141 5.699 1 77.5 404 GLN B C 1
ATOM 6830 O O . GLN B 1 404 ? -45.062 2.984 5.281 1 77.5 404 GLN B O 1
ATOM 6835 N N . ARG B 1 405 ? -44.25 4.977 5.156 1 70.19 405 ARG B N 1
ATOM 6836 C CA . ARG B 1 405 ? -43.562 4.75 3.885 1 70.19 405 ARG B CA 1
ATOM 6837 C C . ARG B 1 405 ? -42.438 3.74 4.043 1 70.19 405 ARG B C 1
ATOM 6839 O O . ARG B 1 405 ? -42.25 2.869 3.191 1 70.19 405 ARG B O 1
ATOM 6846 N N . THR B 1 406 ? -41.781 3.908 5.113 1 66.19 406 THR B N 1
ATOM 6847 C CA . THR B 1 406 ? -40.594 3.08 5.336 1 66.19 406 THR B CA 1
ATOM 6848 C C . THR B 1 406 ? -41 1.629 5.586 1 66.19 406 THR B C 1
ATOM 6850 O O . THR B 1 406 ? -40.344 0.706 5.117 1 66.19 406 THR B O 1
ATOM 6853 N N . HIS B 1 407 ? -42.125 1.438 6.305 1 67.94 407 HIS B N 1
ATOM 6854 C CA . HIS B 1 407 ? -42.438 0.091 6.758 1 67.94 407 HIS B CA 1
ATOM 6855 C C . HIS B 1 407 ? -43.719 -0.428 6.074 1 67.94 407 HIS B C 1
ATOM 6857 O O . HIS B 1 407 ? -44.094 -1.577 6.285 1 67.94 407 HIS B O 1
ATOM 6863 N N . GLY B 1 408 ? -44.25 0.43 5.312 1 67 408 GLY B N 1
ATOM 6864 C CA . GLY B 1 408 ? -45.438 0.022 4.57 1 67 408 GLY B CA 1
ATOM 6865 C C . GLY B 1 408 ? -46.625 -0.334 5.465 1 67 408 GLY B C 1
ATOM 6866 O O . GLY B 1 408 ? -47.281 -1.345 5.246 1 67 408 GLY B O 1
ATOM 6867 N N . VAL B 1 409 ? -46.906 0.361 6.422 1 75.81 409 VAL B N 1
ATOM 6868 C CA . VAL B 1 409 ? -47.969 0.078 7.371 1 75.81 409 VAL B CA 1
ATOM 6869 C C . VAL B 1 409 ? -49.031 1.184 7.312 1 75.81 409 VAL B C 1
ATOM 6871 O O . VAL B 1 409 ? -48.844 2.207 6.656 1 75.81 409 VAL B O 1
ATOM 6874 N N . SER B 1 410 ? -50.219 0.94 7.828 1 80.25 410 SER B N 1
ATOM 6875 C CA . SER B 1 410 ? -51.281 1.92 7.863 1 80.25 410 SER B CA 1
ATOM 6876 C C . SER B 1 410 ? -50.906 3.131 8.703 1 80.25 410 SER B C 1
ATOM 6878 O O . SER B 1 410 ? -50 3.057 9.539 1 80.25 410 SER B O 1
ATOM 6880 N N . THR B 1 411 ? -51.625 4.176 8.398 1 84.88 411 THR B N 1
ATOM 6881 C CA . THR B 1 411 ? -51.406 5.406 9.156 1 84.88 411 THR B CA 1
ATOM 6882 C C . THR B 1 411 ? -51.594 5.152 10.656 1 84.88 411 THR B C 1
ATOM 6884 O O . THR B 1 411 ? -50.844 5.672 11.477 1 84.88 411 THR B O 1
ATOM 6887 N N . GLN B 1 412 ? -52.594 4.438 10.953 1 87.75 412 GLN B N 1
ATOM 6888 C CA . GLN B 1 412 ? -52.906 4.137 12.352 1 87.75 412 GLN B CA 1
ATOM 6889 C C . GLN B 1 412 ? -51.781 3.324 12.984 1 87.75 412 GLN B C 1
ATOM 6891 O O . GLN B 1 412 ? -51.375 3.582 14.125 1 87.75 412 GLN B O 1
ATOM 6896 N N . THR B 1 413 ? -51.281 2.395 12.312 1 84 413 THR B N 1
ATOM 6897 C CA . THR B 1 413 ? -50.188 1.562 12.812 1 84 413 THR B CA 1
ATOM 6898 C C . THR B 1 413 ? -48.938 2.393 13.031 1 84 413 THR B C 1
ATOM 6900 O O . THR B 1 413 ? -48.25 2.248 14.047 1 84 413 THR B O 1
ATOM 6903 N N . ALA B 1 414 ? -48.656 3.189 12.008 1 88.5 414 ALA B N 1
ATOM 6904 C CA . ALA B 1 414 ? -47.469 4.062 12.109 1 88.5 414 ALA B CA 1
ATOM 6905 C C . ALA B 1 414 ? -47.594 4.969 13.336 1 88.5 414 ALA B C 1
ATOM 6907 O O . ALA B 1 414 ? -46.625 5.129 14.078 1 88.5 414 ALA B O 1
ATOM 6908 N N . ARG B 1 415 ? -48.719 5.488 13.461 1 89.69 415 ARG B N 1
ATOM 6909 C CA . ARG B 1 415 ? -48.969 6.375 14.602 1 89.69 415 ARG B CA 1
ATOM 6910 C C . ARG B 1 415 ? -48.812 5.625 15.922 1 89.69 415 ARG B C 1
ATOM 6912 O O . ARG B 1 415 ? -48.219 6.129 16.859 1 89.69 415 ARG B O 1
ATOM 6919 N N . THR B 1 416 ? -49.344 4.504 15.984 1 90.69 416 THR B N 1
ATOM 6920 C CA . THR B 1 416 ? -49.281 3.682 17.188 1 90.69 416 THR B CA 1
ATOM 6921 C C . THR B 1 416 ? -47.844 3.336 17.531 1 90.69 416 THR B C 1
ATOM 6923 O O . THR B 1 416 ? -47.438 3.377 18.688 1 90.69 416 THR B O 1
ATOM 6926 N N . ASP B 1 417 ? -47.094 3.021 16.562 1 88.75 417 ASP B N 1
ATOM 6927 C CA . ASP B 1 417 ? -45.688 2.693 16.75 1 88.75 417 ASP B CA 1
ATOM 6928 C C . ASP B 1 417 ? -44.938 3.861 17.391 1 88.75 417 ASP B C 1
ATOM 6930 O O . ASP B 1 417 ? -44.188 3.676 18.359 1 88.75 417 ASP B O 1
ATOM 6934 N N . LEU B 1 418 ? -45.156 5.008 16.812 1 92.69 418 LEU B N 1
ATOM 6935 C CA . LEU B 1 418 ? -44.406 6.195 17.234 1 92.69 418 LEU B CA 1
ATOM 6936 C C . LEU B 1 418 ? -44.844 6.641 18.625 1 92.69 418 LEU B C 1
ATOM 6938 O O . LEU B 1 418 ? -44.031 7.008 19.453 1 92.69 418 LEU B O 1
ATOM 6942 N N . GLN B 1 419 ? -46.125 6.527 18.828 1 91.75 419 GLN B N 1
ATOM 6943 C CA . GLN B 1 419 ? -46.656 6.902 20.125 1 91.75 419 GLN B CA 1
ATOM 6944 C C . GLN B 1 419 ? -46.219 5.93 21.203 1 91.75 419 GLN B C 1
ATOM 6946 O O . GLN B 1 419 ? -45.969 6.336 22.344 1 91.75 419 GLN B O 1
ATOM 6951 N N . ASP B 1 420 ? -46.156 4.766 20.812 1 90.5 420 ASP B N 1
ATOM 6952 C CA . ASP B 1 420 ? -45.688 3.768 21.781 1 90.5 420 ASP B CA 1
ATOM 6953 C C . ASP B 1 420 ? -44.25 4.039 22.188 1 90.5 420 ASP B C 1
ATOM 6955 O O . ASP B 1 420 ? -43.906 3.957 23.375 1 90.5 420 ASP B O 1
ATOM 6959 N N . LEU B 1 421 ? -43.438 4.32 21.266 1 90.31 421 LEU B N 1
ATOM 6960 C CA . LEU B 1 421 ? -42.062 4.641 21.531 1 90.31 421 LEU B CA 1
ATOM 6961 C C . LEU B 1 421 ? -41.938 5.887 22.406 1 90.31 421 LEU B C 1
ATOM 6963 O O . LEU B 1 421 ? -41.062 5.973 23.266 1 90.31 421 LEU B O 1
ATOM 6967 N N . GLU B 1 422 ? -42.875 6.766 22.141 1 92.5 422 GLU B N 1
ATOM 6968 C CA . GLU B 1 422 ? -42.906 7.969 22.969 1 92.5 422 GLU B CA 1
ATOM 6969 C C . GLU B 1 422 ? -43.375 7.645 24.391 1 92.5 422 GLU B C 1
ATOM 6971 O O . GLU B 1 422 ? -42.781 8.148 25.359 1 92.5 422 GLU B O 1
ATOM 6976 N N . ALA B 1 423 ? -44.312 6.82 24.484 1 90.12 423 ALA B N 1
ATOM 6977 C CA . ALA B 1 423 ? -44.812 6.406 25.781 1 90.12 423 ALA B CA 1
ATOM 6978 C C . ALA B 1 423 ? -43.75 5.668 26.578 1 90.12 423 ALA B C 1
ATOM 6980 O O . ALA B 1 423 ? -43.719 5.758 27.812 1 90.12 423 ALA B O 1
ATOM 6981 N N . ARG B 1 424 ? -42.938 5.023 25.875 1 87.19 424 ARG B N 1
ATOM 6982 C CA . ARG B 1 424 ? -41.875 4.254 26.531 1 87.19 424 ARG B CA 1
ATOM 6983 C C . ARG B 1 424 ? -40.656 5.137 26.859 1 87.19 424 ARG B C 1
ATOM 6985 O O . ARG B 1 424 ? -39.688 4.668 27.422 1 87.19 424 ARG B O 1
ATOM 6992 N N . GLY B 1 425 ? -40.812 6.305 26.469 1 86.75 425 GLY B N 1
ATOM 6993 C CA . GLY B 1 425 ? -39.812 7.281 26.797 1 86.75 425 GLY B CA 1
ATOM 6994 C C . GLY B 1 425 ? -38.625 7.254 25.844 1 86.75 425 GLY B C 1
ATOM 6995 O O . GLY B 1 425 ? -37.562 7.773 26.156 1 86.75 425 GLY B O 1
ATOM 6996 N N . LEU B 1 426 ? -38.75 6.684 24.703 1 88 426 LEU B N 1
ATOM 6997 C CA . LEU B 1 426 ? -37.625 6.547 23.766 1 88 426 LEU B CA 1
ATOM 6998 C C . LEU B 1 426 ? -37.656 7.664 22.719 1 88 426 LEU B C 1
ATOM 7000 O O . LEU B 1 426 ? -36.625 7.973 22.109 1 88 426 LEU B O 1
ATOM 7004 N N . LEU B 1 427 ? -38.844 8.188 22.484 1 90.25 427 LEU B N 1
ATOM 7005 C CA . LEU B 1 427 ? -39.031 9.312 21.578 1 90.25 427 LEU B CA 1
ATOM 7006 C C . LEU B 1 427 ? -39.75 10.469 22.281 1 90.25 427 LEU B C 1
ATOM 7008 O O . LEU B 1 427 ? -40.375 10.266 23.312 1 90.25 427 LEU B O 1
ATOM 7012 N N . THR B 1 428 ? -39.531 11.633 21.812 1 90.12 428 THR B N 1
ATOM 7013 C CA . THR B 1 428 ? -40.312 12.812 22.156 1 90.12 428 THR B CA 1
ATOM 7014 C C . THR B 1 428 ? -40.906 13.445 20.906 1 90.12 428 THR B C 1
ATOM 7016 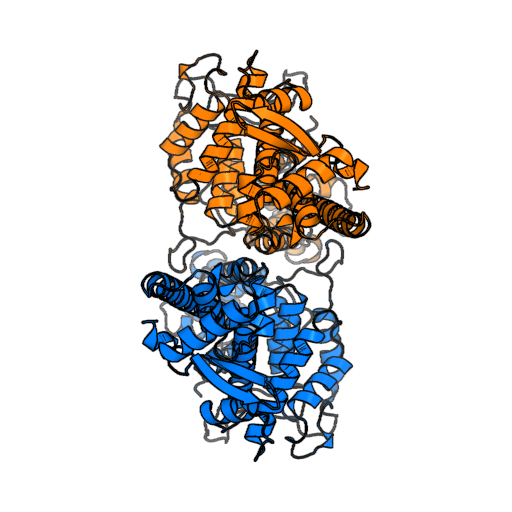O O . THR B 1 428 ? -40.375 13.281 19.797 1 90.12 428 THR B O 1
ATOM 7019 N N . SER B 1 429 ? -42.125 13.977 21.047 1 87.38 429 SER B N 1
ATOM 7020 C CA . SER B 1 429 ? -42.781 14.555 19.875 1 87.38 429 SER B CA 1
ATOM 7021 C C . SER B 1 429 ? -42.938 16.062 20.031 1 87.38 429 SER B C 1
ATOM 7023 O O . SER B 1 429 ? -42.938 16.578 21.141 1 87.38 429 SER B O 1
ATOM 7025 N N . ALA B 1 430 ? -42.812 16.734 18.891 1 83.31 430 ALA B N 1
ATOM 7026 C CA . ALA B 1 430 ? -43.094 18.172 18.812 1 83.31 430 ALA B CA 1
ATOM 7027 C C . ALA B 1 430 ? -43.969 18.5 17.594 1 83.31 430 ALA B C 1
ATOM 7029 O O . ALA B 1 430 ? -43.875 17.828 16.562 1 83.31 430 ALA B O 1
ATOM 7030 N N . LYS B 1 431 ? -44.812 19.438 17.906 1 79.25 431 LYS B N 1
ATOM 7031 C CA . LYS B 1 431 ? -45.656 19.891 16.797 1 79.25 431 LYS B CA 1
ATOM 7032 C C . LYS B 1 431 ? -44.906 20.828 15.867 1 79.25 431 LYS B C 1
ATOM 7034 O O . LYS B 1 431 ? -44.25 21.781 16.328 1 79.25 431 LYS B O 1
ATOM 7039 N N . GLN B 1 432 ? -44.781 20.453 14.688 1 76.12 432 GLN B N 1
ATOM 7040 C CA . GLN B 1 432 ? -44.188 21.312 13.648 1 76.12 432 GLN B CA 1
ATOM 7041 C C . GLN B 1 432 ? -45.25 21.672 12.602 1 76.12 432 GLN B C 1
ATOM 7043 O O . GLN B 1 432 ? -45.531 20.875 11.703 1 76.12 432 GLN B O 1
ATOM 7048 N N . GLY B 1 433 ? -45.781 22.797 12.703 1 74.56 433 GLY B N 1
ATOM 7049 C CA . GLY B 1 433 ? -46.938 23.156 11.867 1 74.56 433 GLY B CA 1
ATOM 7050 C C . GLY B 1 433 ? -48.156 22.297 12.125 1 74.56 433 GLY B C 1
ATOM 7051 O O . GLY B 1 433 ? -48.625 22.203 13.258 1 74.56 433 GLY B O 1
ATOM 7052 N N . ARG B 1 434 ? -48.719 21.656 11.148 1 75.94 434 ARG B N 1
ATOM 7053 C CA . ARG B 1 434 ? -49.906 20.812 11.258 1 75.94 434 ARG B CA 1
ATOM 7054 C C . ARG B 1 434 ? -49.5 19.359 11.492 1 75.94 434 ARG B C 1
ATOM 7056 O O . ARG B 1 434 ? -50.375 18.484 11.578 1 75.94 434 ARG B O 1
ATOM 7063 N N . ARG B 1 435 ? -48.188 19.062 11.57 1 80.44 435 ARG B N 1
ATOM 7064 C CA . ARG B 1 435 ? -47.75 17.688 11.711 1 80.44 435 ARG B CA 1
ATOM 7065 C C . ARG B 1 435 ? -47 17.469 13.031 1 80.44 435 ARG B C 1
ATOM 7067 O O . ARG B 1 435 ? -46.406 18.406 13.562 1 80.44 435 ARG B O 1
ATOM 7074 N N . ILE B 1 436 ? -47.219 16.25 13.594 1 84.62 436 ILE B N 1
ATOM 7075 C CA . ILE B 1 436 ? -46.469 15.828 14.766 1 84.62 436 ILE B CA 1
ATOM 7076 C C . ILE B 1 436 ? -45.188 15.102 14.336 1 84.62 436 ILE B C 1
ATOM 7078 O O . ILE B 1 436 ? -45.25 14.203 13.492 1 84.62 436 ILE B O 1
ATOM 7082 N N . VAL B 1 437 ? -44.031 15.641 14.812 1 87.81 437 VAL B N 1
ATOM 7083 C CA . VAL B 1 437 ? -42.75 15.039 14.492 1 87.81 437 VAL B CA 1
ATOM 7084 C C . VAL B 1 437 ? -42.125 14.422 15.75 1 87.81 437 VAL B C 1
ATOM 7086 O O . VAL B 1 437 ? -42.188 15.023 16.828 1 87.81 437 VAL B O 1
ATOM 7089 N N . TRP B 1 438 ? -41.625 13.172 15.648 1 91.06 438 TRP B N 1
ATOM 7090 C CA . TRP B 1 438 ? -41 12.461 16.766 1 91.06 438 TRP B CA 1
ATOM 7091 C C . TRP B 1 438 ? -39.5 12.508 16.656 1 91.06 438 TRP B C 1
ATOM 7093 O O . TRP B 1 438 ? -38.938 12.414 15.547 1 91.06 438 TRP B O 1
ATOM 7103 N N . TYR B 1 439 ? -38.781 12.664 17.781 1 86.5 439 TYR B N 1
ATOM 7104 C CA . TYR B 1 439 ? -37.344 12.719 17.906 1 86.5 439 TYR B CA 1
ATOM 7105 C C . TYR B 1 439 ? -36.844 11.734 18.953 1 86.5 439 TYR B C 1
ATOM 7107 O O . TYR B 1 439 ? -37.562 11.445 19.922 1 86.5 439 TYR B O 1
ATOM 7115 N N . PRO B 1 440 ? -35.594 11.211 18.672 1 85.5 440 PRO B N 1
ATOM 7116 C CA . PRO B 1 440 ? -35.062 10.414 19.781 1 85.5 440 PRO B CA 1
ATOM 7117 C C . PRO B 1 440 ? -34.719 11.266 21 1 85.5 440 PRO B C 1
ATOM 7119 O O . PRO B 1 440 ? -34.281 12.414 20.859 1 85.5 440 PRO B O 1
ATOM 7122 N N . VAL B 1 441 ? -35.062 10.672 22.172 1 83.25 441 VAL B N 1
ATOM 7123 C CA . VAL B 1 441 ? -34.656 11.367 23.391 1 83.25 441 VAL B CA 1
ATOM 7124 C C . VAL B 1 441 ? -33.156 11.484 23.469 1 83.25 441 VAL B C 1
ATOM 7126 O O . VAL B 1 441 ? -32.438 10.672 22.891 1 83.25 441 VAL B O 1
ATOM 7129 N N . ALA B 1 442 ? -32.656 12.477 24.109 1 73.44 442 ALA B N 1
ATOM 7130 C CA . ALA B 1 442 ? -31.234 12.805 24.156 1 73.44 442 ALA B CA 1
ATOM 7131 C C . ALA B 1 442 ? -30.422 11.648 24.75 1 73.44 442 ALA B C 1
ATOM 7133 O O . ALA B 1 442 ? -29.297 11.406 24.328 1 73.44 442 ALA B O 1
ATOM 7134 N N . ASP B 1 443 ? -31.062 10.961 25.656 1 74.81 443 ASP B N 1
ATOM 7135 C CA . ASP B 1 443 ? -30.344 9.883 26.328 1 74.81 443 ASP B CA 1
ATOM 7136 C C . ASP B 1 443 ? -30.797 8.516 25.812 1 74.81 443 ASP B C 1
ATOM 7138 O O . ASP B 1 443 ? -30.812 7.539 26.562 1 74.81 443 ASP B O 1
ATOM 7142 N N . LEU B 1 444 ? -31.156 8.484 24.578 1 78.31 444 LEU B N 1
ATOM 7143 C CA . LEU B 1 444 ? -31.703 7.262 24 1 78.31 444 LEU B CA 1
ATOM 7144 C C . LEU B 1 444 ? -30.719 6.105 24.156 1 78.31 444 LEU B C 1
ATOM 7146 O O . LEU B 1 444 ? -31.109 5.016 24.578 1 78.31 444 LEU B O 1
ATOM 7150 N N . PRO B 1 445 ? -29.469 6.301 23.922 1 70.75 445 PRO B N 1
ATOM 7151 C CA . PRO B 1 445 ? -28.562 5.168 24.094 1 70.75 445 PRO B CA 1
ATOM 7152 C C . PRO B 1 445 ? -28.547 4.633 25.516 1 70.75 445 PRO B C 1
ATOM 7154 O O . PRO B 1 445 ? -28.5 3.418 25.734 1 70.75 445 PRO B O 1
ATOM 7157 N N . ASP B 1 446 ? -28.656 5.559 26.453 1 70.56 446 ASP B N 1
ATOM 7158 C CA . ASP B 1 446 ? -28.656 5.176 27.859 1 70.56 446 ASP B CA 1
ATOM 7159 C C . ASP B 1 446 ? -29.938 4.43 28.219 1 70.56 446 ASP B C 1
ATOM 7161 O O . ASP B 1 446 ? -29.906 3.479 29 1 70.56 446 ASP B O 1
ATOM 7165 N N . ARG B 1 447 ? -31 4.91 27.703 1 74.75 447 ARG B N 1
ATOM 7166 C CA . ARG B 1 447 ? -32.312 4.344 28.031 1 74.75 447 ARG B CA 1
ATOM 7167 C C . ARG B 1 447 ? -32.438 2.918 27.5 1 74.75 447 ARG B C 1
ATOM 7169 O O . ARG B 1 447 ? -33.156 2.096 28.094 1 74.75 447 ARG B O 1
ATOM 7176 N N . ILE B 1 448 ? -31.719 2.846 26.438 1 73.31 448 ILE B N 1
ATOM 7177 C CA . ILE B 1 448 ? -31.828 1.491 25.906 1 73.31 448 ILE B CA 1
ATOM 7178 C C . ILE B 1 448 ? -30.609 0.673 26.328 1 73.31 448 ILE B C 1
ATOM 7180 O O . ILE B 1 448 ? -30.406 -0.449 25.859 1 73.31 448 ILE B O 1
ATOM 7184 N N . GLY B 1 449 ? -29.953 1.26 27.172 1 61.09 449 GLY B N 1
ATOM 7185 C CA . GLY B 1 449 ? -28.781 0.602 27.734 1 61.09 449 GLY B CA 1
ATOM 7186 C C . GLY B 1 449 ? -27.609 0.552 26.766 1 61.09 449 GLY B C 1
ATOM 7187 O O . GLY B 1 449 ? -26.844 -0.419 26.766 1 61.09 449 GLY B O 1
ATOM 7188 N N . ALA B 1 450 ? -27.641 1.585 25.922 1 52.5 450 ALA B N 1
ATOM 7189 C CA . ALA B 1 450 ? -26.547 1.665 24.953 1 52.5 450 ALA B CA 1
ATOM 7190 C C . ALA B 1 450 ? -25.422 2.564 25.484 1 52.5 450 ALA B C 1
ATOM 7192 O O . ALA B 1 450 ? -25.672 3.492 26.25 1 52.5 450 ALA B O 1
#

Solvent-accessible surface area (backbone atoms only — not comparable to full-atom values): 48088 Å² total; per-residue (Å²): 83,88,73,78,58,60,57,94,56,59,65,72,57,48,50,56,62,40,48,74,59,76,49,42,62,60,50,74,67,39,68,70,51,39,64,56,72,81,65,73,59,56,51,55,52,75,76,46,85,52,59,91,95,44,50,59,67,54,30,47,50,30,31,51,48,52,49,61,72,60,40,41,82,55,96,47,54,48,78,88,60,45,53,30,28,32,60,78,47,44,66,45,50,51,42,51,49,49,45,32,24,66,23,33,18,46,74,72,44,58,75,83,45,55,41,68,66,34,45,50,53,47,32,50,52,19,39,47,47,23,13,45,29,38,30,37,68,74,64,32,74,62,47,70,68,57,49,52,50,33,62,73,66,66,51,79,61,87,49,59,37,43,35,37,24,52,24,32,36,53,40,55,56,48,38,68,73,42,31,85,56,78,62,38,69,66,54,54,24,48,49,31,23,44,40,31,60,91,60,51,93,54,69,79,50,49,41,36,66,50,47,72,92,57,84,75,62,70,42,66,41,82,38,74,47,98,89,35,72,35,70,72,47,73,42,50,61,40,78,50,44,64,59,54,45,51,54,48,27,51,59,73,57,54,66,80,51,89,84,65,81,59,84,63,66,60,63,70,55,50,20,51,48,51,30,48,50,38,59,54,45,41,54,34,84,64,59,35,66,55,38,21,55,50,50,24,52,30,41,36,41,49,67,41,26,59,46,53,63,51,41,38,53,33,48,61,44,51,75,37,50,63,60,54,53,40,27,56,45,50,11,60,52,51,68,23,33,42,40,48,35,47,45,54,53,44,50,49,49,51,51,33,50,50,52,48,51,51,50,50,51,51,50,39,49,40,50,51,48,25,47,54,40,37,62,66,65,74,48,53,70,68,48,39,49,50,48,49,47,30,71,51,28,59,83,49,70,45,33,43,67,54,46,15,65,76,69,68,48,52,64,68,53,25,40,49,49,54,48,48,38,31,73,71,62,45,27,44,75,45,78,55,85,98,42,66,36,34,30,50,34,95,54,37,48,56,77,47,66,64,82,89,74,78,57,60,58,92,57,58,64,72,57,47,49,56,61,40,50,75,58,76,49,41,62,59,48,74,66,39,68,70,53,40,64,55,70,79,66,72,60,55,51,55,52,74,75,46,84,51,61,91,95,45,50,58,67,54,32,46,50,30,30,50,50,52,49,61,72,58,39,41,82,55,98,48,54,48,78,87,58,45,53,30,29,33,58,78,47,42,64,46,48,51,43,50,50,50,46,32,24,66,24,34,18,47,73,72,44,57,76,82,44,54,40,69,65,34,46,50,51,48,32,50,52,18,39,47,47,24,15,46,28,38,29,38,66,75,65,31,74,61,47,70,69,58,50,51,50,32,62,73,67,65,51,81,61,88,48,60,34,43,35,36,24,53,24,32,33,52,40,54,57,48,36,68,72,43,31,86,54,77,62,37,70,66,54,53,25,49,49,32,24,44,40,31,60,91,60,52,95,53,69,81,49,49,41,36,66,51,47,72,91,57,84,75,63,72,41,65,42,81,37,74,48,99,89,35,72,36,71,72,46,73,42,50,60,40,77,50,44,65,60,53,46,51,53,48,26,51,61,72,57,54,66,80,51,87,85,65,82,58,84,62,67,60,63,69,56,50,21,50,48,51,30,48,49,37,59,54,45,41,54,35,83,65,59,34,66,56,38,20,53,50,48,25,51,29,42,37,40,48,68,41,24,59,46,52,61,50,40,38,52,33,48,60,43,52,75,39,51,64,61,53,53,41,27,55,47,49,12,61,52,52,67,23,32,41,39,47,35,48,47,52,52,44,50,49,48,51,50,31,51,50,51,48,52,51,50,52,51,52,51,39,49,39,51,52,48,24,49,54,39,38,61,66,65,74,48,52,73,67,48,38,51,50,49,49,45,29,70,47,27,59,83,48,71,46,34,43,67,55,46,14,66,75,69,68,48,51,64,66,54,24,40,49,50,54,49,47,38,30,72,70,60,45,28,44,74,46,78,56,86,97,42,65,37,33,29,49,36,92,55,36,48,57,76,46,66,60

Secondary structure (DSSP, 8-state):
-PPPPPPSS-HHHHHHHHHTTT-HHHHHH-STTT--TT---HHHHHTSPPPTT--HHHHHHHHHHHHHHHPEEEEEE-TTSPEEEE---HHHHHHHHHHHHHHSSB----TTT-SHHHHHHHHHHHHHHHHHHHHHHTT----HHHHHHHHHHTPPP-SHHHHHHHHHHHHHHHHHHTTTSPP-HHHHHHHHHHHHTTTSSSGGGTT----TTSPPP-EEEEEEETTEEEEEE-PPPGGGHHHHHHHHHHHHH---STTSSSPP--HHHHHHHHHHHHHHH--SSS-HHHHHHHHHHHHHHHTT-GGGGG--HHHHHHH-HHHHHHHHHHHHHTTTBTHHHHHHHHHHHHHHHHHHHHHHHHHHHHHHHHHHHHHHTT--HHHHHHHHHHHH-TT--EEHHHHHHHHT--HHHHHHHHHHHHHTTSEEEEEETTEEEEEE-TTHHHHTT-/-PPPPPPSS-HHHHHHHHHTTT-HHHHHH-STTT--TT---HHHHHTSPPPTT--HHHHHHHHHHHHHHH-EEEEEE-TTSPEEEE---HHHHHHHHHHHHHHSSB----TTT-SHHHHHHHHHHHHHHHHHHHHHHTT----HHHHHHHHHHTPPP-SHHHHHHHHHHHHHHHHHHTTTSPP-HHHHHHHHHHHHTTTSSSGGGTT----TTSPPP-EEEEEEETTEEEEEE-PPPGGGHHHHHHHHHHHHH---STTSSSPP--HHHHHHHHHHHHHHH--SSS-HHHHHHHHHHHHHHHTT-GGGGG--HHHHHHH-HHHHHHHHHHHHHTTTBTHHHHHHHHHHHHHHHHHHHHHHHHHHHHHHHHHHHHHHTT--HHHHHHHHHHHH-TT--EEHHHHHHHHT--HHHHHHHHHHHHHTTSEEEEEETTEEEEEE-TTHHHHTT-